Protein AF-A0A1L8EC78-F1 (afdb_monomer_lite)

Secondary structure (DSSP, 8-state):
-PPPP------S-TT--SS--TTS-SSGGG-TTTTTTSEEESS-S-EEE--TTSSS-EEEEESS---PPP----SS-EEEEETTT---EEEEEEPPPTT-EEEE-----HHHHHHHTTEEEEEEEEEEEEE----TT--EEEEEE---SSSS-B-S-EEE-TTT--EEEEEE----SSSSEETTSPPTT--TT-EEEEEEEE---TTS-SSPEEEEEEEEEEEEEEEE-----PPPP-TTTS--PPP--------------------GGGS-S-TTTS-SSPPTTPPPPPPPPS-TTS-----S-TTGGG--EEEEEEEEPPPSSSPPEEEEE-TTT-GGG--SSS-TTTGGGTEEEEE-B-TTSS-B--EEEEE----TTEEEEEEEESSSSS--EEEEETT-EEEEE--BGGGSS---TT--THHHH-S-EETTT--EEEEEEEEEEEE-SS---EEEEEEEE-TT-EEEEEBSPPPPP-GGGHHHHHHHHHHHTTS--------S------SS--TTT-SS--S-SS---SS--TTSSEE---GGGGSPEEEEEEEEETTS-EEEE--GGG---TT--SS--HHHHHHHHEEEEEE----SSS----EEEEE----TTEEEEEEEEEE-GGGHHHHHHHHTTSS-GGGBTT-EEEEEETT--BS--------TTTTTT-SSS---SSTTT----TT-----HHHHH-TTTSPBPEEEE----SS-SSB---HHHHHHS--S-EEEEEEEEEEETTSPBPSEEEEEEEE---SEEEEEE-BS-S------TT-PPPPEEEHHHHHHHHHHHHT-TTTTSTTSHHHHHHHHHHHHHHH-SS-SEEEHHHHHT----TTHHHHHHHHHHHHHHHTTTT--TTTTTTTTSS--

pLDDT: mean 80.61, std 15.36, range [21.92, 97.88]

Sequence (892 aa):
MTNPTMSIDVYDMPLRVIAGLSTLAKTPEEDDSIETGMVVSEVGEPQVISHPAWCDEYVSYPLRAPRQLRNPDFIFGGMTLGNAYSAYLPRRFAAPAVGTRLVINPIVTKAQQTLINMYNYIHANVHYIIHVPAPLGTGIYLKVYAPEIDNTTVTRGIRFKPSGLPTVAVSLPWSNDFSKVPVNEPRLGQSGGSLIIETIEDNSNETVNTPIQITVWCCVADIELTGYAIADTQGYDIPGLNFNPVTSLVTGEEQADNEVSAEGGKVVDELSYDKSAIPVAPVVEQTAAAPDVPAETTATRKNDTGHLATKWYDFVKINLSAPTDLSWTVLTIDPYNDIRLSRDGEAMVLPWKRNVWTTGDRDIGYIRTLAAQINVPRPPQISGVLEVKDSVNNSSISLVEFGGKVEIPLLPEVFNGLKTAKTLPRHWLNPWMRTAESKIQLAYRIIAFNRTSDIADLSVTVLLRPGGSQFQLPLKPEKRIDSRHIDIVNMLMDDFNRLAVRGEEQSLPEETPPNLPNTSQFITPMTAQTAEQYNLHSDLGGEEDLELDEFPVLVFKGEIPTDEVTSIQLDLAKIYDFAWDGDENAISQKFLRFAHIIPKSAGGFGPVIGNYTITANLPTGVAGRIVHNCLPGDCVDLSVSRIFGLKSLLGIAGSAVSAIGGPLMNGLVNTAAPILSGAAHAIGGEVVGGLADAVLDVASNVLTPKERAQPSANSSSISGDIPISRFVEMLKYVKPNYESDPVFPTLLVEPQNFITNAMTKLDKIPIEVFANMRNVKVERNLFDRTIVPEVVEEQISDLVIPNEKLGYIMRDFLQSKHAFRPGTKQHTYFKQFLTVLQTRTSGRYVTLKQITDAPVGDELISEQLERVKRYLRSTLDGETPDEFSTRKLLLQ

Organism: Haematobia irritans (NCBI:txid7368)

Structure (mmCIF, N/CA/C/O backbone):
data_AF-A0A1L8EC78-F1
#
_entry.id   AF-A0A1L8EC78-F1
#
loop_
_atom_site.group_PDB
_atom_site.id
_atom_site.type_symbol
_atom_site.label_atom_id
_atom_site.label_alt_id
_atom_site.label_comp_id
_atom_site.label_asym_id
_atom_site.label_entity_id
_atom_site.label_seq_id
_atom_site.pdbx_PDB_ins_code
_atom_site.Cartn_x
_atom_site.Cartn_y
_atom_site.Cartn_z
_atom_site.occupancy
_atom_site.B_iso_or_equiv
_atom_site.auth_seq_id
_atom_site.auth_comp_id
_atom_site.auth_asym_id
_atom_site.auth_atom_id
_atom_site.pdbx_PDB_model_num
ATOM 1 N N . MET A 1 1 ? 18.394 18.638 7.195 1.00 56.03 1 MET A N 1
ATOM 2 C CA . MET A 1 1 ? 19.081 18.683 5.883 1.00 56.03 1 MET A CA 1
ATOM 3 C C . MET A 1 1 ? 19.141 17.259 5.372 1.00 56.03 1 MET A C 1
ATOM 5 O O . MET A 1 1 ? 19.423 16.371 6.170 1.00 56.03 1 MET A O 1
ATOM 9 N N . THR A 1 2 ? 18.892 17.041 4.084 1.00 70.50 2 THR A N 1
ATOM 10 C CA . THR A 1 2 ? 18.953 15.704 3.483 1.00 70.50 2 THR A CA 1
ATOM 11 C C . THR A 1 2 ? 20.388 15.179 3.419 1.00 70.50 2 THR A C 1
ATOM 13 O O . THR A 1 2 ? 21.335 15.957 3.279 1.00 70.50 2 THR A O 1
ATOM 16 N N . ASN A 1 3 ? 20.561 13.855 3.493 1.00 79.44 3 ASN A N 1
ATOM 17 C CA . ASN A 1 3 ? 21.836 13.234 3.131 1.00 79.44 3 ASN A CA 1
ATOM 18 C C . ASN A 1 3 ? 22.166 13.543 1.651 1.00 79.44 3 ASN A C 1
ATOM 20 O O . ASN A 1 3 ? 21.255 13.584 0.816 1.00 79.44 3 ASN A O 1
ATOM 24 N N . PRO A 1 4 ? 23.446 13.761 1.294 1.00 83.75 4 PRO A N 1
ATOM 25 C CA . PRO A 1 4 ? 23.827 14.094 -0.074 1.00 83.75 4 PRO A CA 1
ATOM 26 C C . PRO A 1 4 ? 23.562 12.918 -1.022 1.00 83.75 4 PRO A C 1
ATOM 28 O O . PRO A 1 4 ? 23.988 11.791 -0.774 1.00 83.75 4 PRO A O 1
ATOM 31 N N . THR A 1 5 ? 22.885 13.192 -2.139 1.00 87.19 5 THR A N 1
ATOM 32 C CA . THR A 1 5 ? 22.757 12.226 -3.239 1.00 87.19 5 THR A CA 1
ATOM 33 C C . THR A 1 5 ? 24.079 12.155 -4.000 1.00 87.19 5 THR A C 1
ATOM 35 O O . THR A 1 5 ? 24.617 13.186 -4.403 1.00 87.19 5 THR A O 1
ATOM 38 N N . MET A 1 6 ? 24.601 10.943 -4.188 1.00 89.94 6 MET A N 1
ATOM 39 C CA . MET A 1 6 ? 25.875 10.688 -4.862 1.00 89.94 6 MET A CA 1
ATOM 40 C C . MET A 1 6 ? 25.632 10.088 -6.251 1.00 89.94 6 MET A C 1
ATOM 42 O O . MET A 1 6 ? 24.837 9.161 -6.387 1.00 89.94 6 MET A O 1
ATOM 46 N N . SER A 1 7 ? 26.352 10.580 -7.260 1.00 90.19 7 SER A N 1
ATOM 47 C CA . SER A 1 7 ? 26.306 10.060 -8.634 1.00 90.19 7 SER A CA 1
ATOM 48 C C . SER A 1 7 ? 27.504 9.156 -8.931 1.00 90.19 7 SER A C 1
ATOM 50 O O . SER A 1 7 ? 28.603 9.391 -8.430 1.00 90.19 7 SER A O 1
ATOM 52 N N . ILE A 1 8 ? 27.300 8.143 -9.779 1.00 89.44 8 ILE A N 1
ATOM 53 C CA . ILE A 1 8 ? 28.361 7.285 -10.324 1.00 89.44 8 ILE A CA 1
ATOM 54 C C . ILE A 1 8 ? 28.216 7.273 -11.847 1.00 89.44 8 ILE A C 1
ATOM 56 O O . ILE A 1 8 ? 27.264 6.701 -12.378 1.00 89.44 8 ILE A O 1
ATOM 60 N N . ASP A 1 9 ? 29.162 7.898 -12.544 1.00 90.81 9 ASP A N 1
ATOM 61 C CA . ASP A 1 9 ? 29.148 7.983 -14.003 1.00 90.81 9 ASP A CA 1
ATOM 62 C C . ASP A 1 9 ? 29.616 6.667 -14.645 1.00 90.81 9 ASP A C 1
ATOM 64 O O . ASP A 1 9 ? 30.686 6.140 -14.329 1.00 90.81 9 ASP A O 1
ATOM 68 N N . VAL A 1 10 ? 28.828 6.144 -15.589 1.00 88.75 10 VAL A N 1
ATOM 69 C CA . VAL A 1 10 ? 29.190 4.964 -16.388 1.00 88.75 10 VAL A CA 1
ATOM 70 C C . VAL A 1 10 ? 29.689 5.418 -17.756 1.00 88.75 10 VAL A C 1
ATOM 72 O O . VAL A 1 10 ? 28.906 5.738 -18.650 1.00 88.75 10 VAL A O 1
ATOM 75 N N . TYR A 1 11 ? 31.010 5.434 -17.910 1.00 88.38 11 TYR A N 1
ATOM 76 C CA . TYR A 1 11 ? 31.682 5.734 -19.172 1.00 88.38 11 TYR A CA 1
ATOM 77 C C . TYR A 1 11 ? 31.542 4.576 -20.177 1.00 88.38 11 TYR A C 1
ATOM 79 O O . TYR A 1 11 ? 31.534 3.410 -19.787 1.00 88.38 11 TYR A O 1
ATOM 87 N N . ASP A 1 12 ? 31.445 4.924 -21.465 1.00 86.06 12 ASP A N 1
ATOM 88 C CA . ASP A 1 12 ? 31.375 4.028 -22.630 1.00 86.06 12 ASP A CA 1
ATOM 89 C C . ASP A 1 12 ? 30.323 2.901 -22.545 1.00 86.06 12 ASP A C 1
ATOM 91 O O . ASP A 1 12 ? 30.617 1.752 -22.217 1.00 86.06 12 ASP A O 1
ATOM 95 N N . MET A 1 13 ? 29.079 3.245 -22.909 1.00 89.44 13 MET A N 1
ATOM 96 C CA . MET A 1 13 ? 27.877 2.395 -22.846 1.00 89.44 13 MET A CA 1
ATOM 97 C C . MET A 1 13 ? 28.098 0.947 -23.356 1.00 89.44 13 MET A C 1
ATOM 99 O O . MET A 1 13 ? 28.143 0.720 -24.574 1.00 89.44 13 MET A O 1
ATOM 103 N N . PRO A 1 14 ? 28.205 -0.058 -22.459 1.00 91.31 14 PRO A N 1
ATOM 104 C CA . PRO A 1 14 ? 28.573 -1.416 -22.851 1.00 91.31 14 PRO A CA 1
ATOM 105 C C . PRO A 1 14 ? 27.494 -2.105 -23.688 1.00 91.31 14 PRO A C 1
ATOM 107 O O . PRO A 1 14 ? 26.306 -1.984 -23.409 1.00 91.31 14 PRO A O 1
ATOM 110 N N . LEU A 1 15 ? 27.913 -2.891 -24.687 1.00 93.50 15 LEU A N 1
ATOM 111 C CA . LEU A 1 15 ? 27.025 -3.641 -25.593 1.00 93.50 15 LEU A CA 1
ATOM 112 C C . LEU A 1 15 ? 26.016 -2.775 -26.383 1.00 93.50 15 LEU A C 1
ATOM 114 O O . LEU A 1 15 ? 25.051 -3.315 -26.929 1.00 93.50 15 LEU A O 1
ATOM 118 N N . ARG A 1 16 ? 26.247 -1.457 -26.499 1.00 95.50 16 ARG A N 1
ATOM 119 C CA . ARG A 1 16 ? 25.461 -0.568 -27.367 1.00 95.50 16 ARG A CA 1
ATOM 120 C C . ARG A 1 16 ? 25.460 -1.075 -28.812 1.00 95.50 16 ARG A C 1
ATOM 122 O O . ARG A 1 16 ? 26.516 -1.332 -29.392 1.00 95.50 16 ARG A O 1
ATOM 129 N N . VAL A 1 17 ? 24.281 -1.150 -29.424 1.00 95.25 17 VAL A N 1
ATOM 130 C CA . VAL A 1 17 ? 24.146 -1.424 -30.860 1.00 95.25 17 VAL A CA 1
ATOM 131 C C . VAL A 1 17 ? 24.537 -0.164 -31.628 1.00 95.25 17 VAL A C 1
ATOM 133 O O . VAL A 1 17 ? 23.808 0.821 -31.606 1.00 95.25 17 VAL A O 1
ATOM 136 N N . ILE A 1 18 ? 25.700 -0.186 -32.286 1.00 93.88 18 ILE A N 1
ATOM 137 C CA . ILE A 1 18 ? 26.267 0.963 -33.023 1.00 93.88 18 ILE A CA 1
ATOM 138 C C . ILE A 1 18 ? 25.867 1.033 -34.510 1.00 93.88 18 ILE A C 1
ATOM 140 O O . ILE A 1 18 ? 26.241 1.982 -35.192 1.00 93.88 18 ILE A O 1
ATOM 144 N N . ALA A 1 19 ? 25.125 0.043 -35.011 1.00 92.44 19 ALA A N 1
ATOM 145 C CA . ALA A 1 19 ? 24.515 0.045 -36.341 1.00 92.44 19 ALA A CA 1
ATOM 146 C C . ALA A 1 19 ? 23.161 -0.683 -36.278 1.00 92.44 19 ALA A C 1
ATOM 148 O O . ALA A 1 19 ? 23.114 -1.853 -35.895 1.00 92.44 19 ALA A O 1
ATOM 149 N N . GLY A 1 20 ? 22.074 0.027 -36.590 1.00 89.25 20 GLY A N 1
ATOM 150 C CA . GLY A 1 20 ? 20.700 -0.442 -36.411 1.00 89.25 20 GLY A CA 1
ATOM 151 C C . GLY A 1 20 ? 20.174 -1.317 -37.553 1.00 89.25 20 GLY A C 1
ATOM 152 O O . GLY A 1 20 ? 20.872 -1.625 -38.520 1.00 89.25 20 GLY A O 1
ATOM 153 N N . LEU A 1 21 ? 18.902 -1.708 -37.447 1.00 93.06 21 LEU A N 1
ATOM 154 C CA . LEU A 1 21 ? 18.182 -2.427 -38.500 1.00 93.06 21 LEU A CA 1
ATOM 155 C C . LEU A 1 21 ? 17.531 -1.425 -39.461 1.00 93.06 21 LEU A C 1
ATOM 157 O O . LEU A 1 21 ? 16.640 -0.685 -39.064 1.00 93.06 21 LEU A O 1
ATOM 161 N N . SER A 1 22 ? 17.893 -1.459 -40.745 1.00 91.75 22 SER A N 1
ATOM 162 C CA . SER A 1 22 ? 17.345 -0.565 -41.786 1.00 91.75 22 SER A CA 1
ATOM 163 C C . SER A 1 22 ? 15.889 -0.857 -42.198 1.00 91.75 22 SER A C 1
ATOM 165 O O . SER A 1 22 ? 15.446 -0.395 -43.243 1.00 91.75 22 SER A O 1
ATOM 167 N N . THR A 1 23 ? 15.181 -1.697 -41.441 1.00 91.56 23 THR A N 1
ATOM 168 C CA . THR A 1 23 ? 13.768 -2.082 -41.649 1.00 91.56 23 THR A CA 1
ATOM 169 C C . THR A 1 23 ? 12.888 -1.677 -40.466 1.00 91.56 23 THR A C 1
ATOM 171 O O . THR A 1 23 ? 11.762 -2.146 -40.350 1.00 91.56 23 THR A O 1
ATOM 174 N N . LEU A 1 24 ? 13.421 -0.840 -39.574 1.00 93.44 24 LEU A N 1
ATOM 175 C CA . LEU A 1 24 ? 12.715 -0.206 -38.472 1.00 93.44 24 LEU A CA 1
ATOM 176 C C . LEU A 1 24 ? 12.736 1.305 -38.742 1.00 93.44 24 LEU A C 1
ATOM 178 O O . LEU A 1 24 ? 13.819 1.884 -38.839 1.00 93.44 24 LEU A O 1
ATOM 182 N N . ALA A 1 25 ? 11.560 1.907 -38.930 1.00 91.94 25 ALA A N 1
ATOM 183 C CA . ALA A 1 25 ? 11.411 3.335 -39.214 1.00 91.94 25 ALA A CA 1
ATOM 184 C C . ALA A 1 25 ? 11.893 4.197 -38.033 1.00 91.94 25 ALA A C 1
ATOM 186 O O . ALA A 1 25 ? 11.798 3.776 -36.872 1.00 91.94 25 ALA A O 1
ATOM 187 N N . LYS A 1 26 ? 12.421 5.392 -38.321 1.00 92.00 26 LYS A N 1
ATOM 188 C CA . LYS A 1 26 ? 12.992 6.290 -37.302 1.00 92.00 26 LYS A CA 1
ATOM 189 C C . LYS A 1 26 ? 11.984 7.315 -36.807 1.00 92.00 26 LYS A C 1
ATOM 191 O O . LYS A 1 26 ? 11.957 7.598 -35.612 1.00 92.00 26 LYS A O 1
ATOM 196 N N . THR A 1 27 ? 11.140 7.826 -37.701 1.00 90.38 27 THR A N 1
ATOM 197 C CA . THR A 1 27 ? 10.063 8.775 -37.376 1.00 90.38 27 THR A CA 1
ATOM 198 C C . THR A 1 27 ? 8.702 8.254 -37.862 1.00 90.38 27 THR A C 1
ATOM 200 O O . THR A 1 27 ? 8.669 7.376 -38.727 1.00 90.38 27 THR A O 1
ATOM 203 N N . PRO A 1 28 ? 7.563 8.732 -37.322 1.00 86.50 28 PRO A N 1
ATOM 204 C CA . PRO A 1 28 ? 6.241 8.230 -37.709 1.00 86.50 28 PRO A CA 1
ATOM 205 C C . PRO A 1 28 ? 5.897 8.536 -39.172 1.00 86.50 28 PRO A C 1
ATOM 207 O O . PRO A 1 28 ? 5.182 7.773 -39.808 1.00 86.50 28 PRO A O 1
ATOM 210 N N . GLU A 1 29 ? 6.457 9.609 -39.737 1.00 84.62 29 GLU A N 1
ATOM 211 C CA . GLU A 1 29 ? 6.304 9.976 -41.150 1.00 84.62 29 GLU A CA 1
ATOM 212 C C . GLU A 1 29 ? 7.035 9.015 -42.111 1.00 84.62 29 GLU A C 1
ATOM 214 O O . GLU A 1 29 ? 6.815 9.077 -43.320 1.00 84.62 29 GLU A O 1
ATOM 219 N N . GLU A 1 30 ? 7.896 8.130 -41.590 1.00 84.75 30 GLU A N 1
ATOM 220 C CA . GLU A 1 30 ? 8.521 7.027 -42.330 1.00 84.75 30 GLU A CA 1
ATOM 221 C C . GLU A 1 30 ? 7.746 5.692 -42.205 1.00 84.75 30 GLU A C 1
ATOM 223 O O . GLU A 1 30 ? 8.120 4.733 -42.882 1.00 84.75 30 GLU A O 1
ATOM 228 N N . ASP A 1 31 ? 6.698 5.592 -41.367 1.00 86.12 31 ASP A N 1
ATOM 229 C CA . ASP A 1 31 ? 5.945 4.345 -41.110 1.00 86.12 31 ASP A CA 1
ATOM 230 C C . ASP A 1 31 ? 4.501 4.382 -41.656 1.00 86.12 31 ASP A C 1
ATOM 232 O O . ASP A 1 31 ? 3.526 4.507 -40.912 1.00 86.12 31 ASP A O 1
ATOM 236 N N . ASP A 1 32 ? 4.340 4.187 -42.970 1.00 85.25 32 ASP A N 1
ATOM 237 C CA . ASP A 1 32 ? 3.026 4.034 -43.622 1.00 85.25 32 ASP A CA 1
ATOM 238 C C . ASP A 1 32 ? 2.377 2.645 -43.403 1.00 85.25 32 ASP A C 1
ATOM 240 O O . ASP A 1 32 ? 1.352 2.314 -44.013 1.00 85.25 32 ASP A O 1
ATOM 244 N N . SER A 1 33 ? 2.926 1.810 -42.509 1.00 86.00 33 SER A N 1
ATOM 245 C CA . SER A 1 33 ? 2.501 0.413 -42.323 1.00 86.00 33 SER A CA 1
ATOM 246 C C . SER A 1 33 ? 1.050 0.252 -41.865 1.00 86.00 33 SER A C 1
ATOM 248 O O . SER A 1 33 ? 0.446 -0.797 -42.116 1.00 86.00 33 SER A O 1
ATOM 250 N N . ILE A 1 34 ? 0.484 1.261 -41.194 1.00 86.69 34 ILE A N 1
ATOM 251 C CA . ILE A 1 34 ? -0.929 1.276 -40.787 1.00 86.69 34 ILE A CA 1
ATOM 252 C C . ILE A 1 34 ? -1.827 1.578 -41.996 1.00 86.69 34 ILE A C 1
ATOM 254 O O . ILE A 1 34 ? -2.768 0.827 -42.254 1.00 86.69 34 ILE A O 1
ATOM 258 N N . GLU A 1 35 ? -1.518 2.622 -42.774 1.00 86.62 35 GLU A N 1
ATOM 259 C CA . GLU A 1 35 ? -2.300 3.006 -43.962 1.00 86.62 35 GLU A CA 1
ATOM 260 C C . GLU A 1 35 ? -2.268 1.922 -45.050 1.00 86.62 35 GLU A C 1
ATOM 262 O O . GLU A 1 35 ? -3.281 1.630 -45.689 1.00 86.62 35 GLU A O 1
ATOM 267 N N . THR A 1 36 ? -1.118 1.266 -45.221 1.00 85.88 36 THR A N 1
ATOM 268 C CA . THR A 1 36 ? -0.925 0.158 -46.172 1.00 85.88 36 THR A CA 1
ATOM 269 C C . THR A 1 36 ? -1.486 -1.187 -45.686 1.00 85.88 36 THR A C 1
ATOM 271 O O . THR A 1 36 ? -1.516 -2.156 -46.452 1.00 85.88 36 THR A O 1
ATOM 274 N N . GLY A 1 37 ? -1.945 -1.289 -44.432 1.00 87.12 37 GLY A N 1
ATOM 275 C CA . GLY A 1 37 ? -2.494 -2.526 -43.858 1.00 87.12 37 GLY A CA 1
ATOM 276 C C . GLY A 1 37 ? -1.462 -3.648 -43.652 1.00 87.12 37 GLY A C 1
ATOM 277 O O . GLY A 1 37 ? -1.817 -4.841 -43.645 1.00 87.12 37 GLY A O 1
ATOM 278 N N . MET A 1 38 ? -0.185 -3.282 -43.504 1.00 90.19 38 MET A N 1
ATOM 279 C CA . MET A 1 38 ? 0.909 -4.180 -43.106 1.00 90.19 38 MET A CA 1
ATOM 280 C C . MET A 1 38 ? 0.948 -4.383 -41.588 1.00 90.19 38 MET A C 1
ATOM 282 O O . MET A 1 38 ? 1.279 -5.482 -41.130 1.00 90.19 38 MET A O 1
ATOM 286 N N . VAL A 1 39 ? 0.533 -3.363 -40.831 1.00 94.06 39 VAL A N 1
ATOM 287 C CA . VAL A 1 39 ? 0.267 -3.381 -39.388 1.00 94.06 39 VAL A CA 1
ATOM 288 C C . VAL A 1 39 ? -1.206 -3.042 -39.144 1.00 94.06 39 VAL A C 1
ATOM 290 O O . VAL A 1 39 ? -1.739 -2.078 -39.680 1.00 94.06 39 VAL A O 1
ATOM 293 N N . VAL A 1 40 ? -1.866 -3.820 -38.288 1.00 94.75 40 VAL A N 1
ATOM 294 C CA . VAL A 1 40 ? -3.182 -3.512 -37.715 1.00 94.75 40 VAL A CA 1
ATOM 295 C C . VAL A 1 40 ? -2.978 -3.285 -36.221 1.00 94.75 40 VAL A C 1
ATOM 297 O O . VAL A 1 40 ? -2.850 -4.243 -35.452 1.00 94.75 40 VAL A O 1
ATOM 300 N N . SER A 1 41 ? -2.901 -2.016 -35.819 1.00 93.31 41 SER A N 1
ATOM 301 C CA . SER A 1 41 ? -2.696 -1.612 -34.426 1.00 93.31 41 SER A CA 1
ATOM 302 C C . SER A 1 41 ? -4.024 -1.376 -33.709 1.00 93.31 41 SER A C 1
ATOM 304 O O . SER A 1 41 ? -4.846 -0.574 -34.142 1.00 93.31 41 SER A O 1
ATOM 306 N N . GLU A 1 42 ? -4.220 -2.037 -32.569 1.00 91.81 42 GLU A N 1
ATOM 307 C CA . GLU A 1 42 ? -5.304 -1.740 -31.624 1.00 91.81 42 GLU A CA 1
ATOM 308 C C . GLU A 1 42 ? -4.863 -0.738 -30.547 1.00 91.81 42 GLU A C 1
ATOM 310 O O . GLU A 1 42 ? -5.675 -0.355 -29.703 1.00 91.81 42 GLU A O 1
ATOM 315 N N . VAL A 1 43 ? -3.586 -0.341 -30.530 1.00 89.44 43 VAL A N 1
ATOM 316 C CA . VAL A 1 43 ? -2.981 0.530 -29.503 1.00 89.44 43 VAL A CA 1
ATOM 317 C C . VAL A 1 43 ? -2.693 1.953 -29.996 1.00 89.44 43 VAL A C 1
ATOM 319 O O . VAL A 1 43 ? -2.251 2.784 -29.211 1.00 89.44 43 VAL A O 1
ATOM 322 N N . GLY A 1 44 ? -3.008 2.250 -31.261 1.00 88.19 44 GLY A N 1
ATOM 323 C CA . GLY A 1 44 ? -2.749 3.540 -31.906 1.00 88.19 44 GLY A CA 1
ATOM 324 C C . GLY A 1 44 ? -1.458 3.555 -32.728 1.00 88.19 44 GLY A C 1
ATOM 325 O O . GLY A 1 44 ? -0.877 2.506 -33.019 1.00 88.19 44 GLY A O 1
ATOM 326 N N . GLU A 1 45 ? -1.043 4.752 -33.125 1.00 89.69 45 GLU A N 1
ATOM 327 C CA . GLU A 1 45 ? 0.196 5.006 -33.867 1.00 89.69 45 GLU A CA 1
ATOM 328 C C . GLU A 1 45 ? 1.447 4.747 -33.000 1.00 89.69 45 GLU A C 1
ATOM 330 O O . GLU A 1 45 ? 1.387 4.854 -31.768 1.00 89.69 45 GLU A O 1
ATOM 335 N N . PRO A 1 46 ? 2.590 4.385 -33.610 1.00 91.56 46 PRO A N 1
ATOM 336 C CA . PRO A 1 46 ? 3.827 4.171 -32.877 1.00 91.56 46 PRO A CA 1
ATOM 337 C C . PRO A 1 46 ? 4.475 5.502 -32.475 1.00 91.56 46 PRO A C 1
ATOM 339 O O . PRO A 1 46 ? 4.409 6.501 -33.188 1.00 91.56 46 PRO A O 1
ATOM 342 N N . GLN A 1 47 ? 5.151 5.509 -31.329 1.00 92.00 47 GLN A N 1
ATOM 343 C CA . GLN A 1 47 ? 5.837 6.684 -30.787 1.00 92.00 47 GLN A CA 1
ATOM 344 C C . GLN A 1 47 ? 7.352 6.560 -30.968 1.00 92.00 47 GLN A C 1
ATOM 346 O O . GLN A 1 47 ? 7.900 5.461 -30.874 1.00 92.00 47 GLN A O 1
ATOM 351 N N . VAL A 1 48 ? 8.036 7.682 -31.209 1.00 94.50 48 VAL A N 1
ATOM 352 C CA . VAL A 1 48 ? 9.504 7.719 -31.320 1.00 94.50 48 VAL A CA 1
ATOM 353 C C . VAL A 1 48 ? 10.138 7.429 -29.961 1.00 94.50 48 VAL A C 1
ATOM 355 O O . VAL A 1 48 ? 9.788 8.046 -28.956 1.00 94.50 48 VAL A O 1
ATOM 358 N N . ILE A 1 49 ? 11.099 6.508 -29.939 1.00 93.19 49 ILE A N 1
ATOM 359 C CA . ILE A 1 49 ? 11.922 6.180 -28.779 1.00 93.19 49 ILE A CA 1
ATOM 360 C C . ILE A 1 49 ? 13.390 6.446 -29.111 1.00 93.19 49 ILE A C 1
ATOM 362 O O . ILE A 1 49 ? 13.939 5.937 -30.089 1.00 93.19 49 ILE A O 1
ATOM 366 N N . SER A 1 50 ? 14.032 7.210 -28.231 1.00 93.50 50 SER A N 1
ATOM 367 C CA . SER A 1 50 ? 15.470 7.464 -28.215 1.00 93.50 50 SER A CA 1
ATOM 368 C C . SER A 1 50 ? 16.054 6.762 -26.987 1.00 93.50 50 SER A C 1
ATOM 370 O O . SER A 1 50 ? 15.639 7.043 -25.862 1.00 93.50 50 SER A O 1
ATOM 372 N N . HIS A 1 51 ? 16.957 5.790 -27.168 1.00 94.75 51 HIS A N 1
ATOM 373 C CA . HIS A 1 51 ? 17.489 4.978 -26.059 1.00 94.75 51 HIS A CA 1
ATOM 374 C C . HIS A 1 51 ? 19.000 4.726 -26.202 1.00 94.75 51 HIS A C 1
ATOM 376 O O . HIS A 1 51 ? 19.434 4.239 -27.248 1.00 94.75 51 HIS A O 1
ATOM 382 N N . PRO A 1 52 ? 19.825 4.987 -25.165 1.00 93.38 52 PRO A N 1
ATOM 383 C CA . PRO A 1 52 ? 21.286 4.999 -25.289 1.00 93.38 52 PRO A CA 1
ATOM 384 C C . PRO A 1 52 ? 21.919 3.646 -25.647 1.00 93.38 52 PRO A C 1
ATOM 386 O O . PRO A 1 52 ? 23.038 3.624 -26.159 1.00 93.38 52 PRO A O 1
ATOM 389 N N . ALA A 1 53 ? 21.235 2.518 -25.418 1.00 94.75 53 ALA A N 1
ATOM 390 C CA . ALA A 1 53 ? 21.728 1.195 -25.814 1.00 94.75 53 ALA A CA 1
ATOM 391 C C . ALA A 1 53 ? 21.563 0.892 -27.322 1.00 94.75 53 ALA A C 1
ATOM 393 O O . ALA A 1 53 ? 22.068 -0.130 -27.796 1.00 94.75 53 ALA A O 1
ATOM 394 N N . TRP A 1 54 ? 20.900 1.769 -28.082 1.00 95.75 54 TRP A N 1
ATOM 395 C CA . TRP A 1 54 ? 20.792 1.721 -29.544 1.00 95.75 54 TRP A CA 1
ATOM 396 C C . TRP A 1 54 ? 21.490 2.946 -30.173 1.00 95.75 54 TRP A C 1
ATOM 398 O O . TRP A 1 54 ? 21.956 3.849 -29.469 1.00 95.75 54 TRP A O 1
ATOM 408 N N . CYS A 1 55 ? 21.654 2.950 -31.495 1.00 92.19 55 CYS A N 1
ATOM 409 C CA . CYS A 1 55 ? 22.372 3.998 -32.238 1.00 92.19 55 CYS A CA 1
ATOM 410 C C . CYS A 1 55 ? 21.441 5.082 -32.775 1.00 92.19 55 CYS A C 1
ATOM 412 O O . CYS A 1 55 ? 21.727 6.263 -32.597 1.00 92.19 55 CYS A O 1
ATOM 414 N N . ASP A 1 56 ? 20.362 4.647 -33.417 1.00 93.00 56 ASP A N 1
ATOM 415 C CA . ASP A 1 56 ? 19.325 5.474 -34.022 1.00 93.00 56 ASP A CA 1
ATOM 416 C C . ASP A 1 56 ? 18.121 5.665 -33.083 1.00 93.00 56 ASP A C 1
ATOM 418 O O . ASP A 1 56 ? 17.918 4.894 -32.143 1.00 93.00 56 ASP A O 1
ATOM 422 N N . GLU A 1 57 ? 17.285 6.655 -33.382 1.00 94.38 57 GLU A N 1
ATOM 423 C CA . GLU A 1 57 ? 15.911 6.714 -32.869 1.00 94.38 57 GLU A CA 1
ATOM 424 C C . GLU A 1 57 ? 15.025 5.752 -33.675 1.00 94.38 57 GLU A C 1
ATOM 426 O O . GLU A 1 57 ? 15.340 5.437 -34.828 1.00 94.38 57 GLU A O 1
ATOM 431 N N . TYR A 1 58 ? 13.955 5.238 -33.066 1.00 95.25 58 TYR A N 1
ATOM 432 C CA . TYR A 1 58 ? 13.065 4.268 -33.708 1.00 95.25 58 TYR A CA 1
ATOM 433 C C . TYR A 1 58 ? 11.606 4.423 -33.275 1.00 95.25 58 TYR A C 1
ATOM 435 O O . TYR A 1 58 ? 11.329 4.786 -32.132 1.00 95.25 58 TYR A O 1
ATOM 443 N N . VAL A 1 59 ? 10.660 4.091 -34.157 1.00 94.56 59 VAL A N 1
ATOM 444 C CA . VAL A 1 59 ? 9.227 4.072 -33.817 1.00 94.56 59 VAL A CA 1
ATOM 445 C C . VAL A 1 59 ? 8.840 2.781 -33.083 1.00 94.56 59 VAL A C 1
ATOM 447 O O . VAL A 1 59 ? 9.301 1.691 -33.423 1.00 94.56 59 VAL A O 1
ATOM 450 N N . SER A 1 60 ? 7.996 2.890 -32.055 1.00 94.94 60 SER A N 1
ATOM 451 C CA . SER A 1 60 ? 7.603 1.783 -31.174 1.00 94.94 60 SER A CA 1
ATOM 452 C C . SER A 1 60 ? 6.127 1.838 -30.798 1.00 94.94 60 SER A C 1
ATOM 454 O O . SER A 1 60 ? 5.631 2.867 -30.344 1.00 94.94 60 SER A O 1
ATOM 456 N N . TYR A 1 61 ? 5.435 0.706 -30.897 1.00 95.75 61 TYR A N 1
ATOM 457 C CA . TYR A 1 61 ? 4.021 0.594 -30.539 1.00 95.75 61 TYR A CA 1
ATOM 458 C C . TYR A 1 61 ? 3.857 0.411 -29.010 1.00 95.75 61 TYR A C 1
ATOM 460 O O . TYR A 1 61 ? 4.375 -0.570 -28.459 1.00 95.75 61 TYR A O 1
ATOM 468 N N . PRO A 1 62 ? 3.153 1.314 -28.297 1.00 93.25 62 PRO A N 1
ATOM 469 C CA . PRO A 1 62 ? 2.980 1.223 -26.846 1.00 93.25 62 PRO A CA 1
ATOM 470 C C . PRO A 1 62 ? 1.925 0.168 -26.480 1.00 93.25 62 PRO A C 1
ATOM 472 O O . PRO A 1 62 ? 0.723 0.399 -26.576 1.00 93.25 62 PRO A O 1
ATOM 475 N N . LEU A 1 63 ? 2.355 -1.012 -26.018 1.00 93.06 63 LEU A N 1
ATOM 476 C CA . LEU A 1 63 ? 1.435 -2.104 -25.643 1.00 93.06 63 LEU A CA 1
ATOM 477 C C . LEU A 1 63 ? 0.724 -1.877 -24.296 1.00 93.06 63 LEU A C 1
ATOM 479 O O . LEU A 1 63 ? -0.191 -2.627 -23.942 1.00 93.06 63 LEU A O 1
ATOM 483 N N . ARG A 1 64 ? 1.142 -0.850 -23.551 1.00 88.62 64 ARG A N 1
ATOM 484 C CA . ARG A 1 64 ? 0.466 -0.250 -22.391 1.00 88.62 64 ARG A CA 1
ATOM 485 C C . ARG A 1 64 ? 0.674 1.264 -22.455 1.00 88.62 64 ARG A C 1
ATOM 487 O O . ARG A 1 64 ? 1.673 1.705 -23.023 1.00 88.62 64 ARG A O 1
ATOM 494 N N . ALA A 1 65 ? -0.224 2.043 -21.856 1.00 83.62 65 ALA A N 1
ATOM 495 C CA . ALA A 1 65 ? -0.077 3.495 -21.822 1.00 83.62 65 ALA A CA 1
ATOM 496 C C . ALA A 1 65 ? 1.205 3.904 -21.059 1.00 83.62 65 ALA A C 1
ATOM 498 O O . ALA A 1 65 ? 1.448 3.363 -19.971 1.00 83.62 65 ALA A O 1
ATOM 499 N N . PRO A 1 66 ? 2.023 4.835 -21.593 1.00 78.69 66 PRO A N 1
ATOM 500 C CA . PRO A 1 66 ? 3.134 5.413 -20.846 1.00 78.69 66 PRO A CA 1
ATOM 501 C C . PRO A 1 66 ? 2.594 6.144 -19.615 1.00 78.69 66 PRO A C 1
ATOM 503 O O . PRO A 1 66 ? 1.548 6.790 -19.669 1.00 78.69 66 PRO A O 1
ATOM 506 N N . ARG A 1 67 ? 3.306 6.024 -18.496 1.00 75.19 67 ARG A N 1
ATOM 507 C CA . ARG A 1 67 ? 2.919 6.600 -17.207 1.00 75.19 67 ARG A CA 1
ATOM 508 C C . ARG A 1 67 ? 4.159 7.059 -16.452 1.00 75.19 67 ARG A C 1
ATOM 510 O O . ARG A 1 67 ? 5.213 6.432 -16.564 1.00 75.19 67 ARG A O 1
ATOM 517 N N . GLN A 1 68 ? 4.024 8.126 -15.672 1.00 75.25 68 GLN A N 1
ATOM 518 C CA . GLN A 1 68 ? 5.001 8.435 -14.636 1.00 75.25 68 GLN A CA 1
ATOM 519 C C . GLN A 1 68 ? 4.919 7.332 -13.572 1.00 75.25 68 GLN A C 1
ATOM 521 O O . GLN A 1 68 ? 3.827 6.893 -13.222 1.00 75.25 68 GLN A O 1
ATOM 526 N N . LEU A 1 69 ? 6.063 6.826 -13.113 1.00 73.31 69 LEU A N 1
ATOM 527 C CA . LEU A 1 69 ? 6.103 5.758 -12.114 1.00 73.31 69 LEU A CA 1
ATOM 528 C C . LEU A 1 69 ? 6.288 6.366 -10.731 1.00 73.31 69 LEU A C 1
ATOM 530 O O . LEU A 1 69 ? 7.174 7.197 -10.523 1.00 73.31 69 LEU A O 1
ATOM 534 N N . ARG A 1 70 ? 5.445 5.958 -9.779 1.00 74.44 70 ARG A N 1
ATOM 535 C CA . ARG A 1 70 ? 5.551 6.428 -8.400 1.00 74.44 70 ARG A CA 1
ATOM 536 C C . ARG A 1 70 ? 6.726 5.728 -7.720 1.00 74.44 70 ARG A C 1
ATOM 538 O O . ARG A 1 70 ? 6.797 4.501 -7.702 1.00 74.44 70 ARG A O 1
ATOM 545 N N . ASN A 1 71 ? 7.633 6.512 -7.143 1.00 81.50 71 ASN A N 1
ATOM 546 C CA . ASN A 1 71 ? 8.847 6.023 -6.494 1.00 81.50 71 ASN A CA 1
ATOM 547 C C . ASN A 1 71 ? 8.756 6.196 -4.962 1.00 81.50 71 ASN A C 1
ATOM 549 O O . ASN A 1 71 ? 9.142 7.242 -4.446 1.00 81.50 71 ASN A O 1
ATOM 553 N N . PRO A 1 72 ? 8.236 5.196 -4.218 1.00 81.19 72 PRO A N 1
ATOM 554 C CA . PRO A 1 72 ? 8.389 5.124 -2.770 1.00 81.19 72 PRO A CA 1
ATOM 555 C C . PRO A 1 72 ? 9.864 5.168 -2.349 1.00 81.19 72 PRO A C 1
ATOM 557 O O . PRO A 1 72 ? 10.648 4.264 -2.660 1.00 81.19 72 PRO A O 1
ATOM 560 N N . ASP A 1 73 ? 10.212 6.227 -1.623 1.00 83.56 73 ASP A N 1
ATOM 561 C CA . ASP A 1 73 ? 11.576 6.658 -1.293 1.00 83.56 73 ASP A CA 1
ATOM 562 C C . ASP A 1 73 ? 11.779 6.902 0.220 1.00 83.56 73 ASP A C 1
ATOM 564 O O . ASP A 1 73 ? 12.793 7.441 0.648 1.00 83.56 73 ASP A O 1
ATOM 568 N N . PHE A 1 74 ? 10.801 6.517 1.046 1.00 86.69 74 PHE A N 1
ATOM 569 C CA . PHE A 1 74 ? 10.741 6.860 2.470 1.00 86.69 74 PHE A CA 1
ATOM 570 C C . PHE A 1 74 ? 11.415 5.840 3.412 1.00 86.69 74 PHE A C 1
ATOM 572 O O . PHE A 1 74 ? 11.626 6.142 4.592 1.00 86.69 74 PHE A O 1
ATOM 579 N N . ILE A 1 75 ? 11.748 4.642 2.914 1.00 88.69 75 ILE A N 1
ATOM 580 C CA . ILE A 1 75 ? 12.534 3.623 3.634 1.00 88.69 75 ILE A CA 1
ATOM 581 C C . ILE A 1 75 ? 14.027 3.778 3.353 1.00 88.69 75 ILE A C 1
ATOM 583 O O . ILE A 1 75 ? 14.423 4.343 2.336 1.00 88.69 75 ILE A O 1
ATOM 587 N N . PHE A 1 76 ? 14.877 3.230 4.222 1.00 89.69 76 PHE A N 1
ATOM 588 C CA . PHE A 1 76 ? 16.319 3.392 4.059 1.00 89.69 76 PHE A CA 1
ATOM 589 C C . PHE A 1 76 ? 16.877 2.738 2.777 1.00 89.69 76 PHE A C 1
ATOM 591 O O . PHE A 1 76 ? 16.810 1.519 2.572 1.00 89.69 76 PHE A O 1
ATOM 598 N N . GLY A 1 77 ? 17.511 3.586 1.964 1.00 88.88 77 GLY A N 1
ATOM 599 C CA . GLY A 1 77 ? 18.265 3.233 0.767 1.00 88.88 77 GLY A CA 1
ATOM 600 C C . GLY A 1 77 ? 17.419 3.204 -0.505 1.00 88.88 77 GLY A C 1
ATOM 601 O O . GLY A 1 77 ? 16.518 2.380 -0.643 1.00 88.88 77 GLY A O 1
ATOM 602 N N . GLY A 1 78 ? 17.788 4.037 -1.478 1.00 90.88 78 GLY A N 1
ATOM 603 C CA . GLY A 1 78 ? 17.266 4.014 -2.846 1.00 90.88 78 GLY A CA 1
ATOM 604 C C . GLY A 1 78 ? 18.383 4.186 -3.877 1.00 90.88 78 GLY A C 1
ATOM 605 O O . GLY A 1 78 ? 19.485 4.611 -3.528 1.00 90.88 78 GLY A O 1
ATOM 606 N N . MET A 1 79 ? 18.112 3.825 -5.132 1.00 92.19 79 MET A N 1
ATOM 607 C CA . MET A 1 79 ? 19.009 4.037 -6.273 1.00 92.19 79 MET A CA 1
ATOM 608 C C . MET A 1 79 ? 18.217 4.121 -7.583 1.00 92.19 79 MET A C 1
ATOM 610 O O . MET A 1 79 ? 17.578 3.152 -7.999 1.00 92.19 79 MET A O 1
ATOM 614 N N . THR A 1 80 ? 18.330 5.251 -8.280 1.00 93.25 80 THR A N 1
ATOM 615 C CA . THR A 1 80 ? 17.925 5.381 -9.686 1.00 93.25 80 THR A CA 1
ATOM 616 C C . THR A 1 80 ? 19.081 4.887 -10.555 1.00 93.25 80 THR A C 1
ATOM 618 O O . THR A 1 80 ? 20.015 5.626 -10.854 1.00 93.25 80 THR A O 1
ATOM 621 N N . LEU A 1 81 ? 19.046 3.605 -10.931 1.00 92.69 81 LEU A N 1
ATOM 622 C CA . LEU A 1 81 ? 20.010 3.003 -11.861 1.00 92.69 81 LEU A CA 1
ATOM 623 C C . LEU A 1 81 ? 19.739 3.461 -13.307 1.00 92.69 81 LEU A C 1
ATOM 625 O O . LEU A 1 81 ? 20.650 3.523 -14.136 1.00 92.69 81 LEU A O 1
ATOM 629 N N . GLY A 1 82 ? 18.480 3.792 -13.610 1.00 92.31 82 GLY A N 1
ATOM 630 C CA . GLY A 1 82 ? 18.052 4.313 -14.899 1.00 92.31 82 GLY A CA 1
ATOM 631 C C . GLY A 1 82 ? 18.415 3.355 -16.032 1.00 92.31 82 GLY A C 1
ATOM 632 O O . GLY A 1 82 ? 18.035 2.184 -16.026 1.00 92.31 82 GLY A O 1
ATOM 633 N N . ASN A 1 83 ? 19.189 3.859 -16.992 1.00 93.88 83 ASN A N 1
ATOM 634 C CA . ASN A 1 83 ? 19.639 3.112 -18.166 1.00 93.88 83 ASN A CA 1
ATOM 635 C C . ASN A 1 83 ? 21.097 2.615 -18.067 1.00 93.88 83 ASN A C 1
ATOM 637 O O . ASN A 1 83 ? 21.630 2.085 -19.044 1.00 93.88 83 ASN A O 1
ATOM 641 N N . ALA A 1 84 ? 21.745 2.742 -16.902 1.00 93.31 84 ALA A N 1
ATOM 642 C CA . ALA A 1 84 ? 23.121 2.295 -16.699 1.00 93.31 84 ALA A CA 1
ATOM 643 C C . ALA A 1 84 ? 23.275 0.778 -16.918 1.00 93.31 84 ALA A C 1
ATOM 645 O O . ALA A 1 84 ? 22.468 -0.033 -16.454 1.00 93.31 84 ALA A O 1
ATOM 646 N N . TYR A 1 85 ? 24.331 0.396 -17.645 1.00 95.31 85 TYR A N 1
ATOM 647 C CA . TYR A 1 85 ? 24.623 -0.984 -18.059 1.00 95.31 85 TYR A CA 1
ATOM 648 C C . TYR A 1 85 ? 23.479 -1.706 -18.803 1.00 95.31 85 TYR A C 1
ATOM 650 O O . TYR A 1 85 ? 23.474 -2.940 -18.857 1.00 95.31 85 TYR A O 1
ATOM 658 N N . SER A 1 86 ? 22.511 -0.974 -19.361 1.00 94.81 86 SER A N 1
ATOM 659 C CA . SER A 1 86 ? 21.424 -1.554 -20.153 1.00 94.81 86 SER A CA 1
ATOM 660 C C . SER A 1 86 ? 21.887 -1.943 -21.559 1.00 94.81 86 SER A C 1
ATOM 662 O O . SER A 1 86 ? 22.784 -1.322 -22.122 1.00 94.81 86 SER A O 1
ATOM 664 N N . ALA A 1 87 ? 21.287 -2.985 -22.134 1.00 96.19 87 ALA A N 1
ATOM 665 C CA . ALA A 1 87 ? 21.618 -3.477 -23.467 1.00 96.19 87 ALA A CA 1
ATOM 666 C C . ALA A 1 87 ? 20.405 -4.137 -24.132 1.00 96.19 87 ALA A C 1
ATOM 668 O O . ALA A 1 87 ? 19.604 -4.789 -23.463 1.00 96.19 87 ALA A O 1
ATOM 669 N N . TYR A 1 88 ? 20.325 -4.050 -25.462 1.00 97.19 88 TYR A N 1
ATOM 670 C CA . TYR A 1 88 ? 19.392 -4.845 -26.261 1.00 97.19 88 TYR A CA 1
ATOM 671 C C . TYR A 1 88 ? 19.946 -6.271 -26.399 1.00 97.19 88 TYR A C 1
ATOM 673 O O . TYR A 1 88 ? 20.830 -6.534 -27.213 1.00 97.19 88 TYR A O 1
ATOM 681 N N . LEU A 1 89 ? 19.445 -7.202 -25.585 1.00 96.81 89 LEU A N 1
ATOM 682 C CA . LEU A 1 89 ? 19.913 -8.589 -25.520 1.00 96.81 89 LEU A CA 1
ATOM 683 C C . LEU A 1 89 ? 19.070 -9.507 -26.432 1.00 96.81 89 LEU A C 1
ATOM 685 O O . LEU A 1 89 ? 17.893 -9.734 -26.129 1.00 96.81 89 LEU A O 1
ATOM 689 N N . PRO A 1 90 ? 19.627 -10.055 -27.533 1.00 96.75 90 PRO A N 1
ATOM 690 C CA . PRO A 1 90 ? 18.889 -10.907 -28.462 1.00 96.75 90 PRO A CA 1
ATOM 691 C C . PRO A 1 90 ? 18.674 -12.327 -27.931 1.00 96.75 90 PRO A C 1
ATOM 693 O O . PRO A 1 90 ? 19.585 -12.969 -27.407 1.00 96.75 90 PRO A O 1
ATOM 696 N N . ARG A 1 91 ? 17.483 -12.871 -28.184 1.00 96.81 91 ARG A N 1
ATOM 697 C CA . ARG A 1 91 ? 17.187 -14.311 -28.148 1.00 96.81 91 ARG A CA 1
ATOM 698 C C . ARG A 1 91 ? 16.479 -14.727 -29.431 1.00 96.81 91 ARG A C 1
ATOM 700 O O . ARG A 1 91 ? 15.831 -13.914 -30.087 1.00 96.81 91 ARG A O 1
ATOM 707 N N . ARG A 1 92 ? 16.605 -16.006 -29.779 1.00 95.19 92 ARG A N 1
ATOM 708 C CA . ARG A 1 92 ? 15.947 -16.617 -30.936 1.00 95.19 92 ARG A CA 1
ATOM 709 C C . ARG A 1 92 ? 14.884 -17.603 -30.482 1.00 95.19 92 ARG A C 1
ATOM 711 O O . ARG A 1 92 ? 15.124 -18.387 -29.568 1.00 95.19 92 ARG A O 1
ATOM 718 N N . PHE A 1 93 ? 13.753 -17.582 -31.169 1.00 95.06 93 PHE A N 1
ATOM 719 C CA . PHE A 1 93 ? 12.612 -18.457 -30.940 1.00 95.06 93 PHE A CA 1
ATOM 720 C C . PHE A 1 93 ? 12.103 -18.995 -32.283 1.00 95.06 93 PHE A C 1
ATOM 722 O O . PHE A 1 93 ? 12.330 -18.390 -33.331 1.00 95.06 93 PHE A O 1
ATOM 729 N N . ALA A 1 94 ? 11.405 -20.127 -32.266 1.00 93.12 94 ALA A N 1
ATOM 730 C CA . ALA A 1 94 ? 10.561 -20.514 -33.391 1.00 93.12 94 ALA A CA 1
ATOM 731 C C . ALA A 1 94 ? 9.243 -19.728 -33.322 1.00 93.12 94 ALA A C 1
ATOM 733 O O . ALA A 1 94 ? 8.738 -19.480 -32.224 1.00 93.12 94 ALA A O 1
ATOM 734 N N . ALA A 1 95 ? 8.676 -19.365 -34.472 1.00 90.75 95 ALA A N 1
ATOM 735 C CA . ALA A 1 95 ? 7.291 -18.921 -34.543 1.00 90.75 95 ALA A CA 1
ATOM 736 C C . ALA A 1 95 ? 6.378 -20.030 -33.978 1.00 90.75 95 ALA A C 1
ATOM 738 O O . ALA A 1 95 ? 6.583 -21.203 -34.312 1.00 90.75 95 ALA A O 1
ATOM 739 N N . PRO A 1 96 ? 5.410 -19.701 -33.104 1.00 92.00 96 PRO A N 1
ATOM 740 C CA . PRO A 1 96 ? 4.480 -20.694 -32.584 1.00 92.00 96 PRO A CA 1
ATOM 741 C C . PRO A 1 96 ? 3.583 -21.232 -33.710 1.00 92.00 96 PRO A C 1
ATOM 743 O O . PRO A 1 96 ? 3.371 -20.568 -34.726 1.00 92.00 96 PRO A O 1
ATOM 746 N N . ALA A 1 97 ? 3.034 -22.433 -33.530 1.00 88.56 97 ALA A N 1
ATOM 747 C CA . ALA A 1 97 ? 2.006 -22.955 -34.430 1.00 88.56 97 ALA A CA 1
ATOM 748 C C . ALA A 1 97 ? 0.720 -22.117 -34.324 1.00 88.56 97 ALA A C 1
ATOM 750 O O . ALA A 1 97 ? 0.470 -21.504 -33.283 1.00 88.56 97 ALA A O 1
ATOM 751 N N . VAL A 1 98 ? -0.108 -22.123 -35.373 1.00 88.06 98 VAL A N 1
ATOM 752 C CA . VAL A 1 98 ? -1.400 -21.416 -35.386 1.00 88.06 98 VAL A CA 1
ATOM 753 C C . VAL A 1 98 ? -2.244 -21.822 -34.173 1.00 88.06 98 VAL A C 1
ATOM 755 O O . VAL A 1 98 ? -2.373 -23.008 -33.869 1.00 88.06 98 VAL A O 1
ATOM 758 N N . GLY A 1 99 ? -2.781 -20.834 -33.453 1.00 76.94 99 GLY A N 1
ATOM 759 C CA . GLY A 1 99 ? -3.531 -21.062 -32.210 1.00 76.94 99 GLY A CA 1
ATOM 760 C C . GLY A 1 99 ? -2.678 -21.417 -30.981 1.00 76.94 99 GLY A C 1
ATOM 761 O O . GLY A 1 99 ? -3.230 -21.768 -29.941 1.00 76.94 99 GLY A O 1
ATOM 762 N N . THR A 1 100 ? -1.346 -21.323 -31.062 1.00 86.06 100 THR A N 1
ATOM 763 C CA . THR A 1 100 ? -0.439 -21.462 -29.909 1.00 86.06 100 THR A CA 1
ATOM 764 C C . THR A 1 100 ? 0.342 -20.171 -29.648 1.00 86.06 100 THR A C 1
ATOM 766 O O . THR A 1 100 ? 0.451 -19.295 -30.509 1.00 86.06 100 THR A O 1
ATOM 769 N N . ARG A 1 101 ? 0.860 -20.028 -28.421 1.00 88.62 101 ARG A N 1
ATOM 770 C CA . ARG A 1 101 ? 1.412 -18.773 -27.888 1.00 88.62 101 ARG A CA 1
ATOM 771 C C . ARG A 1 101 ? 2.844 -18.952 -27.406 1.00 88.62 101 ARG A C 1
ATOM 773 O O . ARG A 1 101 ? 3.162 -19.922 -26.723 1.00 88.62 101 ARG A O 1
ATOM 780 N N . LEU A 1 102 ? 3.684 -17.974 -27.721 1.00 92.81 102 LEU A N 1
ATOM 781 C CA . LEU A 1 102 ? 5.060 -17.852 -27.260 1.00 92.81 102 LEU A CA 1
ATOM 782 C C . LEU A 1 102 ? 5.145 -16.711 -26.241 1.00 92.81 102 LEU A C 1
ATOM 784 O O . LEU A 1 102 ? 4.975 -15.549 -26.606 1.00 92.81 102 LEU A O 1
ATOM 788 N N . VAL A 1 103 ? 5.439 -17.033 -24.978 1.00 93.88 103 VAL A N 1
ATOM 789 C CA . VAL A 1 103 ? 5.700 -16.032 -23.930 1.00 93.88 103 VAL A CA 1
ATOM 790 C C . VAL A 1 103 ? 7.194 -15.711 -23.886 1.00 93.88 103 VAL A C 1
ATOM 792 O O . VAL A 1 103 ? 8.028 -16.606 -23.745 1.00 93.88 103 VAL A O 1
ATOM 795 N N . ILE A 1 104 ? 7.537 -14.428 -23.970 1.00 95.06 104 ILE A N 1
ATOM 796 C CA . ILE A 1 104 ? 8.905 -13.912 -23.899 1.00 95.06 104 ILE A CA 1
ATOM 797 C C . ILE A 1 104 ? 9.036 -13.083 -22.620 1.00 95.06 104 ILE A C 1
ATOM 799 O O . ILE A 1 104 ? 8.463 -12.004 -22.501 1.00 95.06 104 ILE A O 1
ATOM 803 N N . ASN A 1 105 ? 9.799 -13.599 -21.656 1.00 95.31 105 ASN A N 1
ATOM 804 C CA . ASN A 1 105 ? 10.091 -12.914 -20.392 1.00 95.31 105 ASN A CA 1
ATOM 805 C C . ASN A 1 105 ? 11.330 -12.007 -20.528 1.00 95.31 105 ASN A C 1
ATOM 807 O O . ASN A 1 105 ? 12.247 -12.379 -21.273 1.00 95.31 105 ASN A O 1
ATOM 811 N N . PRO A 1 106 ? 11.414 -10.869 -19.817 1.00 95.56 106 PRO A N 1
ATOM 812 C CA . PRO A 1 106 ? 12.532 -9.932 -19.934 1.00 95.56 106 PRO A CA 1
ATOM 813 C C . PRO A 1 106 ? 13.847 -10.493 -19.368 1.00 95.56 106 PRO A C 1
ATOM 815 O O . PRO A 1 106 ? 13.849 -11.450 -18.594 1.00 95.56 106 PRO A O 1
ATOM 818 N N . ILE A 1 107 ? 14.976 -9.898 -19.768 1.00 95.06 107 ILE A N 1
ATOM 819 C CA . ILE A 1 107 ? 16.331 -10.231 -19.293 1.00 95.06 107 ILE A CA 1
ATOM 820 C C . ILE A 1 107 ? 17.184 -8.965 -19.126 1.00 95.06 107 ILE A C 1
ATOM 822 O O . ILE A 1 107 ? 17.045 -8.022 -19.898 1.00 95.06 107 ILE A O 1
ATOM 826 N N . VAL A 1 108 ? 18.080 -8.975 -18.134 1.00 95.88 108 VAL A N 1
ATOM 827 C CA . VAL A 1 108 ? 18.999 -7.873 -17.782 1.00 95.88 108 VAL A CA 1
ATOM 828 C C . VAL A 1 108 ? 20.460 -8.267 -18.017 1.00 95.88 108 VAL A C 1
ATOM 830 O O . VAL A 1 108 ? 20.783 -9.457 -18.097 1.00 95.88 108 VAL A O 1
ATOM 833 N N . THR A 1 109 ? 21.369 -7.292 -18.093 1.00 95.81 109 THR A N 1
ATOM 834 C CA . THR A 1 109 ? 22.814 -7.577 -18.153 1.00 95.81 109 THR A CA 1
ATOM 835 C C . THR A 1 109 ? 23.354 -8.062 -16.803 1.00 95.81 109 THR A C 1
ATOM 837 O O . THR A 1 109 ? 22.746 -7.861 -15.748 1.00 95.81 109 THR A O 1
ATOM 840 N N . LYS A 1 110 ? 24.536 -8.698 -16.795 1.00 93.69 110 LYS A N 1
ATOM 841 C CA . LYS A 1 110 ? 25.135 -9.186 -15.541 1.00 93.69 110 LYS A CA 1
ATOM 842 C C . LYS A 1 110 ? 25.527 -8.048 -14.584 1.00 93.69 110 LYS A C 1
ATOM 844 O O . LYS A 1 110 ? 25.448 -8.235 -13.374 1.00 93.69 110 LYS A O 1
ATOM 849 N N . ALA A 1 111 ? 25.901 -6.880 -15.110 1.00 93.06 111 ALA A N 1
ATOM 850 C CA . ALA A 1 111 ? 26.181 -5.695 -14.300 1.00 93.06 111 ALA A CA 1
ATOM 851 C C . ALA A 1 111 ? 24.897 -5.134 -13.664 1.00 93.06 111 ALA A C 1
ATOM 853 O O . ALA A 1 111 ? 24.868 -4.943 -12.449 1.00 93.06 111 ALA A O 1
ATOM 854 N N . GLN A 1 112 ? 23.811 -5.001 -14.441 1.00 94.88 112 GLN A N 1
ATOM 855 C CA . GLN A 1 112 ? 22.489 -4.658 -13.902 1.00 94.88 112 GLN A CA 1
ATOM 856 C C . GLN A 1 112 ? 22.062 -5.636 -12.799 1.00 94.88 112 GLN A C 1
ATOM 858 O O . GLN A 1 112 ? 21.700 -5.194 -11.716 1.00 94.88 112 GLN A O 1
ATOM 863 N N . GLN A 1 113 ? 22.173 -6.955 -13.017 1.00 95.06 113 GLN A N 1
ATOM 864 C CA . GLN A 1 113 ? 21.814 -7.954 -11.999 1.00 95.06 113 GLN A CA 1
ATOM 865 C C . GLN A 1 113 ? 22.590 -7.765 -10.684 1.00 95.06 113 GLN A C 1
ATOM 867 O O . GLN A 1 113 ? 22.006 -7.875 -9.611 1.00 95.06 113 GLN A O 1
ATOM 872 N N . THR A 1 114 ? 23.896 -7.493 -10.744 1.00 93.06 114 THR A N 1
ATOM 873 C CA . THR A 1 114 ? 24.708 -7.285 -9.534 1.00 93.06 114 THR A CA 1
ATOM 874 C C . THR A 1 114 ? 24.255 -6.051 -8.748 1.00 93.06 114 THR A C 1
ATOM 876 O O . THR A 1 114 ? 24.164 -6.129 -7.528 1.00 93.06 114 THR A O 1
ATOM 879 N N . LEU A 1 115 ? 23.923 -4.949 -9.430 1.00 94.06 115 LEU A N 1
ATOM 880 C CA . LEU A 1 115 ? 23.468 -3.702 -8.799 1.00 94.06 115 LEU A CA 1
ATOM 881 C C . LEU A 1 115 ? 22.024 -3.796 -8.277 1.00 94.06 115 LEU A C 1
ATOM 883 O O . LEU A 1 115 ? 21.737 -3.332 -7.178 1.00 94.06 115 LEU A O 1
ATOM 887 N N . ILE A 1 116 ? 21.132 -4.465 -9.016 1.00 94.50 116 ILE A N 1
ATOM 888 C CA . ILE A 1 116 ? 19.761 -4.781 -8.578 1.00 94.50 116 ILE A CA 1
ATOM 889 C C . ILE A 1 116 ? 19.788 -5.588 -7.272 1.00 94.50 116 ILE A C 1
ATOM 891 O O . ILE A 1 116 ? 19.062 -5.268 -6.336 1.00 94.50 116 ILE A O 1
ATOM 895 N N . ASN A 1 117 ? 20.674 -6.583 -7.172 1.00 93.50 117 ASN A N 1
ATOM 896 C CA . ASN A 1 117 ? 20.793 -7.455 -6.000 1.00 93.50 117 ASN A CA 1
ATOM 897 C C . ASN A 1 117 ? 21.322 -6.760 -4.724 1.00 93.50 117 ASN A C 1
ATOM 899 O O . ASN A 1 117 ? 21.380 -7.404 -3.678 1.00 93.50 117 ASN A O 1
ATOM 903 N N . MET A 1 118 ? 21.701 -5.477 -4.776 1.00 93.44 118 MET A N 1
ATOM 904 C CA . MET A 1 118 ? 22.026 -4.681 -3.580 1.00 93.44 118 MET A CA 1
ATOM 905 C C . MET A 1 118 ? 20.769 -4.143 -2.865 1.00 93.44 118 MET A C 1
ATOM 907 O O . MET A 1 118 ? 20.868 -3.635 -1.745 1.00 93.44 118 MET A O 1
ATOM 911 N N . TYR A 1 119 ? 19.592 -4.270 -3.487 1.00 94.94 119 TYR A N 1
ATOM 912 C CA . TYR A 1 119 ? 18.315 -3.729 -3.020 1.00 94.94 119 TYR A CA 1
ATOM 913 C C . TYR A 1 119 ? 17.208 -4.794 -3.012 1.00 94.94 119 TYR A C 1
ATOM 915 O O . TYR A 1 119 ? 17.283 -5.811 -3.701 1.00 94.94 119 TYR A O 1
ATOM 923 N N . ASN A 1 120 ? 16.165 -4.563 -2.212 1.00 91.12 120 ASN A N 1
ATOM 924 C CA . ASN A 1 120 ? 15.071 -5.514 -2.005 1.00 91.12 120 ASN A CA 1
ATOM 925 C C . ASN A 1 120 ? 13.903 -5.346 -2.992 1.00 91.12 120 ASN A C 1
ATOM 927 O O . ASN A 1 120 ? 13.251 -6.344 -3.315 1.00 91.12 120 ASN A O 1
ATOM 931 N N . TYR A 1 121 ? 13.636 -4.127 -3.479 1.00 92.75 121 TYR A N 1
ATOM 932 C CA . TYR A 1 121 ? 12.456 -3.798 -4.295 1.00 92.75 121 TYR A CA 1
ATOM 933 C C . TYR A 1 121 ? 12.827 -3.088 -5.602 1.00 92.75 121 TYR A C 1
ATOM 935 O O . TYR A 1 121 ? 13.751 -2.275 -5.618 1.00 92.75 121 TYR A O 1
ATOM 943 N N . ILE A 1 122 ? 12.088 -3.373 -6.680 1.00 94.31 122 ILE A N 1
ATOM 944 C CA . ILE A 1 122 ? 12.353 -2.897 -8.048 1.00 94.31 122 ILE A CA 1
ATOM 945 C C . ILE A 1 122 ? 11.066 -2.515 -8.801 1.00 94.31 122 ILE A C 1
ATOM 947 O O . ILE A 1 122 ? 10.007 -3.113 -8.591 1.00 94.31 122 ILE A O 1
ATOM 951 N N . HIS A 1 123 ? 11.197 -1.566 -9.730 1.00 92.25 123 HIS A N 1
ATOM 952 C CA . HIS A 1 123 ? 10.400 -1.460 -10.960 1.00 92.25 123 HIS A CA 1
ATOM 953 C C . HIS A 1 123 ? 11.300 -1.019 -12.127 1.00 92.25 123 HIS A C 1
ATOM 955 O O . HIS A 1 123 ? 12.411 -0.528 -11.911 1.00 92.25 123 HIS A O 1
ATOM 961 N N . ALA A 1 124 ? 10.847 -1.257 -13.361 1.00 93.62 124 ALA A N 1
ATOM 962 C CA . ALA A 1 124 ? 11.573 -0.915 -14.585 1.00 93.62 124 ALA A CA 1
ATOM 963 C C . ALA A 1 124 ? 10.649 -0.938 -15.814 1.00 93.62 124 ALA A C 1
ATOM 965 O O . ALA A 1 124 ? 9.684 -1.709 -15.857 1.00 93.62 124 ALA A O 1
ATOM 966 N N . ASN A 1 125 ? 10.999 -0.161 -16.838 1.00 94.00 125 ASN A N 1
ATOM 967 C CA . ASN A 1 125 ? 10.392 -0.218 -18.168 1.00 94.00 125 ASN A CA 1
ATOM 968 C C . ASN A 1 125 ? 11.068 -1.301 -19.028 1.00 94.00 125 ASN A C 1
ATOM 970 O O . ASN A 1 125 ? 12.231 -1.650 -18.809 1.00 94.00 125 ASN A O 1
ATOM 974 N N . VAL A 1 126 ? 10.362 -1.845 -20.026 1.00 95.81 126 VAL A N 1
ATOM 975 C CA . VAL A 1 126 ? 10.932 -2.830 -20.964 1.00 95.81 126 VAL A CA 1
ATOM 976 C C . VAL A 1 126 ? 10.602 -2.480 -22.412 1.00 95.81 126 VAL A C 1
ATOM 978 O O . VAL A 1 126 ? 9.451 -2.230 -22.765 1.00 95.81 126 VAL A O 1
ATOM 981 N N . HIS A 1 127 ? 11.623 -2.530 -23.264 1.00 96.50 127 HIS A N 1
ATOM 982 C CA . HIS A 1 127 ? 11.519 -2.355 -24.710 1.00 96.50 127 HIS A CA 1
ATOM 983 C C . HIS A 1 127 ? 11.884 -3.664 -25.409 1.00 96.50 127 HIS A C 1
ATOM 985 O O . HIS A 1 127 ? 12.866 -4.322 -25.042 1.00 96.50 127 HIS A O 1
ATOM 991 N N . TYR A 1 128 ? 11.130 -4.022 -26.446 1.00 97.75 128 TYR A N 1
ATOM 992 C CA . TYR A 1 128 ? 11.466 -5.132 -27.331 1.00 97.75 128 TYR A CA 1
ATOM 993 C C . TYR A 1 128 ? 11.559 -4.671 -28.780 1.00 97.75 128 TYR A C 1
ATOM 995 O O . TYR A 1 128 ? 10.721 -3.907 -29.253 1.00 97.75 128 TYR A O 1
ATOM 1003 N N . ILE A 1 129 ? 12.537 -5.216 -29.501 1.00 97.69 129 ILE A N 1
ATOM 1004 C CA . ILE A 1 129 ? 12.608 -5.145 -30.963 1.00 97.69 129 ILE A CA 1
ATOM 1005 C C . ILE A 1 129 ? 12.449 -6.575 -31.478 1.00 97.69 129 ILE A C 1
ATOM 1007 O O . ILE A 1 129 ? 13.173 -7.477 -31.049 1.00 97.69 129 ILE A O 1
ATOM 1011 N N . ILE A 1 130 ? 11.479 -6.789 -32.361 1.00 97.62 130 ILE A N 1
ATOM 1012 C CA . ILE A 1 130 ? 11.094 -8.085 -32.923 1.00 97.62 130 ILE A CA 1
ATOM 1013 C C . ILE A 1 130 ? 11.462 -8.062 -34.403 1.00 97.62 130 ILE A C 1
ATOM 1015 O O . ILE A 1 130 ? 10.916 -7.263 -35.156 1.00 97.62 130 ILE A O 1
ATOM 1019 N N . HIS A 1 131 ? 12.359 -8.950 -34.828 1.00 97.38 131 HIS A N 1
ATOM 1020 C CA . HIS A 1 131 ? 12.719 -9.135 -36.231 1.00 97.38 131 HIS A CA 1
ATOM 1021 C C . HIS A 1 131 ? 12.360 -10.545 -36.696 1.00 97.38 131 HIS A C 1
ATOM 1023 O O . HIS A 1 131 ? 12.749 -11.544 -36.078 1.00 97.38 131 HIS A O 1
ATOM 1029 N N . VAL A 1 132 ? 11.655 -10.621 -37.819 1.00 95.44 132 VAL A N 1
ATOM 1030 C CA . VAL A 1 132 ? 11.274 -11.863 -38.488 1.00 95.44 132 VAL A CA 1
ATOM 1031 C C . VAL A 1 132 ? 11.812 -11.800 -39.920 1.00 95.44 132 VAL A C 1
ATOM 1033 O O . VAL A 1 132 ? 11.163 -11.218 -40.789 1.00 95.44 132 VAL A O 1
ATOM 1036 N N . PRO A 1 133 ? 13.004 -12.363 -40.196 1.00 91.56 133 PRO A N 1
ATOM 1037 C CA . PRO A 1 133 ? 13.541 -12.397 -41.549 1.00 91.56 133 PRO A CA 1
ATOM 1038 C C . PRO A 1 133 ? 12.640 -13.275 -42.425 1.00 91.56 133 PRO A C 1
ATOM 1040 O O . PRO A 1 133 ? 12.535 -14.481 -42.197 1.00 91.56 133 PRO A O 1
ATOM 1043 N N . ALA A 1 134 ? 11.992 -12.662 -43.416 1.00 88.31 134 ALA A N 1
ATOM 1044 C CA . ALA A 1 134 ? 10.985 -13.285 -44.270 1.00 88.31 134 ALA A CA 1
ATOM 1045 C C . ALA A 1 134 ? 11.526 -13.541 -45.695 1.00 88.31 134 ALA A C 1
ATOM 1047 O O . ALA A 1 134 ? 11.631 -12.605 -46.490 1.00 88.31 134 ALA A O 1
ATOM 1048 N N . PRO A 1 135 ? 11.877 -14.791 -46.060 1.00 88.69 135 PRO A N 1
ATOM 1049 C CA . PRO A 1 135 ? 12.186 -15.158 -47.441 1.00 88.69 135 PRO A CA 1
ATOM 1050 C C . PRO A 1 135 ? 10.993 -14.979 -48.391 1.00 88.69 135 PRO A C 1
ATOM 1052 O O . PRO A 1 135 ? 9.833 -14.947 -47.969 1.00 88.69 135 PRO A O 1
ATOM 1055 N N . LEU A 1 136 ? 11.272 -14.954 -49.698 1.00 85.19 136 LEU A N 1
ATOM 1056 C CA . LEU A 1 136 ? 10.242 -14.961 -50.738 1.00 85.19 136 LEU A CA 1
ATOM 1057 C C . LEU A 1 136 ? 9.288 -16.157 -50.553 1.00 85.19 136 LEU A C 1
ATOM 1059 O O . LEU A 1 136 ? 9.734 -17.299 -50.457 1.00 85.19 136 LEU A O 1
ATOM 1063 N N . GLY A 1 137 ? 7.981 -15.888 -50.524 1.00 82.94 137 GLY A N 1
ATOM 1064 C CA . GLY A 1 137 ? 6.952 -16.898 -50.250 1.00 82.94 137 GLY A CA 1
ATOM 1065 C C . GLY A 1 137 ? 6.586 -17.070 -48.770 1.00 82.94 137 GLY A C 1
ATOM 1066 O O . GLY A 1 137 ? 5.852 -18.000 -48.454 1.00 82.94 137 GLY A O 1
ATOM 1067 N N . THR A 1 138 ? 7.069 -16.205 -47.871 1.00 88.44 138 THR A N 1
ATOM 1068 C CA . THR A 1 138 ? 6.596 -16.134 -46.475 1.00 88.44 138 THR A CA 1
ATOM 1069 C C . THR A 1 138 ? 5.193 -15.525 -46.407 1.00 88.44 138 THR A C 1
ATOM 1071 O O . THR A 1 138 ? 4.988 -14.403 -46.873 1.00 88.44 138 THR A O 1
ATOM 1074 N N . GLY A 1 139 ? 4.251 -16.236 -45.783 1.00 88.12 139 GLY A N 1
ATOM 1075 C CA . GLY A 1 139 ? 2.844 -15.839 -45.646 1.00 88.12 139 GLY A CA 1
ATOM 1076 C C . GLY A 1 139 ? 2.337 -15.791 -44.201 1.00 88.12 139 GLY A C 1
ATOM 1077 O O . GLY A 1 139 ? 1.134 -15.916 -43.979 1.00 88.12 139 GLY A O 1
ATOM 1078 N N . ILE A 1 140 ? 3.236 -15.651 -43.220 1.00 90.75 140 ILE A N 1
ATOM 1079 C CA . ILE A 1 140 ? 2.883 -15.579 -41.794 1.00 90.75 140 ILE A CA 1
ATOM 1080 C C . ILE A 1 140 ? 2.195 -14.249 -41.446 1.00 90.75 140 ILE A C 1
ATOM 1082 O O . ILE A 1 140 ? 2.638 -13.179 -41.869 1.00 90.75 140 ILE A O 1
ATOM 1086 N N . TYR A 1 141 ? 1.172 -14.321 -40.591 1.00 93.62 141 TYR A N 1
ATOM 1087 C CA . TYR A 1 141 ? 0.547 -13.177 -39.924 1.00 93.62 141 TYR A CA 1
ATOM 1088 C C . TYR A 1 141 ? 0.663 -13.339 -38.398 1.00 93.62 141 TYR A C 1
ATOM 1090 O O . TYR A 1 141 ? 0.133 -14.293 -37.820 1.00 93.62 141 TYR A O 1
ATOM 1098 N N . LEU A 1 142 ? 1.392 -12.426 -37.745 1.00 94.75 142 LEU A N 1
ATOM 1099 C CA . LEU A 1 142 ? 1.679 -12.477 -36.305 1.00 94.75 142 LEU A CA 1
ATOM 1100 C C . LEU A 1 142 ? 0.837 -11.473 -35.520 1.00 94.75 142 LEU A C 1
ATOM 1102 O O . LEU A 1 142 ? 0.593 -10.359 -35.977 1.00 94.75 142 LEU A O 1
ATOM 1106 N N . LYS A 1 143 ? 0.479 -11.846 -34.292 1.00 95.88 143 LYS A N 1
ATOM 1107 C CA . LYS A 1 143 ? -0.121 -10.997 -33.259 1.00 95.88 143 LYS A CA 1
ATOM 1108 C C . LYS A 1 143 ? 0.862 -10.831 -32.104 1.00 95.88 143 LYS A C 1
ATOM 1110 O O . LYS A 1 143 ? 1.501 -11.797 -31.688 1.00 95.88 143 LYS A O 1
ATOM 1115 N N . VAL A 1 144 ? 0.965 -9.616 -31.578 1.00 96.31 144 VAL A N 1
ATOM 1116 C CA . VAL A 1 144 ? 1.882 -9.242 -30.497 1.00 96.31 144 VAL A CA 1
ATOM 1117 C C . VAL A 1 144 ? 1.123 -8.404 -29.471 1.00 96.31 144 VAL A C 1
ATOM 1119 O O . VAL A 1 144 ? 0.558 -7.363 -29.804 1.00 96.31 144 VAL A O 1
ATOM 1122 N N . TYR A 1 145 ? 1.091 -8.864 -28.222 1.00 95.12 145 TYR A N 1
ATOM 1123 C CA . TYR A 1 145 ? 0.389 -8.202 -27.117 1.00 95.12 145 TYR A CA 1
ATOM 1124 C C . TYR A 1 145 ? 1.035 -8.555 -25.769 1.00 95.12 145 TYR A C 1
ATOM 1126 O O . TYR A 1 145 ? 1.845 -9.477 -25.686 1.00 95.12 145 TYR A O 1
ATOM 1134 N N . ALA A 1 146 ? 0.709 -7.822 -24.703 1.00 93.69 146 ALA A N 1
ATOM 1135 C CA . ALA A 1 146 ? 1.250 -8.094 -23.368 1.00 93.69 146 ALA A CA 1
ATOM 1136 C C . ALA A 1 146 ? 0.298 -8.992 -22.537 1.00 93.69 146 ALA A C 1
ATOM 1138 O O . ALA A 1 146 ? -0.910 -8.753 -22.560 1.00 93.69 146 ALA A O 1
ATOM 1139 N N . PRO A 1 147 ? 0.809 -9.998 -21.797 1.00 91.56 147 PRO A N 1
ATOM 1140 C CA . PRO A 1 147 ? 0.017 -10.836 -20.892 1.00 91.56 147 PRO A CA 1
ATOM 1141 C C . PRO A 1 147 ? -0.518 -10.028 -19.703 1.00 91.56 147 PRO A C 1
ATOM 1143 O O . PRO A 1 147 ? 0.032 -8.972 -19.377 1.00 91.56 147 PRO A O 1
ATOM 1146 N N . GLU A 1 148 ? -1.556 -10.544 -19.031 1.00 86.75 148 GLU A N 1
ATOM 1147 C CA . GLU A 1 148 ? -2.245 -9.788 -17.975 1.00 86.75 148 GLU A CA 1
ATOM 1148 C C . GLU A 1 148 ? -2.606 -10.575 -16.706 1.00 86.75 148 GLU A C 1
ATOM 1150 O O . GLU A 1 148 ? -2.188 -10.163 -15.628 1.00 86.75 148 GLU A O 1
ATOM 1155 N N . ILE A 1 149 ? -3.371 -11.672 -16.793 1.00 81.25 149 ILE A N 1
ATOM 1156 C CA . ILE A 1 149 ? -3.809 -12.458 -15.615 1.00 81.25 149 ILE A CA 1
ATOM 1157 C C . ILE A 1 149 ? -3.521 -13.949 -15.810 1.00 81.25 149 ILE A C 1
ATOM 1159 O O . ILE A 1 149 ? -2.844 -14.559 -14.984 1.00 81.25 149 ILE A O 1
ATOM 1163 N N . ASP A 1 150 ? -4.018 -14.532 -16.903 1.00 82.25 150 ASP A N 1
ATOM 1164 C CA . ASP A 1 150 ? -3.842 -15.947 -17.239 1.00 82.25 150 ASP A CA 1
ATOM 1165 C C . ASP A 1 150 ? -3.302 -16.143 -18.671 1.00 82.25 150 ASP A C 1
ATOM 1167 O O . ASP A 1 150 ? -3.134 -15.189 -19.433 1.00 82.25 150 ASP A O 1
ATOM 1171 N N . ASN A 1 151 ? -3.022 -17.396 -19.045 1.00 79.69 151 ASN A N 1
ATOM 1172 C CA . ASN A 1 151 ? -2.478 -17.750 -20.364 1.00 79.69 151 ASN A CA 1
ATOM 1173 C C . ASN A 1 151 ? -3.486 -17.575 -21.524 1.00 79.69 151 ASN A C 1
ATOM 1175 O O . ASN A 1 151 ? -3.083 -17.571 -22.691 1.00 79.69 151 ASN A O 1
ATOM 1179 N N . THR A 1 152 ? -4.784 -17.469 -21.224 1.00 82.88 152 THR A N 1
ATOM 1180 C CA . THR A 1 152 ? -5.883 -17.336 -22.201 1.00 82.88 152 THR A CA 1
ATOM 1181 C C . THR A 1 152 ? -6.245 -15.884 -22.501 1.00 82.88 152 THR A C 1
ATOM 1183 O O . THR A 1 152 ? -6.557 -15.568 -23.647 1.00 82.88 152 THR A O 1
ATOM 1186 N N . THR A 1 153 ? -6.075 -14.994 -21.525 1.00 84.94 153 THR A N 1
ATOM 1187 C CA . THR A 1 153 ? -6.411 -13.573 -21.592 1.00 84.94 153 THR A CA 1
ATOM 1188 C C . THR A 1 153 ? -5.739 -12.909 -22.793 1.00 84.94 153 THR A C 1
ATOM 1190 O O . THR A 1 153 ? -4.517 -12.970 -22.963 1.00 84.94 153 THR A O 1
ATOM 1193 N N . VAL A 1 154 ? -6.542 -12.247 -23.619 1.00 87.62 154 VAL A N 1
ATOM 1194 C CA . VAL A 1 154 ? -6.102 -11.389 -24.719 1.00 87.62 154 VAL A CA 1
ATOM 1195 C C . VAL A 1 154 ? -6.285 -9.929 -24.307 1.00 87.62 154 VAL A C 1
ATOM 1197 O O . VAL A 1 154 ? -7.266 -9.560 -23.663 1.00 87.62 154 VAL A O 1
ATOM 1200 N N . THR A 1 155 ? -5.332 -9.085 -24.695 1.00 90.31 155 THR A N 1
ATOM 1201 C CA . THR A 1 155 ? -5.404 -7.627 -24.531 1.00 90.31 155 THR A CA 1
ATOM 1202 C C . THR A 1 155 ? -5.178 -6.944 -25.874 1.00 90.31 155 THR A C 1
ATOM 1204 O O . THR A 1 155 ? -4.612 -7.558 -26.780 1.00 90.31 155 THR A O 1
ATOM 1207 N N . ARG A 1 156 ? -5.526 -5.654 -25.971 1.00 90.12 156 ARG A N 1
ATOM 1208 C CA . ARG A 1 156 ? -5.189 -4.819 -27.137 1.00 90.12 156 ARG A CA 1
ATOM 1209 C C . ARG A 1 156 ? -3.685 -4.884 -27.442 1.00 90.12 156 ARG A C 1
ATOM 1211 O O . ARG A 1 156 ? -2.866 -4.834 -26.518 1.00 90.12 156 ARG A O 1
ATOM 1218 N N . GLY A 1 157 ? -3.338 -5.007 -28.720 1.00 93.69 157 GLY A N 1
ATOM 1219 C CA . GLY A 1 157 ? -1.954 -5.085 -29.195 1.00 93.69 157 GLY A CA 1
ATOM 1220 C C . GLY A 1 157 ? -1.805 -4.709 -30.668 1.00 93.69 157 GLY A C 1
ATOM 1221 O O . GLY A 1 157 ? -2.570 -3.903 -31.193 1.00 93.69 157 GLY A O 1
ATOM 1222 N N . ILE A 1 158 ? -0.820 -5.299 -31.345 1.00 95.94 158 ILE A N 1
ATOM 1223 C CA . ILE A 1 158 ? -0.616 -5.143 -32.793 1.00 95.94 158 ILE A CA 1
ATOM 1224 C C . ILE A 1 158 ? -0.712 -6.494 -33.504 1.00 95.94 158 ILE A C 1
ATOM 1226 O O . ILE A 1 158 ? -0.382 -7.541 -32.942 1.00 95.94 158 ILE A O 1
ATOM 1230 N N . ARG A 1 159 ? -1.126 -6.477 -34.770 1.00 95.88 159 ARG A N 1
ATOM 1231 C CA . ARG A 1 159 ? -0.945 -7.592 -35.710 1.00 95.88 159 ARG A CA 1
ATOM 1232 C C . ARG A 1 159 ? -0.132 -7.096 -36.894 1.00 95.88 159 ARG A C 1
ATOM 1234 O O . ARG A 1 159 ? -0.380 -5.986 -37.348 1.00 95.88 159 ARG A O 1
ATOM 1241 N N . PHE A 1 160 ? 0.814 -7.877 -37.403 1.00 95.81 160 PHE A N 1
ATOM 1242 C CA . PHE A 1 160 ? 1.672 -7.439 -38.506 1.00 95.81 160 PHE A CA 1
ATOM 1243 C C . PHE A 1 160 ? 2.092 -8.578 -39.437 1.00 95.81 160 PHE A C 1
ATOM 1245 O O . PHE A 1 160 ? 2.071 -9.756 -39.061 1.00 95.81 160 PHE A O 1
ATOM 1252 N N . LYS A 1 161 ? 2.466 -8.213 -40.667 1.00 94.88 161 LYS A N 1
ATOM 1253 C CA . LYS A 1 161 ? 2.912 -9.125 -41.731 1.00 94.88 161 LYS A CA 1
ATOM 1254 C C . LYS A 1 161 ? 4.426 -8.976 -41.966 1.00 94.88 161 LYS A C 1
ATOM 1256 O O . LYS A 1 161 ? 4.826 -8.053 -42.678 1.00 94.88 161 LYS A O 1
ATOM 1261 N N . PRO A 1 162 ? 5.268 -9.896 -41.451 1.00 93.62 162 PRO A N 1
ATOM 1262 C CA . PRO A 1 162 ? 6.719 -9.914 -41.671 1.00 93.62 162 PRO A CA 1
ATOM 1263 C C . PRO A 1 162 ? 7.207 -9.793 -43.120 1.00 93.62 162 PRO A C 1
ATOM 1265 O O . PRO A 1 162 ? 8.338 -9.381 -43.351 1.00 93.62 162 PRO A O 1
ATOM 1268 N N . SER A 1 163 ? 6.385 -10.174 -44.101 1.00 90.19 163 SER A N 1
ATOM 1269 C CA . SER A 1 163 ? 6.710 -10.074 -45.528 1.00 90.19 163 SER A CA 1
ATOM 1270 C C . SER A 1 163 ? 6.638 -8.647 -46.088 1.00 90.19 163 SER A C 1
ATOM 1272 O O . SER A 1 163 ? 7.269 -8.384 -47.109 1.00 90.19 163 SER A O 1
ATOM 1274 N N . GLY A 1 164 ? 5.898 -7.743 -45.435 1.00 87.00 164 GLY A N 1
ATOM 1275 C CA . GLY A 1 164 ? 5.883 -6.307 -45.733 1.00 87.00 164 GLY A CA 1
ATOM 1276 C C . GLY A 1 164 ? 6.751 -5.509 -44.760 1.00 87.00 164 GLY A C 1
ATOM 1277 O O . GLY A 1 164 ? 7.595 -4.730 -45.193 1.00 87.00 164 GLY A O 1
ATOM 1278 N N . LEU A 1 165 ? 6.597 -5.766 -43.455 1.00 91.81 165 LEU A N 1
ATOM 1279 C CA . LEU A 1 165 ? 7.354 -5.117 -42.382 1.00 91.81 165 LEU A CA 1
ATOM 1280 C C . LEU A 1 165 ? 8.118 -6.169 -41.548 1.00 91.81 165 LEU A C 1
ATOM 1282 O O . LEU A 1 165 ? 7.548 -6.744 -40.617 1.00 91.81 165 LEU A O 1
ATOM 1286 N N . PRO A 1 166 ? 9.403 -6.450 -41.853 1.00 93.44 166 PRO A N 1
ATOM 1287 C CA . PRO A 1 166 ? 10.172 -7.499 -41.173 1.00 93.44 166 PRO A CA 1
ATOM 1288 C C . PRO A 1 166 ? 10.543 -7.197 -39.716 1.00 93.44 166 PRO A C 1
ATOM 1290 O O . PRO A 1 166 ? 10.969 -8.109 -39.003 1.00 93.44 166 PRO A O 1
ATOM 1293 N N . THR A 1 167 ? 10.442 -5.938 -39.277 1.00 96.25 167 THR A N 1
ATOM 1294 C CA . THR A 1 167 ? 10.868 -5.496 -37.942 1.00 96.25 167 THR A CA 1
ATOM 1295 C C . THR A 1 167 ? 9.820 -4.587 -37.313 1.00 96.25 167 THR A C 1
ATOM 1297 O O . THR A 1 167 ? 9.420 -3.602 -37.920 1.00 96.25 167 THR A O 1
ATOM 1300 N N . VAL A 1 168 ? 9.420 -4.879 -36.074 1.00 96.12 168 VAL A N 1
ATOM 1301 C CA . VAL A 1 168 ? 8.564 -4.007 -35.252 1.00 96.12 168 VAL A CA 1
ATOM 1302 C C . VAL A 1 168 ? 9.180 -3.827 -33.869 1.00 96.12 168 VAL A C 1
ATOM 1304 O O . VAL A 1 168 ? 9.769 -4.764 -33.324 1.00 96.12 168 VAL A O 1
ATOM 1307 N N . ALA A 1 169 ? 9.032 -2.643 -33.279 1.00 97.00 169 ALA A N 1
ATOM 1308 C CA . ALA A 1 169 ? 9.388 -2.399 -31.885 1.00 97.00 169 ALA A CA 1
ATOM 1309 C C . ALA A 1 169 ? 8.136 -2.167 -31.030 1.00 97.00 169 ALA A C 1
ATOM 1311 O O . ALA A 1 169 ? 7.127 -1.642 -31.507 1.00 97.00 169 ALA A O 1
ATOM 1312 N N . VAL A 1 170 ? 8.200 -2.590 -29.768 1.00 96.94 170 VAL A N 1
ATOM 1313 C CA . VAL A 1 170 ? 7.115 -2.447 -28.793 1.00 96.94 170 VAL A CA 1
ATOM 1314 C C . VAL A 1 170 ? 7.651 -2.018 -27.431 1.00 96.94 170 VAL A C 1
ATOM 1316 O O . VAL A 1 170 ? 8.682 -2.514 -26.963 1.00 96.94 170 VAL A O 1
ATOM 1319 N N . SER A 1 171 ? 6.917 -1.128 -26.768 1.00 94.94 171 SER A N 1
ATOM 1320 C CA . SER A 1 171 ? 7.235 -0.618 -25.433 1.00 94.94 171 SER A CA 1
ATOM 1321 C C . SER A 1 171 ? 6.221 -1.115 -24.401 1.00 94.94 171 SER A C 1
ATOM 1323 O O . SER A 1 171 ? 5.008 -1.122 -24.629 1.00 94.94 171 SER A O 1
ATOM 1325 N N . LEU A 1 172 ? 6.737 -1.570 -23.258 1.00 93.88 172 LEU A N 1
ATOM 1326 C CA . LEU A 1 172 ? 5.971 -2.020 -22.102 1.00 93.88 172 LEU A CA 1
ATOM 1327 C C . LEU A 1 172 ? 6.455 -1.251 -20.866 1.00 93.88 172 LEU A C 1
ATOM 1329 O O . LEU A 1 172 ? 7.393 -1.697 -20.194 1.00 93.88 172 LEU A O 1
ATOM 1333 N N . PRO A 1 173 ? 5.833 -0.104 -20.544 1.00 91.50 173 PRO A N 1
ATOM 1334 C CA . PRO A 1 173 ? 6.043 0.531 -19.253 1.00 91.50 173 PRO A CA 1
ATOM 1335 C C . PRO A 1 173 ? 5.603 -0.391 -18.106 1.00 91.50 173 PRO A C 1
ATOM 1337 O O . PRO A 1 173 ? 4.784 -1.310 -18.287 1.00 91.50 173 PRO A O 1
ATOM 1340 N N . TRP A 1 174 ? 6.155 -0.144 -16.918 1.00 91.56 174 TRP A N 1
ATOM 1341 C CA . TRP A 1 174 ? 5.747 -0.848 -15.702 1.00 91.56 174 TRP A CA 1
ATOM 1342 C C . TRP A 1 174 ? 4.243 -0.663 -15.435 1.00 91.56 174 TRP A C 1
ATOM 1344 O O . TRP A 1 174 ? 3.687 0.412 -15.645 1.00 91.56 174 TRP A O 1
ATOM 1354 N N . SER A 1 175 ? 3.574 -1.734 -15.008 1.00 89.00 175 SER A N 1
ATOM 1355 C CA . SER A 1 175 ? 2.141 -1.742 -14.703 1.00 89.00 175 SER A CA 1
ATOM 1356 C C . SER A 1 175 ? 1.836 -2.911 -13.773 1.00 89.00 175 SER A C 1
ATOM 1358 O O . SER A 1 175 ? 1.976 -4.068 -14.176 1.00 89.00 175 SER A O 1
ATOM 1360 N N . ASN A 1 176 ? 1.445 -2.614 -12.536 1.00 87.00 176 ASN A N 1
ATOM 1361 C CA . ASN A 1 176 ? 1.121 -3.595 -11.503 1.00 87.00 176 ASN A CA 1
ATOM 1362 C C . ASN A 1 176 ? 0.253 -2.943 -10.400 1.00 87.00 176 ASN A C 1
ATOM 1364 O O . ASN A 1 176 ? 0.154 -1.723 -10.352 1.00 87.00 176 ASN A O 1
ATOM 1368 N N . ASP A 1 177 ? -0.349 -3.729 -9.500 1.00 76.75 177 ASP A N 1
ATOM 1369 C CA . ASP A 1 177 ? -1.085 -3.203 -8.333 1.00 76.75 177 ASP A CA 1
ATOM 1370 C C . ASP A 1 177 ? -0.178 -2.486 -7.312 1.00 76.75 177 ASP A C 1
ATOM 1372 O O . ASP A 1 177 ? -0.615 -1.566 -6.622 1.00 76.75 177 ASP A O 1
ATOM 1376 N N . PHE A 1 178 ? 1.091 -2.898 -7.234 1.00 86.00 178 PHE A N 1
ATOM 1377 C CA . PHE A 1 178 ? 2.156 -2.269 -6.446 1.00 86.00 178 PHE A CA 1
ATOM 1378 C C . PHE A 1 178 ? 3.155 -1.539 -7.350 1.00 86.00 178 PHE A C 1
ATOM 1380 O O . PHE A 1 178 ? 3.716 -2.157 -8.265 1.00 86.00 178 PHE A O 1
ATOM 1387 N N . SER A 1 179 ? 3.489 -0.292 -7.004 1.00 85.81 179 SER A N 1
ATOM 1388 C CA . SER A 1 179 ? 4.503 0.515 -7.699 1.00 85.81 179 SER A CA 1
ATOM 1389 C C . SER A 1 179 ? 5.896 -0.126 -7.676 1.00 85.81 179 SER A C 1
ATOM 1391 O O . SER A 1 179 ? 6.610 -0.059 -8.671 1.00 85.81 179 SER A O 1
ATOM 1393 N N . LYS A 1 180 ? 6.269 -0.815 -6.582 1.00 88.81 180 LYS A N 1
ATOM 1394 C CA . LYS A 1 180 ? 7.501 -1.628 -6.486 1.00 88.81 180 LYS A CA 1
ATOM 1395 C C . LYS A 1 180 ? 7.208 -3.040 -5.982 1.00 88.81 180 LYS A C 1
ATOM 1397 O O . LYS A 1 180 ? 6.476 -3.213 -5.004 1.00 88.81 180 LYS A O 1
ATOM 1402 N N . VAL A 1 181 ? 7.837 -4.045 -6.593 1.00 89.44 181 VAL A N 1
ATOM 1403 C CA . VAL A 1 181 ? 7.746 -5.461 -6.177 1.00 89.44 181 VAL A CA 1
ATOM 1404 C C . VAL A 1 181 ? 9.088 -5.983 -5.648 1.00 89.44 181 VAL A C 1
ATOM 1406 O O . VAL A 1 181 ? 10.133 -5.429 -5.999 1.00 89.44 181 VAL A O 1
ATOM 1409 N N . PRO A 1 182 ? 9.110 -7.042 -4.816 1.00 89.50 182 PRO A N 1
ATOM 1410 C CA . PRO A 1 182 ? 10.358 -7.652 -4.365 1.00 89.50 182 PRO A CA 1
ATOM 1411 C C . PRO A 1 182 ? 11.145 -8.278 -5.526 1.00 89.50 182 PRO A C 1
ATOM 1413 O O . PRO A 1 182 ? 10.591 -9.045 -6.310 1.00 89.50 182 PRO A O 1
ATOM 1416 N N . VAL A 1 183 ? 12.458 -8.035 -5.588 1.00 89.62 183 VAL A N 1
ATOM 1417 C CA . VAL A 1 183 ? 13.348 -8.509 -6.675 1.00 89.62 183 VAL A CA 1
ATOM 1418 C C . VAL A 1 183 ? 13.269 -10.027 -6.902 1.00 89.62 183 VAL A C 1
ATOM 1420 O O . VAL A 1 183 ? 13.318 -10.488 -8.040 1.00 89.62 183 VAL A O 1
ATOM 1423 N N . ASN A 1 184 ? 13.139 -10.807 -5.823 1.00 84.06 184 ASN A N 1
ATOM 1424 C CA . ASN A 1 184 ? 13.214 -12.273 -5.850 1.00 84.06 184 ASN A CA 1
ATOM 1425 C C . ASN A 1 184 ? 11.853 -12.989 -5.725 1.00 84.06 184 ASN A C 1
ATOM 1427 O O . ASN A 1 184 ? 11.810 -14.217 -5.782 1.00 84.06 184 ASN A O 1
ATOM 1431 N N . GLU A 1 185 ? 10.745 -12.261 -5.546 1.00 83.00 185 GLU A N 1
ATOM 1432 C CA . GLU A 1 185 ? 9.410 -12.837 -5.318 1.00 83.00 185 GLU A CA 1
ATOM 1433 C C . GLU A 1 185 ? 8.356 -12.089 -6.153 1.00 83.00 185 GLU A C 1
ATOM 1435 O O . GLU A 1 185 ? 7.980 -10.971 -5.794 1.00 83.00 185 GLU A O 1
ATOM 1440 N N . PRO A 1 186 ? 7.863 -12.678 -7.260 1.00 79.25 186 PRO A N 1
ATOM 1441 C CA . PRO A 1 186 ? 6.874 -12.033 -8.112 1.00 79.25 186 PRO A CA 1
ATOM 1442 C C . PRO A 1 186 ? 5.501 -11.966 -7.434 1.00 79.25 186 PRO A C 1
ATOM 1444 O O . PRO A 1 186 ? 5.044 -12.922 -6.801 1.00 79.25 186 PRO A O 1
ATOM 1447 N N . ARG A 1 187 ? 4.802 -10.852 -7.644 1.00 82.50 187 ARG A N 1
ATOM 1448 C CA . ARG A 1 187 ? 3.397 -10.668 -7.276 1.00 82.50 187 ARG A CA 1
ATOM 1449 C C . ARG A 1 187 ? 2.521 -11.587 -8.143 1.00 82.50 187 ARG A C 1
ATOM 1451 O O . ARG A 1 187 ? 2.691 -11.647 -9.362 1.00 82.50 187 ARG A O 1
ATOM 1458 N N . LEU A 1 188 ? 1.594 -12.341 -7.542 1.00 82.75 188 LEU A N 1
ATOM 1459 C CA . LEU A 1 188 ? 0.720 -13.241 -8.310 1.00 82.75 188 LEU A CA 1
ATOM 1460 C C . LEU A 1 188 ? -0.226 -12.412 -9.189 1.00 82.75 188 LEU A C 1
ATOM 1462 O O . LEU A 1 188 ? -0.830 -11.455 -8.710 1.00 82.75 188 LEU A O 1
ATOM 1466 N N . GLY A 1 189 ? -0.345 -12.775 -10.468 1.00 81.94 189 GLY A N 1
ATOM 1467 C CA . GLY A 1 189 ? -1.097 -11.990 -11.454 1.00 81.94 189 GLY A CA 1
ATOM 1468 C C . GLY A 1 189 ? -0.394 -10.706 -11.925 1.00 81.94 189 GLY A C 1
ATOM 1469 O O . GLY A 1 189 ? -1.034 -9.875 -12.572 1.00 81.94 189 GLY A O 1
ATOM 1470 N N . GLN A 1 190 ? 0.899 -10.515 -11.628 1.00 88.44 190 GLN A N 1
ATOM 1471 C CA . GLN A 1 190 ? 1.661 -9.402 -12.201 1.00 88.44 190 GLN A CA 1
ATOM 1472 C C . GLN A 1 190 ? 1.881 -9.594 -13.705 1.00 88.44 190 GLN A C 1
ATOM 1474 O O . GLN A 1 190 ? 2.252 -10.672 -14.170 1.00 88.44 190 GLN A O 1
ATOM 1479 N N . SER A 1 191 ? 1.730 -8.510 -14.455 1.00 86.94 191 SER A N 1
ATOM 1480 C CA . SER A 1 191 ? 1.933 -8.464 -15.908 1.00 86.94 191 SER A CA 1
ATOM 1481 C C . SER A 1 191 ? 3.424 -8.383 -16.267 1.00 86.94 191 SER A C 1
ATOM 1483 O O . SER A 1 191 ? 3.851 -8.829 -17.334 1.00 86.94 191 SER A O 1
ATOM 1485 N N . GLY A 1 192 ? 4.225 -7.794 -15.368 1.00 88.25 192 GLY A N 1
ATOM 1486 C CA . GLY A 1 192 ? 5.673 -7.627 -15.500 1.00 88.25 192 GLY A CA 1
ATOM 1487 C C . GLY A 1 192 ? 6.095 -6.957 -16.812 1.00 88.25 192 GLY A C 1
ATOM 1488 O O . GLY A 1 192 ? 5.336 -6.215 -17.434 1.00 88.25 192 GLY A O 1
ATOM 1489 N N . GLY A 1 193 ? 7.314 -7.251 -17.260 1.00 91.75 193 GLY A N 1
ATOM 1490 C CA . GLY A 1 193 ? 7.837 -6.825 -18.563 1.00 91.75 193 GLY A CA 1
ATOM 1491 C C . GLY A 1 193 ? 7.727 -7.887 -19.661 1.00 91.75 193 GLY A C 1
ATOM 1492 O O . GLY A 1 193 ? 8.542 -7.878 -20.579 1.00 91.75 193 GLY A O 1
ATOM 1493 N N . SER A 1 194 ? 6.822 -8.863 -19.538 1.00 95.12 194 SER A N 1
ATOM 1494 C CA . SER A 1 194 ? 6.718 -9.990 -20.479 1.00 95.12 194 SER A CA 1
ATOM 1495 C C . SER A 1 194 ? 5.861 -9.663 -21.705 1.00 95.12 194 SER A C 1
ATOM 1497 O O . SER A 1 194 ? 5.015 -8.775 -21.669 1.00 95.12 194 SER A O 1
ATOM 1499 N N . LEU A 1 195 ? 6.068 -10.411 -22.787 1.00 95.25 195 LEU A N 1
ATOM 1500 C CA . LEU A 1 195 ? 5.424 -10.236 -24.090 1.00 95.25 195 LEU A CA 1
ATOM 1501 C C . LEU A 1 195 ? 4.838 -11.570 -24.585 1.00 95.25 195 LEU A C 1
ATOM 1503 O O . LEU A 1 195 ? 5.440 -12.616 -24.349 1.00 95.25 195 LEU A O 1
ATOM 1507 N N . ILE A 1 196 ? 3.710 -11.550 -25.298 1.00 95.44 196 ILE A N 1
ATOM 1508 C CA . ILE A 1 196 ? 3.191 -12.698 -26.058 1.00 95.44 196 ILE A CA 1
ATOM 1509 C C . ILE A 1 196 ? 3.335 -12.435 -27.559 1.00 95.44 196 ILE A C 1
ATOM 1511 O O . ILE A 1 196 ? 2.973 -11.366 -28.052 1.00 95.44 196 ILE A O 1
ATOM 1515 N N . ILE A 1 197 ? 3.808 -13.453 -28.281 1.00 95.69 197 ILE A N 1
ATOM 1516 C CA . ILE A 1 197 ? 3.675 -13.580 -29.736 1.00 95.69 197 ILE A CA 1
ATOM 1517 C C . ILE A 1 197 ? 2.758 -14.777 -30.032 1.00 95.69 197 ILE A C 1
ATOM 1519 O O . ILE A 1 197 ? 2.922 -15.853 -29.455 1.00 95.69 197 ILE A O 1
ATOM 1523 N N . GLU A 1 198 ? 1.789 -14.595 -30.923 1.00 94.25 198 GLU A N 1
ATOM 1524 C CA . GLU A 1 198 ? 0.788 -15.590 -31.327 1.00 94.25 198 GLU A CA 1
ATOM 1525 C C . GLU A 1 198 ? 0.693 -15.606 -32.862 1.00 94.25 198 GLU A C 1
ATOM 1527 O O . GLU A 1 198 ? 0.622 -14.550 -33.492 1.00 94.25 198 GLU A O 1
ATOM 1532 N N . THR A 1 199 ? 0.715 -16.790 -33.480 1.00 93.81 199 THR A N 1
ATOM 1533 C CA . THR A 1 199 ? 0.576 -16.926 -34.941 1.00 93.81 199 THR A CA 1
ATOM 1534 C C . THR A 1 199 ? -0.903 -17.047 -35.291 1.00 93.81 199 THR A C 1
ATOM 1536 O O . THR A 1 199 ? -1.572 -17.971 -34.822 1.00 93.81 199 THR A O 1
ATOM 1539 N N . ILE A 1 200 ? -1.411 -16.121 -36.108 1.00 92.62 200 ILE A N 1
ATOM 1540 C CA . ILE A 1 200 ? -2.807 -16.129 -36.574 1.00 92.62 200 ILE A CA 1
ATOM 1541 C C . ILE A 1 200 ? -2.931 -17.033 -37.804 1.00 92.62 200 ILE A C 1
ATOM 1543 O O . ILE A 1 200 ? -3.791 -17.905 -37.852 1.00 92.62 200 ILE A O 1
ATOM 1547 N N . GLU A 1 201 ? -2.045 -16.838 -38.780 1.00 91.44 201 GLU A N 1
ATOM 1548 C CA . GLU A 1 201 ? -2.022 -17.568 -40.048 1.00 91.44 201 GLU A CA 1
ATOM 1549 C C . GLU A 1 201 ? -0.575 -17.874 -40.449 1.00 91.44 201 GLU A C 1
ATOM 1551 O O . GLU A 1 201 ? 0.334 -17.091 -40.159 1.00 91.44 201 GLU A O 1
ATOM 1556 N N . ASP A 1 202 ? -0.375 -18.984 -41.159 1.00 89.06 202 ASP A N 1
ATOM 1557 C CA . ASP A 1 202 ? 0.861 -19.289 -41.882 1.00 89.06 202 ASP A CA 1
ATOM 1558 C C . ASP A 1 202 ? 0.508 -19.744 -43.303 1.00 89.06 202 ASP A C 1
ATOM 1560 O O . ASP A 1 202 ? 0.296 -20.926 -43.568 1.00 89.06 202 ASP A O 1
ATOM 1564 N N . ASN A 1 203 ? 0.408 -18.778 -44.218 1.00 89.62 203 ASN A N 1
ATOM 1565 C CA . ASN A 1 203 ? 0.157 -19.013 -45.642 1.00 89.62 203 ASN A CA 1
ATOM 1566 C C . ASN A 1 203 ? 1.474 -19.141 -46.439 1.00 89.62 203 ASN A C 1
ATOM 1568 O O . ASN A 1 203 ? 1.544 -18.713 -47.593 1.00 89.62 203 ASN A O 1
ATOM 1572 N N . SER A 1 204 ? 2.555 -19.623 -45.816 1.00 88.38 204 SER A N 1
ATOM 1573 C CA . SER A 1 204 ? 3.864 -19.730 -46.472 1.00 88.38 204 SER A CA 1
ATOM 1574 C C . SER A 1 204 ? 3.924 -20.885 -47.479 1.00 88.38 204 SER A C 1
ATOM 1576 O O . SER A 1 204 ? 3.326 -21.941 -47.283 1.00 88.38 204 SER A O 1
ATOM 1578 N N . ASN A 1 205 ? 4.695 -20.706 -48.553 1.00 89.00 205 ASN A N 1
ATOM 1579 C CA . ASN A 1 205 ? 4.929 -21.752 -49.554 1.00 89.00 205 ASN A CA 1
ATOM 1580 C C . ASN A 1 205 ? 5.683 -22.957 -48.956 1.00 89.00 205 ASN A C 1
ATOM 1582 O O . ASN A 1 205 ? 6.571 -22.774 -48.126 1.00 89.00 205 ASN A O 1
ATOM 1586 N N . GLU A 1 206 ? 5.461 -24.165 -49.494 1.00 82.75 206 GLU A N 1
ATOM 1587 C CA . GLU A 1 206 ? 6.181 -25.405 -49.117 1.00 82.75 206 GLU A CA 1
ATOM 1588 C C . GLU A 1 206 ? 7.720 -25.307 -49.224 1.00 82.75 206 GLU A C 1
ATOM 1590 O O . GLU A 1 206 ? 8.449 -26.102 -48.637 1.00 82.75 206 GLU A O 1
ATOM 1595 N N . THR A 1 207 ? 8.234 -24.328 -49.975 1.00 87.62 207 THR A N 1
ATOM 1596 C CA . THR A 1 207 ? 9.670 -24.039 -50.115 1.00 87.62 207 THR A CA 1
ATOM 1597 C C . THR A 1 207 ? 10.261 -23.225 -48.956 1.00 87.62 207 THR A C 1
ATOM 1599 O O . THR A 1 207 ? 11.465 -22.966 -48.952 1.00 87.62 207 THR A O 1
ATOM 1602 N N . VAL A 1 208 ? 9.442 -22.764 -48.006 1.00 86.31 208 VAL A N 1
ATOM 1603 C CA . VAL A 1 208 ? 9.874 -22.003 -46.826 1.00 86.31 208 VAL A CA 1
ATOM 1604 C C . VAL A 1 208 ? 10.068 -22.960 -45.651 1.00 86.31 208 VAL A C 1
ATOM 1606 O O . VAL A 1 208 ? 9.166 -23.706 -45.286 1.00 86.31 208 VAL A O 1
ATOM 1609 N N . ASN A 1 209 ? 11.248 -22.922 -45.026 1.00 83.62 209 ASN A N 1
ATOM 1610 C CA . ASN A 1 209 ? 11.567 -23.772 -43.877 1.00 83.62 209 ASN A CA 1
ATOM 1611 C C . ASN A 1 209 ? 10.816 -23.305 -42.615 1.00 83.62 209 ASN A C 1
ATOM 1613 O O . ASN A 1 209 ? 11.322 -22.477 -41.852 1.00 83.62 209 ASN A O 1
ATOM 1617 N N . THR A 1 210 ? 9.616 -23.839 -42.398 1.00 80.44 210 THR A N 1
ATOM 1618 C CA . THR A 1 210 ? 8.813 -23.635 -41.186 1.00 80.44 210 THR A CA 1
ATOM 1619 C C . THR A 1 210 ? 9.257 -24.577 -40.048 1.00 80.44 210 THR A C 1
ATOM 1621 O O . THR A 1 210 ? 9.725 -25.687 -40.311 1.00 80.44 210 THR A O 1
ATOM 1624 N N . PRO A 1 211 ? 9.136 -24.173 -38.765 1.00 84.44 211 PRO A N 1
ATOM 1625 C CA . PRO A 1 211 ? 8.689 -22.866 -38.281 1.00 84.44 211 PRO A CA 1
ATOM 1626 C C . PRO A 1 211 ? 9.762 -21.777 -38.452 1.00 84.44 211 PRO A C 1
ATOM 1628 O O . PRO A 1 211 ? 10.932 -21.964 -38.102 1.00 84.44 211 PRO A O 1
ATOM 1631 N N . ILE A 1 212 ? 9.342 -20.610 -38.950 1.00 88.31 212 ILE A N 1
ATOM 1632 C CA . ILE A 1 212 ? 10.230 -19.461 -39.179 1.00 88.31 212 ILE A CA 1
ATOM 1633 C C . ILE A 1 212 ? 10.851 -18.989 -37.855 1.00 88.31 212 ILE A C 1
ATOM 1635 O O . ILE A 1 212 ? 10.263 -19.101 -36.780 1.00 88.31 212 ILE A O 1
ATOM 1639 N N . GLN A 1 213 ? 12.083 -18.491 -37.925 1.00 93.62 213 GLN A N 1
ATOM 1640 C CA . GLN A 1 213 ? 12.849 -18.044 -36.766 1.00 93.62 213 GLN A CA 1
ATOM 1641 C C . GLN A 1 213 ? 12.560 -16.574 -36.450 1.00 93.62 213 GLN A C 1
ATOM 1643 O O . GLN A 1 213 ? 12.837 -15.700 -37.266 1.00 93.62 213 GLN A O 1
ATOM 1648 N N . ILE A 1 214 ? 12.070 -16.302 -35.243 1.00 94.88 214 ILE A N 1
ATOM 1649 C CA . ILE A 1 214 ? 11.871 -14.954 -34.704 1.00 94.88 214 ILE A CA 1
ATOM 1650 C C . ILE A 1 214 ? 13.100 -14.591 -33.863 1.00 94.88 214 ILE A C 1
ATOM 1652 O O . ILE A 1 214 ? 13.513 -15.366 -32.995 1.00 94.88 214 ILE A O 1
ATOM 1656 N N . THR A 1 215 ? 13.683 -13.414 -34.089 1.00 97.44 215 THR A N 1
ATOM 1657 C CA . THR A 1 215 ? 14.721 -12.848 -33.212 1.00 97.44 215 THR A CA 1
ATOM 1658 C C . THR A 1 215 ? 14.126 -11.692 -32.425 1.00 97.44 215 THR A C 1
ATOM 1660 O O . THR A 1 215 ? 13.552 -10.779 -33.009 1.00 97.44 215 THR A O 1
ATOM 1663 N N . VAL A 1 216 ? 14.252 -11.733 -31.100 1.00 97.19 216 VAL A N 1
ATOM 1664 C CA . VAL A 1 216 ? 13.720 -10.699 -30.207 1.00 97.19 216 VAL A CA 1
ATOM 1665 C C . VAL A 1 216 ? 14.831 -10.180 -29.310 1.00 97.19 216 VAL A C 1
ATOM 1667 O O . VAL A 1 216 ? 15.384 -10.930 -28.499 1.00 97.19 216 VAL A O 1
ATOM 1670 N N . TRP A 1 217 ? 15.141 -8.894 -29.442 1.00 97.88 217 TRP A N 1
ATOM 1671 C CA . TRP A 1 217 ? 15.975 -8.161 -28.496 1.00 97.88 217 TRP A CA 1
ATOM 1672 C C . TRP A 1 217 ? 15.105 -7.662 -27.348 1.00 97.88 217 TRP A C 1
ATOM 1674 O O . TRP A 1 217 ? 14.007 -7.165 -27.578 1.00 97.88 217 TRP A O 1
ATOM 1684 N N . CYS A 1 218 ? 15.608 -7.782 -26.124 1.00 97.38 218 CYS A N 1
ATOM 1685 C CA . CYS A 1 218 ? 14.997 -7.250 -24.909 1.00 97.38 218 CYS A CA 1
ATOM 1686 C C . CYS A 1 218 ? 15.937 -6.219 -24.289 1.00 97.38 218 CYS A C 1
ATOM 1688 O O . CYS A 1 218 ? 17.119 -6.517 -24.129 1.00 97.38 218 CYS A O 1
ATOM 1690 N N . CYS A 1 219 ? 15.418 -5.060 -23.900 1.00 97.12 219 CYS A N 1
ATOM 1691 C CA . CYS A 1 219 ? 16.150 -4.023 -23.181 1.00 97.12 219 CYS A CA 1
ATOM 1692 C C . CYS A 1 219 ? 15.334 -3.597 -21.955 1.00 97.12 219 CYS A C 1
ATOM 1694 O O . CYS A 1 219 ? 14.149 -3.292 -22.083 1.00 97.12 219 CYS A O 1
ATOM 1696 N N . VAL A 1 220 ? 15.950 -3.609 -20.770 1.00 96.50 220 VAL A N 1
ATOM 1697 C CA . VAL A 1 220 ? 15.316 -3.168 -19.517 1.00 96.50 220 VAL A CA 1
ATOM 1698 C C . VAL A 1 220 ? 15.862 -1.789 -19.166 1.00 96.50 220 VAL A C 1
ATOM 1700 O O . VAL A 1 220 ? 17.080 -1.607 -19.063 1.00 96.50 220 VAL A O 1
ATOM 1703 N N . ALA A 1 221 ? 14.955 -0.832 -19.035 1.00 92.81 221 ALA A N 1
ATOM 1704 C CA . ALA A 1 221 ? 15.211 0.598 -18.985 1.00 92.81 221 ALA A CA 1
ATOM 1705 C C . ALA A 1 221 ? 14.637 1.224 -17.708 1.00 92.81 221 ALA A C 1
ATOM 1707 O O . ALA A 1 221 ? 13.791 0.628 -17.040 1.00 92.81 221 ALA A O 1
ATOM 1708 N N . ASP A 1 222 ? 15.101 2.433 -17.394 1.00 92.81 222 ASP A N 1
ATOM 1709 C CA . ASP A 1 222 ? 14.573 3.289 -16.322 1.0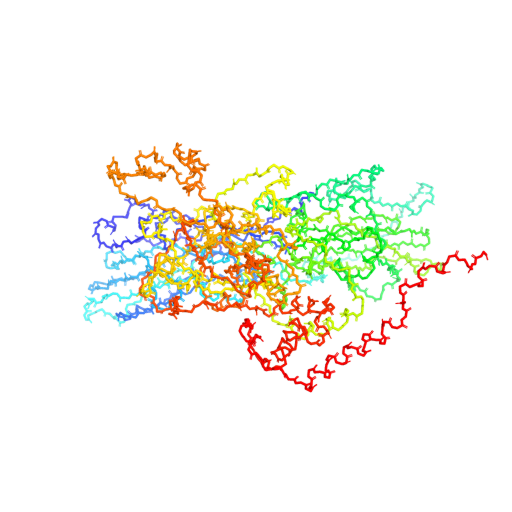0 92.81 222 ASP A CA 1
ATOM 1710 C C . ASP A 1 222 ? 14.430 2.560 -14.969 1.00 92.81 222 ASP A C 1
ATOM 1712 O O . ASP A 1 222 ? 13.396 2.611 -14.305 1.00 92.81 222 ASP A O 1
ATOM 1716 N N . ILE A 1 223 ? 15.470 1.810 -14.588 1.00 94.06 223 ILE A N 1
ATOM 1717 C CA . ILE A 1 223 ? 15.452 0.939 -13.409 1.00 94.06 223 ILE A CA 1
ATOM 1718 C C . ILE A 1 223 ? 15.561 1.773 -12.129 1.00 94.06 223 ILE A C 1
ATOM 1720 O O . ILE A 1 223 ? 16.540 2.499 -11.933 1.00 94.06 223 ILE A O 1
ATOM 1724 N N . GLU A 1 224 ? 14.617 1.588 -11.209 1.00 94.25 224 GLU A N 1
ATOM 1725 C CA . GLU A 1 224 ? 14.638 2.209 -9.883 1.00 94.25 224 GLU A CA 1
ATOM 1726 C C . GLU A 1 224 ? 14.484 1.177 -8.765 1.00 94.25 224 GLU A C 1
ATOM 1728 O O . GLU A 1 224 ? 13.655 0.264 -8.823 1.00 94.25 224 GLU A O 1
ATOM 1733 N N . LEU A 1 225 ? 15.294 1.349 -7.721 1.00 93.94 225 LEU A N 1
ATOM 1734 C CA . LEU A 1 225 ? 15.509 0.374 -6.657 1.00 93.94 225 LEU A CA 1
ATOM 1735 C C . LEU A 1 225 ? 15.336 1.025 -5.280 1.00 93.94 225 LEU A C 1
ATOM 1737 O O . LEU A 1 225 ? 15.768 2.160 -5.080 1.00 93.94 225 LEU A O 1
ATOM 1741 N N . THR A 1 226 ? 14.737 0.303 -4.329 1.00 92.81 226 THR A N 1
ATOM 1742 C CA . THR A 1 226 ? 14.543 0.770 -2.940 1.00 92.81 226 THR A CA 1
ATOM 1743 C C . THR A 1 226 ? 14.757 -0.370 -1.931 1.00 92.81 226 THR A C 1
ATOM 1745 O O . THR A 1 226 ? 14.587 -1.548 -2.256 1.00 92.81 226 THR A O 1
ATOM 1748 N N . GLY A 1 227 ? 15.123 -0.024 -0.694 1.00 89.94 227 GLY A N 1
ATOM 1749 C CA . GLY A 1 227 ? 15.336 -0.922 0.441 1.00 89.94 227 GLY A CA 1
ATOM 1750 C C . GLY A 1 227 ? 16.704 -1.591 0.383 1.00 89.94 227 GLY A C 1
ATOM 1751 O O . GLY A 1 227 ? 16.836 -2.665 -0.201 1.00 89.94 227 GLY A O 1
ATOM 1752 N N . TYR A 1 228 ? 17.726 -0.961 0.966 1.00 92.25 228 TYR A N 1
ATOM 1753 C CA . TYR A 1 228 ? 19.106 -1.461 0.904 1.00 92.25 228 TYR A CA 1
ATOM 1754 C C . TYR A 1 228 ? 19.268 -2.792 1.654 1.00 92.25 228 TYR A C 1
ATOM 1756 O O . TYR A 1 228 ? 18.954 -2.888 2.842 1.00 92.25 228 TYR A O 1
ATOM 1764 N N . ALA A 1 229 ? 19.755 -3.825 0.961 1.00 89.94 229 ALA A N 1
ATOM 1765 C CA . ALA A 1 229 ? 19.676 -5.212 1.425 1.00 89.94 229 ALA A CA 1
ATOM 1766 C C . ALA A 1 229 ? 20.902 -5.708 2.218 1.00 89.94 229 ALA A C 1
ATOM 1768 O O . ALA A 1 229 ? 20.807 -6.722 2.909 1.00 89.94 229 ALA A O 1
ATOM 1769 N N . ILE A 1 230 ? 22.050 -5.029 2.122 1.00 86.81 230 ILE A N 1
ATOM 1770 C CA . ILE A 1 230 ? 23.344 -5.536 2.610 1.00 86.81 230 ILE A CA 1
ATOM 1771 C C . ILE A 1 230 ? 23.715 -4.877 3.949 1.00 86.81 230 ILE A C 1
ATOM 1773 O O . ILE A 1 230 ? 24.474 -3.912 3.989 1.00 86.81 230 ILE A O 1
ATOM 1777 N N . ALA A 1 231 ? 23.197 -5.411 5.058 1.00 80.38 231 ALA A N 1
ATOM 1778 C CA . ALA A 1 231 ? 23.468 -4.932 6.424 1.00 80.38 231 ALA A CA 1
ATOM 1779 C C . ALA A 1 231 ? 24.868 -5.321 6.958 1.00 80.38 231 ALA A C 1
ATOM 1781 O O . ALA A 1 231 ? 24.990 -5.912 8.031 1.00 80.38 231 ALA A O 1
ATOM 1782 N N . ASP A 1 232 ? 25.925 -5.025 6.200 1.00 82.62 232 ASP A N 1
ATOM 1783 C CA . ASP A 1 232 ? 27.309 -5.354 6.554 1.00 82.62 232 ASP A CA 1
ATOM 1784 C C . ASP A 1 232 ? 28.135 -4.102 6.878 1.00 82.62 232 ASP A C 1
ATOM 1786 O O . ASP A 1 232 ? 28.243 -3.193 6.057 1.00 82.62 232 ASP A O 1
ATOM 1790 N N . THR A 1 233 ? 28.733 -4.056 8.071 1.00 73.06 233 THR A N 1
ATOM 1791 C CA . THR A 1 233 ? 29.596 -2.953 8.529 1.00 73.06 233 THR A CA 1
ATOM 1792 C C . THR A 1 233 ? 31.079 -3.336 8.604 1.00 73.06 233 THR A C 1
ATOM 1794 O O . THR A 1 233 ? 31.828 -2.696 9.347 1.00 73.06 233 THR A O 1
ATOM 1797 N N . GLN A 1 234 ? 31.519 -4.408 7.938 1.00 79.06 234 GLN A N 1
ATOM 1798 C CA . GLN A 1 234 ? 32.933 -4.794 7.911 1.00 79.06 234 GLN A CA 1
ATOM 1799 C C . GLN A 1 234 ? 33.749 -3.914 6.954 1.00 79.06 234 GLN A C 1
ATOM 1801 O O . GLN A 1 234 ? 33.330 -3.593 5.844 1.00 79.06 234 GLN A O 1
ATOM 1806 N N . GLY A 1 235 ? 34.948 -3.528 7.395 1.00 75.44 235 GLY A N 1
ATOM 1807 C CA . GLY A 1 235 ? 35.932 -2.871 6.540 1.00 75.44 235 GLY A CA 1
ATOM 1808 C C . GLY A 1 235 ? 36.635 -3.904 5.664 1.00 75.44 235 GLY A C 1
ATOM 1809 O O . GLY A 1 235 ? 37.334 -4.773 6.181 1.00 75.44 235 GLY A O 1
ATOM 1810 N N . TYR A 1 236 ? 36.460 -3.803 4.348 1.00 83.19 236 TYR A N 1
ATOM 1811 C CA . TYR A 1 236 ? 37.104 -4.689 3.383 1.00 83.19 236 TYR A CA 1
ATOM 1812 C C . TYR A 1 236 ? 38.465 -4.145 2.949 1.00 83.19 236 TYR A C 1
ATOM 1814 O O . TYR A 1 236 ? 38.552 -3.069 2.359 1.00 83.19 236 TYR A O 1
ATOM 1822 N N . ASP A 1 237 ? 39.522 -4.916 3.207 1.00 82.50 237 ASP A N 1
ATOM 1823 C CA . ASP A 1 237 ? 40.851 -4.641 2.665 1.00 82.50 237 ASP A CA 1
ATOM 1824 C C . ASP A 1 237 ? 40.863 -4.863 1.141 1.00 82.50 237 ASP A C 1
ATOM 1826 O O . ASP A 1 237 ? 40.535 -5.946 0.645 1.00 82.50 237 ASP A O 1
ATOM 1830 N N . ILE A 1 238 ? 41.265 -3.829 0.403 1.00 87.44 238 ILE A N 1
ATOM 1831 C CA . ILE A 1 238 ? 41.556 -3.886 -1.028 1.00 87.44 238 ILE A CA 1
ATOM 1832 C C . ILE A 1 238 ? 43.058 -3.605 -1.178 1.00 87.44 238 ILE A C 1
ATOM 1834 O O . ILE A 1 238 ? 43.456 -2.440 -1.125 1.00 87.44 238 ILE A O 1
ATOM 1838 N N . PRO A 1 239 ? 43.909 -4.618 -1.446 1.00 81.56 239 PRO A N 1
ATOM 1839 C CA . PRO A 1 239 ? 45.367 -4.455 -1.434 1.00 81.56 239 PRO A CA 1
ATOM 1840 C C . PRO A 1 239 ? 45.943 -3.391 -2.383 1.00 81.56 239 PRO A C 1
ATOM 1842 O O . PRO A 1 239 ? 47.074 -2.954 -2.189 1.00 81.56 239 PRO A O 1
ATOM 1845 N N . GLY A 1 240 ? 45.185 -2.956 -3.398 1.00 80.56 240 GLY A N 1
ATOM 1846 C CA . GLY A 1 240 ? 45.552 -1.842 -4.282 1.00 80.56 240 GLY A CA 1
ATOM 1847 C C . GLY A 1 240 ? 45.354 -0.439 -3.687 1.00 80.56 240 GLY A C 1
ATOM 1848 O O . GLY A 1 240 ? 45.842 0.525 -4.269 1.00 80.56 240 GLY A O 1
ATOM 1849 N N . LEU A 1 241 ? 44.657 -0.315 -2.552 1.00 84.31 241 LEU A N 1
ATOM 1850 C CA . LEU A 1 241 ? 44.471 0.933 -1.797 1.00 84.31 241 LEU A CA 1
ATOM 1851 C C . LEU A 1 241 ? 45.426 1.047 -0.595 1.00 84.31 241 LEU A C 1
ATOM 1853 O O . LEU A 1 241 ? 45.532 2.116 0.005 1.00 84.31 241 LEU A O 1
ATOM 1857 N N . ASN A 1 242 ? 46.118 -0.037 -0.234 1.00 87.12 242 ASN A N 1
ATOM 1858 C CA . ASN A 1 242 ? 46.951 -0.078 0.963 1.00 87.12 242 ASN A CA 1
ATOM 1859 C C . ASN A 1 242 ? 48.237 0.736 0.828 1.00 87.12 242 ASN A C 1
ATOM 1861 O O . ASN A 1 242 ? 48.963 0.659 -0.166 1.00 87.12 242 ASN A O 1
ATOM 1865 N N . PHE A 1 243 ? 48.587 1.428 1.912 1.00 75.94 243 PHE A N 1
ATOM 1866 C CA . PHE A 1 243 ? 49.930 1.958 2.090 1.00 75.94 243 PHE A CA 1
ATOM 1867 C C . PHE A 1 243 ? 50.928 0.799 2.207 1.00 75.94 243 PHE A C 1
ATOM 1869 O O . PHE A 1 243 ? 50.912 0.045 3.179 1.00 75.94 243 PHE A O 1
ATOM 1876 N N . ASN A 1 244 ? 51.798 0.667 1.207 1.00 70.06 244 ASN A N 1
ATOM 1877 C CA . ASN A 1 244 ? 52.843 -0.349 1.150 1.00 70.06 244 ASN A CA 1
ATOM 1878 C C . ASN A 1 244 ? 54.211 0.327 1.396 1.00 70.06 244 ASN A C 1
ATOM 1880 O O . ASN A 1 244 ? 54.800 0.867 0.454 1.00 70.06 244 ASN A O 1
ATOM 1884 N N . PRO A 1 245 ? 54.679 0.419 2.658 1.00 69.88 245 PRO A N 1
ATOM 1885 C CA . PRO A 1 245 ? 55.794 1.285 3.032 1.00 69.88 245 PRO A CA 1
ATOM 1886 C C . PRO A 1 245 ? 57.152 0.831 2.492 1.00 69.88 245 PRO A C 1
ATOM 1888 O O . PRO A 1 245 ? 57.535 -0.332 2.598 1.00 69.88 245 PRO A O 1
ATOM 1891 N N . VAL A 1 246 ? 57.964 1.815 2.104 1.00 49.28 246 VAL A N 1
ATOM 1892 C CA . VAL A 1 246 ? 59.421 1.750 2.285 1.00 49.28 246 VAL A CA 1
ATOM 1893 C C . VAL A 1 246 ? 59.735 2.548 3.554 1.00 49.28 246 VAL A C 1
ATOM 1895 O O . VAL A 1 246 ? 59.328 3.700 3.682 1.00 49.28 246 VAL A O 1
ATOM 1898 N N . THR A 1 247 ? 60.372 1.915 4.538 1.00 42.25 247 THR A N 1
ATOM 1899 C CA . THR A 1 247 ? 60.324 2.356 5.945 1.00 42.25 247 THR A CA 1
ATOM 1900 C C . THR A 1 247 ? 61.288 3.484 6.321 1.00 42.25 247 THR A C 1
ATOM 1902 O O . THR A 1 247 ? 62.498 3.363 6.128 1.00 42.25 247 THR A O 1
ATOM 1905 N N . SER A 1 248 ? 60.768 4.497 7.019 1.00 43.31 248 SER A N 1
ATOM 1906 C CA . SER A 1 248 ? 61.509 5.404 7.911 1.00 43.31 248 SER A CA 1
ATOM 1907 C C . SER A 1 248 ? 60.593 5.909 9.047 1.00 43.31 248 SER A C 1
ATOM 1909 O O . SER A 1 248 ? 59.382 5.695 9.002 1.00 43.31 248 SER A O 1
ATOM 1911 N N . LEU A 1 249 ? 61.167 6.502 10.103 1.00 46.25 249 LEU A N 1
ATOM 1912 C CA . LEU A 1 249 ? 60.488 6.843 11.368 1.00 46.25 249 LEU A CA 1
ATOM 1913 C C . LEU A 1 249 ? 60.879 8.247 11.854 1.00 46.25 249 LEU A C 1
ATOM 1915 O O . LEU A 1 249 ? 62.069 8.494 12.039 1.00 46.25 249 LEU A O 1
ATOM 1919 N N . VAL A 1 250 ? 59.897 9.109 12.151 1.00 36.25 250 VAL A N 1
ATOM 1920 C CA . VAL A 1 250 ? 60.033 10.303 13.017 1.00 36.25 250 VAL A CA 1
ATOM 1921 C C . VAL A 1 250 ? 58.696 10.555 13.738 1.00 36.25 250 VAL A C 1
ATOM 1923 O O . VAL A 1 250 ? 57.637 10.328 13.157 1.00 36.25 250 VAL A O 1
ATOM 1926 N N . THR A 1 251 ? 58.741 11.016 14.990 1.00 39.16 251 THR A N 1
ATOM 1927 C CA . THR A 1 251 ? 57.586 11.416 15.819 1.00 39.16 251 THR A CA 1
ATOM 1928 C C . THR A 1 251 ? 57.491 12.940 15.973 1.00 39.16 251 THR A C 1
ATOM 1930 O O . THR A 1 251 ? 58.498 13.632 15.835 1.00 39.16 251 THR A O 1
ATOM 1933 N N . GLY A 1 252 ? 56.303 13.462 16.296 1.00 41.31 252 GLY A N 1
ATOM 1934 C CA . GLY A 1 252 ? 56.081 14.872 16.654 1.00 41.31 252 GLY A CA 1
ATOM 1935 C C . GLY A 1 252 ? 55.599 15.053 18.099 1.00 41.31 252 GLY A C 1
ATOM 1936 O O . GLY A 1 252 ? 55.353 14.068 18.792 1.00 41.31 252 GLY A O 1
ATOM 1937 N N . GLU A 1 253 ? 55.437 16.308 18.521 1.00 34.09 253 GLU A N 1
ATOM 1938 C CA . GLU A 1 253 ? 54.845 16.721 19.803 1.00 34.09 253 GLU A CA 1
ATOM 1939 C C . GLU A 1 253 ? 53.963 17.967 19.590 1.00 34.09 253 GLU A C 1
ATOM 1941 O O . GLU A 1 253 ? 54.254 18.791 18.721 1.00 34.09 253 GLU A O 1
ATOM 1946 N N . GLU A 1 254 ? 52.915 18.119 20.403 1.00 41.62 254 GLU A N 1
ATOM 1947 C CA . GLU A 1 254 ? 52.099 19.335 20.532 1.00 41.62 254 GLU A CA 1
ATOM 1948 C C . GLU A 1 254 ? 52.045 19.764 22.007 1.00 41.62 254 GLU A C 1
ATOM 1950 O O . GLU A 1 254 ? 52.273 18.954 22.908 1.00 41.62 254 GLU A O 1
ATOM 1955 N N . GLN A 1 255 ? 51.716 21.032 22.266 1.00 39.34 255 GLN A N 1
ATOM 1956 C CA . GLN A 1 255 ? 51.539 21.563 23.618 1.00 39.34 255 GLN A CA 1
ATOM 1957 C C . GLN A 1 255 ? 50.315 22.487 23.671 1.00 39.34 255 GLN A C 1
ATOM 1959 O O . GLN A 1 255 ? 50.057 23.235 22.729 1.00 39.34 255 GLN A O 1
ATOM 1964 N N . ALA A 1 256 ? 49.557 22.412 24.766 1.00 48.62 256 ALA A N 1
ATOM 1965 C CA . ALA A 1 256 ? 48.250 23.046 24.935 1.00 48.62 256 ALA A CA 1
ATOM 1966 C C . ALA A 1 256 ? 48.220 24.008 26.135 1.00 48.62 256 ALA A C 1
ATOM 1968 O O . ALA A 1 256 ? 49.136 23.993 26.954 1.00 48.62 256 ALA A O 1
ATOM 1969 N N . ASP A 1 257 ? 47.149 24.803 26.230 1.00 41.72 257 ASP A N 1
ATOM 1970 C CA . ASP A 1 257 ? 46.691 25.530 27.426 1.00 41.72 257 ASP A CA 1
ATOM 1971 C C . ASP A 1 257 ? 45.298 26.148 27.126 1.00 41.72 257 ASP A C 1
ATOM 1973 O O . ASP A 1 257 ? 45.017 26.450 25.968 1.00 41.72 257 ASP A O 1
ATOM 1977 N N . ASN A 1 258 ? 44.371 26.373 28.067 1.00 45.34 258 ASN A N 1
ATOM 1978 C CA . ASN A 1 258 ? 44.340 26.069 29.507 1.00 45.34 258 ASN A CA 1
ATOM 1979 C C . ASN A 1 258 ? 42.858 25.902 29.976 1.00 45.34 258 ASN A C 1
ATOM 1981 O O . ASN A 1 258 ? 41.945 26.042 29.171 1.00 45.34 258 ASN A O 1
ATOM 1985 N N . GLU A 1 259 ? 42.645 25.661 31.275 1.00 53.81 259 GLU A N 1
ATOM 1986 C CA . GLU A 1 259 ? 41.389 25.412 32.019 1.00 53.81 259 GLU A CA 1
ATOM 1987 C C . GLU A 1 259 ? 40.706 24.038 31.810 1.00 53.81 259 GLU A C 1
ATOM 1989 O O . GLU A 1 259 ? 40.256 23.661 30.734 1.00 53.81 259 GLU A O 1
ATOM 1994 N N . VAL A 1 260 ? 40.653 23.238 32.887 1.00 53.50 260 VAL A N 1
ATOM 1995 C CA . VAL A 1 260 ? 40.361 21.792 32.819 1.00 53.50 260 VAL A CA 1
ATOM 1996 C C . VAL A 1 260 ? 38.888 21.489 33.118 1.00 53.50 260 VAL A C 1
ATOM 1998 O O . VAL A 1 260 ? 38.546 20.951 34.173 1.00 53.50 260 VAL A O 1
ATOM 2001 N N . SER A 1 261 ? 38.014 21.801 32.160 1.00 57.78 261 SER A N 1
ATOM 2002 C CA . SER A 1 261 ? 36.740 21.084 32.005 1.00 57.78 261 SER A CA 1
ATOM 2003 C C . SER A 1 261 ? 36.956 19.823 31.162 1.00 57.78 261 SER A C 1
ATOM 2005 O O . SER A 1 261 ? 37.737 19.828 30.214 1.00 57.78 261 SER A O 1
ATOM 2007 N N . ALA A 1 262 ? 36.249 18.741 31.492 1.00 64.00 262 ALA A N 1
ATOM 2008 C CA . ALA A 1 262 ? 36.142 17.551 30.642 1.00 64.00 262 ALA A CA 1
ATOM 2009 C C . ALA A 1 262 ? 34.841 17.525 29.814 1.00 64.00 262 ALA A C 1
ATOM 2011 O O . ALA A 1 262 ? 34.743 16.765 28.849 1.00 64.00 262 ALA A O 1
ATOM 2012 N N . GLU A 1 263 ? 33.864 18.355 30.184 1.00 67.69 263 GLU A N 1
ATOM 2013 C CA . GLU A 1 263 ? 32.597 18.525 29.473 1.00 67.69 263 GLU A CA 1
ATOM 2014 C C . GLU A 1 263 ? 32.809 19.459 28.275 1.00 67.69 263 GLU A C 1
ATOM 2016 O O . GLU A 1 263 ? 33.379 20.546 28.421 1.00 67.69 263 GLU A O 1
ATOM 2021 N N . GLY A 1 264 ? 32.361 19.017 27.103 1.00 62.53 264 GLY A N 1
ATOM 2022 C CA . GLY A 1 264 ? 32.608 19.633 25.805 1.00 62.53 264 GLY A CA 1
ATOM 2023 C C . GLY A 1 264 ? 32.246 18.663 24.677 1.00 62.53 264 GLY A C 1
ATOM 2024 O O . GLY A 1 264 ? 32.446 17.458 24.792 1.00 62.53 264 GLY A O 1
ATOM 2025 N N . GLY A 1 265 ? 31.682 19.196 23.599 1.00 68.38 265 GLY A N 1
ATOM 2026 C CA . GLY A 1 265 ? 31.225 18.446 22.430 1.00 68.38 265 GLY A CA 1
ATOM 2027 C C . GLY A 1 265 ? 30.455 19.370 21.488 1.00 68.38 265 GLY A C 1
ATOM 2028 O O . GLY A 1 265 ? 30.377 20.578 21.732 1.00 68.38 265 GLY A O 1
ATOM 2029 N N . LYS A 1 266 ? 29.866 18.822 20.419 1.00 74.81 266 LYS A N 1
ATOM 2030 C CA . LYS A 1 266 ? 29.113 19.627 19.444 1.00 74.81 266 LYS A CA 1
ATOM 2031 C C . LYS A 1 266 ? 27.978 20.425 20.081 1.00 74.81 266 LYS A C 1
ATOM 2033 O O . LYS A 1 266 ? 27.199 19.903 20.880 1.00 74.81 266 LYS A O 1
ATOM 2038 N N . VAL A 1 267 ? 27.840 21.680 19.656 1.00 74.06 267 VAL A N 1
ATOM 2039 C CA . VAL A 1 267 ? 26.672 22.494 19.998 1.00 74.06 267 VAL A CA 1
ATOM 2040 C C . VAL A 1 267 ? 25.446 21.854 19.348 1.00 74.06 267 VAL A C 1
ATOM 2042 O O . VAL A 1 267 ? 25.480 21.478 18.180 1.00 74.06 267 VAL A O 1
ATOM 2045 N N . VAL A 1 268 ? 24.343 21.748 20.094 1.00 72.69 268 VAL A N 1
ATOM 2046 C CA . VAL A 1 268 ? 23.089 21.123 19.623 1.00 72.69 268 VAL A CA 1
ATOM 2047 C C . VAL A 1 268 ? 22.584 21.766 18.323 1.00 72.69 268 VAL A C 1
ATOM 2049 O O . VAL A 1 268 ? 21.961 21.108 17.495 1.00 72.69 268 VAL A O 1
ATOM 2052 N N . ASP A 1 269 ? 22.917 23.039 18.100 1.00 68.94 269 ASP A N 1
ATOM 2053 C CA . ASP A 1 269 ? 22.577 23.761 16.882 1.00 68.94 269 ASP A CA 1
ATOM 2054 C C . ASP A 1 269 ? 23.271 23.272 15.599 1.00 68.94 269 ASP A C 1
ATOM 2056 O O . ASP A 1 269 ? 22.776 23.575 14.512 1.00 68.94 269 ASP A O 1
ATOM 2060 N N . GLU A 1 270 ? 24.348 22.492 15.701 1.00 73.50 270 GLU A N 1
ATOM 2061 C CA . GLU A 1 270 ? 25.056 21.879 14.565 1.00 73.50 270 GLU A CA 1
ATOM 2062 C C . GLU A 1 270 ? 24.447 20.538 14.116 1.00 73.50 270 GLU A C 1
ATOM 2064 O O . GLU A 1 270 ? 24.883 19.958 13.120 1.00 73.50 270 GLU A O 1
ATOM 2069 N N . LEU A 1 271 ? 23.466 20.009 14.854 1.00 77.38 271 LEU A N 1
ATOM 2070 C CA . LEU A 1 271 ? 22.828 18.726 14.561 1.00 77.38 271 LEU A CA 1
ATOM 2071 C C . LEU A 1 271 ? 21.691 18.891 13.534 1.00 77.38 271 LEU A C 1
ATOM 2073 O O . LEU A 1 271 ? 20.904 19.836 13.599 1.00 77.38 271 LEU A O 1
ATOM 2077 N N . SER A 1 272 ? 21.587 17.950 12.586 1.00 74.19 272 SER A N 1
ATOM 2078 C CA . SER A 1 272 ? 20.559 17.965 11.533 1.00 74.19 272 SER A CA 1
ATOM 2079 C C . SER A 1 272 ? 19.313 17.167 11.936 1.00 74.19 272 SER A C 1
ATOM 2081 O O . SER A 1 272 ? 19.238 15.954 11.708 1.00 74.19 272 SER A O 1
ATOM 2083 N N . TYR A 1 273 ? 18.347 17.880 12.512 1.00 74.06 273 TYR A N 1
ATOM 2084 C CA . TYR A 1 273 ? 16.956 17.469 12.732 1.00 74.06 273 TYR A CA 1
ATOM 2085 C C . TYR A 1 273 ? 16.061 18.709 12.917 1.00 74.06 273 TYR A C 1
ATOM 2087 O O . TYR A 1 273 ? 16.578 19.814 13.118 1.00 74.06 273 TYR A O 1
ATOM 2095 N N . ASP A 1 274 ? 14.734 18.552 12.876 1.00 74.62 274 ASP A N 1
ATOM 2096 C CA . ASP A 1 274 ? 13.810 19.656 13.165 1.00 74.62 274 ASP A CA 1
ATOM 2097 C C . ASP A 1 274 ? 13.837 20.074 14.650 1.00 74.62 274 ASP A C 1
ATOM 2099 O O . ASP A 1 274 ? 13.373 19.369 15.550 1.00 74.62 274 ASP A O 1
ATOM 2103 N N . LYS A 1 275 ? 14.342 21.285 14.895 1.00 77.56 275 LYS A N 1
ATOM 2104 C CA . LYS A 1 275 ? 14.432 21.910 16.223 1.00 77.56 275 LYS A CA 1
ATOM 2105 C C . LYS A 1 275 ? 13.105 22.515 16.708 1.00 77.56 275 LYS A C 1
ATOM 2107 O O . LYS A 1 275 ? 13.059 23.012 17.832 1.00 77.56 275 LYS A O 1
ATOM 2112 N N . SER A 1 276 ? 12.044 22.524 15.896 1.00 75.69 276 SER A N 1
ATOM 2113 C CA . SER A 1 276 ? 10.737 23.096 16.256 1.00 75.69 276 SER A CA 1
ATOM 2114 C C . SER A 1 276 ? 9.803 22.072 16.920 1.00 75.69 276 SER A C 1
ATOM 2116 O O . SER A 1 276 ? 9.192 22.375 17.953 1.00 75.69 276 SER A O 1
ATOM 2118 N N . ALA A 1 277 ? 9.760 20.834 16.420 1.00 76.44 277 ALA A N 1
ATOM 2119 C CA . ALA A 1 277 ? 9.115 19.689 17.064 1.00 76.44 277 ALA A CA 1
ATOM 2120 C C . ALA A 1 277 ? 10.031 18.990 18.091 1.00 76.44 277 ALA A C 1
ATOM 2122 O O . ALA A 1 277 ? 9.538 18.379 19.043 1.00 76.44 277 ALA A O 1
ATOM 2123 N N . ILE A 1 278 ? 11.361 19.129 17.971 1.00 78.50 278 ILE A N 1
ATOM 2124 C CA . ILE A 1 278 ? 12.350 18.713 18.986 1.00 78.50 278 ILE A CA 1
ATOM 2125 C C . ILE A 1 278 ? 13.018 19.969 19.600 1.00 78.50 278 ILE A C 1
ATOM 2127 O O . ILE A 1 278 ? 14.189 20.248 19.341 1.00 78.50 278 ILE A O 1
ATOM 2131 N N . PRO A 1 279 ? 12.309 20.753 20.440 1.00 78.38 279 PRO A N 1
ATOM 2132 C CA . PRO A 1 279 ? 12.840 22.001 20.988 1.00 78.38 279 PRO A CA 1
ATOM 2133 C C . PRO A 1 279 ? 13.995 21.764 21.967 1.00 78.38 279 PRO A C 1
ATOM 2135 O O . PRO A 1 279 ? 13.856 21.026 22.951 1.00 78.38 279 PRO A O 1
ATOM 2138 N N . VAL A 1 280 ? 15.126 22.435 21.730 1.00 75.50 280 VAL A N 1
ATOM 2139 C CA . VAL A 1 280 ? 16.330 22.370 22.583 1.00 75.50 280 VAL A CA 1
ATOM 2140 C C . VAL A 1 280 ? 16.027 22.864 24.005 1.00 75.50 280 VAL A C 1
ATOM 2142 O O . VAL A 1 280 ? 16.415 22.224 24.981 1.00 75.50 280 VAL A O 1
ATOM 2145 N N . ALA A 1 281 ? 15.272 23.962 24.115 1.00 77.12 281 ALA A N 1
ATOM 2146 C CA . ALA A 1 281 ? 14.755 24.513 25.365 1.00 77.12 281 ALA A CA 1
ATOM 2147 C C . ALA A 1 281 ? 13.332 25.078 25.138 1.00 77.12 281 ALA A C 1
ATOM 2149 O O . ALA A 1 281 ? 13.195 26.223 24.706 1.00 77.12 281 ALA A O 1
ATOM 2150 N N . PRO A 1 282 ? 12.262 24.289 25.362 1.00 76.31 282 PRO A N 1
ATOM 2151 C CA . PRO A 1 282 ? 10.888 24.765 25.206 1.00 76.31 282 PRO A CA 1
ATOM 2152 C C . PRO A 1 282 ? 10.514 25.786 26.290 1.00 76.31 282 PRO A C 1
ATOM 2154 O O . PRO A 1 282 ? 10.953 25.688 27.437 1.00 76.31 282 PRO A O 1
ATOM 2157 N N . VAL A 1 283 ? 9.655 26.744 25.936 1.00 77.25 283 VAL A N 1
ATOM 2158 C CA . VAL A 1 283 ? 9.068 27.688 26.898 1.00 77.25 283 VAL A CA 1
ATOM 2159 C C . VAL A 1 283 ? 8.068 26.949 27.794 1.00 77.25 283 VAL A C 1
ATOM 2161 O O . VAL A 1 283 ? 7.296 26.111 27.331 1.00 77.25 283 VAL A O 1
ATOM 2164 N N . VAL A 1 284 ? 8.078 27.270 29.089 1.00 65.69 284 VAL A N 1
ATOM 2165 C CA . VAL A 1 284 ? 7.213 26.652 30.107 1.00 65.69 284 VAL A CA 1
ATOM 2166 C C . VAL A 1 284 ? 5.726 26.808 29.739 1.00 65.69 284 VAL A C 1
ATOM 2168 O O . VAL A 1 284 ? 5.294 27.888 29.342 1.00 65.69 284 VAL A O 1
ATOM 2171 N N . GLU A 1 285 ? 4.963 25.716 29.863 1.00 72.69 285 GLU A N 1
ATOM 2172 C CA . GLU A 1 285 ? 3.552 25.557 29.446 1.00 72.69 285 GLU A CA 1
ATOM 2173 C C . GLU A 1 285 ? 3.227 25.791 27.950 1.00 72.69 285 GLU A C 1
ATOM 2175 O O . GLU A 1 285 ? 2.053 25.796 27.576 1.00 72.69 285 GLU A O 1
ATOM 2180 N N . GLN A 1 286 ? 4.218 25.923 27.059 1.00 80.25 286 GLN A N 1
ATOM 2181 C CA . GLN A 1 286 ? 3.978 25.939 25.606 1.00 80.25 286 GLN A CA 1
ATOM 2182 C C . GLN A 1 286 ? 4.081 24.537 24.989 1.00 80.25 286 GLN A C 1
ATOM 2184 O O . GLN A 1 286 ? 4.810 23.675 25.475 1.00 80.25 286 GLN A O 1
ATOM 2189 N N . THR A 1 287 ? 3.351 24.299 23.899 1.00 80.75 287 THR A N 1
ATOM 2190 C CA . THR A 1 287 ? 3.488 23.093 23.067 1.00 80.75 287 THR A CA 1
ATOM 2191 C C . THR A 1 287 ? 4.665 23.221 22.102 1.00 80.75 287 THR A C 1
ATOM 2193 O O . THR A 1 287 ? 4.908 24.303 21.570 1.00 80.75 287 THR A O 1
ATOM 2196 N N . ALA A 1 288 ? 5.334 22.107 21.801 1.00 81.38 288 ALA A N 1
ATOM 2197 C CA . ALA A 1 288 ? 6.188 21.997 20.619 1.00 81.38 288 ALA A CA 1
ATOM 2198 C C . ALA A 1 288 ? 5.367 22.161 19.321 1.00 81.38 288 ALA A C 1
ATOM 2200 O O . ALA A 1 288 ? 4.133 22.067 19.340 1.00 81.38 288 ALA A O 1
ATOM 2201 N N . ALA A 1 289 ? 6.051 22.388 18.197 1.00 83.00 289 ALA A N 1
ATOM 2202 C CA . ALA A 1 289 ? 5.416 22.431 16.881 1.00 83.00 289 ALA A CA 1
ATOM 2203 C C . ALA A 1 289 ? 4.825 21.063 16.470 1.00 83.00 289 ALA A C 1
ATOM 2205 O O . ALA A 1 289 ? 4.998 20.042 17.144 1.00 83.00 289 ALA A O 1
ATOM 2206 N N . ALA A 1 290 ? 4.108 21.036 15.346 1.00 81.44 290 ALA A N 1
ATOM 2207 C CA . ALA A 1 290 ? 3.920 19.795 14.600 1.00 81.44 290 ALA A CA 1
ATOM 2208 C C . ALA A 1 290 ? 5.178 19.561 13.739 1.00 81.44 290 ALA A C 1
ATOM 2210 O O . ALA A 1 290 ? 5.645 20.534 13.149 1.00 81.44 290 ALA A O 1
ATOM 2211 N N . PRO A 1 291 ? 5.728 18.334 13.676 1.00 82.56 291 PRO A N 1
ATOM 2212 C CA . PRO A 1 291 ? 6.831 18.018 12.767 1.00 82.56 291 PRO A CA 1
ATOM 2213 C C . PRO A 1 291 ? 6.366 18.042 11.304 1.00 82.56 291 PRO A C 1
ATOM 2215 O O . PRO A 1 291 ? 5.172 17.885 11.026 1.00 82.56 291 PRO A O 1
ATOM 2218 N N . ASP A 1 292 ? 7.313 18.182 10.377 1.00 84.06 292 ASP A N 1
ATOM 2219 C CA . ASP A 1 292 ? 7.039 18.164 8.938 1.00 84.06 292 ASP A CA 1
ATOM 2220 C C . ASP A 1 292 ? 6.512 16.795 8.463 1.00 84.06 292 ASP A C 1
ATOM 2222 O O . ASP A 1 292 ? 6.810 15.741 9.035 1.00 84.06 292 ASP A O 1
ATOM 2226 N N . VAL A 1 293 ? 5.663 16.820 7.429 1.00 84.06 293 VAL A N 1
ATOM 2227 C CA . VAL A 1 293 ? 4.988 15.633 6.869 1.00 84.06 293 VAL A CA 1
ATOM 2228 C C . VAL A 1 293 ? 5.880 14.889 5.865 1.00 84.06 293 VAL A C 1
ATOM 2230 O O . VAL A 1 293 ? 6.613 15.541 5.120 1.00 84.06 293 VAL A O 1
ATOM 2233 N N . PRO A 1 294 ? 5.798 13.543 5.753 1.00 82.75 294 PRO A N 1
ATOM 2234 C CA . PRO A 1 294 ? 6.615 12.782 4.801 1.00 82.75 294 PRO A CA 1
ATOM 2235 C C . PRO A 1 294 ? 6.487 13.268 3.350 1.00 82.75 294 PRO A C 1
ATOM 2237 O O . PRO A 1 294 ? 7.477 13.301 2.617 1.00 82.75 294 PRO A O 1
ATOM 2240 N N . ALA A 1 295 ? 5.264 13.631 2.949 1.00 82.62 295 ALA A N 1
ATOM 2241 C CA . ALA A 1 295 ? 4.924 14.235 1.666 1.00 82.62 295 ALA A CA 1
ATOM 2242 C C . ALA A 1 295 ? 3.565 14.953 1.747 1.00 82.62 295 ALA A C 1
ATOM 2244 O O . ALA A 1 295 ? 2.703 14.574 2.541 1.00 82.62 295 ALA A O 1
ATOM 2245 N N . GLU A 1 296 ? 3.342 15.932 0.869 1.00 79.69 296 GLU A N 1
ATOM 2246 C CA . GLU A 1 296 ? 2.109 16.740 0.798 1.00 79.69 296 GLU A CA 1
ATOM 2247 C C . GLU A 1 296 ? 0.836 15.909 0.534 1.00 79.69 296 GLU A C 1
ATOM 2249 O O . GLU A 1 296 ? -0.255 16.300 0.931 1.00 79.69 296 GLU A O 1
ATOM 2254 N N . THR A 1 297 ? 0.982 14.730 -0.079 1.00 79.81 297 THR A N 1
ATOM 2255 C CA . THR A 1 297 ? -0.106 13.780 -0.383 1.00 79.81 297 THR A CA 1
ATOM 2256 C C . THR A 1 297 ? -0.467 12.841 0.781 1.00 79.81 297 THR A C 1
ATOM 2258 O O . THR A 1 297 ? -1.195 11.872 0.577 1.00 79.81 297 THR A O 1
ATOM 2261 N N . THR A 1 298 ? 0.035 13.092 1.996 1.00 81.06 298 THR A N 1
ATOM 2262 C CA . THR A 1 298 ? -0.318 12.318 3.203 1.00 81.06 298 THR A CA 1
ATOM 2263 C C . THR A 1 298 ? -1.415 12.998 4.028 1.00 81.06 298 THR A C 1
ATOM 2265 O O . THR A 1 298 ? -1.501 14.227 4.110 1.00 81.06 298 THR A O 1
ATOM 2268 N N . ALA A 1 299 ? -2.260 12.193 4.671 1.00 78.94 299 ALA A N 1
ATOM 2269 C CA . ALA A 1 299 ? -3.389 12.674 5.458 1.00 78.94 299 ALA A CA 1
ATOM 2270 C C . ALA A 1 299 ? -2.950 13.341 6.771 1.00 78.94 299 ALA A C 1
ATOM 2272 O O . ALA A 1 299 ? -2.532 12.688 7.730 1.00 78.94 299 ALA A O 1
ATOM 2273 N N . THR A 1 300 ? -3.111 14.659 6.842 1.00 81.06 300 THR A N 1
ATOM 2274 C CA . THR A 1 300 ? -2.693 15.483 7.982 1.00 81.06 300 THR A CA 1
ATOM 2275 C C . THR A 1 300 ? -3.730 15.525 9.106 1.00 81.06 300 THR A C 1
ATOM 2277 O O . THR A 1 300 ? -4.925 15.276 8.906 1.00 81.06 300 THR A O 1
ATOM 2280 N N . ARG A 1 301 ? -3.282 15.886 10.316 1.00 79.56 301 ARG A N 1
ATOM 2281 C CA . ARG A 1 301 ? -4.151 16.247 11.446 1.00 79.56 301 ARG A CA 1
ATOM 2282 C C . ARG A 1 301 ? -3.436 17.104 12.491 1.00 79.56 301 ARG A C 1
ATOM 2284 O O . ARG A 1 301 ? -2.212 17.173 12.528 1.00 79.56 301 ARG A O 1
ATOM 2291 N N . LYS A 1 302 ? -4.212 17.652 13.430 1.00 79.19 302 LYS A N 1
ATOM 2292 C CA . LYS A 1 302 ? -3.713 18.230 14.686 1.00 79.19 302 LYS A CA 1
ATOM 2293 C C . LYS A 1 302 ? -2.787 17.261 15.418 1.00 79.19 302 LYS A C 1
ATOM 2295 O O . LYS A 1 302 ? -3.132 16.090 15.600 1.00 79.19 302 LYS A O 1
ATOM 2300 N N . ASN A 1 303 ? -1.659 17.794 15.883 1.00 78.19 303 ASN A N 1
ATOM 2301 C CA . ASN A 1 303 ? -0.646 17.037 16.602 1.00 78.19 303 ASN A CA 1
ATOM 2302 C C . ASN A 1 303 ? -1.114 16.642 18.020 1.00 78.19 303 ASN A C 1
ATOM 2304 O O . ASN A 1 303 ? -1.337 17.504 18.871 1.00 78.19 303 ASN A O 1
ATOM 2308 N N . ASP A 1 304 ? -1.185 15.336 18.288 1.00 77.19 304 ASP A N 1
ATOM 2309 C CA . ASP A 1 304 ? -1.482 14.766 19.612 1.00 77.19 304 ASP A CA 1
ATOM 2310 C C . ASP A 1 304 ? -0.271 14.794 20.571 1.00 77.19 304 ASP A C 1
ATOM 2312 O O . ASP A 1 304 ? -0.440 14.575 21.771 1.00 77.19 304 ASP A O 1
ATOM 2316 N N . THR A 1 305 ? 0.952 15.033 20.076 1.00 83.88 305 THR A N 1
ATOM 2317 C CA . THR A 1 305 ? 2.195 14.974 20.871 1.00 83.88 305 THR A CA 1
ATOM 2318 C C . THR A 1 305 ? 2.672 16.323 21.404 1.00 83.88 305 THR A C 1
ATOM 2320 O O . THR A 1 305 ? 3.599 16.333 22.206 1.00 83.88 305 THR A O 1
ATOM 2323 N N . GLY A 1 306 ? 2.062 17.457 21.034 1.00 82.75 306 GLY A N 1
ATOM 2324 C CA . GLY A 1 306 ? 2.640 18.799 21.244 1.00 82.75 306 GLY A CA 1
ATOM 2325 C C . GLY A 1 306 ? 3.127 19.117 22.671 1.00 82.75 306 GLY A C 1
ATOM 2326 O O . GLY A 1 306 ? 4.197 19.697 22.835 1.00 82.75 306 GLY A O 1
ATOM 2327 N N . HIS A 1 307 ? 2.406 18.699 23.719 1.00 84.50 307 HIS A N 1
ATOM 2328 C CA . HIS A 1 307 ? 2.894 18.818 25.106 1.00 84.50 307 HIS A CA 1
ATOM 2329 C C . HIS A 1 307 ? 3.940 17.743 25.455 1.00 84.50 307 HIS A C 1
ATOM 2331 O O . HIS A 1 307 ? 4.964 18.039 26.071 1.00 84.50 307 HIS A O 1
ATOM 2337 N N . LEU A 1 308 ? 3.704 16.498 25.034 1.00 85.88 308 LEU A N 1
ATOM 2338 C CA . LEU A 1 308 ? 4.542 15.323 25.292 1.00 85.88 308 LEU A CA 1
ATOM 2339 C C . LEU A 1 308 ? 5.955 15.464 24.687 1.00 85.88 308 LEU A C 1
ATOM 2341 O O . LEU A 1 308 ? 6.939 15.062 25.306 1.00 85.88 308 LEU A O 1
ATOM 2345 N N . ALA A 1 309 ? 6.058 16.089 23.513 1.00 84.94 309 ALA A N 1
ATOM 2346 C CA . ALA A 1 309 ? 7.291 16.359 22.776 1.00 84.94 309 ALA A CA 1
ATOM 2347 C C . ALA A 1 309 ? 8.197 17.412 23.440 1.00 84.94 309 ALA A C 1
ATOM 2349 O O . ALA A 1 309 ? 9.389 17.462 23.149 1.00 84.94 309 ALA A O 1
ATOM 2350 N N . THR A 1 310 ? 7.699 18.215 24.386 1.00 84.69 310 THR A N 1
ATOM 2351 C CA . THR A 1 310 ? 8.568 19.137 25.145 1.00 84.69 310 THR A CA 1
ATOM 2352 C C . THR A 1 310 ? 9.488 18.397 26.121 1.00 84.69 310 THR A C 1
ATOM 2354 O O . THR A 1 310 ? 10.596 18.861 26.405 1.00 84.69 310 THR A O 1
ATOM 2357 N N . LYS A 1 311 ? 9.080 17.215 26.596 1.00 87.06 311 LYS A N 1
ATOM 2358 C CA . LYS A 1 311 ? 9.724 16.494 27.696 1.00 87.06 311 LYS A CA 1
ATOM 2359 C C . LYS A 1 311 ? 10.637 15.361 27.219 1.00 87.06 311 LYS A C 1
ATOM 2361 O O . LYS A 1 311 ? 10.289 14.589 26.332 1.00 87.06 311 LYS A O 1
ATOM 2366 N N . TRP A 1 312 ? 11.782 15.232 27.886 1.00 87.88 312 TRP A N 1
ATOM 2367 C CA . TRP A 1 312 ? 12.633 14.041 27.849 1.00 87.88 312 TRP A CA 1
ATOM 2368 C C . TRP A 1 312 ? 12.201 13.050 28.944 1.00 87.88 312 TRP A C 1
ATOM 2370 O O . TRP A 1 312 ? 11.931 13.450 30.079 1.00 87.88 312 TRP A O 1
ATOM 2380 N N . TYR A 1 313 ? 12.112 11.763 28.604 1.00 89.00 313 TYR A N 1
ATOM 2381 C CA . TYR A 1 313 ? 11.695 10.678 29.501 1.00 89.00 313 TYR A CA 1
ATOM 2382 C C . TYR A 1 313 ? 12.838 9.682 29.742 1.00 89.00 313 TYR A C 1
ATOM 2384 O O . TYR A 1 313 ? 13.422 9.181 28.782 1.00 89.00 313 TYR A O 1
ATOM 2392 N N . ASP A 1 314 ? 13.108 9.336 31.006 1.00 88.06 314 ASP A N 1
ATOM 2393 C CA . ASP A 1 314 ? 14.081 8.297 31.374 1.00 88.06 314 ASP A CA 1
ATOM 2394 C C . ASP A 1 314 ? 13.644 6.914 30.859 1.00 88.06 314 ASP A C 1
ATOM 2396 O O . ASP A 1 314 ? 12.598 6.400 31.275 1.00 88.06 314 ASP A O 1
ATOM 2400 N N . PHE A 1 315 ? 14.453 6.281 30.001 1.00 89.44 315 PHE A N 1
ATOM 2401 C CA . PHE A 1 315 ? 14.123 4.977 29.410 1.00 89.44 315 PHE A CA 1
ATOM 2402 C C . PHE A 1 315 ? 14.999 3.823 29.914 1.00 89.44 315 PHE A C 1
ATOM 2404 O O . PHE A 1 315 ? 14.487 2.786 30.350 1.00 89.44 315 PHE A O 1
ATOM 2411 N N . VAL A 1 316 ? 16.324 3.969 29.851 1.00 91.25 316 VAL A N 1
ATOM 2412 C CA . VAL A 1 316 ? 17.272 2.932 30.285 1.00 91.25 316 VAL A CA 1
ATOM 2413 C C . VAL A 1 316 ? 18.604 3.556 30.693 1.00 91.25 316 VAL A C 1
ATOM 2415 O O . VAL A 1 316 ? 18.945 4.647 30.237 1.00 91.25 316 VAL A O 1
ATOM 2418 N N . LYS A 1 317 ? 19.372 2.851 31.527 1.00 89.88 317 LYS A N 1
ATOM 2419 C CA . LYS A 1 317 ? 20.793 3.139 31.732 1.00 89.88 317 LYS A CA 1
ATOM 2420 C C . LYS A 1 317 ? 21.634 2.099 31.007 1.00 89.88 317 LYS A C 1
ATOM 2422 O O . LYS A 1 317 ? 21.399 0.906 31.184 1.00 89.88 317 LYS A O 1
ATOM 2427 N N . ILE A 1 318 ? 22.592 2.560 30.214 1.00 90.69 318 ILE A N 1
ATOM 2428 C CA . ILE A 1 318 ? 23.624 1.732 29.589 1.00 90.69 318 ILE A CA 1
ATOM 2429 C C . ILE A 1 318 ? 24.941 1.956 30.332 1.00 90.69 318 ILE A C 1
ATOM 2431 O O . ILE A 1 318 ? 25.249 3.080 30.730 1.00 90.69 318 ILE A O 1
ATOM 2435 N N . ASN A 1 319 ? 25.715 0.892 30.525 1.00 88.25 319 ASN A N 1
ATOM 2436 C CA . ASN A 1 319 ? 27.060 0.998 31.080 1.00 88.25 319 ASN A CA 1
ATOM 2437 C C . ASN A 1 319 ? 28.075 0.951 29.936 1.00 88.25 319 ASN A C 1
ATOM 2439 O O . ASN A 1 319 ? 27.989 0.090 29.062 1.00 88.25 319 ASN A O 1
ATOM 2443 N N . LEU A 1 320 ? 29.018 1.888 29.951 1.00 88.12 320 LEU A N 1
ATOM 2444 C CA . LEU A 1 320 ? 30.103 2.019 28.992 1.00 88.12 320 LEU A CA 1
ATOM 2445 C C . LEU A 1 320 ? 31.401 1.562 29.667 1.00 88.12 320 LEU A C 1
ATOM 2447 O O . LEU A 1 320 ? 32.065 2.341 30.354 1.00 88.12 320 LEU A O 1
ATOM 2451 N N . SER A 1 321 ? 31.708 0.279 29.499 1.00 85.50 321 SER A N 1
ATOM 2452 C CA . SER A 1 321 ? 32.947 -0.376 29.929 1.00 85.50 321 SER A CA 1
ATOM 2453 C C . SER A 1 321 ? 33.937 -0.484 28.764 1.00 85.50 321 SER A C 1
ATOM 2455 O O . SER A 1 321 ? 33.563 -0.290 27.608 1.00 85.50 321 SER A O 1
ATOM 2457 N N . ALA A 1 322 ? 35.188 -0.867 29.031 1.00 82.12 322 ALA A N 1
ATOM 2458 C CA . ALA A 1 322 ? 36.140 -1.170 27.958 1.00 82.12 322 ALA A CA 1
ATOM 2459 C C . ALA A 1 322 ? 35.595 -2.292 27.036 1.00 82.12 322 ALA A C 1
ATOM 2461 O O . ALA A 1 322 ? 35.213 -3.347 27.553 1.00 82.12 322 ALA A O 1
ATOM 2462 N N . PRO A 1 323 ? 35.537 -2.097 25.703 1.00 83.38 323 PRO A N 1
ATOM 2463 C CA . PRO A 1 323 ? 34.993 -3.092 24.779 1.00 83.38 323 PRO A CA 1
ATOM 2464 C C . PRO A 1 323 ? 35.935 -4.294 24.610 1.00 83.38 323 PRO A C 1
ATOM 2466 O O . PRO A 1 323 ? 37.154 -4.139 24.533 1.00 83.38 323 PRO A O 1
ATOM 2469 N N . THR A 1 324 ? 35.368 -5.501 24.525 1.00 81.62 324 THR A N 1
ATOM 2470 C CA . THR A 1 324 ? 36.109 -6.748 24.244 1.00 81.62 324 THR A CA 1
ATOM 2471 C C . THR A 1 324 ? 36.248 -7.046 22.752 1.00 81.62 324 THR A C 1
ATOM 2473 O O . THR A 1 324 ? 37.171 -7.750 22.351 1.00 81.62 324 THR A O 1
ATOM 2476 N N . ASP A 1 325 ? 35.335 -6.520 21.937 1.00 81.94 325 ASP A N 1
ATOM 2477 C CA . ASP A 1 325 ? 35.317 -6.598 20.478 1.00 81.94 325 ASP A CA 1
ATOM 2478 C C . ASP A 1 325 ? 34.625 -5.345 19.895 1.00 81.94 325 ASP A C 1
ATOM 2480 O O . ASP A 1 325 ? 34.239 -4.437 20.630 1.00 81.94 325 ASP A O 1
ATOM 2484 N N . LEU A 1 326 ? 34.484 -5.280 18.567 1.00 82.44 326 LEU A N 1
ATOM 2485 C CA . LEU A 1 326 ? 33.804 -4.186 17.856 1.00 82.44 326 LEU A CA 1
ATOM 2486 C C . LEU A 1 326 ? 32.348 -4.532 17.476 1.00 82.44 326 LEU A C 1
ATOM 2488 O O . LEU A 1 326 ? 31.829 -4.009 16.481 1.00 82.44 326 LEU A O 1
ATOM 2492 N N . SER A 1 327 ? 31.698 -5.433 18.223 1.00 84.50 327 SER A N 1
ATOM 2493 C CA . SER A 1 327 ? 30.306 -5.828 17.979 1.00 84.50 327 SER A CA 1
ATOM 2494 C C . SER A 1 327 ? 29.314 -4.701 18.285 1.00 84.50 327 SER A C 1
ATOM 2496 O O . SER A 1 327 ? 29.574 -3.796 19.077 1.00 84.50 327 SER A O 1
ATOM 2498 N N . TRP A 1 328 ? 28.155 -4.748 17.627 1.00 87.88 328 TRP A N 1
ATOM 2499 C CA . TRP A 1 328 ? 27.055 -3.811 17.846 1.00 87.88 328 TRP A CA 1
ATOM 2500 C C . TRP A 1 328 ? 26.101 -4.339 18.922 1.00 87.88 328 TRP A C 1
ATOM 2502 O O . TRP A 1 328 ? 25.544 -5.426 18.781 1.00 87.88 328 TRP A O 1
ATOM 2512 N N . THR A 1 329 ? 25.844 -3.541 19.959 1.00 90.62 329 THR A N 1
ATOM 2513 C CA . THR A 1 329 ? 24.770 -3.799 20.929 1.00 90.62 329 THR A CA 1
ATOM 2514 C C . THR A 1 329 ? 23.485 -3.126 20.455 1.00 90.62 329 THR A C 1
ATOM 2516 O O . THR A 1 329 ? 23.464 -1.917 20.235 1.00 90.62 329 THR A O 1
ATOM 2519 N N . VAL A 1 330 ? 22.400 -3.888 20.297 1.00 89.69 330 VAL A N 1
ATOM 2520 C CA . VAL A 1 330 ? 21.099 -3.355 19.858 1.00 89.69 330 VAL A CA 1
ATOM 2521 C C . VAL A 1 330 ? 20.231 -2.998 21.065 1.00 89.69 330 VAL A C 1
ATOM 2523 O O . VAL A 1 330 ? 19.992 -3.834 21.936 1.00 89.69 330 VAL A O 1
ATOM 2526 N N . LEU A 1 331 ? 19.727 -1.763 21.099 1.00 90.75 331 LEU A N 1
ATOM 2527 C CA . LEU A 1 331 ? 18.750 -1.288 22.075 1.00 90.75 331 LEU A CA 1
ATOM 2528 C C . LEU A 1 331 ? 17.374 -1.145 21.412 1.00 90.75 331 LEU A C 1
ATOM 2530 O O . LEU A 1 331 ? 17.143 -0.241 20.607 1.00 90.75 331 LEU A O 1
ATOM 2534 N N . THR A 1 332 ? 16.448 -2.021 21.800 1.00 87.00 332 THR A N 1
ATOM 2535 C CA . THR A 1 332 ? 15.056 -2.005 21.330 1.00 87.00 332 THR A CA 1
ATOM 2536 C C . THR A 1 332 ? 14.177 -1.101 22.195 1.00 87.00 332 THR A C 1
ATOM 2538 O O . THR A 1 332 ? 14.219 -1.151 23.427 1.00 87.00 332 THR A O 1
ATOM 2541 N N . ILE A 1 333 ? 13.333 -0.311 21.534 1.00 88.31 333 ILE A N 1
ATOM 2542 C CA . ILE A 1 333 ? 12.343 0.601 22.106 1.00 88.31 333 ILE A CA 1
ATOM 2543 C C . ILE A 1 333 ? 10.973 0.234 21.518 1.00 88.31 333 ILE A C 1
ATOM 2545 O O . ILE A 1 333 ? 10.781 0.281 20.303 1.00 88.31 333 ILE A O 1
ATOM 2549 N N . ASP A 1 334 ? 10.011 -0.120 22.373 1.00 84.31 334 ASP A N 1
ATOM 2550 C CA . ASP A 1 334 ? 8.619 -0.392 21.986 1.00 84.31 334 ASP A CA 1
ATOM 2551 C C . ASP A 1 334 ? 7.681 0.650 22.635 1.00 84.31 334 ASP A C 1
ATOM 2553 O O . ASP A 1 334 ? 7.272 0.478 23.787 1.00 84.31 334 ASP A O 1
ATOM 2557 N N . PRO A 1 335 ? 7.319 1.740 21.930 1.00 86.25 335 PRO A N 1
ATOM 2558 C CA . PRO A 1 335 ? 6.458 2.787 22.483 1.00 86.25 335 PRO A CA 1
ATOM 2559 C C . PRO A 1 335 ? 4.995 2.354 22.685 1.00 86.25 335 PRO A C 1
ATOM 2561 O O . PRO A 1 335 ? 4.231 3.104 23.292 1.00 86.25 335 PRO A O 1
ATOM 2564 N N . TYR A 1 336 ? 4.585 1.167 22.218 1.00 79.38 336 TYR A N 1
ATOM 2565 C CA . TYR A 1 336 ? 3.215 0.654 22.346 1.00 79.38 336 TYR A CA 1
ATOM 2566 C C . 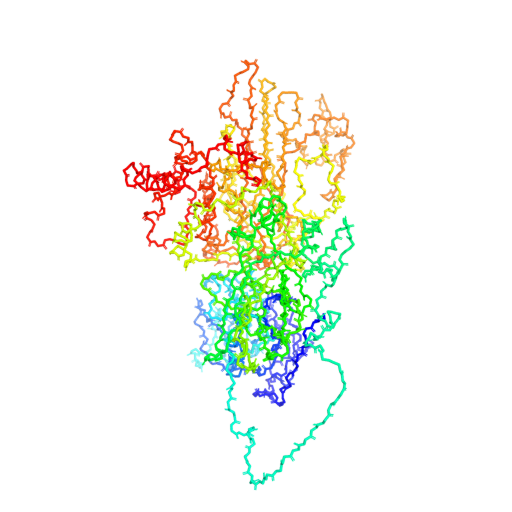TYR A 1 336 ? 3.075 -0.424 23.437 1.00 79.38 336 TYR A C 1
ATOM 2568 O O . TYR A 1 336 ? 1.972 -0.580 23.965 1.00 79.38 336 TYR A O 1
ATOM 2576 N N . ASN A 1 337 ? 4.137 -1.140 23.826 1.00 73.19 337 ASN A N 1
ATOM 2577 C CA . ASN A 1 337 ? 4.077 -2.201 24.850 1.00 73.19 337 ASN A CA 1
ATOM 2578 C C . ASN A 1 337 ? 5.020 -2.028 26.055 1.00 73.19 337 ASN A C 1
ATOM 2580 O O . ASN A 1 337 ? 4.858 -2.763 27.030 1.00 73.19 337 ASN A O 1
ATOM 2584 N N . ASP A 1 338 ? 5.984 -1.101 26.047 1.00 74.12 338 ASP A N 1
ATOM 2585 C CA . ASP A 1 338 ? 6.943 -0.995 27.155 1.00 74.12 338 ASP A CA 1
ATOM 2586 C C . ASP A 1 338 ? 6.339 -0.350 28.420 1.00 74.12 338 ASP A C 1
ATOM 2588 O O . ASP A 1 338 ? 5.944 0.820 28.432 1.00 74.12 338 ASP A O 1
ATOM 2592 N N . ILE A 1 339 ? 6.336 -1.109 29.522 1.00 69.75 339 ILE A N 1
ATOM 2593 C CA . ILE A 1 339 ? 5.832 -0.691 30.842 1.00 69.75 339 ILE A CA 1
ATOM 2594 C C . ILE A 1 339 ? 6.532 0.588 31.340 1.00 69.75 339 ILE A C 1
ATOM 2596 O O . ILE A 1 339 ? 5.913 1.442 31.982 1.00 69.75 339 ILE A O 1
ATOM 2600 N N . ARG A 1 340 ? 7.821 0.775 31.019 1.00 77.94 340 ARG A N 1
ATOM 2601 C CA . ARG A 1 340 ? 8.614 1.952 31.425 1.00 77.94 340 ARG A CA 1
ATOM 2602 C C . ARG A 1 340 ? 8.038 3.253 30.864 1.00 77.94 340 ARG A C 1
ATOM 2604 O O . ARG A 1 340 ? 8.138 4.291 31.524 1.00 77.94 340 ARG A O 1
ATOM 2611 N N . LEU A 1 341 ? 7.414 3.165 29.686 1.00 82.00 341 LEU A N 1
ATOM 2612 C CA . LEU A 1 341 ? 6.797 4.254 28.925 1.00 82.00 341 LEU A CA 1
ATOM 2613 C C . LEU A 1 341 ? 5.287 4.407 29.200 1.00 82.00 341 LEU A C 1
ATOM 2615 O O . LEU A 1 341 ? 4.666 5.340 28.686 1.00 82.00 341 LEU A O 1
ATOM 2619 N N . SER A 1 342 ? 4.695 3.540 30.034 1.00 77.69 342 SER A N 1
ATOM 2620 C CA . SER A 1 342 ? 3.247 3.457 30.282 1.00 77.69 342 SER A CA 1
ATOM 2621 C C . SER A 1 342 ? 2.814 3.810 31.712 1.00 77.69 342 SER A C 1
ATOM 2623 O O . SER A 1 342 ? 1.824 3.271 32.213 1.00 77.69 342 SER A O 1
ATOM 2625 N N . ARG A 1 343 ? 3.568 4.690 32.379 1.00 77.62 343 ARG A N 1
ATOM 2626 C CA . ARG A 1 343 ? 3.314 5.133 33.762 1.00 77.62 343 ARG A CA 1
ATOM 2627 C C . ARG A 1 343 ? 1.999 5.923 33.908 1.00 77.62 343 ARG A C 1
ATOM 2629 O O . ARG A 1 343 ? 1.309 6.228 32.933 1.00 77.62 343 ARG A O 1
ATOM 2636 N N . ASP A 1 344 ? 1.666 6.270 35.148 1.00 72.75 344 ASP A N 1
ATOM 2637 C CA . ASP A 1 344 ? 0.563 7.178 35.459 1.00 72.75 344 ASP A CA 1
ATOM 2638 C C . ASP A 1 344 ? 0.803 8.628 35.014 1.00 72.75 344 ASP A C 1
ATOM 2640 O O . ASP A 1 344 ? 1.931 9.052 34.762 1.00 72.75 344 ASP A O 1
ATOM 2644 N N . GLY A 1 345 ? -0.291 9.390 34.910 1.00 80.81 345 GLY A N 1
ATOM 2645 C CA . GLY A 1 345 ? -0.296 10.720 34.297 1.00 80.81 345 GLY A CA 1
ATOM 2646 C C . GLY A 1 345 ? -0.078 10.682 32.779 1.00 80.81 345 GLY A C 1
ATOM 2647 O O . GLY A 1 345 ? -0.502 9.735 32.105 1.00 80.81 345 GLY A O 1
ATOM 2648 N N . GLU A 1 346 ? 0.563 11.735 32.262 1.00 81.38 346 GLU A N 1
ATOM 2649 C CA . GLU A 1 346 ? 0.886 11.902 30.842 1.00 81.38 346 GLU A CA 1
ATOM 2650 C C . GLU A 1 346 ? 2.168 11.125 30.489 1.00 81.38 346 GLU A C 1
ATOM 2652 O O . GLU A 1 346 ? 3.295 11.511 30.826 1.00 81.38 346 GLU A O 1
ATOM 2657 N N . ALA A 1 347 ? 1.971 9.977 29.842 1.00 85.12 347 ALA A N 1
ATOM 2658 C CA . ALA A 1 347 ? 2.992 8.976 29.565 1.00 85.12 347 ALA A CA 1
ATOM 2659 C C . ALA A 1 347 ? 3.142 8.732 28.058 1.00 85.12 347 ALA A C 1
ATOM 2661 O O . ALA A 1 347 ? 2.173 8.830 27.305 1.00 85.12 347 ALA A O 1
ATOM 2662 N N . MET A 1 348 ? 4.354 8.374 27.623 1.00 86.62 348 MET A N 1
ATOM 2663 C CA . MET A 1 348 ? 4.710 8.324 26.200 1.00 86.62 348 MET A CA 1
ATOM 2664 C C . MET A 1 348 ? 3.841 7.363 25.378 1.00 86.62 348 MET A C 1
ATOM 2666 O O . MET A 1 348 ? 3.568 7.648 24.222 1.00 86.62 348 MET A O 1
ATOM 2670 N N . VAL A 1 349 ? 3.325 6.290 25.984 1.00 85.94 349 VAL A N 1
ATOM 2671 C CA . VAL A 1 349 ? 2.416 5.325 25.336 1.00 85.94 349 VAL A CA 1
ATOM 2672 C C . VAL A 1 349 ? 1.086 5.934 24.836 1.00 85.94 349 VAL A C 1
ATOM 2674 O O . VAL A 1 349 ? 0.377 5.313 24.046 1.00 85.94 349 VAL A O 1
ATOM 2677 N N . LEU A 1 350 ? 0.676 7.115 25.318 1.00 86.81 350 LEU A N 1
ATOM 2678 C CA . LEU A 1 350 ? -0.703 7.595 25.157 1.00 86.81 350 LEU A CA 1
ATOM 2679 C C . LEU A 1 350 ? -1.119 7.891 23.700 1.00 86.81 350 LEU A C 1
ATOM 2681 O O . LEU A 1 350 ? -2.183 7.398 23.319 1.00 86.81 350 LEU A O 1
ATOM 2685 N N . PRO A 1 351 ? -0.343 8.600 22.853 1.00 88.69 351 PRO A N 1
ATOM 2686 C CA . PRO A 1 351 ? -0.680 8.777 21.434 1.00 88.69 351 PRO A CA 1
ATOM 2687 C C . PRO A 1 351 ? -0.783 7.445 20.675 1.00 88.69 351 PRO A C 1
ATOM 2689 O O . PRO A 1 351 ? -1.729 7.239 19.914 1.00 88.69 351 PRO A O 1
ATOM 2692 N N . TRP A 1 352 ? 0.110 6.496 20.977 1.00 84.25 352 TRP A N 1
ATOM 2693 C CA . TRP A 1 352 ? 0.124 5.138 20.420 1.00 84.25 352 TRP A CA 1
ATOM 2694 C C . TRP A 1 352 ? -1.103 4.291 20.811 1.00 84.25 352 TRP A C 1
ATOM 2696 O O . TRP A 1 352 ? -1.450 3.358 20.095 1.00 84.25 352 TRP A O 1
ATOM 2706 N N . LYS A 1 353 ? -1.799 4.618 21.910 1.00 80.31 353 LYS A N 1
ATOM 2707 C CA . LYS A 1 353 ? -3.058 3.967 22.348 1.00 80.31 353 LYS A CA 1
ATOM 2708 C C . LYS A 1 353 ? -4.321 4.753 21.979 1.00 80.31 353 LYS A C 1
ATOM 2710 O O . LYS A 1 353 ? -5.426 4.317 22.299 1.00 80.31 353 LYS A O 1
ATOM 2715 N N . ARG A 1 354 ? -4.173 5.921 21.349 1.00 85.38 354 ARG A N 1
ATOM 2716 C CA . ARG A 1 354 ? -5.268 6.803 20.902 1.00 85.38 354 ARG A CA 1
ATOM 2717 C C . ARG A 1 354 ? -5.442 6.811 19.383 1.00 85.38 354 ARG A C 1
ATOM 2719 O O . ARG A 1 354 ? -6.406 7.391 18.904 1.00 85.38 354 ARG A O 1
ATOM 2726 N N . ASN A 1 355 ? -4.541 6.180 18.632 1.00 83.94 355 ASN A N 1
ATOM 2727 C CA . ASN A 1 355 ? -4.499 6.233 17.173 1.00 83.94 355 ASN A CA 1
ATOM 2728 C C . ASN A 1 355 ? -4.184 4.852 16.581 1.00 83.94 355 ASN A C 1
ATOM 2730 O O . ASN A 1 355 ? -3.497 4.041 17.207 1.00 83.94 355 ASN A O 1
ATOM 2734 N N . VAL A 1 356 ? -4.687 4.587 15.375 1.00 78.44 356 VAL A N 1
ATOM 2735 C CA . VAL A 1 356 ? -4.423 3.335 14.638 1.00 78.44 356 VAL A CA 1
ATOM 2736 C C . VAL A 1 356 ? -3.052 3.380 13.958 1.00 78.44 356 VAL A C 1
ATOM 2738 O O . VAL A 1 356 ? -2.323 2.385 13.945 1.00 78.44 356 VAL A O 1
ATOM 2741 N N . TRP A 1 357 ? -2.695 4.545 13.421 1.00 83.00 357 TRP A N 1
ATOM 2742 C CA . TRP A 1 357 ? -1.565 4.753 12.518 1.00 83.00 357 TRP A CA 1
ATOM 2743 C C . TRP A 1 357 ? -0.562 5.755 13.083 1.00 83.00 357 TRP A C 1
ATOM 2745 O O . TRP A 1 357 ? -0.938 6.663 13.828 1.00 83.00 357 TRP A O 1
ATOM 2755 N N . THR A 1 358 ? 0.704 5.608 12.701 1.00 90.88 358 THR A N 1
ATOM 2756 C CA . THR A 1 358 ? 1.791 6.533 13.028 1.00 90.88 358 THR A CA 1
ATOM 2757 C C . THR A 1 358 ? 2.843 6.568 11.915 1.00 90.88 358 THR A C 1
ATOM 2759 O O . THR A 1 358 ? 3.048 5.583 11.205 1.00 90.88 358 THR A O 1
ATOM 2762 N N . THR A 1 359 ? 3.473 7.726 11.737 1.00 91.00 359 THR A N 1
ATOM 2763 C CA . THR A 1 359 ? 4.580 7.956 10.799 1.00 91.00 359 THR A CA 1
ATOM 2764 C C . THR A 1 359 ? 5.575 8.946 11.413 1.00 91.00 359 THR A C 1
ATOM 2766 O O . THR A 1 359 ? 5.426 9.326 12.580 1.00 91.00 359 THR A O 1
ATOM 2769 N N . GLY A 1 360 ? 6.611 9.322 10.667 1.00 89.06 36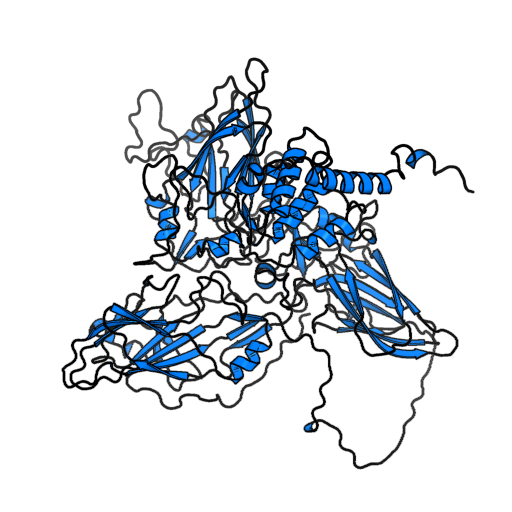0 GLY A N 1
ATOM 2770 C CA . GLY A 1 360 ? 7.646 10.250 11.110 1.00 89.06 360 GLY A CA 1
ATOM 2771 C C . GLY A 1 360 ? 7.863 11.438 10.180 1.00 89.06 360 GLY A C 1
ATOM 2772 O O . GLY A 1 360 ? 7.075 11.677 9.271 1.00 89.06 360 GLY A O 1
ATOM 2773 N N . ASP A 1 361 ? 8.967 12.139 10.402 1.00 87.25 361 ASP A N 1
ATOM 2774 C CA . ASP A 1 361 ? 9.536 13.155 9.511 1.00 87.25 361 ASP A CA 1
ATOM 2775 C C . ASP A 1 361 ? 10.542 12.486 8.544 1.00 87.25 361 ASP A C 1
ATOM 2777 O O . ASP A 1 361 ? 11.135 11.460 8.882 1.00 87.25 361 ASP A O 1
ATOM 2781 N N . ARG A 1 362 ? 10.730 13.031 7.337 1.00 85.88 362 ARG A N 1
ATOM 2782 C CA . ARG A 1 362 ? 11.619 12.519 6.272 1.00 85.88 362 ARG A CA 1
ATOM 2783 C C . ARG A 1 362 ? 12.835 13.435 6.019 1.00 85.88 362 ARG A C 1
ATOM 2785 O O . ARG A 1 362 ? 13.483 13.329 4.978 1.00 85.88 362 ARG A O 1
ATOM 2792 N N . ASP A 1 363 ? 13.168 14.313 6.967 1.00 81.44 363 ASP A N 1
ATOM 2793 C CA . ASP A 1 363 ? 14.189 15.376 6.889 1.00 81.44 363 ASP A CA 1
ATOM 2794 C C . ASP A 1 363 ? 15.571 15.002 6.316 1.00 81.44 363 ASP A C 1
ATOM 2796 O O . ASP A 1 363 ? 16.263 15.862 5.757 1.00 81.44 363 ASP A O 1
ATOM 2800 N N . ILE A 1 364 ? 15.988 13.742 6.478 1.00 82.44 364 ILE A N 1
ATOM 2801 C CA . ILE A 1 364 ? 17.302 13.231 6.068 1.00 82.44 364 ILE A CA 1
ATOM 2802 C C . ILE A 1 364 ? 17.265 12.391 4.773 1.00 82.44 364 ILE A C 1
ATOM 2804 O O . ILE A 1 364 ? 18.317 12.012 4.256 1.00 82.44 364 ILE A O 1
ATOM 2808 N N . GLY A 1 365 ? 16.072 12.130 4.222 1.00 82.31 365 GLY A N 1
ATOM 2809 C CA . GLY A 1 365 ? 15.846 11.248 3.065 1.00 82.31 365 GLY A CA 1
ATOM 2810 C C . GLY A 1 365 ? 15.294 9.856 3.408 1.00 82.31 365 GLY A C 1
ATOM 2811 O O . GLY A 1 365 ? 15.260 8.992 2.543 1.00 82.31 365 GLY A O 1
ATOM 2812 N N . TYR A 1 366 ? 14.880 9.622 4.656 1.00 88.50 366 TYR A N 1
ATOM 2813 C CA . TYR A 1 366 ? 14.109 8.453 5.104 1.00 88.50 366 TYR A CA 1
ATOM 2814 C C . TYR A 1 366 ? 13.378 8.784 6.415 1.00 88.50 366 TYR A C 1
ATOM 2816 O O . TYR A 1 366 ? 13.738 9.749 7.089 1.00 88.50 366 TYR A O 1
ATOM 2824 N N . ILE A 1 367 ? 12.352 8.008 6.781 1.00 90.44 367 ILE A N 1
ATOM 2825 C CA . ILE A 1 367 ? 11.471 8.323 7.922 1.00 90.44 367 ILE A CA 1
ATOM 2826 C C . ILE A 1 367 ? 12.150 8.131 9.290 1.00 90.44 367 ILE A C 1
ATOM 2828 O O . ILE A 1 367 ? 12.626 7.042 9.614 1.00 90.44 367 ILE A O 1
ATOM 2832 N N . ARG A 1 368 ? 12.101 9.158 10.148 1.00 90.31 368 ARG A N 1
ATOM 2833 C CA . ARG A 1 368 ? 12.592 9.161 11.541 1.00 90.31 368 ARG A CA 1
ATOM 2834 C C . ARG A 1 368 ? 11.491 9.636 12.501 1.00 90.31 368 ARG A C 1
ATOM 2836 O O . ARG A 1 368 ? 10.698 10.500 12.151 1.00 90.31 368 ARG A O 1
ATOM 2843 N N . THR A 1 369 ? 11.385 9.043 13.697 1.00 91.75 369 THR A N 1
ATOM 2844 C CA . THR A 1 369 ? 10.146 9.108 14.521 1.00 91.75 369 THR A CA 1
ATOM 2845 C C . THR A 1 369 ? 10.349 9.546 15.976 1.00 91.75 369 THR A C 1
ATOM 2847 O O . THR A 1 369 ? 10.009 10.676 16.337 1.00 91.75 369 THR A O 1
ATOM 2850 N N . LEU A 1 370 ? 10.866 8.670 16.846 1.00 91.31 370 LEU A N 1
ATOM 2851 C CA . LEU A 1 370 ? 11.325 9.059 18.184 1.00 91.31 370 LEU A CA 1
ATOM 2852 C C . LEU A 1 370 ? 12.720 9.677 18.083 1.00 91.31 370 LEU A C 1
ATOM 2854 O O . LEU A 1 370 ? 13.521 9.265 17.248 1.00 91.31 370 LEU A O 1
ATOM 2858 N N . ALA A 1 371 ? 13.041 10.594 18.990 1.00 91.44 371 ALA A N 1
ATOM 2859 C CA . ALA A 1 371 ? 14.409 11.023 19.244 1.00 91.44 371 ALA A CA 1
ATOM 2860 C C . ALA A 1 371 ? 14.918 10.416 20.557 1.00 91.44 371 ALA A C 1
ATOM 2862 O O . ALA A 1 371 ? 14.204 10.410 21.566 1.00 91.44 371 ALA A O 1
ATOM 2863 N N . ALA A 1 372 ? 16.165 9.947 20.550 1.00 92.31 372 ALA A N 1
ATOM 2864 C CA . ALA A 1 372 ? 16.917 9.606 21.750 1.00 92.31 372 ALA A CA 1
ATOM 2865 C C . ALA A 1 372 ? 17.965 10.688 22.038 1.00 92.31 372 ALA A C 1
ATOM 2867 O O . ALA A 1 372 ? 18.729 11.062 21.152 1.00 92.31 372 ALA A O 1
ATOM 2868 N N . GLN A 1 373 ? 18.030 11.174 23.277 1.00 92.44 373 GLN A N 1
ATOM 2869 C CA . GLN A 1 373 ? 19.139 11.997 23.755 1.00 92.44 373 GLN A CA 1
ATOM 2870 C C . GLN A 1 373 ? 20.083 11.118 24.571 1.00 92.44 373 GLN A C 1
ATOM 2872 O O . GLN A 1 373 ? 19.660 10.413 25.494 1.00 92.44 373 GLN A O 1
ATOM 2877 N N . ILE A 1 374 ? 21.367 11.189 24.236 1.00 90.94 374 ILE A N 1
ATOM 2878 C CA . ILE A 1 374 ? 22.454 10.564 24.984 1.00 90.94 374 ILE A CA 1
ATOM 2879 C C . ILE A 1 374 ? 23.366 11.695 25.452 1.00 90.94 374 ILE A C 1
ATOM 2881 O O . ILE A 1 374 ? 23.921 12.439 24.643 1.00 90.94 374 ILE A O 1
ATOM 2885 N N . ASN A 1 375 ? 23.473 11.843 26.771 1.00 89.69 375 ASN A N 1
ATOM 2886 C CA . ASN A 1 375 ? 24.341 12.810 27.433 1.00 89.69 375 ASN A CA 1
ATOM 2887 C C . ASN A 1 375 ? 25.346 12.037 28.288 1.00 89.69 375 ASN A C 1
ATOM 2889 O O . ASN A 1 375 ? 24.923 11.276 29.163 1.00 89.69 375 ASN A O 1
ATOM 2893 N N . VAL A 1 376 ? 26.644 12.194 28.029 1.00 88.38 376 VAL A N 1
ATOM 2894 C CA . VAL A 1 376 ? 27.704 11.382 28.649 1.00 88.38 376 VAL A CA 1
ATOM 2895 C C . VAL A 1 376 ? 28.534 12.246 29.608 1.00 88.38 376 VAL A C 1
ATOM 2897 O O . VAL A 1 376 ? 29.631 12.647 29.234 1.00 88.38 376 VAL A O 1
ATOM 2900 N N . PRO A 1 377 ? 28.064 12.539 30.837 1.00 84.56 377 PRO A N 1
ATOM 2901 C CA . PRO A 1 377 ? 28.877 13.270 31.808 1.00 84.56 377 PRO A CA 1
ATOM 2902 C C . PRO A 1 377 ? 30.117 12.445 32.174 1.00 84.56 377 PRO A C 1
ATOM 2904 O O . PRO A 1 377 ? 30.000 11.235 32.408 1.00 84.56 377 PRO A O 1
ATOM 2907 N N . ARG A 1 378 ? 31.298 13.069 32.255 1.00 83.00 378 ARG A N 1
ATOM 2908 C CA . ARG A 1 378 ? 32.555 12.364 32.557 1.00 83.00 378 ARG A CA 1
ATOM 2909 C C . ARG A 1 378 ? 33.482 13.100 33.535 1.00 83.00 378 ARG A C 1
ATOM 2911 O O . ARG A 1 378 ? 33.590 14.322 33.518 1.00 83.00 378 ARG A O 1
ATOM 2918 N N . PRO A 1 379 ? 34.258 12.360 34.344 1.00 82.62 379 PRO A N 1
ATOM 2919 C CA . PRO A 1 379 ? 35.468 12.901 34.947 1.00 82.62 379 PRO A CA 1
ATOM 2920 C C . PRO A 1 379 ? 36.609 12.970 33.900 1.00 82.62 379 PRO A C 1
ATOM 2922 O O . PRO A 1 379 ? 36.624 12.167 32.963 1.00 82.62 379 PRO A O 1
ATOM 2925 N N . PRO A 1 380 ? 37.615 13.855 34.059 1.00 79.81 380 PRO A N 1
ATOM 2926 C CA . PRO A 1 380 ? 38.772 13.938 33.153 1.00 79.81 380 PRO A CA 1
ATOM 2927 C C . PRO A 1 380 ? 39.569 12.629 32.980 1.00 79.81 380 PRO A C 1
ATOM 2929 O O . PRO A 1 380 ? 40.246 12.446 31.973 1.00 79.81 380 PRO A O 1
ATOM 2932 N N . GLN A 1 381 ? 39.485 11.716 33.953 1.00 83.19 381 GLN A N 1
ATOM 2933 C CA . GLN A 1 381 ? 40.191 10.428 34.027 1.00 83.19 381 GLN A CA 1
ATOM 2934 C C . GLN A 1 381 ? 39.764 9.392 32.968 1.00 83.19 381 GLN A C 1
ATOM 2936 O O . GLN A 1 381 ? 40.358 8.314 32.890 1.00 83.19 381 GLN A O 1
ATOM 2941 N N . ILE A 1 382 ? 38.740 9.686 32.166 1.00 84.38 382 ILE A N 1
ATOM 2942 C CA . ILE A 1 382 ? 38.255 8.823 31.087 1.00 84.38 382 ILE A CA 1
ATOM 2943 C C . ILE A 1 382 ? 37.962 9.648 29.831 1.00 84.38 382 ILE A C 1
ATOM 2945 O O . ILE A 1 382 ? 37.540 10.803 29.901 1.00 84.38 382 ILE A O 1
ATOM 2949 N N . SER A 1 383 ? 38.207 9.061 28.665 1.00 86.12 383 SER A N 1
ATOM 2950 C CA . SER A 1 383 ? 37.906 9.644 27.359 1.00 86.12 383 SER A CA 1
ATOM 2951 C C . SER A 1 383 ? 37.569 8.535 26.369 1.00 86.12 383 SER A C 1
ATOM 2953 O O . SER A 1 383 ? 38.110 7.431 26.447 1.00 86.12 383 SER A O 1
ATOM 2955 N N . GLY A 1 384 ? 36.663 8.807 25.441 1.00 88.88 384 GLY A N 1
ATOM 2956 C CA . GLY A 1 384 ? 36.183 7.810 24.499 1.00 88.88 384 GLY A CA 1
ATOM 2957 C C . GLY A 1 384 ? 35.096 8.349 23.585 1.00 88.88 384 GLY A C 1
ATOM 2958 O O . GLY A 1 384 ? 34.627 9.477 23.748 1.00 88.88 384 GLY A O 1
ATOM 2959 N N . VAL A 1 385 ? 34.711 7.518 22.621 1.00 90.88 385 VAL A N 1
ATOM 2960 C CA . VAL A 1 385 ? 33.641 7.808 21.667 1.00 90.88 385 VAL A CA 1
ATOM 2961 C C . VAL A 1 385 ? 32.715 6.602 21.586 1.00 90.88 385 VAL A C 1
ATOM 2963 O O . VAL A 1 385 ? 33.138 5.479 21.287 1.00 90.88 385 VAL A O 1
ATOM 2966 N N . LEU A 1 386 ? 31.441 6.859 21.861 1.00 92.25 386 LEU A N 1
ATOM 2967 C CA . LEU A 1 386 ? 30.329 5.955 21.619 1.00 92.25 386 LEU A CA 1
ATOM 2968 C C . LEU A 1 386 ? 29.831 6.198 20.188 1.00 92.25 386 LEU A C 1
ATOM 2970 O O . LEU A 1 386 ? 29.405 7.300 19.848 1.00 92.25 386 LEU A O 1
ATOM 2974 N N . GLU A 1 387 ? 29.885 5.172 19.349 1.00 93.00 387 GLU A N 1
ATOM 2975 C CA . GLU A 1 387 ? 29.290 5.181 18.016 1.00 93.00 387 GLU A CA 1
ATOM 2976 C C . GLU A 1 387 ? 27.850 4.671 18.116 1.00 93.00 387 GLU A C 1
ATOM 2978 O O . GLU A 1 387 ? 27.604 3.603 18.685 1.00 93.00 387 GLU A O 1
ATOM 2983 N N . VAL A 1 388 ? 26.894 5.433 17.581 1.00 92.69 388 VAL A N 1
ATOM 2984 C CA . VAL A 1 388 ? 25.463 5.108 17.620 1.00 92.69 388 VAL A CA 1
ATOM 2985 C C . VAL A 1 388 ? 24.877 5.201 16.217 1.00 92.69 388 VAL A C 1
ATOM 2987 O O . VAL A 1 388 ? 24.975 6.233 15.562 1.00 92.69 388 VAL A O 1
ATOM 2990 N N . LYS A 1 389 ? 24.238 4.128 15.765 1.00 92.50 389 LYS A N 1
ATOM 2991 C CA . LYS A 1 389 ? 23.567 4.011 14.471 1.00 92.50 389 LYS A CA 1
ATOM 2992 C C . LYS A 1 389 ? 22.056 4.097 14.681 1.00 92.50 389 LYS A C 1
ATOM 2994 O O . LYS A 1 389 ? 21.518 3.439 15.576 1.00 92.50 389 LYS A O 1
ATOM 2999 N N . ASP A 1 390 ? 21.375 4.915 13.881 1.00 90.75 390 ASP A N 1
ATOM 3000 C CA . ASP A 1 390 ? 19.942 5.216 14.053 1.00 90.75 390 ASP A CA 1
ATOM 3001 C C . ASP A 1 390 ? 18.991 4.057 13.674 1.00 90.75 390 ASP A C 1
ATOM 3003 O O . ASP A 1 390 ? 17.786 4.149 13.922 1.00 90.75 390 ASP A O 1
ATOM 3007 N N . SER A 1 391 ? 19.535 2.956 13.135 1.00 91.25 391 SER A N 1
ATOM 3008 C CA . SER A 1 391 ? 18.864 1.664 12.951 1.00 91.25 391 SER A CA 1
ATOM 3009 C C . SER A 1 391 ? 19.838 0.474 13.069 1.00 91.25 391 SER A C 1
ATOM 3011 O O . SER A 1 391 ? 21.023 0.639 13.363 1.00 91.25 391 SER A O 1
ATOM 3013 N N . VAL A 1 392 ? 19.353 -0.742 12.790 1.00 87.25 392 VAL A N 1
ATOM 3014 C CA . VAL A 1 392 ? 20.180 -1.956 12.635 1.00 87.25 392 VAL A CA 1
ATOM 3015 C C . VAL A 1 392 ? 20.860 -2.045 11.255 1.00 87.25 392 VAL A C 1
ATOM 3017 O O . VAL A 1 392 ? 21.963 -2.591 11.168 1.00 87.25 392 VAL A O 1
ATOM 3020 N N . ASN A 1 393 ? 20.269 -1.485 10.190 1.00 88.50 393 ASN A N 1
ATOM 3021 C CA . ASN A 1 393 ? 20.863 -1.455 8.841 1.00 88.50 393 ASN A CA 1
ATOM 3022 C C . ASN A 1 393 ? 21.988 -0.397 8.756 1.00 88.50 393 ASN A C 1
ATOM 3024 O O . ASN A 1 393 ? 22.303 0.257 9.745 1.00 88.50 393 ASN A O 1
ATOM 3028 N N . ASN A 1 394 ? 22.635 -0.220 7.606 1.00 85.69 394 ASN A N 1
ATOM 3029 C CA . ASN A 1 394 ? 23.765 0.701 7.403 1.00 85.69 394 ASN A CA 1
ATOM 3030 C C . ASN A 1 394 ? 23.352 2.183 7.272 1.00 85.69 394 ASN A C 1
ATOM 3032 O O . ASN A 1 394 ? 23.852 2.902 6.410 1.00 85.69 394 ASN A O 1
ATOM 3036 N N . SER A 1 395 ? 22.416 2.620 8.112 1.00 88.19 395 SER A N 1
ATOM 3037 C CA . SER A 1 395 ? 21.878 3.979 8.157 1.00 88.19 395 SER A CA 1
ATOM 3038 C C . SER A 1 395 ? 22.779 4.945 8.947 1.00 88.19 395 SER A C 1
ATOM 3040 O O . SER A 1 395 ? 23.893 4.585 9.339 1.00 88.19 395 SER A O 1
ATOM 3042 N N . SER A 1 396 ? 22.354 6.203 9.113 1.00 89.81 396 SER A N 1
ATOM 3043 C CA . SER A 1 396 ? 23.214 7.284 9.605 1.00 89.81 396 SER A CA 1
ATOM 3044 C C . SER A 1 396 ? 23.807 7.022 10.997 1.00 89.81 396 SER A C 1
ATOM 3046 O O . SER A 1 396 ? 23.141 6.570 11.932 1.00 89.81 396 SER A O 1
ATOM 3048 N N . ILE A 1 397 ? 25.090 7.366 11.129 1.00 90.12 397 ILE A N 1
ATOM 3049 C CA . ILE A 1 397 ? 25.890 7.197 12.344 1.00 90.12 397 ILE A CA 1
ATOM 3050 C C . ILE A 1 397 ? 26.072 8.551 13.038 1.00 90.12 397 ILE A C 1
ATOM 3052 O O . ILE A 1 397 ? 26.448 9.545 12.420 1.00 90.12 397 ILE A O 1
ATOM 3056 N N . SER A 1 398 ? 25.832 8.565 14.346 1.00 90.62 398 SER A N 1
ATOM 3057 C CA . SER A 1 398 ? 26.127 9.656 15.270 1.00 90.62 398 SER A CA 1
ATOM 3058 C C . SER A 1 398 ? 27.292 9.259 16.175 1.00 90.62 398 SER A C 1
ATOM 3060 O O . SER A 1 398 ? 27.258 8.209 16.818 1.00 90.62 398 SER A O 1
ATOM 3062 N N . LEU A 1 399 ? 28.314 10.111 16.252 1.00 91.19 399 LEU A N 1
ATOM 3063 C CA . LEU A 1 399 ? 29.418 9.959 17.200 1.00 91.19 399 LEU A CA 1
ATOM 3064 C C . LEU A 1 399 ? 29.124 10.779 18.457 1.00 91.19 399 LEU A C 1
ATOM 3066 O O . LEU A 1 399 ? 28.840 11.973 18.369 1.00 91.19 399 LEU A O 1
ATOM 3070 N N . VAL A 1 400 ? 29.186 10.129 19.618 1.00 90.12 400 VAL A N 1
ATOM 3071 C CA . VAL A 1 400 ? 28.953 10.737 20.931 1.00 90.12 400 VAL A CA 1
ATOM 3072 C C . VAL A 1 400 ? 30.249 10.664 21.734 1.00 90.12 400 VAL A C 1
ATOM 3074 O O . VAL A 1 400 ? 30.625 9.616 22.264 1.00 90.12 400 VAL A O 1
ATOM 3077 N N . GLU A 1 401 ? 30.954 11.787 21.791 1.00 89.75 401 GLU A N 1
ATOM 3078 C CA . GLU A 1 401 ? 32.143 11.972 22.625 1.00 89.75 401 GLU A CA 1
ATOM 3079 C C . GLU A 1 401 ? 31.768 11.894 24.112 1.00 89.75 401 GLU A C 1
ATOM 3081 O O . GLU A 1 401 ? 30.702 12.358 24.530 1.00 89.75 401 GLU A O 1
ATOM 3086 N N . PHE A 1 402 ? 32.636 11.311 24.940 1.00 89.19 402 PHE A N 1
ATOM 3087 C CA . PHE A 1 402 ? 32.445 11.354 26.390 1.00 89.19 402 PHE A CA 1
ATOM 3088 C C . PHE A 1 402 ? 32.685 12.799 26.871 1.00 89.19 402 PHE A C 1
ATOM 3090 O O . PHE A 1 402 ? 33.721 13.387 26.571 1.00 89.19 402 PHE A O 1
ATOM 3097 N N . GLY A 1 403 ? 31.745 13.370 27.625 1.00 83.12 403 GLY A N 1
ATOM 3098 C CA . GLY A 1 403 ? 31.640 14.811 27.909 1.00 83.12 403 GLY A CA 1
ATOM 3099 C C . GLY A 1 403 ? 30.716 15.568 26.946 1.00 83.12 403 GLY A C 1
ATOM 3100 O O . GLY A 1 403 ? 30.534 16.775 27.101 1.00 83.12 403 GLY A O 1
ATOM 3101 N N . GLY A 1 404 ? 30.138 14.877 25.956 1.00 84.81 404 GLY A N 1
ATOM 3102 C CA . GLY A 1 404 ? 29.241 15.440 24.950 1.00 84.81 404 GLY A CA 1
ATOM 3103 C C . GLY A 1 404 ? 27.769 15.037 25.116 1.00 84.81 404 GLY A C 1
ATOM 3104 O O . GLY A 1 404 ? 27.420 14.044 25.766 1.00 84.81 404 GLY A O 1
ATOM 3105 N N . LYS A 1 405 ? 26.898 15.807 24.451 1.00 86.56 405 LYS A N 1
ATOM 3106 C CA . LYS A 1 405 ? 25.453 15.565 24.336 1.00 86.56 405 LYS A CA 1
ATOM 3107 C C . LYS A 1 405 ? 25.048 15.479 22.867 1.00 86.56 405 LYS A C 1
ATOM 3109 O O . LYS A 1 405 ? 25.303 16.416 22.116 1.00 86.56 405 LYS A O 1
ATOM 3114 N N . VAL A 1 406 ? 24.341 14.422 22.474 1.00 89.06 406 VAL A N 1
ATOM 3115 C CA . VAL A 1 406 ? 23.777 14.284 21.119 1.00 89.06 406 VAL A CA 1
ATOM 3116 C C . VAL A 1 406 ? 22.299 13.897 21.191 1.00 89.06 406 VAL A C 1
ATOM 3118 O O . VAL A 1 406 ? 21.878 13.146 22.073 1.00 89.06 406 VAL A O 1
ATOM 3121 N N . GLU A 1 407 ? 21.508 14.436 20.265 1.00 89.50 407 GLU A N 1
ATOM 3122 C CA . GLU A 1 407 ? 20.105 14.085 20.030 1.00 89.50 407 GLU A CA 1
ATOM 3123 C C . GLU A 1 407 ? 20.000 13.381 18.671 1.00 89.50 407 GLU A C 1
ATOM 3125 O O . GLU A 1 407 ? 20.459 13.906 17.659 1.00 89.50 407 GLU A O 1
ATOM 3130 N N . ILE A 1 408 ? 19.448 12.167 18.671 1.00 89.94 408 ILE A N 1
ATOM 3131 C CA . ILE A 1 408 ? 19.471 11.223 17.549 1.00 89.94 408 ILE A CA 1
ATOM 3132 C C . ILE A 1 408 ? 18.021 10.842 17.207 1.00 89.94 408 ILE A C 1
ATOM 3134 O O . ILE A 1 408 ? 17.410 10.072 17.956 1.00 89.94 408 ILE A O 1
ATOM 3138 N N . PRO A 1 409 ? 17.432 11.367 16.117 1.00 90.69 409 PRO A N 1
ATOM 3139 C CA . PRO A 1 409 ? 16.172 10.864 15.573 1.00 90.69 409 PRO A CA 1
ATOM 3140 C C . PRO A 1 409 ? 16.359 9.451 15.014 1.00 90.69 409 PRO A C 1
ATOM 3142 O O . PRO A 1 409 ? 17.356 9.178 14.348 1.00 90.69 409 PRO A O 1
ATOM 3145 N N . LEU A 1 410 ? 15.406 8.559 15.284 1.00 91.75 410 LEU A N 1
ATOM 3146 C CA . LEU A 1 410 ? 15.545 7.120 15.067 1.00 91.75 410 LEU A CA 1
ATOM 3147 C C . LEU A 1 410 ? 14.593 6.579 13.996 1.00 91.75 410 LEU A C 1
ATOM 3149 O O . LEU A 1 410 ? 13.417 6.958 13.926 1.00 91.75 410 LEU A O 1
ATOM 3153 N N . LEU A 1 411 ? 15.106 5.632 13.214 1.00 92.25 411 LEU A N 1
ATOM 3154 C CA . LEU A 1 411 ? 14.414 4.943 12.129 1.00 92.25 411 LEU A CA 1
ATOM 3155 C C . LEU A 1 411 ? 13.661 3.709 12.675 1.00 92.25 411 LEU A C 1
ATOM 3157 O O . LEU A 1 411 ? 14.274 2.859 13.330 1.00 92.25 411 LEU A O 1
ATOM 3161 N N . PRO A 1 412 ? 12.341 3.573 12.436 1.00 90.88 412 PRO A N 1
ATOM 3162 C CA . PRO A 1 412 ? 11.597 2.373 12.815 1.00 90.88 412 PRO A CA 1
ATOM 3163 C C . PRO A 1 412 ? 12.173 1.088 12.216 1.00 90.88 412 PRO A C 1
ATOM 3165 O O . PRO A 1 412 ? 12.600 1.063 11.063 1.00 90.88 412 PRO A O 1
ATOM 3168 N N . GLU A 1 413 ? 12.091 -0.010 12.974 1.00 87.75 413 GLU A N 1
ATOM 3169 C CA . GLU A 1 413 ? 12.468 -1.366 12.536 1.00 87.75 413 GLU A CA 1
ATOM 3170 C C . GLU A 1 413 ? 11.799 -1.727 11.199 1.00 87.75 413 GLU A C 1
ATOM 3172 O O . GLU A 1 413 ? 12.420 -2.297 10.309 1.00 87.75 413 GLU A O 1
ATOM 3177 N N . VAL A 1 414 ? 10.548 -1.292 11.050 1.00 82.81 414 VAL A N 1
ATOM 3178 C CA . VAL A 1 414 ? 9.686 -1.429 9.871 1.00 82.81 414 VAL A CA 1
ATOM 3179 C C . VAL A 1 414 ? 10.222 -0.733 8.607 1.00 82.81 414 VAL A C 1
ATOM 3181 O O . VAL A 1 414 ? 10.019 -1.242 7.508 1.00 82.81 414 VAL A O 1
ATOM 3184 N N . PHE A 1 415 ? 10.914 0.404 8.735 1.00 89.44 415 PHE A N 1
ATOM 3185 C CA . PHE A 1 415 ? 11.367 1.223 7.597 1.00 89.44 415 PHE A CA 1
ATOM 3186 C C . PHE A 1 415 ? 12.882 1.130 7.339 1.00 89.44 415 PHE A C 1
ATOM 3188 O O . PHE A 1 415 ? 13.413 1.827 6.473 1.00 89.44 415 PHE A O 1
ATOM 3195 N N . ASN A 1 416 ? 13.594 0.233 8.033 1.00 86.81 416 ASN A N 1
ATOM 3196 C CA . ASN A 1 416 ? 15.051 0.083 7.919 1.00 86.81 416 ASN A CA 1
ATOM 3197 C C . ASN A 1 416 ? 15.553 -0.481 6.569 1.00 86.81 416 ASN A C 1
ATOM 3199 O O . ASN A 1 416 ? 16.756 -0.668 6.400 1.00 86.81 416 ASN A O 1
ATOM 3203 N N . GLY A 1 417 ? 14.659 -0.765 5.617 1.00 81.62 417 GLY A N 1
ATOM 3204 C CA . GLY A 1 417 ? 14.981 -1.255 4.273 1.00 81.62 417 GLY A CA 1
ATOM 3205 C C . GLY A 1 417 ? 15.235 -2.764 4.162 1.00 81.62 417 GLY A C 1
ATOM 3206 O O . GLY A 1 417 ? 15.270 -3.280 3.043 1.00 81.62 417 GLY A O 1
ATOM 3207 N N . LEU A 1 418 ? 15.365 -3.488 5.281 1.00 81.62 418 LEU A N 1
ATOM 3208 C CA . LEU A 1 418 ? 15.642 -4.926 5.300 1.00 81.62 418 LEU A CA 1
ATOM 3209 C C . LEU A 1 418 ? 14.365 -5.754 5.137 1.00 81.62 418 LEU A C 1
ATOM 3211 O O . LEU A 1 418 ? 13.359 -5.540 5.816 1.00 81.62 418 LEU A O 1
ATOM 3215 N N . LYS A 1 419 ? 14.422 -6.763 4.264 1.00 74.50 419 LYS A N 1
ATOM 3216 C CA . LYS A 1 419 ? 13.334 -7.727 4.114 1.00 74.50 419 LYS A CA 1
ATOM 3217 C C . LYS A 1 419 ? 13.427 -8.821 5.180 1.00 74.50 419 LYS A C 1
ATOM 3219 O O . LYS A 1 419 ? 14.396 -9.572 5.243 1.00 74.50 419 LYS A O 1
ATOM 3224 N N . THR A 1 420 ? 12.381 -8.939 5.989 1.00 69.31 420 THR A N 1
ATOM 3225 C CA . THR A 1 420 ? 12.213 -9.954 7.036 1.00 69.31 420 THR A CA 1
ATOM 3226 C C . THR A 1 420 ? 10.950 -10.782 6.781 1.00 69.31 420 THR A C 1
ATOM 3228 O O . THR A 1 420 ? 10.090 -10.395 5.992 1.00 69.31 420 THR A O 1
ATOM 3231 N N . ALA A 1 421 ? 10.769 -11.883 7.518 1.00 58.97 421 ALA A N 1
ATOM 3232 C CA . ALA A 1 421 ? 9.509 -12.640 7.520 1.00 58.97 421 ALA A CA 1
ATOM 3233 C C . ALA A 1 421 ? 8.301 -11.853 8.085 1.00 58.97 421 ALA A C 1
ATOM 3235 O O . ALA A 1 421 ? 7.170 -12.320 7.986 1.00 58.97 421 ALA A O 1
ATOM 3236 N N . LYS A 1 422 ? 8.535 -10.670 8.675 1.00 63.47 422 LYS A N 1
ATOM 3237 C CA . LYS A 1 422 ? 7.518 -9.738 9.186 1.00 63.47 422 LYS A CA 1
ATOM 3238 C C . LYS A 1 422 ? 7.407 -8.465 8.326 1.00 63.47 422 LYS A C 1
ATOM 3240 O O . LYS A 1 422 ? 6.787 -7.504 8.770 1.00 63.47 422 LYS A O 1
ATOM 3245 N N . THR A 1 423 ? 8.008 -8.433 7.129 1.00 68.12 423 THR A N 1
ATOM 3246 C CA . THR A 1 423 ? 7.980 -7.272 6.219 1.00 68.12 423 THR A CA 1
ATOM 3247 C C . THR A 1 423 ? 6.797 -7.353 5.251 1.00 68.12 423 THR A C 1
ATOM 3249 O O . THR A 1 423 ? 6.475 -8.416 4.726 1.00 68.12 423 THR A O 1
ATOM 3252 N N . LEU A 1 424 ? 6.108 -6.228 5.066 1.00 72.12 424 LEU A N 1
ATOM 3253 C CA . LEU A 1 424 ? 4.704 -6.150 4.655 1.00 72.12 424 LEU A CA 1
ATOM 3254 C C . LEU A 1 424 ? 4.553 -5.047 3.585 1.00 72.12 424 LEU A C 1
ATOM 3256 O O . LEU A 1 424 ? 5.061 -3.971 3.852 1.00 72.12 424 LEU A O 1
ATOM 3260 N N . PRO A 1 425 ? 3.862 -5.206 2.436 1.00 76.69 425 PRO A N 1
ATOM 3261 C CA . PRO A 1 425 ? 3.855 -4.239 1.327 1.00 76.69 425 PRO A CA 1
ATOM 3262 C C . PRO A 1 425 ? 3.689 -2.770 1.689 1.00 76.69 425 PRO A C 1
ATOM 3264 O O . PRO A 1 425 ? 4.493 -1.956 1.243 1.00 76.69 425 PRO A O 1
ATOM 3267 N N . ARG A 1 426 ? 2.756 -2.404 2.580 1.00 78.25 426 ARG A N 1
ATOM 3268 C CA . ARG A 1 426 ? 2.663 -0.995 2.991 1.00 78.25 426 ARG A CA 1
ATOM 3269 C C . ARG A 1 426 ? 3.926 -0.462 3.684 1.00 78.25 426 ARG A C 1
ATOM 3271 O O . ARG A 1 426 ? 4.164 0.721 3.588 1.00 78.25 426 ARG A O 1
ATOM 3278 N N . HIS A 1 427 ? 4.794 -1.300 4.264 1.00 84.00 427 HIS A N 1
ATOM 3279 C CA . HIS A 1 427 ? 6.130 -0.903 4.750 1.00 84.00 427 HIS A CA 1
ATOM 3280 C C . HIS A 1 427 ? 7.031 -0.299 3.669 1.00 84.00 427 HIS A C 1
ATOM 3282 O O . HIS A 1 427 ? 7.903 0.481 4.020 1.00 84.00 427 HIS A O 1
ATOM 3288 N N . TRP A 1 428 ? 6.873 -0.672 2.394 1.00 85.38 428 TRP A N 1
ATOM 3289 C CA . TRP A 1 428 ? 7.673 -0.131 1.283 1.00 85.38 428 TRP A CA 1
ATOM 3290 C C . TRP A 1 428 ? 6.845 0.637 0.245 1.00 85.38 428 TRP A C 1
ATOM 3292 O O . TRP A 1 428 ? 7.415 1.185 -0.694 1.00 85.38 428 TRP A O 1
ATOM 3302 N N . LEU A 1 429 ? 5.519 0.679 0.407 1.00 84.25 429 LEU A N 1
ATOM 3303 C CA . LEU A 1 429 ? 4.599 1.403 -0.471 1.00 84.25 429 LEU A CA 1
ATOM 3304 C C . LEU A 1 429 ? 4.005 2.659 0.188 1.00 84.25 429 LEU A C 1
ATOM 3306 O O . LEU A 1 429 ? 3.831 3.643 -0.521 1.00 84.25 429 LEU A O 1
ATOM 3310 N N . ASN A 1 430 ? 3.747 2.674 1.504 1.00 85.38 430 ASN A N 1
ATOM 3311 C CA . ASN A 1 430 ? 3.088 3.783 2.208 1.00 85.38 430 ASN A CA 1
ATOM 3312 C C . ASN A 1 430 ? 3.809 4.202 3.522 1.00 85.38 430 ASN A C 1
ATOM 3314 O O . ASN A 1 430 ? 4.245 3.344 4.290 1.00 85.38 430 ASN A O 1
ATOM 3318 N N . PRO A 1 431 ? 3.901 5.503 3.861 1.00 88.81 431 PRO A N 1
ATOM 3319 C CA . PRO A 1 431 ? 4.604 5.972 5.057 1.00 88.81 431 PRO A CA 1
ATOM 3320 C C . PRO A 1 431 ? 3.912 5.636 6.395 1.00 88.81 431 PRO A C 1
ATOM 3322 O O . PRO A 1 431 ? 4.513 5.863 7.448 1.00 88.81 431 PRO A O 1
ATOM 3325 N N . TRP A 1 432 ? 2.682 5.108 6.416 1.00 85.19 432 TRP A N 1
ATOM 3326 C CA . TRP A 1 432 ? 1.957 4.777 7.650 1.00 85.19 432 TRP A CA 1
ATOM 3327 C C . TRP A 1 432 ? 2.202 3.340 8.142 1.00 85.19 432 TRP A C 1
ATOM 3329 O O . TRP A 1 432 ? 1.723 2.339 7.592 1.00 85.19 432 TRP A O 1
ATOM 3339 N N . MET A 1 433 ? 2.859 3.235 9.296 1.00 85.19 433 MET A N 1
ATOM 3340 C CA . MET A 1 433 ? 2.906 2.009 10.096 1.00 85.19 433 MET A CA 1
ATOM 3341 C C . MET A 1 433 ? 1.804 2.018 11.169 1.00 85.19 433 MET A C 1
ATOM 3343 O O . MET A 1 433 ? 1.314 3.070 11.582 1.00 85.19 433 MET A O 1
ATOM 3347 N N . ARG A 1 434 ? 1.377 0.846 11.647 1.00 79.75 434 ARG A N 1
ATOM 3348 C CA . ARG A 1 434 ? 0.452 0.758 12.790 1.00 79.75 434 ARG A CA 1
ATOM 3349 C C . ARG A 1 434 ? 1.163 1.147 14.081 1.00 79.75 434 ARG A C 1
ATOM 3351 O O . ARG A 1 434 ? 2.324 0.812 14.301 1.00 79.75 434 ARG A O 1
ATOM 3358 N N . THR A 1 435 ? 0.430 1.748 15.009 1.00 81.12 435 THR A N 1
ATOM 3359 C CA . THR A 1 435 ? 0.960 2.060 16.347 1.00 81.12 435 THR A CA 1
ATOM 3360 C C . THR A 1 435 ? 1.448 0.819 17.102 1.00 81.12 435 THR A C 1
ATOM 3362 O O . THR A 1 435 ? 2.372 0.920 17.896 1.00 81.12 435 THR A O 1
ATOM 3365 N N . ALA A 1 436 ? 0.904 -0.367 16.812 1.00 71.06 436 ALA A N 1
ATOM 3366 C CA . ALA A 1 436 ? 1.325 -1.633 17.417 1.00 71.06 436 ALA A CA 1
ATOM 3367 C C . ALA A 1 436 ? 2.592 -2.278 16.804 1.00 71.06 436 ALA A C 1
ATOM 3369 O O . ALA A 1 436 ? 3.062 -3.282 17.338 1.00 71.06 436 ALA A O 1
ATOM 3370 N N . GLU A 1 437 ? 3.130 -1.751 15.696 1.00 76.94 437 GLU A N 1
ATOM 3371 C CA . GLU A 1 437 ? 4.353 -2.260 15.038 1.00 76.94 437 GLU A CA 1
ATOM 3372 C C . GLU A 1 437 ? 5.514 -1.252 15.031 1.00 76.94 437 GLU A C 1
ATOM 3374 O O . GLU A 1 437 ? 6.597 -1.588 14.561 1.00 76.94 437 GLU A O 1
ATOM 3379 N N . SER A 1 438 ? 5.317 -0.038 15.559 1.00 82.94 438 SER A N 1
ATOM 3380 C CA . SER A 1 438 ? 6.299 1.056 15.536 1.00 82.94 438 SER A CA 1
ATOM 3381 C C . SER A 1 438 ? 7.440 0.870 16.547 1.00 82.94 438 SER A C 1
ATOM 3383 O O . SER A 1 438 ? 7.730 1.757 17.354 1.00 82.94 438 SER A O 1
ATOM 3385 N N . LYS A 1 439 ? 8.055 -0.314 16.541 1.00 84.44 439 LYS A N 1
ATOM 3386 C CA . LYS A 1 439 ? 9.276 -0.622 17.280 1.00 84.44 439 LYS A CA 1
ATOM 3387 C C . LYS A 1 439 ? 10.462 0.061 16.617 1.00 84.44 439 LYS A C 1
ATOM 3389 O O . LYS A 1 439 ? 10.518 0.220 15.397 1.00 84.44 439 LYS A O 1
ATOM 3394 N N . ILE A 1 440 ? 11.418 0.454 17.442 1.00 88.88 440 ILE A N 1
ATOM 3395 C CA . ILE A 1 440 ? 12.626 1.156 17.028 1.00 88.88 440 ILE A CA 1
ATOM 3396 C C . ILE A 1 440 ? 13.817 0.411 17.622 1.00 88.88 440 ILE A C 1
ATOM 3398 O O . ILE A 1 440 ? 13.779 0.001 18.782 1.00 88.88 440 ILE A O 1
ATOM 3402 N N . GLN A 1 441 ? 14.863 0.214 16.825 1.00 89.25 441 GLN A N 1
ATOM 3403 C CA . GLN A 1 441 ? 16.068 -0.503 17.231 1.00 89.25 441 GLN A CA 1
ATOM 3404 C C . GLN A 1 441 ? 17.291 0.320 16.836 1.00 89.25 441 GLN A C 1
ATOM 3406 O O . GLN A 1 441 ? 17.670 0.323 15.668 1.00 89.25 441 GLN A O 1
ATOM 3411 N N . LEU A 1 442 ? 17.901 1.010 17.803 1.00 92.00 442 LEU A N 1
ATOM 3412 C CA . LEU A 1 442 ? 19.190 1.676 17.598 1.00 92.00 442 LEU A CA 1
ATOM 3413 C C . LEU A 1 442 ? 20.322 0.702 17.930 1.00 92.00 442 LEU A C 1
ATOM 3415 O O . LEU A 1 442 ? 20.182 -0.126 18.833 1.00 92.00 442 LEU A O 1
ATOM 3419 N N . ALA A 1 443 ? 21.448 0.807 17.233 1.00 91.62 443 ALA A N 1
ATOM 3420 C CA . ALA A 1 443 ? 22.637 0.007 17.516 1.00 91.62 443 ALA A CA 1
ATOM 3421 C C . ALA A 1 443 ? 23.754 0.908 18.050 1.00 91.62 443 ALA A C 1
ATOM 3423 O O . ALA A 1 443 ? 23.983 1.986 17.512 1.00 91.62 443 ALA A O 1
ATOM 3424 N N . TYR A 1 444 ? 24.465 0.486 19.095 1.00 93.31 444 TYR A N 1
ATOM 3425 C CA . TYR A 1 444 ? 25.586 1.241 19.653 1.00 93.31 444 TYR A CA 1
ATOM 3426 C C . TYR A 1 444 ? 26.797 0.356 19.947 1.00 93.31 444 TYR A C 1
ATOM 3428 O O . TYR A 1 444 ? 26.659 -0.836 20.234 1.00 93.31 444 TYR A O 1
ATOM 3436 N N . ARG A 1 445 ? 27.993 0.946 19.900 1.00 91.75 445 ARG A N 1
ATOM 3437 C CA . ARG A 1 445 ? 29.250 0.324 20.343 1.00 91.75 445 ARG A CA 1
ATOM 3438 C C . ARG A 1 445 ? 30.283 1.380 20.720 1.00 91.75 445 ARG A C 1
ATOM 3440 O O . ARG A 1 445 ? 30.155 2.547 20.363 1.00 91.75 445 ARG A O 1
ATOM 3447 N N . ILE A 1 446 ? 31.320 0.977 21.443 1.00 89.81 446 ILE A N 1
ATOM 3448 C CA . ILE A 1 446 ? 32.406 1.874 21.849 1.00 89.81 446 ILE A CA 1
ATOM 3449 C C . ILE A 1 446 ? 33.560 1.686 20.865 1.00 89.81 446 ILE A C 1
ATOM 3451 O O . ILE A 1 446 ? 34.125 0.598 20.790 1.00 89.81 446 ILE A O 1
ATOM 3455 N N . ILE A 1 447 ? 33.896 2.734 20.108 1.00 89.69 447 ILE A N 1
ATOM 3456 C CA . ILE A 1 447 ? 34.960 2.687 19.086 1.00 89.69 447 ILE A CA 1
ATOM 3457 C C . ILE A 1 447 ? 36.312 3.190 19.602 1.00 89.69 447 ILE A C 1
ATOM 3459 O O . ILE A 1 447 ? 37.354 2.825 19.067 1.00 89.69 447 ILE A O 1
ATOM 3463 N N . ALA A 1 448 ? 36.304 4.009 20.655 1.00 87.19 448 ALA A N 1
ATOM 3464 C CA . ALA A 1 448 ? 37.499 4.522 21.314 1.00 87.19 448 ALA A CA 1
ATOM 3465 C C . ALA A 1 448 ? 37.264 4.578 22.827 1.00 87.19 448 ALA A C 1
ATOM 3467 O O . ALA A 1 448 ? 36.210 5.040 23.267 1.00 87.19 448 ALA A O 1
ATOM 3468 N N . PHE A 1 449 ? 38.233 4.114 23.620 1.00 89.19 449 PHE A N 1
ATOM 3469 C CA . PHE A 1 449 ? 38.121 4.051 25.079 1.00 89.19 449 PHE A CA 1
ATOM 3470 C C . PHE A 1 449 ? 39.502 4.090 25.747 1.00 89.19 449 PHE A C 1
ATOM 3472 O O . PHE A 1 449 ? 40.283 3.151 25.622 1.00 89.19 449 PHE A O 1
ATOM 3479 N N . ASN A 1 450 ? 39.788 5.162 26.483 1.00 85.62 450 ASN A N 1
ATOM 3480 C CA . ASN A 1 450 ? 41.004 5.358 27.271 1.00 85.62 450 ASN A CA 1
ATOM 3481 C C . ASN A 1 450 ? 40.621 5.781 28.695 1.00 85.62 450 ASN A C 1
ATOM 3483 O O . ASN A 1 450 ? 39.788 6.668 28.875 1.00 85.62 450 ASN A O 1
ATOM 3487 N N . ARG A 1 451 ? 41.237 5.175 29.716 1.00 84.81 451 ARG A N 1
ATOM 3488 C CA . ARG A 1 451 ? 40.950 5.459 31.132 1.00 84.81 451 ARG A CA 1
ATOM 3489 C C . ARG A 1 451 ? 42.180 5.309 32.025 1.00 84.81 451 ARG A C 1
ATOM 3491 O O . ARG A 1 451 ? 43.091 4.552 31.691 1.00 84.81 451 ARG A O 1
ATOM 3498 N N . THR A 1 452 ? 42.172 5.963 33.184 1.00 83.50 452 THR A N 1
ATOM 3499 C CA . THR A 1 452 ? 43.127 5.692 34.272 1.00 83.50 452 THR A CA 1
ATOM 3500 C C . THR A 1 452 ? 42.702 4.466 35.106 1.00 83.50 452 THR A C 1
ATOM 3502 O O . THR A 1 452 ? 41.809 3.694 34.735 1.00 83.50 452 THR A O 1
ATOM 3505 N N . SER A 1 453 ? 43.355 4.270 36.253 1.00 79.81 453 SER A N 1
ATOM 3506 C CA . SER A 1 453 ? 42.963 3.337 37.316 1.00 79.81 453 SER A CA 1
ATOM 3507 C C . SER A 1 453 ? 41.663 3.700 38.040 1.00 79.81 453 SER A C 1
ATOM 3509 O O . SER A 1 453 ? 41.084 2.837 38.694 1.00 79.81 453 SER A O 1
ATOM 3511 N N . ASP A 1 454 ? 41.231 4.959 37.967 1.00 78.06 454 ASP A N 1
ATOM 3512 C CA . ASP A 1 454 ? 40.407 5.568 39.025 1.00 78.06 454 ASP A CA 1
ATOM 3513 C C . ASP A 1 454 ? 38.900 5.462 38.747 1.00 78.06 454 ASP A C 1
ATOM 3515 O O . ASP A 1 454 ? 38.079 5.546 39.658 1.00 78.06 454 ASP A O 1
ATOM 3519 N N . ILE A 1 455 ? 38.543 5.234 37.483 1.00 76.88 455 ILE A N 1
ATOM 3520 C CA . ILE A 1 455 ? 37.195 4.919 37.012 1.00 76.88 455 ILE A CA 1
ATOM 3521 C C . ILE A 1 455 ? 37.296 3.785 35.991 1.00 76.88 455 ILE A C 1
ATOM 3523 O O . ILE A 1 455 ? 38.133 3.843 35.095 1.00 76.88 455 ILE A O 1
ATOM 3527 N N . ALA A 1 456 ? 36.476 2.742 36.134 1.00 73.94 456 ALA A N 1
ATOM 3528 C CA . ALA A 1 456 ? 36.455 1.601 35.214 1.00 73.94 456 ALA A CA 1
ATOM 3529 C C . ALA A 1 456 ? 35.406 1.767 34.103 1.00 73.94 456 ALA A C 1
ATOM 3531 O O . ALA A 1 456 ? 35.734 1.583 32.931 1.00 73.94 456 ALA A O 1
ATOM 3532 N N . ASP A 1 457 ? 34.189 2.166 34.488 1.00 80.00 457 ASP A N 1
ATOM 3533 C CA . ASP A 1 457 ? 32.996 2.222 33.640 1.00 80.00 457 ASP A CA 1
ATOM 3534 C C . ASP A 1 457 ? 32.246 3.552 33.844 1.00 80.00 457 ASP A C 1
ATOM 3536 O O . ASP A 1 457 ? 32.261 4.119 34.940 1.00 80.00 457 ASP A O 1
ATOM 3540 N N . LEU A 1 458 ? 31.525 4.019 32.821 1.00 84.88 458 LEU A N 1
ATOM 3541 C CA . LEU A 1 458 ? 30.538 5.107 32.931 1.00 84.88 458 LEU A CA 1
ATOM 3542 C C . LEU A 1 458 ? 29.113 4.547 32.865 1.00 84.88 458 LEU A C 1
ATOM 3544 O O . LEU A 1 458 ? 28.853 3.629 32.096 1.00 84.88 458 LEU A O 1
ATOM 3548 N N . SER A 1 459 ? 28.165 5.118 33.614 1.00 86.75 459 SER A N 1
ATOM 3549 C CA . SER A 1 459 ? 26.740 4.761 33.506 1.00 86.75 459 SER A CA 1
ATOM 3550 C C . SER A 1 459 ? 25.949 5.933 32.931 1.00 86.75 459 SER A C 1
ATOM 3552 O O . SER A 1 459 ? 25.809 6.978 33.567 1.00 86.75 459 SER A O 1
ATOM 3554 N N . VAL A 1 460 ? 25.448 5.758 31.711 1.00 89.88 460 VAL A N 1
ATOM 3555 C CA . VAL A 1 460 ? 24.803 6.792 30.892 1.00 89.88 460 VAL A CA 1
ATOM 3556 C C . VAL A 1 460 ? 23.306 6.521 30.821 1.00 89.88 460 VAL A C 1
ATOM 3558 O O . VAL A 1 460 ? 22.884 5.383 30.629 1.00 89.88 460 VAL A O 1
ATOM 3561 N N . THR A 1 461 ? 22.483 7.560 30.968 1.00 90.19 461 THR A N 1
ATOM 3562 C CA . THR A 1 461 ? 21.020 7.429 30.850 1.00 90.19 461 THR A CA 1
ATOM 3563 C C . THR A 1 461 ? 20.589 7.815 29.441 1.00 90.19 461 THR A C 1
ATOM 3565 O O . THR A 1 461 ? 20.878 8.921 28.993 1.00 90.19 461 THR A O 1
ATOM 3568 N N . VAL A 1 462 ? 19.891 6.911 28.752 1.00 91.69 462 VAL A N 1
ATOM 3569 C CA . VAL A 1 462 ? 19.247 7.196 27.465 1.00 91.69 462 VAL A CA 1
ATOM 3570 C C . VAL A 1 462 ? 17.874 7.796 27.748 1.00 91.69 462 VAL A C 1
ATOM 3572 O O . VAL A 1 462 ? 17.047 7.184 28.438 1.00 91.69 462 VAL A O 1
ATOM 3575 N N . LEU A 1 463 ? 17.639 8.992 27.214 1.00 93.00 463 LEU A N 1
ATOM 3576 C CA . LEU A 1 463 ? 16.378 9.718 27.333 1.00 93.00 463 LEU A CA 1
ATOM 3577 C C . LEU A 1 463 ? 15.619 9.669 26.006 1.00 93.00 463 LEU A C 1
ATOM 3579 O O . LEU A 1 463 ? 16.237 9.740 24.949 1.00 93.00 463 LEU A O 1
ATOM 3583 N N . LEU A 1 464 ? 14.289 9.590 26.045 1.00 92.44 464 LEU A N 1
ATOM 3584 C CA . LEU A 1 464 ? 13.438 9.537 24.848 1.00 92.44 464 LEU A CA 1
ATOM 3585 C C . LEU A 1 464 ? 12.468 10.722 24.761 1.00 92.44 464 LEU A C 1
ATOM 3587 O O . LEU A 1 464 ? 11.984 11.211 25.785 1.00 92.44 464 LEU A O 1
ATOM 3591 N N . ARG A 1 465 ? 12.143 11.137 23.531 1.00 90.50 465 ARG A N 1
ATOM 3592 C CA . ARG A 1 465 ? 11.171 12.194 23.201 1.00 90.50 465 ARG A CA 1
ATOM 3593 C C . ARG A 1 465 ? 10.447 11.870 21.878 1.00 90.50 465 ARG A C 1
ATOM 3595 O O . ARG A 1 465 ? 11.115 11.534 20.901 1.00 90.50 465 ARG A O 1
ATOM 3602 N N . PRO A 1 466 ? 9.113 12.015 21.783 1.00 87.50 466 PRO A N 1
ATOM 3603 C CA . PRO A 1 466 ? 8.339 11.676 20.583 1.00 87.50 466 PRO A CA 1
ATOM 3604 C C . PRO A 1 466 ? 8.176 12.859 19.609 1.00 87.50 466 PRO A C 1
ATOM 3606 O O . PRO A 1 466 ? 7.076 13.115 19.127 1.00 87.50 466 PRO A O 1
ATOM 3609 N N . GLY A 1 467 ? 9.248 13.623 19.367 1.00 73.94 467 GLY A N 1
ATOM 3610 C CA . GLY A 1 467 ? 9.165 14.901 18.644 1.00 73.94 467 GLY A CA 1
ATOM 3611 C C . GLY A 1 467 ? 8.805 14.756 17.163 1.00 73.94 467 GLY A C 1
ATOM 3612 O O . GLY A 1 467 ? 7.853 15.376 16.710 1.00 73.94 467 GLY A O 1
ATOM 3613 N N . GLY A 1 468 ? 9.494 13.876 16.433 1.00 82.06 468 GLY A N 1
ATOM 3614 C CA . GLY A 1 468 ? 9.218 13.621 15.013 1.00 82.06 468 GLY A CA 1
ATOM 3615 C C . GLY A 1 468 ? 8.031 12.689 14.747 1.00 82.06 468 GLY A C 1
ATOM 3616 O O . GLY A 1 468 ? 7.875 12.236 13.625 1.00 82.06 468 GLY A O 1
ATOM 3617 N N . SER A 1 469 ? 7.226 12.321 15.752 1.00 89.88 469 SER A N 1
ATOM 3618 C CA . SER A 1 469 ? 6.203 11.268 15.621 1.00 89.88 469 SER A CA 1
ATOM 3619 C C . SER A 1 469 ? 4.812 11.825 15.303 1.00 89.88 469 SER A C 1
ATOM 3621 O O . SER A 1 469 ? 4.211 12.516 16.128 1.00 89.88 469 SER A O 1
ATOM 3623 N N . GLN A 1 470 ? 4.271 11.454 14.141 1.00 89.69 470 GLN A N 1
ATOM 3624 C CA . GLN A 1 470 ? 2.917 11.790 13.684 1.00 89.69 470 GLN A CA 1
ATOM 3625 C C . GLN A 1 470 ? 1.939 10.612 13.828 1.00 89.69 470 GLN A C 1
ATOM 3627 O O . GLN A 1 470 ? 2.352 9.466 14.014 1.00 89.69 470 GLN A O 1
ATOM 3632 N N . PHE A 1 471 ? 0.631 10.882 13.726 1.00 88.12 471 PHE A N 1
ATOM 3633 C CA . PHE A 1 471 ? -0.450 9.900 13.910 1.00 88.12 471 PHE A CA 1
ATOM 3634 C C . PHE A 1 471 ? -1.621 10.138 12.942 1.00 88.12 471 PHE A C 1
ATOM 3636 O O . PHE A 1 471 ? -1.843 11.268 12.522 1.00 88.12 471 PHE A O 1
ATOM 3643 N N . GLN A 1 472 ? -2.418 9.102 12.654 1.00 84.50 472 GLN A N 1
ATOM 3644 C CA . GLN A 1 472 ? -3.663 9.183 11.864 1.00 84.50 472 GLN A CA 1
ATOM 3645 C C . GLN A 1 472 ? -4.733 8.232 12.450 1.00 84.50 472 GLN A C 1
ATOM 3647 O O . GLN A 1 472 ? -4.413 7.276 13.165 1.00 84.50 472 GLN A O 1
ATOM 3652 N N . LEU A 1 473 ? -6.008 8.508 12.141 1.00 80.62 473 LEU A N 1
ATOM 3653 C CA . LEU A 1 473 ? -7.212 7.758 12.527 1.00 80.62 473 LEU A CA 1
ATOM 3654 C C . LEU A 1 473 ? -7.393 7.588 14.056 1.00 80.62 473 LEU A C 1
ATOM 3656 O O . LEU A 1 473 ? -6.947 6.590 14.637 1.00 80.62 473 LEU A O 1
ATOM 3660 N N . PRO A 1 474 ? -8.061 8.551 14.726 1.00 83.25 474 PRO A N 1
ATOM 3661 C CA . PRO A 1 474 ? -8.241 8.521 16.172 1.00 83.25 474 PRO A CA 1
ATOM 3662 C C . PRO A 1 474 ? -9.248 7.464 16.655 1.00 83.25 474 PRO A C 1
ATOM 3664 O O . PRO A 1 474 ? -10.307 7.222 16.066 1.00 83.25 474 PRO A O 1
ATOM 3667 N N . LEU A 1 475 ? -8.919 6.886 17.807 1.00 78.56 475 LEU A N 1
ATOM 3668 C CA . LEU A 1 475 ? -9.707 5.952 18.603 1.00 78.56 475 LEU A CA 1
ATOM 3669 C C . LEU A 1 475 ? -10.038 6.573 19.965 1.00 78.56 475 LEU A C 1
ATOM 3671 O O . LEU A 1 475 ? -9.312 7.428 20.479 1.00 78.56 475 LEU A O 1
ATOM 3675 N N . LYS A 1 476 ? -11.083 6.067 20.629 1.00 78.50 476 LYS A N 1
ATOM 3676 C CA . LYS A 1 476 ? -11.174 6.230 22.091 1.00 78.50 476 LYS A CA 1
ATOM 3677 C C . LYS A 1 476 ? -9.991 5.491 22.744 1.00 78.50 476 LYS A C 1
ATOM 3679 O O . LYS A 1 476 ? -9.691 4.387 22.290 1.00 78.50 476 LYS A O 1
ATOM 3684 N N . PRO A 1 477 ? -9.334 6.059 23.779 1.00 74.75 477 PRO A N 1
ATOM 3685 C CA . PRO A 1 477 ? -8.099 5.501 24.326 1.00 74.75 477 PRO A CA 1
ATOM 3686 C C . PRO A 1 477 ? -8.233 4.019 24.688 1.00 74.75 477 PRO A C 1
ATOM 3688 O O . PRO A 1 477 ? -9.119 3.642 25.462 1.00 74.75 477 PRO A O 1
ATOM 3691 N N . GLU A 1 478 ? -7.341 3.184 24.155 1.00 66.75 478 GLU A N 1
ATOM 3692 C CA . GLU A 1 478 ? -7.219 1.799 24.602 1.00 66.75 478 GLU A CA 1
ATOM 3693 C C . GLU A 1 478 ? -6.791 1.749 26.076 1.00 66.75 478 GLU A C 1
ATOM 3695 O O . GLU A 1 478 ? -6.247 2.707 26.638 1.00 66.75 478 GLU A O 1
ATOM 3700 N N . LYS A 1 479 ? -7.025 0.607 26.729 1.00 65.38 479 LYS A N 1
ATOM 3701 C CA . LYS A 1 479 ? -6.525 0.394 28.091 1.00 65.38 479 LYS A CA 1
ATOM 3702 C C . LYS A 1 479 ? -4.996 0.481 28.075 1.00 65.38 479 LYS A C 1
ATOM 3704 O O . LYS A 1 479 ? -4.356 0.002 27.136 1.00 65.38 479 LYS A O 1
ATOM 3709 N N . ARG A 1 480 ? -4.408 1.055 29.134 1.00 58.97 480 ARG A N 1
ATOM 3710 C CA . ARG A 1 480 ? -2.958 0.943 29.357 1.00 58.97 480 ARG A CA 1
ATOM 3711 C C . ARG A 1 480 ? -2.554 -0.534 29.357 1.00 58.97 480 ARG A C 1
ATOM 3713 O O . ARG A 1 480 ? -3.368 -1.400 29.680 1.00 58.97 480 ARG A O 1
ATOM 3720 N N . ILE A 1 481 ? -1.304 -0.787 28.976 1.00 53.06 481 ILE A N 1
ATOM 3721 C CA . ILE A 1 481 ? -0.724 -2.129 28.893 1.00 53.06 481 ILE A CA 1
ATOM 3722 C C . ILE A 1 481 ? -0.947 -2.853 30.219 1.00 53.06 481 ILE A C 1
ATOM 3724 O O . ILE A 1 481 ? -0.475 -2.406 31.263 1.00 53.06 481 ILE A O 1
ATOM 3728 N N . ASP A 1 482 ? -1.667 -3.970 30.166 1.00 46.16 482 ASP A N 1
ATOM 3729 C CA . ASP A 1 482 ? -1.787 -4.854 31.312 1.00 46.16 482 ASP A CA 1
ATOM 3730 C C . ASP A 1 482 ? -0.537 -5.742 31.345 1.00 46.16 482 ASP A C 1
ATOM 3732 O O . ASP A 1 482 ? -0.392 -6.674 30.547 1.00 46.16 482 ASP A O 1
ATOM 3736 N N . SER A 1 483 ? 0.408 -5.407 32.228 1.00 45.56 483 SER A N 1
ATOM 3737 C CA . SER A 1 483 ? 1.718 -6.070 32.350 1.00 45.56 483 SER A CA 1
ATOM 3738 C C . SER A 1 483 ? 1.612 -7.582 32.583 1.00 45.56 483 SER A C 1
ATOM 3740 O O . SER A 1 483 ? 2.528 -8.326 32.248 1.00 45.56 483 SER A O 1
ATOM 3742 N N . ARG A 1 484 ? 0.450 -8.039 33.063 1.00 45.03 484 ARG A N 1
ATOM 3743 C CA . ARG A 1 484 ? 0.053 -9.430 33.332 1.00 45.03 484 ARG A CA 1
ATOM 3744 C C . ARG A 1 484 ? 0.036 -10.350 32.102 1.00 45.03 484 ARG A C 1
ATOM 3746 O O . ARG A 1 484 ? -0.229 -11.541 32.253 1.00 45.03 484 ARG A O 1
ATOM 3753 N N . HIS A 1 485 ? 0.243 -9.829 30.890 1.00 49.62 485 HIS A N 1
ATOM 3754 C CA . HIS A 1 485 ? 0.050 -10.592 29.649 1.00 49.62 485 HIS A CA 1
ATOM 3755 C C . HIS A 1 485 ? 1.160 -10.485 28.601 1.00 49.62 485 HIS A C 1
ATOM 3757 O O . HIS A 1 485 ? 1.095 -11.225 27.622 1.00 49.62 485 HIS A O 1
ATOM 3763 N N . ILE A 1 486 ? 2.165 -9.619 28.773 1.00 49.31 486 ILE A N 1
ATOM 3764 C CA . ILE A 1 486 ? 3.139 -9.311 27.708 1.00 49.31 486 ILE A CA 1
ATOM 3765 C C . ILE A 1 486 ? 3.873 -10.570 27.224 1.00 49.31 486 ILE A C 1
ATOM 3767 O O . ILE A 1 486 ? 3.931 -10.805 26.021 1.00 49.31 486 ILE A O 1
ATOM 3771 N N . ASP A 1 487 ? 4.344 -11.423 28.134 1.00 45.75 487 ASP A N 1
ATOM 3772 C CA . ASP A 1 487 ? 5.098 -12.631 27.768 1.00 45.75 487 ASP A CA 1
ATOM 3773 C C . ASP A 1 487 ? 4.213 -13.718 27.143 1.00 45.75 487 ASP A C 1
ATOM 3775 O O . ASP A 1 487 ? 4.633 -14.401 26.214 1.00 45.75 487 ASP A O 1
ATOM 3779 N N . ILE A 1 488 ? 2.961 -13.850 27.602 1.00 41.91 488 ILE A N 1
ATOM 3780 C CA . ILE A 1 488 ? 1.981 -14.784 27.022 1.00 41.91 488 ILE A CA 1
ATOM 3781 C C . ILE A 1 488 ? 1.588 -14.335 25.613 1.00 41.91 488 ILE A C 1
ATOM 3783 O O . ILE A 1 488 ? 1.490 -15.172 24.718 1.00 41.91 488 ILE A O 1
ATOM 3787 N N . VAL A 1 489 ? 1.399 -13.026 25.411 1.00 46.94 489 VAL A N 1
ATOM 3788 C CA . VAL A 1 489 ? 1.196 -12.442 24.084 1.00 46.94 489 VAL A CA 1
ATOM 3789 C C . VAL A 1 489 ? 2.432 -12.709 23.236 1.00 46.94 489 VAL A C 1
ATOM 3791 O O . VAL A 1 489 ? 2.307 -13.427 22.259 1.00 46.94 489 VAL A O 1
ATOM 3794 N N . ASN A 1 490 ? 3.623 -12.244 23.616 1.00 44.84 490 ASN A N 1
ATOM 3795 C CA . ASN A 1 490 ? 4.843 -12.410 22.816 1.00 44.84 490 ASN A CA 1
ATOM 3796 C C . ASN A 1 490 ? 5.131 -13.881 22.452 1.00 44.84 490 ASN A C 1
ATOM 3798 O O . ASN A 1 490 ? 5.460 -14.157 21.304 1.00 44.84 490 ASN A O 1
ATOM 3802 N N . MET A 1 491 ? 4.928 -14.827 23.375 1.00 39.72 491 MET A N 1
ATOM 3803 C CA . MET A 1 491 ? 5.119 -16.263 23.131 1.00 39.72 491 MET A CA 1
ATOM 3804 C C . MET A 1 491 ? 4.102 -16.840 22.132 1.00 39.72 491 MET A C 1
ATOM 3806 O O . MET A 1 491 ? 4.497 -17.497 21.175 1.00 39.72 491 MET A O 1
ATOM 3810 N N . LEU A 1 492 ? 2.801 -16.565 22.302 1.00 38.47 492 LEU A N 1
ATOM 3811 C CA . LEU A 1 492 ? 1.769 -16.980 21.335 1.00 38.47 492 LEU A CA 1
ATOM 3812 C C . LEU A 1 492 ? 1.852 -16.204 20.013 1.00 38.47 492 LEU A C 1
ATOM 3814 O O . LEU A 1 492 ? 1.359 -16.674 18.992 1.00 38.47 492 LEU A O 1
ATOM 3818 N N . MET A 1 493 ? 2.453 -15.015 20.024 1.00 41.12 493 MET A N 1
ATOM 3819 C CA . MET A 1 493 ? 2.663 -14.187 18.846 1.00 41.12 493 MET A CA 1
ATOM 3820 C C . MET A 1 493 ? 3.845 -14.690 18.018 1.00 41.12 493 MET A C 1
ATOM 3822 O O . MET A 1 493 ? 3.672 -14.878 16.823 1.00 41.12 493 MET A O 1
ATOM 3826 N N . ASP A 1 494 ? 5.028 -14.937 18.584 1.00 39.78 494 ASP A N 1
ATOM 3827 C CA . ASP A 1 494 ? 6.213 -15.265 17.772 1.00 39.78 494 ASP A CA 1
ATOM 3828 C C . ASP A 1 494 ? 6.192 -16.665 17.130 1.00 39.78 494 ASP A C 1
ATOM 3830 O O . ASP A 1 494 ? 6.789 -16.832 16.063 1.00 39.78 494 ASP A O 1
ATOM 3834 N N . ASP A 1 495 ? 5.435 -17.627 17.673 1.00 36.88 495 ASP A N 1
ATOM 3835 C CA . ASP A 1 495 ? 5.151 -18.894 16.974 1.00 36.88 495 ASP A CA 1
ATOM 3836 C C . ASP A 1 495 ? 4.206 -18.698 15.767 1.00 36.88 495 ASP A C 1
ATOM 3838 O O . ASP A 1 495 ? 4.388 -19.335 14.727 1.00 36.88 495 ASP A O 1
ATOM 3842 N N . PHE A 1 496 ? 3.228 -17.785 15.855 1.00 38.19 496 PHE A N 1
ATOM 3843 C CA . PHE A 1 496 ? 2.247 -17.529 14.786 1.00 38.19 496 PHE A CA 1
ATOM 3844 C C . PHE A 1 496 ? 2.673 -16.434 13.783 1.00 38.19 496 PHE A C 1
ATOM 3846 O O . PHE A 1 496 ? 2.227 -16.449 12.635 1.00 38.19 496 PHE A O 1
ATOM 3853 N N . ASN A 1 497 ? 3.574 -15.520 14.156 1.00 33.00 497 ASN A N 1
ATOM 3854 C CA . ASN A 1 497 ? 4.025 -14.361 13.363 1.00 33.00 497 ASN A CA 1
ATOM 3855 C C . ASN A 1 497 ? 5.019 -14.701 12.232 1.00 33.00 497 ASN A C 1
ATOM 3857 O O . ASN A 1 497 ? 5.661 -13.804 11.684 1.00 33.00 497 ASN A O 1
ATOM 3861 N N . ARG A 1 498 ? 5.196 -15.979 11.877 1.00 32.03 498 ARG A N 1
ATOM 3862 C CA . ARG A 1 498 ? 6.084 -16.401 10.773 1.00 32.03 498 ARG A CA 1
ATOM 3863 C C . ARG A 1 498 ? 5.450 -16.300 9.381 1.00 32.03 498 ARG A C 1
ATOM 3865 O O . ARG A 1 498 ? 6.118 -16.601 8.396 1.00 32.03 498 ARG A O 1
ATOM 3872 N N . LEU A 1 499 ? 4.182 -15.896 9.298 1.00 28.17 499 LEU A N 1
ATOM 3873 C CA . LEU A 1 499 ? 3.453 -15.640 8.055 1.00 28.17 499 LEU A CA 1
ATOM 3874 C C . LEU A 1 499 ? 2.738 -14.286 8.155 1.00 28.17 499 LEU A C 1
ATOM 3876 O O . LEU A 1 499 ? 2.097 -13.988 9.164 1.00 28.17 499 LEU A O 1
ATOM 3880 N N . ALA A 1 500 ? 2.880 -13.480 7.110 1.00 25.92 500 ALA A N 1
ATOM 3881 C CA . ALA A 1 500 ? 2.635 -12.040 7.072 1.00 25.92 500 ALA A CA 1
ATOM 3882 C C . ALA A 1 500 ? 2.074 -11.638 5.680 1.00 25.92 500 ALA A C 1
ATOM 3884 O O . ALA A 1 500 ? 2.026 -12.515 4.818 1.00 25.92 500 ALA A O 1
ATOM 3885 N N . VAL A 1 501 ? 1.788 -10.334 5.462 1.00 27.23 501 VAL A N 1
ATOM 3886 C CA . VAL A 1 501 ? 1.437 -9.612 4.189 1.00 27.23 501 VAL A CA 1
ATOM 3887 C C . VAL A 1 501 ? -0.085 -9.582 3.924 1.00 27.23 501 VAL A C 1
ATOM 3889 O O . VAL A 1 501 ? -0.639 -10.671 3.988 1.00 27.23 501 VAL A O 1
ATOM 3892 N N . ARG A 1 502 ? -0.868 -8.476 3.740 1.00 26.02 502 ARG A N 1
ATOM 3893 C CA . ARG A 1 502 ? -0.803 -6.982 3.436 1.00 26.02 502 ARG A CA 1
ATOM 3894 C C . ARG A 1 502 ? -0.727 -6.473 1.960 1.00 26.02 502 ARG A C 1
ATOM 3896 O O . ARG A 1 502 ? 0.200 -6.804 1.254 1.00 26.02 502 ARG A O 1
ATOM 3903 N N . GLY A 1 503 ? -1.583 -5.512 1.557 1.00 23.94 503 GLY A N 1
ATOM 3904 C CA . GLY A 1 503 ? -1.702 -4.783 0.194 1.00 23.94 503 GLY A CA 1
ATOM 3905 C C . GLY A 1 503 ? -3.691 -2.656 -0.595 1.00 23.94 503 GLY A C 1
ATOM 3906 O O . GLY A 1 503 ? -3.488 -1.588 -1.187 1.00 23.94 503 GLY A O 1
ATOM 3907 N N . GLU A 1 504 ? -5.059 -2.458 -0.374 1.00 21.92 504 GLU A N 1
ATOM 3908 C CA . GLU A 1 504 ? -5.639 -1.165 0.243 1.00 21.92 504 GLU A CA 1
ATOM 3909 C C . GLU A 1 504 ? -5.850 0.250 -0.665 1.00 21.92 504 GLU A C 1
ATOM 3911 O O . GLU A 1 504 ? -4.851 0.922 -0.877 1.00 21.92 504 GLU A O 1
ATOM 3916 N N . GLU A 1 505 ? -7.099 0.788 -1.095 1.00 29.89 505 GLU A N 1
ATOM 3917 C CA . GLU A 1 505 ? -7.855 2.221 -1.268 1.00 29.89 505 GLU A CA 1
ATOM 3918 C C . GLU A 1 505 ? -7.457 3.489 -2.300 1.00 29.89 505 GLU A C 1
ATOM 3920 O O . GLU A 1 505 ? -6.406 3.285 -2.883 1.00 29.89 505 GLU A O 1
ATOM 3925 N N . GLN A 1 506 ? -8.011 4.753 -2.748 1.00 34.09 506 GLN A N 1
ATOM 3926 C CA . GLN A 1 506 ? -9.129 5.934 -2.830 1.00 34.09 506 GLN A CA 1
ATOM 3927 C C . GLN A 1 506 ? -9.306 6.496 -4.279 1.00 34.09 506 GLN A C 1
ATOM 3929 O O . GLN A 1 506 ? -8.269 6.453 -4.918 1.00 34.09 506 GLN A O 1
ATOM 3934 N N . SER A 1 507 ? -10.378 7.210 -4.804 1.00 34.00 507 SER A N 1
ATOM 3935 C CA . SER A 1 507 ? -11.857 7.522 -4.548 1.00 34.00 507 SER A CA 1
ATOM 3936 C C . SER A 1 507 ? -12.517 8.612 -5.459 1.00 34.00 507 SER A C 1
ATOM 3938 O O . SER A 1 507 ? -12.107 8.662 -6.600 1.00 34.00 507 SER A O 1
ATOM 3940 N N . LEU A 1 508 ? -13.661 9.336 -5.244 1.00 38.34 508 LEU A N 1
ATOM 3941 C CA . LEU A 1 508 ? -14.359 10.356 -4.357 1.00 38.34 508 LEU A CA 1
ATOM 3942 C C . LEU A 1 508 ? -13.748 11.777 -4.271 1.00 38.34 508 LEU A C 1
ATOM 3944 O O . LEU A 1 508 ? -12.537 11.843 -4.083 1.00 38.34 508 LEU A O 1
ATOM 3948 N N . PRO A 1 509 ? -14.545 12.882 -4.368 1.00 38.88 509 PRO A N 1
ATOM 3949 C CA . PRO A 1 509 ? -14.079 14.273 -4.253 1.00 38.88 509 PRO A CA 1
ATOM 3950 C C . PRO A 1 509 ? -13.829 14.727 -2.804 1.00 38.88 509 PRO A C 1
ATOM 3952 O O . PRO A 1 509 ? -14.530 14.332 -1.875 1.00 38.88 509 PRO A O 1
ATOM 3955 N N . GLU A 1 510 ? -12.860 15.628 -2.633 1.00 50.41 510 GLU A N 1
ATOM 3956 C CA . GLU A 1 510 ? -12.357 16.073 -1.328 1.00 50.41 510 GLU A CA 1
ATOM 3957 C C . GLU A 1 510 ? -12.940 17.422 -0.885 1.00 50.41 510 GLU A C 1
ATOM 3959 O O . GLU A 1 510 ? -12.568 18.476 -1.404 1.00 50.41 510 GLU A O 1
ATOM 3964 N N . GLU A 1 511 ? -13.781 17.419 0.151 1.00 55.34 511 GLU A N 1
ATOM 3965 C CA . GLU A 1 511 ? -14.031 18.629 0.942 1.00 55.34 511 GLU A CA 1
ATOM 3966 C C . GLU A 1 511 ? -12.956 18.782 2.032 1.00 55.34 511 GLU A C 1
ATOM 3968 O O . GLU A 1 511 ? -12.614 17.821 2.721 1.00 55.34 511 GLU A O 1
ATOM 3973 N N . THR A 1 512 ? -12.441 20.001 2.233 1.00 51.50 512 THR A N 1
ATOM 3974 C CA . THR A 1 512 ? -11.518 20.331 3.336 1.00 51.50 512 THR A CA 1
ATOM 3975 C C . THR A 1 512 ? -12.300 20.910 4.527 1.00 51.50 512 THR A C 1
ATOM 3977 O O . THR A 1 512 ? -12.666 22.089 4.515 1.00 51.50 512 THR A O 1
ATOM 3980 N N . PRO A 1 513 ? -12.599 20.113 5.573 1.00 59.00 513 PRO A N 1
ATOM 3981 C CA . PRO A 1 513 ? -13.450 20.546 6.679 1.00 59.00 513 PRO A CA 1
ATOM 3982 C C . PRO A 1 513 ? -12.767 21.583 7.592 1.00 59.00 513 PRO A C 1
ATOM 3984 O O . PRO A 1 513 ? -11.539 21.603 7.729 1.00 59.00 513 PRO A O 1
ATOM 3987 N N . PRO A 1 514 ? -13.547 22.426 8.297 1.00 53.69 514 PRO A N 1
ATOM 3988 C CA . PRO A 1 514 ? -13.000 23.413 9.220 1.00 53.69 514 PRO A CA 1
ATOM 3989 C C . PRO A 1 514 ? -12.237 22.761 10.381 1.00 53.69 514 PRO A C 1
ATOM 3991 O O . PRO A 1 514 ? -12.615 21.713 10.900 1.00 53.69 514 PRO A O 1
ATOM 3994 N N . ASN A 1 515 ? -11.201 23.456 10.865 1.00 52.59 515 ASN A N 1
ATOM 3995 C CA . ASN A 1 515 ? -10.277 23.012 11.923 1.00 52.59 515 ASN A CA 1
ATOM 3996 C C . ASN A 1 515 ? -10.925 22.540 13.247 1.00 52.59 515 ASN A C 1
ATOM 3998 O O . ASN A 1 515 ? -10.227 21.999 14.104 1.00 52.59 515 ASN A O 1
ATOM 4002 N N . LEU A 1 516 ? -12.218 22.763 13.476 1.00 58.88 516 LEU A N 1
ATOM 4003 C CA . LEU A 1 516 ? -12.975 22.198 14.593 1.00 58.88 516 LEU A CA 1
ATOM 4004 C C . LEU A 1 516 ? -14.282 21.611 14.036 1.00 58.88 516 LEU A C 1
ATOM 4006 O O . LEU A 1 516 ? -15.106 22.389 13.552 1.00 58.88 516 LEU A O 1
ATOM 4010 N N . PRO A 1 517 ? -14.498 20.281 14.099 1.00 62.25 517 PRO A N 1
ATOM 4011 C CA . PRO A 1 517 ? -15.750 19.691 13.648 1.00 62.25 517 PRO A CA 1
ATOM 4012 C C . PRO A 1 517 ? -16.899 20.165 14.540 1.00 62.25 517 PRO A C 1
ATOM 4014 O O . PRO A 1 517 ? -16.800 20.172 15.769 1.00 62.25 517 PRO A O 1
ATOM 4017 N N . ASN A 1 518 ? -17.998 20.563 13.908 1.00 72.69 518 ASN A N 1
ATOM 4018 C CA . ASN A 1 518 ? -19.186 21.031 14.603 1.00 72.69 518 ASN A CA 1
ATOM 4019 C C . ASN A 1 518 ? -19.878 19.868 15.337 1.00 72.69 518 ASN A C 1
ATOM 4021 O O . ASN A 1 518 ? -20.319 18.898 14.718 1.00 72.69 518 ASN A O 1
ATOM 4025 N N . THR A 1 519 ? -20.025 19.986 16.657 1.00 74.00 519 THR A N 1
ATOM 4026 C CA . THR A 1 519 ? -20.603 18.943 17.520 1.00 74.00 519 THR A CA 1
ATOM 4027 C C . THR A 1 519 ? -22.108 18.735 17.335 1.00 74.00 519 THR A C 1
ATOM 4029 O O . THR A 1 519 ? -22.632 17.743 17.835 1.00 74.00 519 THR A O 1
ATOM 4032 N N . SER A 1 520 ? -22.813 19.615 16.608 1.00 72.31 520 SER A N 1
ATOM 4033 C CA . SER A 1 520 ? -24.197 19.353 16.177 1.00 72.31 520 SER A CA 1
ATOM 4034 C C . SER A 1 520 ? -24.305 18.536 14.883 1.00 72.31 520 SER A C 1
ATOM 4036 O O . SER A 1 520 ? -25.405 18.113 14.538 1.00 72.31 520 SER A O 1
ATOM 4038 N N . GLN A 1 521 ? -23.187 18.295 14.187 1.00 73.44 521 GLN A N 1
ATOM 4039 C CA . GLN A 1 521 ? -23.115 17.489 12.960 1.00 73.44 521 GLN A CA 1
ATOM 4040 C C . GLN A 1 521 ? -22.332 16.183 13.172 1.00 73.44 521 GLN A C 1
ATOM 4042 O O . GLN A 1 521 ? -22.737 15.141 12.666 1.00 73.44 521 GLN A O 1
ATOM 4047 N N . PHE A 1 522 ? -21.245 16.210 13.953 1.00 78.50 522 PHE A N 1
ATOM 4048 C CA . PHE A 1 522 ? -20.340 15.069 14.124 1.00 78.50 522 PHE A CA 1
ATOM 4049 C C . PHE A 1 522 ? -20.279 14.581 15.578 1.00 78.50 522 PHE A C 1
ATOM 4051 O O . PHE A 1 522 ? -19.961 15.339 16.494 1.00 78.50 522 PHE A O 1
ATOM 4058 N N . ILE A 1 523 ? -20.542 13.283 15.782 1.00 81.75 523 ILE A N 1
ATOM 4059 C CA . ILE A 1 523 ? -20.450 12.605 17.090 1.00 81.75 523 ILE A CA 1
ATOM 4060 C C . ILE A 1 523 ? -19.051 12.024 17.374 1.00 81.75 523 ILE A C 1
ATOM 4062 O O . ILE A 1 523 ? -18.694 11.782 18.529 1.00 81.75 523 ILE A O 1
ATOM 4066 N N . THR A 1 524 ? -18.240 11.820 16.334 1.00 80.88 524 THR A N 1
ATOM 4067 C CA . THR A 1 524 ? -16.824 11.438 16.428 1.00 80.88 524 THR A CA 1
ATOM 4068 C C . THR A 1 524 ? -15.926 12.593 15.977 1.00 80.88 524 THR A C 1
ATOM 4070 O O . THR A 1 524 ? -16.383 13.470 15.245 1.00 80.88 524 THR A O 1
ATOM 4073 N N . PRO A 1 525 ? -14.626 12.591 16.328 1.00 76.94 525 PRO A N 1
ATOM 4074 C CA . PRO A 1 525 ? -13.643 13.327 15.536 1.00 76.94 525 PRO A CA 1
ATOM 4075 C C . PRO A 1 525 ? -13.680 12.900 14.058 1.00 76.94 525 PRO A C 1
ATOM 4077 O O . PRO A 1 525 ? -14.136 11.803 13.719 1.00 76.94 525 PRO A O 1
ATOM 4080 N N . MET A 1 526 ? -13.150 13.774 13.202 1.00 78.50 526 MET A N 1
ATOM 4081 C CA . MET A 1 526 ? -12.834 13.478 11.802 1.00 78.50 526 MET A CA 1
ATOM 4082 C C . MET A 1 526 ? -11.797 12.347 11.694 1.00 78.50 526 MET A C 1
ATOM 4084 O O . MET A 1 526 ? -11.022 12.107 12.624 1.00 78.50 526 MET A O 1
ATOM 4088 N N . THR A 1 527 ? -11.763 11.673 10.546 1.00 79.56 527 THR A N 1
ATOM 4089 C CA . THR A 1 527 ? -10.766 10.641 10.211 1.00 79.56 527 THR A CA 1
ATOM 4090 C C . THR A 1 527 ? -9.382 11.254 9.948 1.00 79.56 527 THR A C 1
ATOM 4092 O O . THR A 1 527 ? -8.397 10.803 10.541 1.00 79.56 527 THR A O 1
ATOM 4095 N N . ALA A 1 528 ? -9.337 12.336 9.162 1.00 77.50 528 ALA A N 1
ATOM 4096 C CA . ALA A 1 528 ? -8.180 13.204 8.912 1.00 77.50 528 ALA A CA 1
ATOM 4097 C C . ALA A 1 528 ? -8.627 14.654 8.600 1.00 77.50 528 ALA A C 1
ATOM 4099 O O . ALA A 1 528 ? -9.824 14.949 8.632 1.00 77.50 528 ALA A O 1
ATOM 4100 N N . GLN A 1 529 ? -7.683 15.567 8.341 1.00 75.88 529 GLN A N 1
ATOM 4101 C CA . GLN A 1 529 ? -7.944 16.942 7.873 1.00 75.88 529 GLN A CA 1
ATOM 4102 C C . GLN A 1 529 ? -7.699 17.134 6.371 1.00 75.88 529 GLN A C 1
ATOM 4104 O O . GLN A 1 529 ? -8.403 17.920 5.744 1.00 75.88 529 GLN A O 1
ATOM 4109 N N . THR A 1 530 ? -6.722 16.418 5.815 1.00 77.50 530 THR A N 1
ATOM 4110 C CA . THR A 1 530 ? -6.499 16.267 4.370 1.00 77.50 530 THR A CA 1
ATOM 4111 C C . THR A 1 530 ? -6.589 14.795 3.989 1.00 77.50 530 THR A C 1
ATOM 4113 O O . THR A 1 530 ? -6.630 13.916 4.856 1.00 77.50 530 THR A O 1
ATOM 4116 N N . ALA A 1 531 ? -6.633 14.536 2.688 1.00 79.31 531 ALA A N 1
ATOM 4117 C CA . ALA A 1 531 ? -6.732 13.203 2.138 1.00 79.31 531 ALA A CA 1
ATOM 4118 C C . ALA A 1 531 ? -5.434 12.377 2.180 1.00 79.31 531 ALA A C 1
ATOM 4120 O O . ALA A 1 531 ? -4.337 12.930 2.236 1.00 79.31 531 ALA A O 1
ATOM 4121 N N . GLU A 1 532 ? -5.555 11.048 2.088 1.00 82.44 532 GLU A N 1
ATOM 4122 C CA . GLU A 1 532 ? -4.426 10.114 1.944 1.00 82.44 532 GLU A CA 1
ATOM 4123 C C . GLU A 1 532 ? -4.221 9.729 0.465 1.00 82.44 532 GLU A C 1
ATOM 4125 O O . GLU A 1 532 ? -4.588 8.646 0.018 1.00 82.44 532 GLU A O 1
ATOM 4130 N N . GLN A 1 533 ? -3.602 10.618 -0.312 1.00 81.56 533 GLN A N 1
ATOM 4131 C CA . GLN A 1 533 ? -3.262 10.395 -1.726 1.00 81.56 533 GLN A CA 1
ATOM 4132 C C . GLN A 1 533 ? -1.924 9.652 -1.938 1.00 81.56 533 GLN A C 1
ATOM 4134 O O . GLN A 1 533 ? -1.448 9.566 -3.074 1.00 81.56 533 GLN A O 1
ATOM 4139 N N . TYR A 1 534 ? -1.254 9.145 -0.892 1.00 80.25 534 TYR A N 1
ATOM 4140 C CA . TYR A 1 534 ? 0.155 8.737 -1.018 1.00 80.25 534 TYR A CA 1
ATOM 4141 C C . TYR A 1 534 ? 0.405 7.503 -1.915 1.00 80.25 534 TYR A C 1
ATOM 4143 O O . TYR A 1 534 ? 1.515 7.336 -2.416 1.00 80.25 534 TYR A O 1
ATOM 4151 N N . ASN A 1 535 ? -0.602 6.675 -2.203 1.00 78.38 535 ASN A N 1
ATOM 4152 C CA . ASN A 1 535 ? -0.454 5.546 -3.138 1.00 78.38 535 ASN A CA 1
ATOM 4153 C C . ASN A 1 535 ? -1.284 5.665 -4.418 1.00 78.38 535 ASN A C 1
ATOM 4155 O O . ASN A 1 535 ? -0.902 5.091 -5.435 1.00 78.38 535 ASN A O 1
ATOM 4159 N N . LEU A 1 536 ? -2.341 6.478 -4.401 1.00 74.44 536 LEU A N 1
ATOM 4160 C CA . LEU A 1 536 ? -3.208 6.720 -5.549 1.00 74.44 536 LEU A CA 1
ATOM 4161 C C . LEU A 1 536 ? -2.435 7.276 -6.757 1.00 74.44 536 LEU A C 1
ATOM 4163 O O . LEU A 1 536 ? -1.598 8.166 -6.611 1.00 74.44 536 LEU A O 1
ATOM 4167 N N . HIS A 1 537 ? -2.760 6.803 -7.959 1.00 72.50 537 HIS A N 1
ATOM 4168 C CA . HIS A 1 537 ? -2.271 7.372 -9.215 1.00 72.50 537 HIS A CA 1
ATOM 4169 C C . HIS A 1 537 ? -3.440 7.849 -10.096 1.00 72.50 537 HIS A C 1
ATOM 4171 O O . HIS A 1 537 ? -3.736 7.270 -11.142 1.00 72.50 537 HIS A O 1
ATOM 4177 N N . SER A 1 538 ? -4.116 8.911 -9.637 1.00 69.81 538 SER A N 1
ATOM 4178 C CA . SER A 1 538 ? -5.361 9.480 -10.193 1.00 69.81 538 SER A CA 1
ATOM 4179 C C . SER A 1 538 ? -5.316 9.792 -11.687 1.00 69.81 538 SER A C 1
ATOM 4181 O O . SER A 1 538 ? -6.351 9.794 -12.353 1.00 69.81 538 SER A O 1
ATOM 4183 N N . ASP A 1 539 ? -4.129 10.062 -12.226 1.00 74.19 539 ASP A N 1
ATOM 4184 C CA . ASP A 1 539 ? -3.929 10.477 -13.617 1.00 74.19 539 ASP A CA 1
ATOM 4185 C C . ASP A 1 539 ? -3.908 9.289 -14.594 1.00 74.19 539 ASP A C 1
ATOM 4187 O O . ASP A 1 539 ? -3.867 9.480 -15.809 1.00 74.19 539 ASP A O 1
ATOM 4191 N N . LEU A 1 540 ? -3.956 8.053 -14.083 1.00 73.50 540 LEU A N 1
ATOM 4192 C CA . LEU A 1 540 ? -3.997 6.836 -14.888 1.00 73.50 540 LEU A CA 1
ATOM 4193 C C . LEU A 1 540 ? -5.437 6.456 -15.288 1.00 73.50 540 LEU A C 1
ATOM 4195 O O . LEU A 1 540 ? -6.389 6.639 -14.531 1.00 73.50 540 LEU A O 1
ATOM 4199 N N . GLY A 1 541 ? -5.577 5.836 -16.462 1.00 77.62 541 GLY A N 1
ATOM 4200 C CA . GLY A 1 541 ? -6.842 5.285 -16.955 1.00 77.62 541 GLY A CA 1
ATOM 4201 C C . GLY A 1 541 ? -7.732 6.305 -17.670 1.00 77.62 541 GLY A C 1
ATOM 4202 O O . GLY A 1 541 ? -7.515 7.514 -17.612 1.00 77.62 541 GLY A O 1
ATOM 4203 N N . GLY A 1 542 ? -8.737 5.794 -18.380 1.00 78.62 542 GLY A N 1
ATOM 4204 C CA . GLY A 1 542 ? -9.786 6.604 -18.997 1.00 78.62 542 GLY A CA 1
ATOM 4205 C C . GLY A 1 542 ? -11.010 6.694 -18.093 1.00 78.62 542 GLY A C 1
ATOM 4206 O O . GLY A 1 542 ? -11.299 5.763 -17.341 1.00 78.62 542 GLY A O 1
ATOM 4207 N N . GLU A 1 543 ? -11.751 7.795 -18.179 1.00 81.62 543 GLU A N 1
ATOM 4208 C CA . GLU A 1 543 ? -13.110 7.825 -17.640 1.00 81.62 543 GLU A CA 1
ATOM 4209 C C . GLU A 1 543 ? -14.030 7.000 -18.549 1.00 81.62 543 GLU A C 1
ATOM 4211 O O . GLU A 1 543 ? -13.980 7.107 -19.775 1.00 81.62 543 GLU A O 1
ATOM 4216 N N . GLU A 1 544 ? -14.831 6.135 -17.932 1.00 81.62 544 GLU A N 1
ATOM 4217 C CA . GLU A 1 544 ? -15.893 5.381 -18.586 1.00 81.62 544 GLU A CA 1
ATOM 4218 C C . GLU A 1 544 ? -17.119 5.439 -17.680 1.00 81.62 544 GLU A C 1
ATOM 4220 O O . GLU A 1 544 ? -17.222 4.678 -16.713 1.00 81.62 544 GLU A O 1
ATOM 4225 N N . ASP A 1 545 ? -18.027 6.344 -18.027 1.00 77.62 545 ASP A N 1
ATOM 4226 C CA . ASP A 1 545 ? -19.324 6.494 -17.390 1.00 77.62 545 ASP A CA 1
ATOM 4227 C C . ASP A 1 545 ? -20.387 5.986 -18.387 1.00 77.62 545 ASP A C 1
ATOM 4229 O O . ASP A 1 545 ? -20.726 6.669 -19.356 1.00 77.62 545 ASP A O 1
ATOM 4233 N N . LEU A 1 546 ? -20.857 4.747 -18.202 1.00 80.12 546 LEU A N 1
ATOM 4234 C CA . LEU A 1 546 ? -21.982 4.168 -18.949 1.00 80.12 546 LEU A CA 1
ATOM 4235 C C . LEU A 1 546 ? -23.288 4.372 -18.177 1.00 80.12 546 LEU A C 1
ATOM 4237 O O . LEU A 1 546 ? -23.286 4.433 -16.949 1.00 80.12 546 LEU A O 1
ATOM 4241 N N . GLU A 1 547 ? -24.433 4.341 -18.861 1.00 78.69 547 GLU A N 1
ATOM 4242 C CA . GLU A 1 547 ? -25.749 4.372 -18.203 1.00 78.69 547 GLU A CA 1
ATOM 4243 C C . GLU A 1 547 ? -25.953 3.179 -17.248 1.00 78.69 547 GLU A C 1
ATOM 4245 O O . GLU A 1 547 ? -26.701 3.278 -16.279 1.00 78.69 547 GLU A O 1
ATOM 4250 N N . LEU A 1 548 ? -25.244 2.064 -17.476 1.00 84.31 548 LEU A N 1
ATOM 4251 C CA . LEU A 1 548 ? -25.200 0.918 -16.561 1.00 84.31 548 LEU A CA 1
ATOM 4252 C C . LEU A 1 548 ? -24.630 1.290 -15.181 1.00 84.31 548 LEU A C 1
ATOM 4254 O O . LEU A 1 548 ? -25.103 0.775 -14.172 1.00 84.31 548 LEU A O 1
ATOM 4258 N N . ASP A 1 549 ? -23.658 2.202 -15.118 1.00 79.25 549 ASP A N 1
ATOM 4259 C CA . ASP A 1 549 ? -22.996 2.595 -13.867 1.00 79.25 549 ASP A CA 1
ATOM 4260 C C . ASP A 1 549 ? -23.909 3.426 -12.952 1.00 79.25 549 ASP A C 1
ATOM 4262 O O . ASP A 1 549 ? -23.629 3.591 -11.762 1.00 79.25 549 ASP A O 1
ATOM 4266 N N . GLU A 1 550 ? -25.017 3.948 -13.486 1.00 81.31 550 GLU A N 1
ATOM 4267 C CA . GLU A 1 550 ? -26.015 4.688 -12.713 1.00 81.31 550 GLU A CA 1
ATOM 4268 C C . GLU A 1 550 ? -26.935 3.778 -11.883 1.00 81.31 550 GLU A C 1
ATOM 4270 O O . GLU A 1 550 ? -27.568 4.261 -10.941 1.00 81.31 550 GLU A O 1
ATOM 4275 N N . PHE A 1 551 ? -26.994 2.474 -12.183 1.00 83.50 551 PHE A N 1
ATOM 4276 C CA . PHE A 1 551 ? -27.827 1.514 -11.456 1.00 83.50 551 PHE A CA 1
ATOM 4277 C C . PHE A 1 551 ? -27.187 1.132 -10.105 1.00 83.50 551 PHE A C 1
ATOM 4279 O O . PHE A 1 551 ? -26.072 0.605 -10.077 1.00 83.50 551 PHE A O 1
ATOM 4286 N N . PRO A 1 552 ? -27.868 1.364 -8.964 1.00 86.69 552 PRO A N 1
ATOM 4287 C CA . PRO A 1 552 ? -27.381 0.935 -7.658 1.00 86.69 552 PRO A CA 1
ATOM 4288 C C . PRO A 1 552 ? -27.634 -0.562 -7.443 1.00 86.69 552 PRO A C 1
ATOM 4290 O O . PRO A 1 552 ? -28.732 -1.052 -7.694 1.00 86.69 552 PRO A O 1
ATOM 4293 N N . VAL A 1 553 ? -26.642 -1.262 -6.896 1.00 91.06 553 VAL A N 1
ATOM 4294 C CA . VAL A 1 553 ? -26.711 -2.697 -6.571 1.00 91.06 553 VAL A CA 1
ATOM 4295 C C . VAL A 1 553 ? -27.267 -2.878 -5.159 1.00 91.06 553 VAL A C 1
ATOM 4297 O O . VAL A 1 553 ? -26.775 -2.234 -4.226 1.00 91.06 553 VAL A O 1
ATOM 4300 N N . LEU A 1 554 ? -28.256 -3.754 -4.958 1.00 92.75 554 LEU A N 1
ATOM 4301 C CA . LEU A 1 554 ? -28.785 -4.082 -3.628 1.00 92.75 554 LEU A CA 1
ATOM 4302 C C . LEU A 1 554 ? -27.909 -5.161 -2.972 1.00 92.75 554 LEU A C 1
ATOM 4304 O O . LEU A 1 554 ? -28.164 -6.354 -3.099 1.00 92.75 554 LEU A O 1
ATOM 4308 N N . VAL A 1 555 ? -26.868 -4.738 -2.251 1.00 92.00 555 VAL A N 1
ATOM 4309 C CA . VAL A 1 555 ? -25.824 -5.619 -1.688 1.00 92.00 555 VAL A CA 1
ATOM 4310 C C . VAL A 1 555 ? -26.235 -6.369 -0.414 1.00 92.00 555 VAL A C 1
ATOM 4312 O O . VAL A 1 555 ? -25.572 -7.324 -0.011 1.00 92.00 555 VAL A O 1
ATOM 4315 N N . PHE A 1 556 ? -27.311 -5.940 0.251 1.00 93.31 556 PHE A N 1
ATOM 4316 C CA . PHE A 1 556 ? -27.884 -6.626 1.412 1.00 93.31 556 PHE A CA 1
ATOM 4317 C C . PHE A 1 556 ? -29.395 -6.401 1.496 1.00 93.31 556 PHE A C 1
ATOM 4319 O O . PHE A 1 556 ? -29.867 -5.272 1.359 1.00 93.31 556 PHE A O 1
ATOM 4326 N N . LYS A 1 557 ? -30.139 -7.460 1.824 1.00 93.06 557 LYS A N 1
ATOM 4327 C CA . LYS A 1 557 ? -31.583 -7.439 2.082 1.00 93.06 557 LYS A CA 1
ATOM 4328 C C . LYS A 1 557 ? -31.905 -8.449 3.185 1.00 93.06 557 LYS A C 1
ATOM 4330 O O . LYS A 1 557 ? -31.679 -9.640 2.996 1.00 93.06 557 LYS A O 1
ATOM 4335 N N . GLY A 1 558 ? -32.427 -8.011 4.333 1.00 91.44 558 GLY A N 1
ATOM 4336 C CA . GLY A 1 558 ? -32.799 -8.951 5.399 1.00 91.44 558 GLY A CA 1
ATOM 4337 C C . GLY A 1 558 ? -33.000 -8.346 6.785 1.00 91.44 558 GLY A C 1
ATOM 4338 O O . GLY A 1 558 ? -32.945 -7.133 6.980 1.00 91.44 558 GLY A O 1
ATOM 4339 N N . GLU A 1 559 ? -33.238 -9.214 7.770 1.00 93.38 559 GLU A N 1
ATOM 4340 C CA . GLU A 1 559 ? -33.323 -8.820 9.178 1.00 93.38 559 GLU A CA 1
ATOM 4341 C C . GLU A 1 559 ? -31.943 -8.812 9.851 1.00 93.38 559 GLU A C 1
ATOM 4343 O O . GLU A 1 559 ? -31.220 -9.808 9.791 1.00 93.38 559 GLU A O 1
ATOM 4348 N N . ILE A 1 560 ? -31.625 -7.746 10.588 1.00 92.62 560 ILE A N 1
ATOM 4349 C CA . ILE A 1 560 ? -30.410 -7.639 11.407 1.00 92.62 560 ILE A CA 1
ATOM 4350 C C . ILE A 1 560 ? -30.735 -7.593 12.916 1.00 92.62 560 ILE A C 1
ATOM 4352 O O . ILE A 1 560 ? -31.749 -7.001 13.302 1.00 92.62 560 ILE A O 1
ATOM 4356 N N . PRO A 1 561 ? -29.918 -8.229 13.783 1.00 93.81 561 PRO A N 1
ATOM 4357 C CA . PRO A 1 561 ? -30.100 -8.233 15.237 1.00 93.81 561 PRO A CA 1
ATOM 4358 C C . PRO A 1 561 ? -29.825 -6.868 15.882 1.00 93.81 561 PRO A C 1
ATOM 4360 O O . PRO A 1 561 ? -29.011 -6.084 15.401 1.00 93.81 561 PRO A O 1
ATOM 4363 N N . THR A 1 562 ? -30.490 -6.600 17.007 1.00 90.88 562 THR A N 1
ATOM 4364 C CA . THR A 1 562 ? -30.437 -5.317 17.733 1.00 90.88 562 THR A CA 1
ATOM 4365 C C . THR A 1 562 ? -29.492 -5.314 18.930 1.00 90.88 562 THR A C 1
ATOM 4367 O O . THR A 1 562 ? -29.410 -6.275 19.694 1.00 90.88 562 THR A O 1
ATOM 4370 N N . ASP A 1 563 ? -28.841 -4.168 19.135 1.00 88.00 563 ASP A N 1
ATOM 4371 C CA . ASP A 1 563 ? -27.707 -3.963 20.047 1.00 88.00 563 ASP A CA 1
ATOM 4372 C C . ASP A 1 563 ? -26.499 -4.885 19.737 1.00 88.00 563 ASP A C 1
ATOM 4374 O O . ASP A 1 563 ? -25.643 -5.118 20.592 1.00 88.00 563 ASP A O 1
ATOM 4378 N N . GLU A 1 564 ? -26.406 -5.387 18.498 1.00 90.69 564 GLU A N 1
ATOM 4379 C CA . GLU A 1 564 ? -25.294 -6.195 17.989 1.00 90.69 564 GLU A CA 1
ATOM 4380 C C . GLU A 1 564 ? -24.735 -5.609 16.683 1.00 90.69 564 GLU A C 1
ATOM 4382 O O . GLU A 1 564 ? -25.474 -5.044 15.879 1.00 90.69 564 GLU A O 1
ATOM 4387 N N . VAL A 1 565 ? -23.426 -5.756 16.450 1.00 93.06 565 VAL A N 1
ATOM 4388 C CA . VAL A 1 565 ? -22.778 -5.287 15.216 1.00 93.06 565 VAL A CA 1
ATOM 4389 C C . VAL A 1 565 ? -22.885 -6.365 14.139 1.00 93.06 565 VAL A C 1
ATOM 4391 O O . VAL A 1 565 ? -22.270 -7.426 14.254 1.00 93.06 565 VAL A O 1
ATOM 4394 N N . THR A 1 566 ? -23.625 -6.071 13.075 1.00 93.25 566 THR A N 1
ATOM 4395 C CA . THR A 1 566 ? -23.710 -6.903 11.868 1.00 93.25 566 THR A CA 1
ATOM 4396 C C . THR A 1 566 ? -22.654 -6.468 10.855 1.00 93.25 566 THR A C 1
ATOM 4398 O O . THR A 1 566 ? -22.451 -5.272 10.642 1.00 93.25 566 THR A O 1
ATOM 4401 N N . SER A 1 567 ? -21.989 -7.435 10.222 1.00 93.62 567 SER A N 1
ATOM 4402 C CA . SER A 1 567 ? -20.999 -7.219 9.163 1.00 93.62 567 SER A CA 1
ATOM 4403 C C . SER A 1 567 ? -21.564 -7.525 7.781 1.00 93.62 567 SER A C 1
ATOM 4405 O O . SER A 1 567 ? -22.057 -8.629 7.552 1.00 93.62 567 SER A O 1
ATOM 4407 N N . ILE A 1 568 ? -21.407 -6.586 6.853 1.00 93.75 568 ILE A N 1
ATOM 4408 C CA . ILE A 1 568 ? -21.710 -6.743 5.429 1.00 93.75 568 ILE A CA 1
ATOM 4409 C C . ILE A 1 568 ? -20.385 -6.550 4.681 1.00 93.75 568 ILE A C 1
ATOM 4411 O O . ILE A 1 568 ? -19.822 -5.455 4.682 1.00 93.75 568 ILE A O 1
ATOM 4415 N N . GLN A 1 569 ? -19.836 -7.620 4.104 1.00 92.31 569 GLN A N 1
ATOM 4416 C CA . GLN A 1 569 ? -18.551 -7.565 3.400 1.00 92.31 569 GLN A CA 1
ATOM 4417 C C . GLN A 1 569 ? -18.762 -7.092 1.959 1.00 92.31 569 GLN A C 1
ATOM 4419 O O . GLN A 1 569 ? -19.456 -7.749 1.185 1.00 92.31 569 GLN A O 1
ATOM 4424 N N . LEU A 1 570 ? -18.136 -5.976 1.584 1.00 91.75 570 LEU A N 1
ATOM 4425 C CA . LEU A 1 570 ? -18.315 -5.348 0.273 1.00 91.75 570 LEU A CA 1
ATOM 4426 C C . LEU A 1 570 ? -17.191 -5.758 -0.699 1.00 91.75 570 LEU A C 1
ATOM 4428 O O . LEU A 1 570 ? -16.480 -4.899 -1.217 1.00 91.75 570 LEU A O 1
ATOM 4432 N N . ASP A 1 571 ? -17.012 -7.067 -0.945 1.00 91.00 571 ASP A N 1
ATOM 4433 C CA . ASP A 1 571 ? -16.150 -7.569 -2.041 1.00 91.00 571 ASP A CA 1
ATOM 4434 C C . ASP A 1 571 ? -16.806 -7.227 -3.389 1.00 91.00 571 ASP A C 1
ATOM 4436 O O . ASP A 1 571 ? -17.509 -8.046 -3.981 1.00 91.00 571 ASP A O 1
ATOM 4440 N N . LEU A 1 572 ? -16.623 -5.981 -3.844 1.00 92.00 572 LEU A N 1
ATOM 4441 C CA . LEU A 1 572 ? -17.298 -5.432 -5.025 1.00 92.00 572 LEU A CA 1
ATOM 4442 C C . LEU A 1 572 ? -16.996 -6.215 -6.310 1.00 92.00 572 LEU A C 1
ATOM 4444 O O . LEU A 1 572 ? -17.816 -6.221 -7.223 1.00 92.00 572 LEU A O 1
ATOM 4448 N N . ALA A 1 573 ? -15.876 -6.939 -6.370 1.00 89.94 573 ALA A N 1
ATOM 4449 C CA . ALA A 1 573 ? -15.560 -7.797 -7.507 1.00 89.94 573 ALA A CA 1
ATOM 4450 C C . ALA A 1 573 ? -16.447 -9.052 -7.599 1.00 89.94 573 ALA A C 1
ATOM 4452 O O . ALA A 1 573 ? -16.509 -9.655 -8.664 1.00 89.94 573 ALA A O 1
ATOM 4453 N N . LYS A 1 574 ? -17.128 -9.454 -6.518 1.00 89.56 574 LYS A N 1
ATOM 4454 C CA . LYS A 1 574 ? -18.018 -10.633 -6.462 1.00 89.56 574 LYS A CA 1
ATOM 4455 C C . LYS A 1 574 ? -19.403 -10.324 -5.893 1.00 89.56 574 LYS A C 1
ATOM 4457 O O . LYS A 1 574 ? -20.091 -11.222 -5.408 1.00 89.56 574 LYS A O 1
ATOM 4462 N N . ILE A 1 575 ? -19.783 -9.052 -5.856 1.00 89.88 575 ILE A N 1
ATOM 4463 C CA . ILE A 1 575 ? -20.985 -8.635 -5.144 1.00 89.88 575 ILE A CA 1
ATOM 4464 C C . ILE A 1 575 ? -22.239 -9.156 -5.859 1.00 89.88 575 ILE A C 1
ATOM 4466 O O . ILE A 1 575 ? -22.350 -9.035 -7.078 1.00 89.88 575 ILE A O 1
ATOM 4470 N N . TYR A 1 576 ? -23.155 -9.760 -5.102 1.00 90.56 576 TYR A N 1
ATOM 4471 C CA . TYR A 1 576 ? -24.467 -10.191 -5.590 1.00 90.56 576 TYR A CA 1
ATOM 4472 C C . TYR A 1 576 ? -25.474 -9.035 -5.495 1.00 90.56 576 TYR A C 1
ATOM 4474 O O . TYR A 1 576 ? -25.317 -8.151 -4.648 1.00 90.56 576 TYR A O 1
ATOM 4482 N N . ASP A 1 577 ? -26.504 -9.050 -6.343 1.00 92.00 577 ASP A N 1
ATOM 4483 C CA . ASP A 1 577 ? -27.562 -8.039 -6.360 1.00 92.00 577 ASP A CA 1
ATOM 4484 C C . ASP A 1 577 ? -28.914 -8.652 -5.973 1.00 92.00 577 ASP A C 1
ATOM 4486 O O . ASP A 1 577 ? -29.550 -9.351 -6.755 1.00 92.00 577 ASP A O 1
ATOM 4490 N N . PHE A 1 578 ? -29.402 -8.363 -4.766 1.00 89.81 578 PHE A N 1
ATOM 4491 C CA . PHE A 1 578 ? -30.711 -8.843 -4.304 1.00 89.81 578 PHE A CA 1
ATOM 4492 C C . PHE A 1 578 ? -31.907 -8.109 -4.955 1.00 89.81 578 PHE A C 1
ATOM 4494 O O . PHE A 1 578 ? -33.047 -8.293 -4.516 1.00 89.81 578 PHE A O 1
ATOM 4501 N N . ALA A 1 579 ? -31.669 -7.251 -5.955 1.00 88.12 579 ALA A N 1
ATOM 4502 C CA . ALA A 1 579 ? -32.690 -6.606 -6.782 1.00 88.12 579 ALA A CA 1
ATOM 4503 C C . ALA A 1 579 ? -32.684 -7.070 -8.256 1.00 88.12 579 ALA A C 1
ATOM 4505 O O . ALA A 1 579 ? -33.512 -6.579 -9.029 1.00 88.12 579 ALA A O 1
ATOM 4506 N N . TRP A 1 580 ? -31.795 -7.992 -8.656 1.00 88.81 580 TRP A N 1
ATOM 4507 C CA . TRP A 1 580 ? -31.637 -8.408 -10.054 1.00 88.81 580 TRP A CA 1
ATOM 4508 C C . TRP A 1 580 ? -31.321 -9.905 -10.206 1.00 88.81 580 TRP A C 1
ATOM 4510 O O . TRP A 1 580 ? -30.311 -10.387 -9.706 1.00 88.81 580 TRP A O 1
ATOM 4520 N N . ASP A 1 581 ? -32.152 -10.625 -10.965 1.00 83.12 581 ASP A N 1
ATOM 4521 C CA . ASP A 1 581 ? -32.074 -12.087 -11.156 1.00 83.12 581 ASP A CA 1
ATOM 4522 C C . ASP A 1 581 ? -31.012 -12.524 -12.202 1.00 83.12 581 ASP A C 1
ATOM 4524 O O . ASP A 1 581 ? -31.215 -13.495 -12.934 1.00 83.12 581 ASP A O 1
ATOM 4528 N N . GLY A 1 582 ? -29.919 -11.768 -12.363 1.00 81.75 582 GLY A N 1
ATOM 4529 C CA . GLY A 1 582 ? -28.913 -11.982 -13.412 1.00 81.75 582 GLY A CA 1
ATOM 4530 C C . GLY A 1 582 ? -27.509 -12.285 -12.885 1.00 81.75 582 GLY A C 1
ATOM 4531 O O . GLY A 1 582 ? -27.090 -11.734 -11.870 1.00 81.75 582 GLY A O 1
ATOM 4532 N N . ASP A 1 583 ? -26.759 -13.103 -13.634 1.00 78.56 583 ASP A N 1
ATOM 4533 C CA . ASP A 1 583 ? -25.391 -13.554 -13.305 1.00 78.56 583 ASP A CA 1
ATOM 4534 C C . ASP A 1 583 ? -24.392 -12.401 -13.042 1.00 78.56 583 ASP A C 1
ATOM 4536 O O . ASP A 1 583 ? -23.416 -12.555 -12.305 1.00 78.56 583 ASP A O 1
ATOM 4540 N N . GLU A 1 584 ? -24.634 -11.237 -13.653 1.00 84.44 584 GLU A N 1
ATOM 4541 C CA . GLU A 1 584 ? -23.819 -10.024 -13.553 1.00 84.44 584 GLU A CA 1
ATOM 4542 C C . GLU A 1 584 ? -24.673 -8.801 -13.175 1.00 84.44 584 GLU A C 1
ATOM 4544 O O . GLU A 1 584 ? -25.851 -8.703 -13.528 1.00 84.44 584 GLU A O 1
ATOM 4549 N N . ASN A 1 585 ? -24.046 -7.822 -12.517 1.00 89.94 585 ASN A N 1
ATOM 4550 C CA . ASN A 1 585 ? -24.621 -6.514 -12.195 1.00 89.94 585 ASN A CA 1
ATOM 4551 C C . ASN A 1 585 ? -23.652 -5.379 -12.571 1.00 89.94 585 ASN A C 1
ATOM 4553 O O . ASN A 1 585 ? -22.513 -5.622 -12.976 1.00 89.94 585 ASN A O 1
ATOM 4557 N N . ALA A 1 586 ? -24.100 -4.128 -12.418 1.00 88.12 586 ALA A N 1
ATOM 4558 C CA . ALA A 1 586 ? -23.349 -2.931 -12.804 1.00 88.12 586 ALA A CA 1
ATOM 4559 C C . ALA A 1 586 ? -21.921 -2.866 -12.223 1.00 88.12 586 ALA A C 1
ATOM 4561 O O . ALA A 1 586 ? -20.993 -2.411 -12.892 1.00 88.12 586 ALA A O 1
ATOM 4562 N N . ILE A 1 587 ? -21.721 -3.356 -10.995 1.00 90.38 587 ILE A N 1
ATOM 4563 C CA . ILE A 1 587 ? -20.418 -3.325 -10.325 1.00 90.38 587 ILE A CA 1
ATOM 4564 C C . ILE A 1 587 ? -19.555 -4.514 -10.771 1.00 90.38 587 ILE A C 1
ATOM 4566 O O . ILE A 1 587 ? -18.417 -4.312 -11.207 1.00 90.38 587 ILE A O 1
ATOM 4570 N N . SER A 1 588 ? -20.078 -5.745 -10.709 1.00 90.31 588 SER A N 1
ATOM 4571 C CA . SER A 1 588 ? -19.306 -6.955 -11.039 1.00 90.31 588 SER A CA 1
ATOM 4572 C C . SER A 1 588 ? -18.889 -7.005 -12.515 1.00 90.31 588 SER A C 1
ATOM 4574 O O . SER A 1 588 ? -17.747 -7.365 -12.819 1.00 90.31 588 SER A O 1
ATOM 4576 N N . GLN A 1 589 ? -19.733 -6.521 -13.433 1.00 90.12 589 GLN A N 1
ATOM 4577 C CA . GLN A 1 589 ? -19.407 -6.449 -14.860 1.00 90.12 589 GLN A CA 1
ATOM 4578 C C . GLN A 1 589 ? -18.196 -5.539 -15.152 1.00 90.12 589 GLN A C 1
ATOM 4580 O O . GLN A 1 589 ? -17.396 -5.847 -16.044 1.00 90.12 589 GLN A O 1
ATOM 4585 N N . LYS A 1 590 ? -17.969 -4.460 -14.384 1.00 90.94 590 LYS A N 1
ATOM 4586 C CA . LYS A 1 590 ? -16.779 -3.605 -14.577 1.00 90.94 590 LYS A CA 1
ATOM 4587 C C . LYS A 1 590 ? -15.479 -4.351 -14.203 1.00 90.94 590 LYS A C 1
ATOM 4589 O O . LYS A 1 590 ? -14.482 -4.207 -14.908 1.00 90.94 590 LYS A O 1
ATOM 4594 N N . PHE A 1 591 ? -15.501 -5.246 -13.204 1.00 90.31 591 PHE A N 1
ATOM 4595 C CA . PHE A 1 591 ? -14.370 -6.138 -12.858 1.00 90.31 591 PHE A CA 1
ATOM 4596 C C . PHE A 1 591 ? -14.161 -7.315 -13.833 1.00 90.31 591 PHE A C 1
ATOM 4598 O O . PHE A 1 591 ? -13.077 -7.913 -13.870 1.00 90.31 591 PHE A O 1
ATOM 4605 N N . LEU A 1 592 ? -15.174 -7.668 -14.628 1.00 88.06 592 LEU A N 1
ATOM 4606 C CA . LEU A 1 592 ? -15.049 -8.647 -15.711 1.00 88.06 592 LEU A CA 1
ATOM 4607 C C . LEU A 1 592 ? -14.375 -8.026 -16.942 1.00 88.06 592 LEU A C 1
ATOM 4609 O O . LEU A 1 592 ? -13.411 -8.598 -17.463 1.00 88.06 592 LEU A O 1
ATOM 4613 N N . ARG A 1 593 ? -14.842 -6.837 -17.349 1.00 88.00 593 ARG A N 1
ATOM 4614 C CA . ARG A 1 593 ? -14.426 -6.109 -18.563 1.00 88.00 593 ARG A CA 1
ATOM 4615 C C . ARG A 1 593 ? -13.007 -5.530 -18.499 1.00 88.00 593 ARG A C 1
ATOM 4617 O O . ARG A 1 593 ? -12.347 -5.466 -19.537 1.00 88.00 593 ARG A O 1
ATOM 4624 N N . PHE A 1 594 ? -12.529 -5.120 -17.323 1.00 90.38 594 PHE A N 1
ATOM 4625 C CA . PHE A 1 594 ? -11.251 -4.411 -17.154 1.00 90.38 594 PHE A CA 1
ATOM 4626 C C . PHE A 1 594 ? -10.305 -5.117 -16.175 1.00 90.38 594 PHE A C 1
ATOM 4628 O O . PHE A 1 594 ? -10.740 -5.714 -15.193 1.00 90.38 594 PHE A O 1
ATOM 4635 N N . ALA A 1 595 ? -8.993 -5.033 -16.427 1.00 84.88 595 ALA A N 1
ATOM 4636 C CA . ALA A 1 595 ? -7.973 -5.521 -15.494 1.00 84.88 595 ALA A CA 1
ATOM 4637 C C . ALA A 1 595 ? -7.694 -4.535 -14.355 1.00 84.88 595 ALA A C 1
ATOM 4639 O O . ALA A 1 595 ? -7.413 -4.982 -13.243 1.00 84.88 595 ALA A O 1
ATOM 4640 N N . HIS A 1 596 ? -7.734 -3.226 -14.631 1.00 88.62 596 HIS A N 1
ATOM 4641 C CA . HIS A 1 596 ? -7.443 -2.186 -13.647 1.00 88.62 596 HIS A CA 1
ATOM 4642 C C . HIS A 1 596 ? -8.653 -1.272 -13.481 1.00 88.62 596 HIS A C 1
ATOM 4644 O O . HIS A 1 596 ? -9.113 -0.645 -14.439 1.00 88.62 596 HIS A O 1
ATOM 4650 N N . ILE A 1 597 ? -9.125 -1.160 -12.244 1.00 89.62 597 ILE A N 1
ATOM 4651 C CA . ILE A 1 597 ? -10.059 -0.120 -11.824 1.00 89.62 597 ILE A CA 1
ATOM 4652 C C . ILE A 1 597 ? -9.250 0.880 -10.993 1.00 89.62 597 ILE A C 1
ATOM 4654 O O . ILE A 1 597 ? -8.649 0.529 -9.977 1.00 89.62 597 ILE A O 1
ATOM 4658 N N . ILE A 1 598 ? -9.159 2.112 -11.484 1.00 86.56 598 ILE A N 1
ATOM 4659 C CA . ILE A 1 598 ? -8.277 3.162 -10.964 1.00 86.56 598 ILE A CA 1
ATOM 4660 C C . ILE A 1 598 ? -9.177 4.242 -10.379 1.00 86.56 598 ILE A C 1
ATOM 4662 O O . ILE A 1 598 ? -9.866 4.920 -11.131 1.00 86.56 598 ILE A O 1
ATOM 4666 N N . PRO A 1 599 ? -9.257 4.408 -9.060 1.00 86.88 599 PRO A N 1
ATOM 4667 C CA . PRO A 1 599 ? -10.166 5.402 -8.499 1.00 86.88 599 PRO A CA 1
ATOM 4668 C C . PRO A 1 599 ? -9.713 6.862 -8.807 1.00 86.88 599 PRO A C 1
ATOM 4670 O O . PRO A 1 599 ? -8.571 7.085 -9.205 1.00 86.88 599 PRO A O 1
ATOM 4673 N N . LYS A 1 600 ? -10.600 7.866 -8.687 1.00 80.88 600 LYS A N 1
ATOM 4674 C CA . LYS A 1 600 ? -10.430 9.230 -9.260 1.00 80.88 600 LYS A CA 1
ATOM 4675 C C . LYS A 1 600 ? -9.697 10.290 -8.382 1.00 80.88 600 LYS A C 1
ATOM 4677 O O . LYS A 1 600 ? -8.910 11.048 -8.937 1.00 80.88 600 LYS A O 1
ATOM 4682 N N . SER A 1 601 ? -9.937 10.386 -7.069 1.00 80.12 601 SER A N 1
ATOM 4683 C CA . SER A 1 601 ? -9.405 11.423 -6.126 1.00 80.12 601 SER A CA 1
ATOM 4684 C C . SER A 1 601 ? -9.344 10.887 -4.676 1.00 80.12 601 SER A C 1
ATOM 4686 O O . SER A 1 601 ? -9.273 9.672 -4.582 1.00 80.12 601 SER A O 1
ATOM 4688 N N . ALA A 1 602 ? -9.293 11.667 -3.569 1.00 78.62 602 ALA A N 1
ATOM 4689 C CA . ALA A 1 602 ? -9.067 11.104 -2.216 1.00 78.62 602 ALA A CA 1
ATOM 4690 C C . ALA A 1 602 ? -9.982 11.552 -1.013 1.00 78.62 602 ALA A C 1
ATOM 4692 O O . ALA A 1 602 ? -11.134 11.930 -1.199 1.00 78.62 602 ALA A O 1
ATOM 4693 N N . GLY A 1 603 ? -9.538 11.370 0.249 1.00 78.69 603 GLY A N 1
ATOM 4694 C CA . GLY A 1 603 ? -10.306 11.472 1.514 1.00 78.69 603 GLY A CA 1
ATOM 4695 C C . GLY A 1 603 ? -9.607 10.880 2.781 1.00 78.69 603 GLY A C 1
ATOM 4696 O O . GLY A 1 603 ? -8.408 10.610 2.809 1.00 78.69 603 GLY A O 1
ATOM 4697 N N . GLY A 1 604 ? -10.329 10.703 3.899 1.00 75.81 604 GLY A N 1
ATOM 4698 C CA . GLY A 1 604 ? -9.693 10.705 5.237 1.00 75.81 604 GLY A CA 1
ATOM 4699 C C . GLY A 1 604 ? -9.310 9.382 5.934 1.00 75.81 604 GLY A C 1
ATOM 4700 O O . GLY A 1 604 ? -8.554 9.427 6.907 1.00 75.81 604 GLY A O 1
ATOM 4701 N N . PHE A 1 605 ? -9.802 8.208 5.526 1.00 80.50 605 PHE A N 1
ATOM 4702 C CA . PHE A 1 605 ? -9.525 6.937 6.234 1.00 80.50 605 PHE A CA 1
ATOM 4703 C C . PHE A 1 605 ? -8.106 6.387 6.036 1.00 80.50 605 PHE A C 1
ATOM 4705 O O . PHE A 1 605 ? -7.706 5.405 6.669 1.00 80.50 605 PHE A O 1
ATOM 4712 N N . GLY A 1 606 ? -7.328 7.005 5.163 1.00 81.31 606 GLY A N 1
ATOM 4713 C CA . GLY A 1 606 ? -6.862 6.227 4.038 1.00 81.31 606 GLY A CA 1
ATOM 4714 C C . GLY A 1 606 ? -7.904 6.257 2.905 1.00 81.31 606 GLY A C 1
ATOM 4715 O O . GLY A 1 606 ? -8.918 6.918 3.110 1.00 81.31 606 GLY A O 1
ATOM 4716 N N . PRO A 1 607 ? -7.633 5.604 1.763 1.00 87.31 607 PRO A N 1
ATOM 4717 C CA . PRO A 1 607 ? -8.371 5.784 0.492 1.00 87.31 607 PRO A CA 1
ATOM 4718 C C . PRO A 1 607 ? -10.037 5.575 0.433 1.00 87.31 607 PRO A C 1
ATOM 4720 O O . PRO A 1 607 ? -10.653 5.694 1.472 1.00 87.31 607 PRO A O 1
ATOM 4723 N N . VAL A 1 608 ? -10.822 5.157 -0.656 1.00 86.94 608 VAL A N 1
ATOM 4724 C CA . VAL A 1 608 ? -12.338 4.931 -1.021 1.00 86.94 608 VAL A CA 1
ATOM 4725 C C . VAL A 1 608 ? -12.688 4.498 -2.541 1.00 86.94 608 VAL A C 1
ATOM 4727 O O . VAL A 1 608 ? -11.869 4.656 -3.423 1.00 86.94 608 VAL A O 1
ATOM 4730 N N . ILE A 1 609 ? -13.870 3.951 -2.960 1.00 87.69 609 ILE A N 1
ATOM 4731 C CA . ILE A 1 609 ? -14.316 3.755 -4.404 1.00 87.69 609 ILE A CA 1
ATOM 4732 C C . ILE A 1 609 ? -15.780 4.077 -4.801 1.00 87.69 609 ILE A C 1
ATOM 4734 O O . ILE A 1 609 ? -16.154 3.933 -5.964 1.00 87.69 609 ILE A O 1
ATOM 4738 N N . GLY A 1 610 ? -16.637 4.538 -3.900 1.00 86.44 610 GLY A N 1
ATOM 4739 C CA . GLY A 1 610 ? -18.067 4.748 -4.183 1.00 86.44 610 GLY A CA 1
ATOM 4740 C C . GLY A 1 610 ? -18.849 4.895 -2.887 1.00 86.44 610 GLY A C 1
ATOM 4741 O O . GLY A 1 610 ? -18.217 5.026 -1.840 1.00 86.44 610 GLY A O 1
ATOM 4742 N N . ASN A 1 611 ? -20.182 4.847 -2.936 1.00 87.12 611 ASN A N 1
ATOM 4743 C CA . ASN A 1 611 ? -21.031 5.090 -1.764 1.00 87.12 611 ASN A CA 1
ATOM 4744 C C . ASN A 1 611 ? -21.976 3.918 -1.470 1.00 87.12 611 ASN A C 1
ATOM 4746 O O . ASN A 1 611 ? -22.513 3.295 -2.388 1.00 87.12 611 ASN A O 1
ATOM 4750 N N . TYR A 1 612 ? -22.229 3.665 -0.184 1.00 90.56 612 TYR A N 1
ATOM 4751 C CA . TYR A 1 612 ? -23.316 2.811 0.299 1.00 90.56 612 TYR A CA 1
ATOM 4752 C C . TYR A 1 612 ? -24.463 3.660 0.864 1.00 90.56 612 TYR A C 1
ATOM 4754 O O . TYR A 1 612 ? -24.255 4.776 1.341 1.00 90.56 612 TYR A O 1
ATOM 4762 N N . THR A 1 613 ? -25.687 3.131 0.832 1.00 88.94 613 THR A N 1
ATOM 4763 C CA . THR A 1 613 ? -26.880 3.737 1.448 1.00 88.94 613 THR A CA 1
ATOM 4764 C C . THR A 1 613 ? -27.723 2.666 2.129 1.00 88.94 613 THR A C 1
ATOM 4766 O O . THR A 1 613 ? -28.181 1.727 1.484 1.00 88.94 613 THR A O 1
ATOM 4769 N N . ILE A 1 614 ? -27.945 2.823 3.433 1.00 91.00 614 ILE A N 1
ATOM 4770 C CA . ILE A 1 614 ? -28.827 1.985 4.250 1.00 91.00 614 ILE A CA 1
ATOM 4771 C C . ILE A 1 614 ? -30.242 2.580 4.213 1.00 91.00 614 ILE A C 1
ATOM 4773 O O . ILE A 1 614 ? -30.422 3.784 4.411 1.00 91.00 614 ILE A O 1
ATOM 4777 N N . THR A 1 615 ? -31.253 1.739 4.005 1.00 91.56 615 THR A N 1
ATOM 4778 C CA . THR A 1 615 ? -32.674 2.117 4.032 1.00 91.56 615 THR A CA 1
ATOM 4779 C C . THR A 1 615 ? -33.493 1.150 4.886 1.00 91.56 615 THR A C 1
ATOM 4781 O O . THR A 1 615 ? -33.166 -0.033 5.013 1.00 91.56 615 THR A O 1
ATOM 4784 N N . ALA A 1 616 ? -34.526 1.674 5.545 1.00 88.62 616 ALA A N 1
ATOM 4785 C CA . ALA A 1 616 ? -35.330 0.955 6.526 1.00 88.62 616 ALA A CA 1
ATOM 4786 C C . ALA A 1 616 ? -36.750 1.545 6.609 1.00 88.62 616 ALA A C 1
ATOM 4788 O O . ALA A 1 616 ? -37.022 2.469 7.377 1.00 88.62 616 ALA A O 1
ATOM 4789 N N . ASN A 1 617 ? -37.678 0.973 5.838 1.00 86.44 617 ASN A N 1
ATOM 4790 C CA . ASN A 1 617 ? -39.089 1.375 5.803 1.00 86.44 617 ASN A CA 1
ATOM 4791 C C . ASN A 1 617 ? -39.844 0.933 7.078 1.00 86.44 617 ASN A C 1
ATOM 4793 O O . ASN A 1 617 ? -40.611 -0.031 7.068 1.00 86.44 617 ASN A O 1
ATOM 4797 N N . LEU A 1 618 ? -39.604 1.623 8.198 1.00 87.31 618 LEU A N 1
ATOM 4798 C CA . LEU A 1 618 ? -40.194 1.310 9.505 1.00 87.31 618 LEU A CA 1
ATOM 4799 C C . LEU A 1 618 ? -41.521 2.055 9.763 1.00 87.31 618 LEU A C 1
ATOM 4801 O O . LEU A 1 618 ? -41.638 3.240 9.449 1.00 87.31 618 LEU A O 1
ATOM 4805 N N . PRO A 1 619 ? -42.515 1.412 10.407 1.00 87.56 619 PRO A N 1
ATOM 4806 C CA . PRO A 1 619 ? -43.742 2.080 10.828 1.00 87.56 619 PRO A CA 1
ATOM 4807 C C . PRO A 1 619 ? -43.499 3.000 12.034 1.00 87.56 619 PRO A C 1
ATOM 4809 O O . PRO A 1 619 ? -42.695 2.700 12.915 1.00 87.56 619 PRO A O 1
ATOM 4812 N N . THR A 1 620 ? -44.289 4.070 12.147 1.00 87.94 620 THR A N 1
ATOM 4813 C CA . THR A 1 620 ? -44.158 5.097 13.203 1.00 87.94 620 THR A CA 1
ATOM 4814 C C . THR A 1 620 ? -44.325 4.579 14.641 1.00 87.94 620 THR A C 1
ATOM 4816 O O . THR A 1 620 ? -43.943 5.262 15.588 1.00 87.94 620 THR A O 1
ATOM 4819 N N . GLY A 1 621 ? -44.877 3.372 14.824 1.00 88.25 621 GLY A N 1
ATOM 4820 C CA . GLY A 1 621 ? -44.998 2.688 16.119 1.00 88.25 621 GLY A CA 1
ATOM 4821 C C . GLY A 1 621 ? -43.745 1.935 16.589 1.00 88.25 621 GLY A C 1
ATOM 4822 O O . GLY A 1 621 ? -43.808 1.223 17.596 1.00 88.25 621 GLY A O 1
ATOM 4823 N N . VAL A 1 622 ? -42.638 2.064 15.853 1.00 89.19 622 VAL A N 1
ATOM 4824 C CA . VAL A 1 622 ? -41.295 1.569 16.180 1.00 89.19 622 VAL A CA 1
ATOM 4825 C C . VAL A 1 622 ? -40.319 2.740 16.081 1.00 89.19 622 VAL A C 1
ATOM 4827 O O . VAL A 1 622 ? -40.405 3.519 15.136 1.00 89.19 622 VAL A O 1
ATOM 4830 N N . ALA A 1 623 ? -39.380 2.865 17.019 1.00 89.62 623 ALA A N 1
ATOM 4831 C CA . ALA A 1 623 ? -38.319 3.874 16.967 1.00 89.62 623 ALA A CA 1
ATOM 4832 C C . ALA A 1 623 ? -36.990 3.323 17.506 1.00 89.62 623 ALA A C 1
ATOM 4834 O O . ALA A 1 623 ? -36.985 2.523 18.441 1.00 89.62 623 ALA A O 1
ATOM 4835 N N . GLY A 1 624 ? -35.870 3.776 16.938 1.00 91.31 624 GLY A N 1
ATOM 4836 C CA . GLY A 1 624 ? -34.515 3.394 17.348 1.00 91.31 624 GLY A CA 1
ATOM 4837 C C . GLY A 1 624 ? -33.438 4.227 16.645 1.00 91.31 624 GLY A C 1
ATOM 4838 O O . GLY A 1 624 ? -33.706 5.326 16.153 1.00 91.31 624 GLY A O 1
ATOM 4839 N N . ARG A 1 625 ? -32.197 3.729 16.602 1.00 92.19 625 ARG A N 1
ATOM 4840 C CA . ARG A 1 625 ? -31.092 4.367 15.859 1.00 92.19 625 ARG A CA 1
ATOM 4841 C C . ARG A 1 625 ? -30.170 3.344 15.211 1.00 92.19 625 ARG A C 1
ATOM 4843 O O . ARG A 1 625 ? -29.914 2.302 15.802 1.00 92.19 625 ARG A O 1
ATOM 4850 N N . ILE A 1 626 ? -29.607 3.675 14.059 1.00 92.06 626 ILE A N 1
ATOM 4851 C CA . ILE A 1 626 ? -28.508 2.932 13.441 1.00 92.06 626 ILE A CA 1
ATOM 4852 C C . ILE A 1 626 ? -27.204 3.682 13.713 1.00 92.06 626 ILE A C 1
ATOM 4854 O O . ILE A 1 626 ? -27.102 4.879 13.436 1.00 92.06 626 ILE A O 1
ATOM 4858 N N . VAL A 1 627 ? -26.205 2.977 14.245 1.00 94.00 627 VAL A N 1
ATOM 4859 C CA . VAL A 1 627 ? -24.797 3.389 14.175 1.00 94.00 627 VAL A CA 1
ATOM 4860 C C . VAL A 1 627 ? -24.169 2.652 12.994 1.00 94.00 627 VAL A C 1
ATOM 4862 O O . VAL A 1 627 ? -24.362 1.442 12.867 1.00 94.00 627 VAL A O 1
ATOM 4865 N N . HIS A 1 628 ? -23.436 3.354 12.132 1.00 93.19 628 HIS A N 1
ATOM 4866 C CA . HIS A 1 628 ? -22.773 2.742 10.977 1.00 93.19 628 HIS A CA 1
ATOM 4867 C C . HIS A 1 628 ? -21.371 3.309 10.745 1.00 93.19 628 HIS A C 1
ATOM 4869 O O . HIS A 1 628 ? -21.085 4.464 11.067 1.00 93.19 628 HIS A O 1
ATOM 4875 N N . ASN A 1 629 ? -20.489 2.467 10.211 1.00 92.12 629 ASN A N 1
ATOM 4876 C CA . ASN A 1 629 ? -19.162 2.835 9.721 1.00 92.12 629 ASN A CA 1
ATOM 4877 C C . ASN A 1 629 ? -18.722 1.782 8.689 1.00 92.12 629 ASN A C 1
ATOM 4879 O O . ASN A 1 629 ? -19.004 0.597 8.877 1.00 92.12 629 ASN A O 1
ATOM 4883 N N . CYS A 1 630 ? -18.038 2.184 7.621 1.00 92.81 630 CYS A N 1
ATOM 4884 C CA . CYS A 1 630 ? -17.461 1.260 6.646 1.00 92.81 630 CYS A CA 1
ATOM 4885 C C . CYS A 1 630 ? -15.947 1.297 6.811 1.00 92.81 630 CYS A C 1
ATOM 4887 O O . CYS A 1 630 ? -15.354 2.369 6.734 1.00 92.81 630 CYS A O 1
ATOM 4889 N N . LEU A 1 631 ? -15.334 0.152 7.119 1.00 8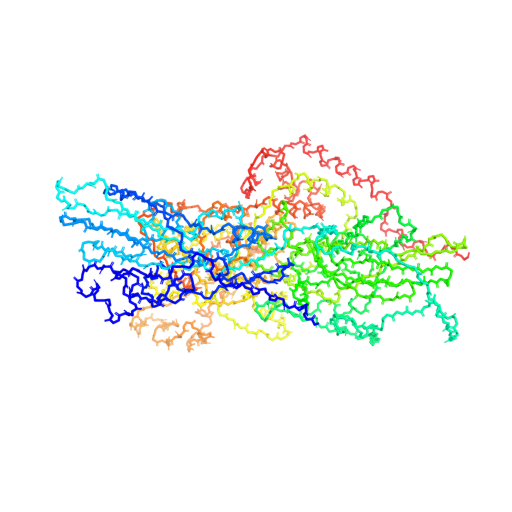7.69 631 LEU A N 1
ATOM 4890 C CA . LEU A 1 631 ? -13.942 0.101 7.557 1.00 87.69 631 LEU A CA 1
ATOM 4891 C C . LEU A 1 631 ? -13.017 -0.556 6.520 1.00 87.69 631 LEU A C 1
ATOM 4893 O O . LEU A 1 631 ? -13.335 -1.653 6.049 1.00 87.69 631 LEU A O 1
ATOM 4897 N N . PRO A 1 632 ? -11.863 0.072 6.215 1.00 88.19 632 PRO A N 1
ATOM 4898 C CA . PRO A 1 632 ? -10.888 -0.447 5.261 1.00 88.19 632 PRO A CA 1
ATOM 4899 C C . PRO A 1 632 ? -10.343 -1.858 5.572 1.00 88.19 632 PRO A C 1
ATOM 4901 O O . PRO A 1 632 ? -10.066 -2.195 6.722 1.00 88.19 632 PRO A O 1
ATOM 4904 N N . GLY A 1 633 ? -10.084 -2.655 4.530 1.00 81.88 633 GLY A N 1
ATOM 4905 C CA . GLY A 1 633 ? -9.579 -4.037 4.592 1.00 81.88 633 GLY A CA 1
ATOM 4906 C C . GLY A 1 633 ? -8.343 -4.308 5.480 1.00 81.88 633 GLY A C 1
ATOM 4907 O O . GLY A 1 633 ? -8.408 -5.196 6.329 1.00 81.88 633 GLY A O 1
ATOM 4908 N N . ASP A 1 634 ? -7.234 -3.553 5.419 1.00 74.62 634 ASP A N 1
ATOM 4909 C CA . ASP A 1 634 ? -6.112 -3.759 6.378 1.00 74.62 634 ASP A CA 1
ATOM 4910 C C . ASP A 1 634 ? -6.520 -3.491 7.837 1.00 74.62 634 ASP A C 1
ATOM 4912 O O . ASP A 1 634 ? -5.887 -4.027 8.752 1.00 74.62 634 ASP A O 1
ATOM 4916 N N . CYS A 1 635 ? -7.589 -2.725 8.086 1.00 80.62 635 CYS A N 1
ATOM 4917 C CA . CYS A 1 635 ? -8.160 -2.511 9.418 1.00 80.62 635 CYS A CA 1
ATOM 4918 C C . CYS A 1 635 ? -9.295 -3.483 9.785 1.00 80.62 635 CYS A C 1
ATOM 4920 O O . CYS A 1 635 ? -9.995 -3.281 10.775 1.00 80.62 635 CYS A O 1
ATOM 4922 N N . VAL A 1 636 ? -9.383 -4.630 9.098 1.00 86.44 636 VAL A N 1
ATOM 4923 C CA . VAL A 1 636 ? -10.247 -5.766 9.469 1.00 86.44 636 VAL A CA 1
ATOM 4924 C C . VAL A 1 636 ? -10.079 -6.229 10.929 1.00 86.44 636 VAL A C 1
ATOM 4926 O O . VAL A 1 636 ? -11.039 -6.705 11.533 1.00 86.44 636 VAL A O 1
ATOM 4929 N N . ASP A 1 637 ? -8.913 -6.016 11.556 1.00 80.38 637 ASP A N 1
ATOM 4930 C CA . ASP A 1 637 ? -8.720 -6.238 12.998 1.00 80.38 637 ASP A CA 1
ATOM 4931 C C . ASP A 1 637 ? -9.655 -5.365 13.856 1.00 80.38 637 ASP A C 1
ATOM 4933 O O . ASP A 1 637 ? -10.214 -5.818 14.860 1.00 80.38 637 ASP A O 1
ATOM 4937 N N . LEU A 1 638 ? -9.893 -4.126 13.418 1.00 83.56 638 LEU A N 1
ATOM 4938 C CA . LEU A 1 638 ? -10.842 -3.207 14.029 1.00 83.56 638 LEU A CA 1
ATOM 4939 C C . LEU A 1 638 ? -12.281 -3.671 13.781 1.00 83.56 638 LEU A C 1
ATOM 4941 O O . LEU A 1 638 ? -13.064 -3.628 14.732 1.00 83.56 638 LEU A O 1
ATOM 4945 N N . SER A 1 639 ? -12.611 -4.147 12.575 1.00 89.12 639 SER A N 1
ATOM 4946 C CA . SER A 1 639 ? -13.941 -4.672 12.222 1.00 89.12 639 SER A CA 1
ATOM 4947 C C . SER A 1 639 ? -14.331 -5.881 13.072 1.00 89.12 639 SER A C 1
ATOM 4949 O O . SER A 1 639 ? -15.343 -5.847 13.775 1.00 89.12 639 SER A O 1
ATOM 4951 N N . VAL A 1 640 ? -13.486 -6.915 13.106 1.00 89.81 640 VAL A N 1
ATOM 4952 C CA . VAL A 1 640 ? -13.710 -8.153 13.877 1.00 89.81 640 VAL A CA 1
ATOM 4953 C C . VAL A 1 640 ? -13.874 -7.867 15.374 1.00 89.81 640 VAL A C 1
ATOM 4955 O O . VAL A 1 640 ? -14.753 -8.430 16.028 1.00 89.81 640 VAL A O 1
ATOM 4958 N N . SER A 1 641 ? -13.110 -6.914 15.914 1.00 85.88 641 SER A N 1
ATOM 4959 C CA . SER A 1 641 ? -13.223 -6.472 17.311 1.00 85.88 641 SER A CA 1
ATOM 4960 C C . SER A 1 641 ? -14.591 -5.843 17.657 1.00 85.88 641 SER A C 1
ATOM 4962 O O . SER A 1 641 ? -15.037 -5.926 18.807 1.00 85.88 641 SER A O 1
ATOM 4964 N N . ARG A 1 642 ? -15.305 -5.258 16.679 1.00 91.44 642 ARG A N 1
ATOM 4965 C CA . ARG A 1 642 ? -16.689 -4.770 16.865 1.00 91.44 642 ARG A CA 1
ATOM 4966 C C . ARG A 1 642 ? -17.710 -5.894 16.705 1.00 91.44 642 ARG A C 1
ATOM 4968 O O . ARG A 1 642 ? -18.592 -6.011 17.548 1.00 91.44 642 ARG A O 1
ATOM 4975 N N . ILE A 1 643 ? -17.547 -6.759 15.703 1.00 92.81 643 ILE A N 1
ATOM 4976 C CA . ILE A 1 643 ? -18.427 -7.917 15.445 1.00 92.81 643 ILE A CA 1
ATOM 4977 C C . ILE A 1 643 ? -18.491 -8.853 16.667 1.00 92.81 643 ILE A C 1
ATOM 4979 O O . ILE A 1 643 ? -19.569 -9.259 17.099 1.00 92.81 643 ILE A O 1
ATOM 4983 N N . PHE A 1 644 ? -17.349 -9.131 17.305 1.00 91.75 644 PHE A N 1
ATOM 4984 C CA . PHE A 1 644 ? -17.294 -9.924 18.541 1.00 91.75 644 PHE A CA 1
ATOM 4985 C C . PHE A 1 644 ? -17.732 -9.163 19.808 1.00 91.75 644 PHE A C 1
ATOM 4987 O O . PHE A 1 644 ? -17.693 -9.727 20.904 1.00 91.75 644 PHE A O 1
ATOM 4994 N N . GLY A 1 645 ? -18.139 -7.893 19.701 1.00 87.38 645 GLY A N 1
ATOM 4995 C CA . GLY A 1 645 ? -18.586 -7.074 20.830 1.00 87.38 645 GLY A CA 1
ATOM 4996 C C . GLY A 1 645 ? -17.486 -6.780 21.858 1.00 87.38 645 GLY A C 1
ATOM 4997 O O . GLY A 1 645 ? -17.768 -6.728 23.058 1.00 87.38 645 GLY A O 1
ATOM 4998 N N . LEU A 1 646 ? -16.228 -6.643 21.419 1.00 83.50 646 LEU A N 1
ATOM 4999 C CA . LEU A 1 646 ? -15.079 -6.294 22.270 1.00 83.50 646 LEU A CA 1
ATOM 5000 C C . LEU A 1 646 ? -14.873 -4.772 22.341 1.00 83.50 646 LEU A C 1
ATOM 5002 O O . LEU A 1 646 ? -14.504 -4.240 23.391 1.00 83.50 646 LEU A O 1
ATOM 5006 N N . LYS A 1 647 ? -15.148 -4.078 21.231 1.00 84.44 647 LYS A N 1
ATOM 5007 C CA . LYS A 1 647 ? -15.180 -2.613 21.077 1.00 84.44 647 LYS A CA 1
ATOM 5008 C C . LYS A 1 647 ? -16.522 -2.211 20.431 1.00 84.44 647 LYS A C 1
ATOM 5010 O O . LYS A 1 647 ? -17.184 -3.048 19.833 1.00 84.44 647 LYS A O 1
ATOM 5015 N N . SER A 1 648 ? -16.934 -0.945 20.544 1.00 86.62 648 SER A N 1
ATOM 5016 C CA . SER A 1 648 ? -18.139 -0.398 19.872 1.00 86.62 648 SER A CA 1
ATOM 5017 C C . SER A 1 648 ? -17.750 0.446 18.650 1.00 86.62 648 SER A C 1
ATOM 5019 O O . SER A 1 648 ? -16.613 0.937 18.571 1.00 86.62 648 SER A O 1
ATOM 5021 N N . LEU A 1 649 ? -18.680 0.651 17.709 1.00 86.00 649 LEU A N 1
ATOM 5022 C CA . LEU A 1 649 ? -18.504 1.589 16.591 1.00 86.00 649 LEU A CA 1
ATOM 5023 C C . LEU A 1 649 ? -18.260 3.024 17.077 1.00 86.00 649 LEU A C 1
ATOM 5025 O O . LEU A 1 649 ? -17.383 3.709 16.557 1.00 86.00 649 LEU A O 1
ATOM 5029 N N . LEU A 1 650 ? -18.900 3.450 18.171 1.00 87.44 650 LEU A N 1
ATOM 5030 C CA . LEU A 1 650 ? -18.673 4.768 18.788 1.00 87.44 650 LEU A CA 1
ATOM 5031 C C . LEU A 1 650 ? -17.270 4.931 19.421 1.00 87.44 650 LEU A C 1
ATOM 5033 O O . LEU A 1 650 ? -17.028 5.902 20.140 1.00 87.44 650 LEU A O 1
ATOM 5037 N N . GLY A 1 651 ? -16.357 3.973 19.227 1.00 81.81 651 GLY A N 1
ATOM 5038 C CA . GLY A 1 651 ? -14.955 4.016 19.651 1.00 81.81 651 GLY A CA 1
ATOM 5039 C C . GLY A 1 651 ? -13.939 4.350 18.552 1.00 81.81 651 GLY A C 1
ATOM 5040 O O . GLY A 1 651 ? -12.750 4.376 18.861 1.00 81.81 651 GLY A O 1
ATOM 5041 N N . ILE A 1 652 ? -14.366 4.571 17.305 1.00 83.00 652 ILE A N 1
ATOM 5042 C CA . ILE A 1 652 ? -13.511 4.889 16.145 1.00 83.00 652 ILE A CA 1
ATOM 5043 C C . ILE A 1 652 ? -14.093 6.069 15.352 1.00 83.00 652 ILE A C 1
ATOM 5045 O O . ILE A 1 652 ? -15.308 6.258 15.344 1.00 83.00 652 ILE A O 1
ATOM 5049 N N . ALA A 1 653 ? -13.230 6.883 14.739 1.00 78.88 653 ALA A N 1
ATOM 5050 C CA . ALA A 1 653 ? -13.630 7.978 13.853 1.00 78.88 653 ALA A CA 1
ATOM 5051 C C . ALA A 1 653 ? -14.369 7.489 12.590 1.00 78.88 653 ALA A C 1
ATOM 5053 O O . ALA A 1 653 ? -14.280 6.320 12.214 1.00 78.88 653 ALA A O 1
ATOM 5054 N N . GLY A 1 654 ? -15.117 8.391 11.949 1.00 80.88 654 GLY A N 1
ATOM 5055 C CA . GLY A 1 654 ? -15.954 8.080 10.781 1.00 80.88 654 GLY A CA 1
ATOM 5056 C C . GLY A 1 654 ? -17.289 7.395 11.111 1.00 80.88 654 GLY A C 1
ATOM 5057 O O . GLY A 1 654 ? -18.099 7.188 10.216 1.00 80.88 654 GLY A O 1
ATOM 5058 N N . SER A 1 655 ? -17.554 7.061 12.381 1.00 87.50 655 SER A N 1
ATOM 5059 C CA . SER A 1 655 ? -18.811 6.419 12.785 1.00 87.50 655 SER A CA 1
ATOM 5060 C C . SER A 1 655 ? -19.956 7.428 12.882 1.00 87.50 655 SER A C 1
ATOM 5062 O O . SER A 1 655 ? -19.957 8.297 13.758 1.00 87.50 655 SER A O 1
ATOM 5064 N N . ALA A 1 656 ? -20.964 7.267 12.031 1.00 83.94 656 ALA A N 1
ATOM 5065 C CA . ALA A 1 656 ? -22.173 8.081 12.020 1.00 83.94 656 ALA A CA 1
ATOM 5066 C C . ALA A 1 656 ? -23.307 7.438 12.841 1.00 83.94 656 ALA A C 1
ATOM 5068 O O . ALA A 1 656 ? -23.306 6.235 13.120 1.00 83.94 656 ALA A O 1
ATOM 5069 N N . VAL A 1 657 ? -24.278 8.258 13.256 1.00 89.56 657 VAL A N 1
ATOM 5070 C CA . VAL A 1 657 ? -25.473 7.831 14.001 1.00 89.56 657 VAL A CA 1
ATOM 5071 C C . VAL A 1 657 ? -26.699 8.512 13.411 1.00 89.56 657 VAL A C 1
ATOM 5073 O O . VAL A 1 657 ? -26.812 9.734 13.486 1.00 89.56 657 VAL A O 1
ATOM 5076 N N . SER A 1 658 ? -27.646 7.726 12.903 1.00 88.69 658 SER A N 1
ATOM 5077 C CA . SER A 1 658 ? -28.940 8.223 12.428 1.00 88.69 658 SER A CA 1
ATOM 5078 C C . SER A 1 658 ? -30.085 7.586 13.212 1.00 88.69 658 SER A C 1
ATOM 5080 O O . SER A 1 658 ? -30.110 6.376 13.438 1.00 88.69 658 SER A O 1
ATOM 5082 N N . ALA A 1 659 ? -31.034 8.403 13.669 1.00 88.75 659 ALA A N 1
ATOM 5083 C CA . ALA A 1 659 ? -32.265 7.928 14.297 1.00 88.75 659 ALA A CA 1
ATOM 5084 C C . ALA A 1 659 ? -33.316 7.615 13.221 1.00 88.75 659 ALA A C 1
ATOM 5086 O O . ALA A 1 659 ? -33.458 8.393 12.278 1.00 88.75 659 ALA A O 1
ATOM 5087 N N . ILE A 1 660 ? -34.047 6.506 13.373 1.00 87.94 660 ILE A N 1
ATOM 5088 C CA . ILE A 1 660 ? -35.077 6.053 12.420 1.00 87.94 660 ILE A CA 1
ATOM 5089 C C . ILE A 1 660 ? -36.343 5.556 13.123 1.00 87.94 660 ILE A C 1
ATOM 5091 O O . ILE A 1 660 ? -36.316 5.147 14.289 1.00 87.94 660 ILE A O 1
ATOM 5095 N N . GLY A 1 661 ? -37.453 5.576 12.384 1.00 84.62 661 GLY A N 1
ATOM 5096 C CA . GLY A 1 661 ? -38.785 5.303 12.913 1.00 84.62 661 GLY A CA 1
ATOM 5097 C C . GLY A 1 661 ? -39.360 6.482 13.707 1.00 84.62 661 GLY A C 1
ATOM 5098 O O . GLY A 1 661 ? -38.861 7.610 13.658 1.00 84.62 661 GLY A O 1
ATOM 5099 N N . GLY A 1 662 ? -40.445 6.236 14.441 1.00 83.56 662 GLY A N 1
ATOM 5100 C CA . GLY A 1 662 ? -41.202 7.293 15.109 1.00 83.56 662 GLY A CA 1
ATOM 5101 C C . GLY A 1 662 ? -41.739 8.315 14.092 1.00 83.56 662 GLY A C 1
ATOM 5102 O O . GLY A 1 662 ? -42.292 7.913 13.071 1.00 83.56 662 GLY A O 1
ATOM 5103 N N . PRO A 1 663 ? -41.597 9.631 14.338 1.00 82.88 663 PRO A N 1
ATOM 5104 C CA . PRO A 1 663 ? -42.006 10.686 13.408 1.00 82.88 663 PRO A CA 1
ATOM 5105 C C . PRO A 1 663 ? -40.889 11.142 12.439 1.00 82.88 663 PRO A C 1
ATOM 5107 O O . PRO A 1 663 ? -40.996 12.230 11.875 1.00 82.88 663 PRO A O 1
ATOM 5110 N N . LEU A 1 664 ? -39.786 10.393 12.295 1.00 85.56 664 LEU A N 1
ATOM 5111 C CA . LEU A 1 664 ? -38.603 10.818 11.530 1.00 85.56 664 LEU A CA 1
ATOM 5112 C C . LEU A 1 664 ? -38.635 10.343 10.067 1.00 85.56 664 LEU A C 1
ATOM 5114 O O . LEU A 1 664 ? -38.946 9.188 9.797 1.00 85.56 664 LEU A O 1
ATOM 5118 N N . MET A 1 665 ? -38.215 11.215 9.142 1.00 80.62 665 MET A N 1
ATOM 5119 C CA . MET A 1 665 ? -38.101 10.943 7.696 1.00 80.62 665 MET A CA 1
ATOM 5120 C C . MET A 1 665 ? -36.645 10.638 7.286 1.00 80.62 665 MET A C 1
ATOM 5122 O O . MET A 1 665 ? -36.103 11.223 6.348 1.00 80.62 665 MET A O 1
ATOM 5126 N N . ASN A 1 666 ? -35.997 9.740 8.032 1.00 83.44 666 ASN A N 1
ATOM 5127 C CA . ASN A 1 666 ? -34.600 9.339 7.840 1.00 83.44 666 ASN A CA 1
ATOM 5128 C C . ASN A 1 666 ? -34.515 7.893 7.337 1.00 83.44 666 ASN A C 1
ATOM 5130 O O . ASN A 1 666 ? -35.295 7.051 7.780 1.00 83.44 666 ASN A O 1
ATOM 5134 N N . GLY A 1 667 ? -33.525 7.583 6.496 1.00 73.31 667 GLY A N 1
ATOM 5135 C CA . GLY A 1 667 ? -33.299 6.213 6.014 1.00 73.31 667 GLY A CA 1
ATOM 5136 C C . GLY A 1 667 ? -34.412 5.699 5.102 1.00 73.31 667 GLY A C 1
ATOM 5137 O O . GLY A 1 667 ? -34.736 4.516 5.144 1.00 73.31 667 GLY A O 1
ATOM 5138 N N . LEU A 1 668 ? -35.006 6.597 4.315 1.00 81.06 668 LEU A N 1
ATOM 5139 C CA . LEU A 1 668 ? -35.943 6.289 3.236 1.00 81.06 668 LEU A CA 1
ATOM 5140 C C . LEU A 1 668 ? -35.247 6.529 1.890 1.00 81.06 668 LEU A C 1
ATOM 5142 O O . LEU A 1 668 ? -34.307 7.321 1.813 1.00 81.06 668 LEU A O 1
ATOM 5146 N N . VAL A 1 669 ? -35.734 5.883 0.830 1.00 81.50 669 VAL A N 1
ATOM 5147 C CA . VAL A 1 669 ? -35.316 6.153 -0.553 1.00 81.50 669 VAL A CA 1
ATOM 5148 C C . VAL A 1 669 ? -36.519 6.691 -1.315 1.00 81.50 669 VAL A C 1
ATOM 5150 O O . VAL A 1 669 ? -37.483 5.966 -1.555 1.00 81.50 669 VAL A O 1
ATOM 5153 N N . ASN A 1 670 ? -36.456 7.967 -1.687 1.00 78.19 670 ASN A N 1
ATOM 5154 C CA . ASN A 1 670 ? -37.409 8.603 -2.588 1.00 78.19 670 ASN A CA 1
ATOM 5155 C C . ASN A 1 670 ? -36.768 8.733 -3.974 1.00 78.19 670 ASN A C 1
ATOM 5157 O O . ASN A 1 670 ? -35.635 9.194 -4.097 1.00 78.19 670 ASN A O 1
ATOM 5161 N N . THR A 1 671 ? -37.489 8.350 -5.028 1.00 73.62 671 THR A N 1
ATOM 5162 C CA . THR A 1 671 ? -37.001 8.454 -6.410 1.00 73.62 671 THR A CA 1
ATOM 5163 C C . THR A 1 671 ? -38.114 8.978 -7.307 1.00 73.62 671 THR A C 1
ATOM 5165 O O . THR A 1 671 ? -39.108 8.293 -7.550 1.00 73.62 671 THR A O 1
ATOM 5168 N N . ALA A 1 672 ? -37.951 10.198 -7.819 1.00 75.06 672 ALA A N 1
ATOM 5169 C CA . ALA A 1 672 ? -38.750 10.673 -8.939 1.00 75.06 672 ALA A CA 1
ATOM 5170 C C . ALA A 1 672 ? -38.278 9.958 -10.214 1.00 75.06 672 ALA A C 1
ATOM 5172 O O . ALA A 1 672 ? -37.082 9.913 -10.495 1.00 75.06 672 ALA A O 1
ATOM 5173 N N . ALA A 1 673 ? -39.203 9.386 -10.988 1.00 76.88 673 ALA A N 1
ATOM 5174 C CA . ALA A 1 673 ? -38.835 8.664 -12.203 1.00 76.88 673 ALA A CA 1
ATOM 5175 C C . ALA A 1 673 ? -38.126 9.606 -13.208 1.00 76.88 673 ALA A C 1
ATOM 5177 O O . ALA A 1 673 ? -38.660 10.691 -13.474 1.00 76.88 673 ALA A O 1
ATOM 5178 N N . PRO A 1 674 ? -36.981 9.213 -13.808 1.00 77.00 674 PRO A N 1
ATOM 5179 C CA . PRO A 1 674 ? -36.201 10.046 -14.731 1.00 77.00 674 PRO A CA 1
ATOM 5180 C C . PRO A 1 674 ? -36.836 10.101 -16.134 1.00 77.00 674 PRO A C 1
ATOM 5182 O O . PRO A 1 674 ? -36.237 9.743 -17.144 1.00 77.00 674 PRO A O 1
ATOM 5185 N N . ILE A 1 675 ? -38.095 10.538 -16.203 1.00 79.69 675 ILE A N 1
ATOM 5186 C CA . ILE A 1 675 ? -38.876 10.643 -17.438 1.00 79.69 675 ILE A CA 1
ATOM 5187 C C . ILE A 1 675 ? -38.911 12.085 -17.951 1.00 79.69 675 ILE A C 1
ATOM 5189 O O . ILE A 1 675 ? -39.209 13.019 -17.208 1.00 79.69 675 ILE A O 1
ATOM 5193 N N . LEU A 1 676 ? -38.693 12.266 -19.257 1.00 74.44 676 LEU A N 1
ATOM 5194 C CA . LEU A 1 676 ? -38.654 13.580 -19.923 1.00 74.44 676 LEU A CA 1
ATOM 5195 C C . LEU A 1 676 ? -39.964 14.387 -19.822 1.00 74.44 676 LEU A C 1
ATOM 5197 O O . LEU A 1 676 ? -39.962 15.594 -20.041 1.00 74.44 676 LEU A O 1
ATOM 5201 N N . SER A 1 677 ? -41.087 13.748 -19.482 1.00 78.56 677 SER A N 1
ATOM 5202 C CA . SER A 1 677 ? -42.360 14.434 -19.213 1.00 78.56 677 SER A CA 1
ATOM 5203 C C . SER A 1 677 ? -42.437 15.069 -17.818 1.00 78.56 677 SER A C 1
ATOM 5205 O O . SER A 1 677 ? -43.411 15.767 -17.526 1.00 78.56 677 SER A O 1
ATOM 5207 N N . GLY A 1 678 ? -41.485 14.760 -16.926 1.00 71.19 678 GLY A N 1
ATOM 5208 C CA . GLY A 1 678 ? -41.460 15.177 -15.519 1.00 71.19 678 GLY A CA 1
ATOM 5209 C C . GLY A 1 678 ? -42.710 14.810 -14.710 1.00 71.19 678 GLY A C 1
ATOM 5210 O O . GLY A 1 678 ? -42.921 15.374 -13.640 1.00 71.19 678 GLY A O 1
ATOM 5211 N N . ALA A 1 679 ? -43.578 13.942 -15.249 1.00 76.56 679 ALA A N 1
ATOM 5212 C CA . ALA A 1 679 ? -44.957 13.741 -14.798 1.00 76.56 679 ALA A CA 1
ATOM 5213 C C . ALA A 1 679 ? -45.734 15.060 -14.551 1.00 76.56 679 ALA A C 1
ATOM 5215 O O . ALA A 1 679 ? -46.526 15.157 -13.616 1.00 76.56 679 ALA A O 1
ATOM 5216 N N . ALA A 1 680 ? -45.566 16.066 -15.422 1.00 72.00 680 ALA A N 1
ATOM 5217 C CA . ALA A 1 680 ? -46.150 17.413 -15.289 1.00 72.00 680 ALA A CA 1
ATOM 5218 C C . ALA A 1 680 ? -47.700 17.490 -15.255 1.00 72.00 680 ALA A C 1
ATOM 5220 O O . ALA A 1 680 ? -48.272 18.574 -15.128 1.00 72.00 680 ALA A O 1
ATOM 5221 N N . HIS A 1 681 ? -48.396 16.356 -15.374 1.00 81.12 681 HIS A N 1
ATOM 5222 C CA . HIS A 1 681 ? -49.851 16.217 -15.233 1.00 81.12 681 HIS A CA 1
ATOM 5223 C C . HIS A 1 681 ? -50.236 15.202 -14.137 1.00 81.12 681 HIS A C 1
ATOM 5225 O O . HIS A 1 681 ? -51.262 14.528 -14.236 1.00 81.12 681 HIS A O 1
ATOM 5231 N N . ALA A 1 682 ? -49.404 15.068 -13.098 1.00 80.00 682 ALA A N 1
ATOM 5232 C CA . ALA A 1 682 ? -49.719 14.294 -11.902 1.00 80.00 682 ALA A CA 1
ATOM 5233 C C . ALA A 1 682 ? -51.029 14.773 -11.244 1.00 80.00 682 ALA A C 1
ATOM 5235 O O . ALA A 1 682 ? -51.329 15.967 -11.193 1.00 80.00 682 ALA A O 1
ATOM 5236 N N . ILE A 1 683 ? -51.826 13.825 -10.744 1.00 77.19 683 ILE A N 1
ATOM 5237 C CA . ILE A 1 683 ? -53.142 14.086 -10.149 1.00 77.19 683 ILE A CA 1
ATOM 5238 C C . ILE A 1 683 ? -53.043 13.904 -8.633 1.00 77.19 683 ILE A C 1
ATOM 5240 O O . ILE A 1 683 ? -52.653 12.841 -8.160 1.00 77.19 683 ILE A O 1
ATOM 5244 N N . GLY A 1 684 ? -53.442 14.926 -7.871 1.00 75.62 684 GLY A N 1
ATOM 5245 C CA . GLY A 1 684 ? -53.502 14.876 -6.402 1.00 75.62 684 GLY A CA 1
ATOM 5246 C C . GLY A 1 684 ? -52.215 15.273 -5.667 1.00 75.62 684 GLY A C 1
ATOM 5247 O O . GLY A 1 684 ? -52.224 15.320 -4.441 1.00 75.62 684 GLY A O 1
ATOM 5248 N N . GLY A 1 685 ? -51.142 15.606 -6.386 1.00 78.00 685 GLY A N 1
ATOM 5249 C CA . GLY A 1 685 ? -49.887 16.112 -5.828 1.00 78.00 685 GLY A CA 1
ATOM 5250 C C . GLY A 1 685 ? -48.899 16.495 -6.930 1.00 78.00 685 GLY A C 1
ATOM 5251 O O . GLY A 1 685 ? -49.111 16.159 -8.095 1.00 78.00 685 GLY A O 1
ATOM 5252 N N . GLU A 1 686 ? -47.826 17.194 -6.567 1.00 79.31 686 GLU A N 1
ATOM 5253 C CA . GLU A 1 686 ? -46.720 17.495 -7.481 1.00 79.31 686 GLU A CA 1
ATOM 5254 C C . GLU A 1 686 ? -45.599 16.457 -7.366 1.00 79.31 686 GLU A C 1
ATOM 5256 O O . GLU A 1 686 ? -45.353 15.910 -6.290 1.00 79.31 686 GLU A O 1
ATOM 5261 N N . VAL A 1 687 ? -44.874 16.232 -8.466 1.00 77.25 687 VAL A N 1
ATOM 5262 C CA . VAL A 1 687 ? -43.581 15.540 -8.419 1.00 77.25 687 VAL A CA 1
ATOM 5263 C C . VAL A 1 687 ? -42.497 16.523 -7.971 1.00 77.25 687 VAL A C 1
ATOM 5265 O O . VAL A 1 687 ? -42.449 17.672 -8.427 1.00 77.25 687 VAL A O 1
ATOM 5268 N N . VAL A 1 688 ? -41.660 16.042 -7.052 1.00 75.44 688 VAL A N 1
ATOM 5269 C CA . VAL A 1 688 ? -40.611 16.762 -6.319 1.00 75.44 688 VAL A CA 1
ATOM 5270 C C . VAL A 1 688 ? -39.275 16.078 -6.606 1.00 75.44 688 VAL A C 1
ATOM 5272 O O . VAL A 1 688 ? -39.240 14.848 -6.636 1.00 75.44 688 VAL A O 1
ATOM 5275 N N . GLY A 1 689 ? -38.210 16.843 -6.864 1.00 67.12 689 GLY A N 1
ATOM 5276 C CA . GLY A 1 689 ? -36.890 16.288 -7.209 1.00 67.12 689 GLY A CA 1
ATOM 5277 C C . GLY A 1 689 ? -36.815 15.619 -8.594 1.00 67.12 689 GLY A C 1
ATOM 5278 O O . GLY A 1 689 ? -35.853 14.925 -8.902 1.00 67.12 689 GLY A O 1
ATOM 5279 N N . GLY A 1 690 ? -37.839 15.788 -9.441 1.00 70.44 690 GLY A N 1
ATOM 5280 C CA . GLY A 1 690 ? -37.867 15.256 -10.809 1.00 70.44 690 GLY A CA 1
ATOM 5281 C C . GLY A 1 690 ? -37.338 16.242 -11.858 1.00 70.44 690 GLY A C 1
ATOM 5282 O O . GLY A 1 690 ? -37.266 17.442 -11.612 1.00 70.44 690 GLY A O 1
ATOM 5283 N N . LEU A 1 691 ? -37.077 15.751 -13.077 1.00 69.81 691 LEU A N 1
ATOM 5284 C CA . LEU A 1 691 ? -36.541 16.513 -14.228 1.00 69.81 691 LEU A CA 1
ATOM 5285 C C . LEU A 1 691 ? -37.228 17.865 -14.534 1.00 69.81 691 LEU A C 1
ATOM 5287 O O . LEU A 1 691 ? -36.596 18.749 -15.104 1.00 69.81 691 LEU A O 1
ATOM 5291 N N . ALA A 1 692 ? -38.509 18.032 -14.184 1.00 64.62 692 ALA A N 1
ATOM 5292 C CA . ALA A 1 692 ? -39.276 19.269 -14.396 1.00 64.62 692 ALA A CA 1
ATOM 5293 C C . ALA A 1 692 ? -39.322 20.217 -13.173 1.00 64.62 692 ALA A C 1
ATOM 5295 O O . ALA A 1 692 ? -40.040 21.216 -13.201 1.00 64.62 692 ALA A O 1
ATOM 5296 N N . ASP A 1 693 ? -38.600 19.897 -12.097 1.00 66.75 693 ASP A N 1
ATOM 5297 C CA . ASP A 1 693 ? -38.421 20.724 -10.894 1.00 66.75 693 ASP A CA 1
ATOM 5298 C C . ASP A 1 693 ? -37.092 21.493 -10.992 1.00 66.75 693 ASP A C 1
ATOM 5300 O O . ASP A 1 693 ? -37.075 22.719 -11.113 1.00 66.75 693 ASP A O 1
ATOM 5304 N N . ALA A 1 694 ? -35.982 20.754 -11.076 1.00 67.31 694 ALA A N 1
ATOM 5305 C CA . ALA A 1 694 ? -34.689 21.241 -11.546 1.00 67.31 694 ALA A CA 1
ATOM 5306 C C . ALA A 1 694 ? -33.833 20.067 -12.052 1.00 67.31 694 ALA A C 1
ATOM 5308 O O . ALA A 1 694 ? -33.985 18.939 -11.589 1.00 67.31 694 ALA A O 1
ATOM 5309 N N . VAL A 1 695 ? -32.897 20.349 -12.961 1.00 69.38 695 VAL A N 1
ATOM 5310 C CA . VAL A 1 695 ? -31.794 19.432 -13.277 1.00 69.38 695 VAL A CA 1
ATOM 5311 C C . VAL A 1 695 ? -30.614 19.831 -12.401 1.00 69.38 695 VAL A C 1
ATOM 5313 O O . VAL A 1 695 ? -30.062 20.918 -12.570 1.00 69.38 695 VAL A O 1
ATOM 5316 N N . LEU A 1 696 ? -30.275 18.980 -11.435 1.00 70.25 696 LEU A N 1
ATOM 5317 C CA . LEU A 1 696 ? -29.086 19.137 -10.603 1.00 70.25 696 LEU A CA 1
ATOM 5318 C C . LEU A 1 696 ? -27.901 18.439 -11.272 1.00 70.25 696 LEU A C 1
ATOM 5320 O O . LEU A 1 696 ? -28.056 17.373 -11.862 1.00 70.25 696 LEU A O 1
ATOM 5324 N N . ASP A 1 697 ? -26.725 19.051 -11.171 1.00 62.50 697 ASP A N 1
ATOM 5325 C CA . ASP A 1 697 ? -25.464 18.428 -11.571 1.00 62.50 697 ASP A CA 1
ATOM 5326 C C . ASP A 1 697 ? -25.011 17.427 -10.490 1.00 62.50 697 ASP A C 1
ATOM 5328 O O . ASP A 1 697 ? -25.252 17.646 -9.302 1.00 62.50 697 ASP A O 1
ATOM 5332 N N . VAL A 1 698 ? -24.340 16.344 -10.885 1.00 62.25 698 VAL A N 1
ATOM 5333 C CA . VAL A 1 698 ? -23.935 15.230 -10.005 1.00 62.25 698 VAL A CA 1
ATOM 5334 C C . VAL A 1 698 ? -22.955 15.692 -8.917 1.00 62.25 698 VAL A C 1
ATOM 5336 O O . VAL A 1 698 ? -22.926 15.127 -7.827 1.00 62.25 698 VAL A O 1
ATOM 5339 N N . ALA A 1 699 ? -22.195 16.760 -9.179 1.00 58.19 699 ALA A N 1
ATOM 5340 C CA . ALA A 1 699 ? -21.310 17.407 -8.208 1.00 58.19 699 ALA A CA 1
ATOM 5341 C C . ALA A 1 699 ? -22.003 18.476 -7.326 1.00 58.19 699 ALA A C 1
ATOM 5343 O O . ALA A 1 699 ? -21.339 19.142 -6.529 1.00 58.19 699 ALA A O 1
ATOM 5344 N N . SER A 1 700 ? -23.316 18.701 -7.468 1.00 59.25 700 SER A N 1
ATOM 5345 C CA . SER A 1 700 ? -24.028 19.812 -6.825 1.00 59.25 700 SER A CA 1
ATOM 5346 C C . SER A 1 700 ? -24.872 19.365 -5.628 1.00 59.25 700 SER A C 1
ATOM 5348 O O . SER A 1 700 ? -26.006 18.915 -5.773 1.00 59.25 700 SER A O 1
ATOM 5350 N N . ASN A 1 701 ? -24.354 19.588 -4.416 1.00 64.25 701 ASN A N 1
ATOM 5351 C CA . ASN A 1 701 ? -25.030 19.310 -3.137 1.00 64.25 701 ASN A CA 1
ATOM 5352 C C . ASN A 1 701 ? -26.183 20.305 -2.822 1.00 64.25 701 ASN A C 1
ATOM 5354 O O . ASN A 1 701 ? -26.290 20.834 -1.713 1.00 64.25 701 ASN A O 1
ATOM 5358 N N . VAL A 1 702 ? -27.034 20.623 -3.805 1.00 73.75 702 VAL A N 1
ATOM 5359 C CA . VAL A 1 702 ? -28.031 21.706 -3.753 1.00 73.75 702 VAL A CA 1
ATOM 5360 C C . VAL A 1 702 ? -29.446 21.167 -3.964 1.00 73.75 702 VAL A C 1
ATOM 5362 O O . VAL A 1 702 ? -29.832 20.859 -5.080 1.00 73.75 702 VAL A O 1
ATOM 5365 N N . LEU A 1 703 ? -30.265 21.159 -2.909 1.00 75.06 703 LEU A N 1
ATOM 5366 C CA . LEU A 1 703 ? -31.680 20.754 -2.976 1.00 75.06 703 LEU A CA 1
ATOM 5367 C C . LEU A 1 703 ? -32.476 21.537 -4.035 1.00 75.06 703 LEU A C 1
ATOM 5369 O O . LEU A 1 703 ? -32.372 22.774 -4.096 1.00 75.06 703 LEU A O 1
ATOM 5373 N N . THR A 1 704 ? -33.340 20.845 -4.781 1.00 75.38 704 THR A N 1
ATOM 5374 C CA . THR A 1 704 ? -34.292 21.441 -5.737 1.00 75.38 704 THR A CA 1
ATOM 5375 C C . THR A 1 704 ? -35.292 22.392 -5.051 1.00 75.38 704 THR A C 1
ATOM 5377 O O . THR A 1 704 ? -35.457 22.359 -3.823 1.00 75.38 704 THR A O 1
ATOM 5380 N N . PRO A 1 705 ? -35.983 23.272 -5.804 1.00 77.88 705 PRO A N 1
ATOM 5381 C CA . PRO A 1 705 ? -36.966 24.193 -5.237 1.00 77.88 705 PRO A CA 1
ATOM 5382 C C . PRO A 1 705 ? -38.065 23.516 -4.407 1.00 77.88 705 PRO A C 1
ATOM 5384 O O . PRO A 1 705 ? -38.386 24.024 -3.328 1.00 77.88 705 PRO A O 1
ATOM 5387 N N . LYS A 1 706 ? -38.622 22.376 -4.847 1.00 78.88 706 LYS A N 1
ATOM 5388 C CA . LYS A 1 706 ? -39.712 21.716 -4.104 1.00 78.88 706 LYS A CA 1
ATOM 5389 C C . LYS A 1 706 ? -39.224 20.799 -2.987 1.00 78.88 706 LYS A C 1
ATOM 5391 O O . LYS A 1 706 ? -39.917 20.701 -1.981 1.00 78.88 706 LYS A O 1
ATOM 5396 N N . GLU A 1 707 ? -38.033 20.204 -3.066 1.00 77.81 707 GLU A N 1
ATOM 5397 C CA . GLU A 1 707 ? -37.454 19.438 -1.940 1.00 77.81 707 GLU A CA 1
ATOM 5398 C C . GLU A 1 707 ? -37.256 20.308 -0.692 1.00 77.81 707 GLU A C 1
ATOM 5400 O O . GLU A 1 707 ? -37.447 19.847 0.434 1.00 77.81 707 GLU A O 1
ATOM 5405 N N . ARG A 1 708 ? -36.941 21.597 -0.880 1.00 77.44 708 ARG A N 1
ATOM 5406 C CA . ARG A 1 708 ? -36.891 22.587 0.211 1.00 77.44 708 ARG A CA 1
ATOM 5407 C C . ARG A 1 708 ? -38.268 22.883 0.808 1.00 77.44 708 ARG A C 1
ATOM 5409 O O . ARG A 1 708 ? -38.355 23.217 1.986 1.00 77.44 708 ARG A O 1
ATOM 5416 N N . ALA A 1 709 ? -39.327 22.788 0.005 1.00 75.69 709 ALA A N 1
ATOM 5417 C CA . ALA A 1 709 ? -40.708 23.008 0.432 1.00 75.69 709 ALA A CA 1
ATOM 5418 C C . ALA A 1 709 ? -41.370 21.743 1.014 1.00 75.69 709 ALA A C 1
ATOM 5420 O O . ALA A 1 709 ? -42.310 21.859 1.801 1.00 75.69 709 ALA A O 1
ATOM 5421 N N . GLN A 1 710 ? -40.881 20.549 0.659 1.00 77.81 710 GLN A N 1
ATOM 5422 C CA . GLN A 1 710 ? -41.488 19.261 0.999 1.00 77.81 710 GLN A CA 1
ATOM 5423 C C . GLN A 1 710 ? -40.480 18.293 1.665 1.00 77.81 710 GLN A C 1
ATOM 5425 O O . GLN A 1 710 ? -39.977 17.369 1.019 1.00 77.81 710 GLN A O 1
ATOM 5430 N N . PRO A 1 711 ? -40.240 18.429 2.988 1.00 72.88 711 PRO A N 1
ATOM 5431 C CA . PRO A 1 711 ? -39.332 17.563 3.756 1.00 72.88 711 PRO A CA 1
ATOM 5432 C C . PRO A 1 711 ? -39.697 16.069 3.797 1.00 72.88 711 PRO A C 1
ATOM 5434 O O . PRO A 1 711 ? -38.920 15.266 4.294 1.00 72.88 711 PRO A O 1
ATOM 5437 N N . SER A 1 712 ? -40.879 15.675 3.313 1.00 72.06 712 SER A N 1
ATOM 5438 C CA . SER A 1 712 ? -41.254 14.264 3.156 1.00 72.06 712 SER A CA 1
ATOM 5439 C C . SER A 1 712 ? -40.676 13.615 1.892 1.00 72.06 712 SER A C 1
ATOM 5441 O O . SER A 1 712 ? -40.545 12.394 1.856 1.00 72.06 712 SER A O 1
ATOM 5443 N N . ALA A 1 713 ? -40.326 14.413 0.877 1.00 69.06 713 ALA A N 1
ATOM 5444 C CA . ALA A 1 713 ? -39.587 13.966 -0.305 1.00 69.06 713 ALA A CA 1
ATOM 5445 C C . ALA A 1 713 ? -38.067 14.046 -0.073 1.00 69.06 713 ALA A C 1
ATOM 5447 O O . ALA A 1 713 ? -37.331 13.131 -0.431 1.00 69.06 713 ALA A O 1
ATOM 5448 N N . ASN A 1 714 ? -37.611 15.102 0.606 1.00 75.38 714 ASN A N 1
ATOM 5449 C CA . ASN A 1 714 ? -36.222 15.284 1.027 1.00 75.38 714 ASN A CA 1
ATOM 5450 C C . ASN A 1 714 ? -35.891 14.434 2.273 1.00 75.38 714 ASN A C 1
ATOM 5452 O O . ASN A 1 714 ? -35.820 14.938 3.396 1.00 75.38 714 ASN A O 1
ATOM 5456 N N . SER A 1 715 ? -35.753 13.123 2.074 1.00 73.50 715 SER A N 1
ATOM 5457 C CA . SER A 1 715 ? -35.405 12.154 3.116 1.00 73.50 715 SER A CA 1
ATOM 5458 C C . SER A 1 715 ? -33.908 12.164 3.421 1.00 73.50 715 SER A C 1
ATOM 5460 O O . SER A 1 715 ? -33.095 11.964 2.520 1.00 73.50 715 SER A O 1
ATOM 5462 N N . SER A 1 716 ? -33.536 12.309 4.695 1.00 78.94 716 SER A N 1
ATOM 5463 C CA . SER A 1 716 ? -32.127 12.266 5.107 1.00 78.94 716 SER A CA 1
ATOM 5464 C C . SER A 1 716 ? -31.563 10.848 4.949 1.00 78.94 716 SER A C 1
ATOM 5466 O O . SER A 1 716 ? -32.059 9.905 5.580 1.00 78.94 716 SER A O 1
ATOM 5468 N N . SER A 1 717 ? -30.551 10.683 4.095 1.00 79.44 717 SER A N 1
ATOM 5469 C CA . SER A 1 717 ? -29.941 9.387 3.790 1.00 79.44 717 SER A CA 1
ATOM 5470 C C . SER A 1 717 ? -29.105 8.848 4.956 1.00 79.44 717 SER A C 1
ATOM 5472 O O . SER A 1 717 ? -28.546 9.592 5.761 1.00 79.44 717 SER A O 1
ATOM 5474 N N . ILE A 1 718 ? -28.997 7.520 5.045 1.00 87.81 718 ILE A N 1
ATOM 5475 C CA . ILE A 1 718 ? -28.065 6.836 5.955 1.00 87.81 718 ILE A CA 1
ATOM 5476 C C . ILE A 1 718 ? -26.954 6.260 5.086 1.00 87.81 718 ILE A C 1
ATOM 5478 O O . ILE A 1 718 ? -26.908 5.068 4.789 1.00 87.81 718 ILE A O 1
ATOM 5482 N N . SER A 1 719 ? -26.124 7.163 4.580 1.00 84.44 719 SER A N 1
ATOM 5483 C CA . SER A 1 719 ? -25.125 6.887 3.555 1.00 84.44 719 SER A CA 1
ATOM 5484 C C . SER A 1 719 ? -23.710 7.136 4.055 1.00 84.44 719 SER A C 1
ATOM 5486 O O . SER A 1 719 ? -23.492 7.845 5.038 1.00 84.44 719 SER A O 1
ATOM 5488 N N . GLY A 1 720 ? -22.746 6.561 3.352 1.00 84.25 720 GLY A N 1
ATOM 5489 C CA . GLY A 1 720 ? -21.335 6.840 3.553 1.00 84.25 720 GLY A CA 1
ATOM 5490 C C . GLY A 1 720 ? -20.479 6.188 2.480 1.00 84.25 720 GLY A C 1
ATOM 5491 O O . GLY A 1 720 ? -20.971 5.494 1.589 1.00 84.25 720 GLY A O 1
ATOM 5492 N N . ASP A 1 721 ? -19.188 6.424 2.595 1.00 86.62 721 ASP A N 1
ATOM 5493 C CA . ASP A 1 721 ? -18.204 6.047 1.596 1.00 86.62 721 ASP A CA 1
ATOM 5494 C C . ASP A 1 721 ? -17.842 4.551 1.666 1.00 86.62 721 ASP A C 1
ATOM 5496 O O . ASP A 1 721 ? -17.942 3.920 2.719 1.00 86.62 721 ASP A O 1
ATOM 5500 N N . ILE A 1 722 ? -17.346 3.986 0.565 1.00 90.62 722 ILE A N 1
ATOM 5501 C CA . ILE A 1 722 ? -16.813 2.617 0.466 1.00 90.62 722 ILE A CA 1
ATOM 5502 C C . ILE A 1 722 ? -15.266 2.673 0.419 1.00 90.62 722 ILE A C 1
ATOM 5504 O O . ILE A 1 722 ? -14.703 2.637 -0.676 1.00 90.62 722 ILE A O 1
ATOM 5508 N N . PRO A 1 723 ? -14.548 2.797 1.560 1.00 89.25 723 PRO A N 1
ATOM 5509 C CA . PRO A 1 723 ? -13.084 2.656 1.648 1.00 89.25 723 PRO A CA 1
ATOM 5510 C C . PRO A 1 723 ? -12.621 1.315 1.068 1.00 89.25 723 PRO A C 1
ATOM 5512 O O . PRO A 1 723 ? -13.175 0.303 1.437 1.00 89.25 723 PRO A O 1
ATOM 5515 N N . ILE A 1 724 ? -11.601 1.250 0.210 1.00 88.50 724 ILE A N 1
ATOM 5516 C CA . ILE A 1 724 ? -10.842 -0.000 -0.047 1.00 88.50 724 ILE A CA 1
ATOM 5517 C C . ILE A 1 724 ? -9.812 -0.357 1.115 1.00 88.50 724 ILE A C 1
ATOM 5519 O O . ILE A 1 724 ? -10.310 -0.893 2.102 1.00 88.50 724 ILE A O 1
ATOM 5523 N N . SER A 1 725 ? -8.485 0.006 1.145 1.00 86.06 725 SER A N 1
ATOM 5524 C CA . SER A 1 725 ? -7.573 0.307 2.344 1.00 86.06 725 SER A CA 1
ATOM 5525 C C . SER A 1 725 ? -6.236 1.261 2.044 1.00 86.06 725 SER A C 1
ATOM 5527 O O . SER A 1 725 ? -6.397 2.043 1.182 1.00 86.06 725 SER A O 1
ATOM 5529 N N . ARG A 1 726 ? -4.942 1.447 2.499 1.00 83.50 726 ARG A N 1
ATOM 5530 C CA . ARG A 1 726 ? -3.846 2.326 1.852 1.00 83.50 726 ARG A CA 1
ATOM 5531 C C . ARG A 1 726 ? -2.519 1.795 1.145 1.00 83.50 726 ARG A C 1
ATOM 5533 O O . ARG A 1 726 ? -1.476 2.419 1.320 1.00 83.50 726 ARG A O 1
ATOM 5540 N N . PHE A 1 727 ? -2.435 0.712 0.354 1.00 78.81 727 PHE A N 1
ATOM 5541 C CA . PHE A 1 727 ? -1.180 0.151 -0.235 1.00 78.81 727 PHE A CA 1
ATOM 5542 C C . PHE A 1 727 ? -1.123 0.060 -1.781 1.00 78.81 727 PHE A C 1
ATOM 5544 O O . PHE A 1 727 ? -0.040 -0.230 -2.291 1.00 78.81 727 PHE A O 1
ATOM 5551 N N . VAL A 1 728 ? -2.212 0.281 -2.535 1.00 82.25 728 VAL A N 1
ATOM 5552 C CA . VAL A 1 728 ? -2.268 0.009 -3.987 1.00 82.25 728 VAL A CA 1
ATOM 5553 C C . VAL A 1 728 ? -2.171 1.281 -4.808 1.00 82.25 728 VAL A C 1
ATOM 5555 O O . VAL A 1 728 ? -2.654 2.342 -4.429 1.00 82.25 728 VAL A O 1
ATOM 5558 N N . GLU A 1 729 ? -1.611 1.118 -6.000 1.00 79.31 729 GLU A N 1
ATOM 5559 C CA . GLU A 1 729 ? -1.682 2.095 -7.084 1.00 79.31 729 GLU A CA 1
ATOM 5560 C C . GLU A 1 729 ? -3.034 2.018 -7.829 1.00 79.31 729 GLU A C 1
ATOM 5562 O O . GLU A 1 729 ? -3.542 3.028 -8.312 1.00 79.31 729 GLU A O 1
ATOM 5567 N N . MET A 1 730 ? -3.631 0.816 -7.912 1.00 84.88 730 MET A N 1
ATOM 5568 C CA . MET A 1 730 ? -4.910 0.530 -8.585 1.00 84.88 730 MET A CA 1
ATOM 5569 C C . MET A 1 730 ? -5.529 -0.809 -8.145 1.00 84.88 730 MET A C 1
ATOM 5571 O O . MET A 1 730 ? -4.823 -1.724 -7.711 1.00 84.88 730 MET A O 1
ATOM 5575 N N . LEU A 1 731 ? -6.841 -0.984 -8.340 1.00 87.12 731 LEU A N 1
ATOM 5576 C CA . LEU A 1 731 ? -7.502 -2.279 -8.164 1.00 87.12 731 LEU A CA 1
ATOM 5577 C C . LEU A 1 731 ? -7.225 -3.209 -9.349 1.00 87.12 731 LEU A C 1
ATOM 5579 O O . LEU A 1 731 ? -7.894 -3.127 -10.380 1.00 87.12 731 LEU A O 1
ATOM 5583 N N . L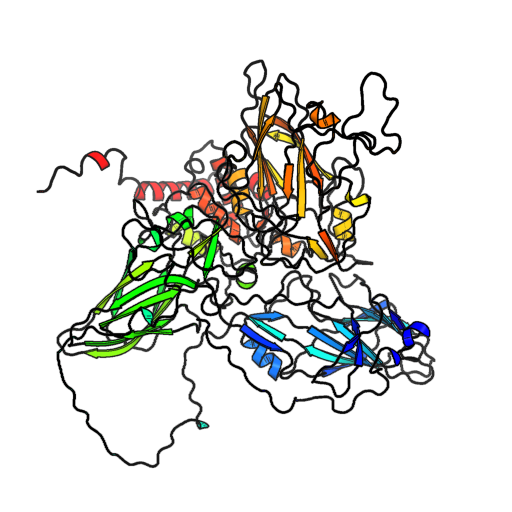YS A 1 732 ? -6.307 -4.162 -9.163 1.00 88.94 732 LYS A N 1
ATOM 5584 C CA . LYS A 1 732 ? -6.229 -5.383 -9.979 1.00 88.94 732 LYS A CA 1
ATOM 5585 C C . LYS A 1 732 ? -6.730 -6.575 -9.164 1.00 88.94 732 LYS A C 1
ATOM 5587 O O . LYS A 1 732 ? -6.075 -6.975 -8.201 1.00 88.94 732 LYS A O 1
ATOM 5592 N N . TYR A 1 733 ? -7.900 -7.125 -9.498 1.00 88.25 733 TYR A N 1
ATOM 5593 C CA . TYR A 1 733 ? -8.511 -8.182 -8.683 1.00 88.25 733 TYR A CA 1
ATOM 5594 C C . TYR A 1 733 ? -7.852 -9.547 -8.903 1.00 88.25 733 TYR A C 1
ATOM 5596 O O . TYR A 1 733 ? -7.969 -10.152 -9.970 1.00 88.25 733 TYR A O 1
ATOM 5604 N N . VAL A 1 734 ? -7.205 -10.063 -7.858 1.00 85.44 734 VAL A N 1
ATOM 5605 C CA . VAL A 1 734 ? -6.614 -11.406 -7.818 1.00 85.44 734 VAL A CA 1
ATOM 5606 C C . VAL A 1 734 ? -6.985 -12.033 -6.476 1.00 85.44 734 VAL A C 1
ATOM 5608 O O . VAL A 1 734 ? -6.392 -11.698 -5.452 1.00 85.44 734 VAL A O 1
ATOM 5611 N N . LYS A 1 735 ? -7.970 -12.945 -6.471 1.00 85.56 735 LYS A N 1
ATOM 5612 C CA . LYS A 1 735 ? -8.545 -13.554 -5.251 1.00 85.56 735 LYS A CA 1
ATOM 5613 C C . LYS A 1 735 ? -7.479 -14.022 -4.229 1.00 85.56 735 LYS A C 1
ATOM 5615 O O . LYS A 1 735 ? -7.556 -13.561 -3.095 1.00 85.56 735 LYS A O 1
ATOM 5620 N N . PRO A 1 736 ? -6.438 -14.805 -4.595 1.00 84.69 736 PRO A N 1
ATOM 5621 C CA . PRO A 1 736 ? -5.395 -15.216 -3.645 1.00 84.69 736 PRO A CA 1
ATOM 5622 C C . PRO A 1 736 ? -4.564 -14.077 -3.038 1.00 84.69 736 PRO A C 1
ATOM 5624 O O . PRO A 1 736 ? -4.043 -14.245 -1.940 1.00 84.69 736 PRO A O 1
ATOM 5627 N N . ASN A 1 737 ? -4.425 -12.940 -3.734 1.00 83.06 737 ASN A N 1
ATOM 5628 C CA . ASN A 1 737 ? -3.777 -11.755 -3.170 1.00 83.06 737 ASN A CA 1
ATOM 5629 C C . ASN A 1 737 ? -4.719 -11.089 -2.168 1.00 83.06 737 ASN A C 1
ATOM 5631 O O . ASN A 1 737 ? -4.292 -10.765 -1.076 1.00 83.06 737 ASN A O 1
ATOM 5635 N N . TYR A 1 738 ? -6.005 -10.930 -2.495 1.00 85.62 738 TYR A N 1
ATOM 5636 C CA . TYR A 1 738 ? -6.964 -10.236 -1.622 1.00 85.62 738 TYR A CA 1
ATOM 5637 C C . TYR A 1 738 ? -7.322 -11.071 -0.372 1.00 85.62 738 TYR A C 1
ATOM 5639 O O . TYR A 1 738 ? -7.830 -10.539 0.611 1.00 85.62 738 TYR A O 1
ATOM 5647 N N . GLU A 1 739 ? -7.018 -12.372 -0.388 1.00 83.44 739 GLU A N 1
ATOM 5648 C CA . GLU A 1 739 ? -7.137 -13.290 0.751 1.00 83.44 739 GLU A CA 1
ATOM 5649 C C . GLU A 1 739 ? -5.969 -13.196 1.763 1.00 83.44 739 GLU A C 1
ATOM 5651 O O . GLU A 1 739 ? -6.164 -13.513 2.937 1.00 83.44 739 GLU A O 1
ATOM 5656 N N . SER A 1 740 ? -4.772 -12.746 1.358 1.00 76.94 740 SER A N 1
ATOM 5657 C CA . SER A 1 740 ? -3.710 -12.310 2.293 1.00 76.94 740 SER A CA 1
ATOM 5658 C C . SER A 1 740 ? -3.764 -10.804 2.566 1.00 76.94 740 SER A C 1
ATOM 5660 O O . SER A 1 740 ? -3.480 -10.334 3.666 1.00 76.94 740 SER A O 1
ATOM 5662 N N . ASP A 1 741 ? -4.221 -10.045 1.577 1.00 80.69 741 ASP A N 1
ATOM 5663 C CA . ASP A 1 741 ? -4.129 -8.599 1.497 1.00 80.69 741 ASP A CA 1
ATOM 5664 C C . ASP A 1 741 ? -5.532 -7.992 1.292 1.00 80.69 741 ASP A C 1
ATOM 5666 O O . ASP A 1 741 ? -5.844 -7.555 0.183 1.00 80.69 741 ASP A O 1
ATOM 5670 N N . PRO A 1 742 ? -6.428 -7.961 2.297 1.00 85.31 742 PRO A N 1
ATOM 5671 C CA . PRO A 1 742 ? -7.800 -7.524 2.078 1.00 85.31 742 PRO A CA 1
ATOM 5672 C C . PRO A 1 742 ? -7.833 -6.088 1.565 1.00 85.31 742 PRO A C 1
ATOM 5674 O O . PRO A 1 742 ? -7.495 -5.155 2.290 1.00 85.31 742 PRO A O 1
ATOM 5677 N N . VAL A 1 743 ? -8.222 -5.922 0.298 1.00 87.69 743 VAL A N 1
ATOM 5678 C CA . VAL A 1 743 ? -8.408 -4.600 -0.303 1.00 87.69 743 VAL A CA 1
ATOM 5679 C C . VAL A 1 743 ? -9.807 -4.086 -0.010 1.00 87.69 743 VAL A C 1
ATOM 5681 O O . VAL A 1 743 ? -9.920 -2.915 0.282 1.00 87.69 743 VAL A O 1
ATOM 5684 N N . PHE A 1 744 ? -10.857 -4.911 -0.061 1.00 91.94 744 PHE A N 1
ATOM 5685 C CA . PHE A 1 744 ? -12.252 -4.465 0.097 1.00 91.94 744 PHE A CA 1
ATOM 5686 C C . PHE A 1 744 ? -12.710 -4.313 1.562 1.00 91.94 744 PHE A C 1
ATOM 5688 O O . PHE A 1 744 ? -12.253 -5.074 2.422 1.00 91.94 744 PHE A O 1
ATOM 5695 N N . PRO A 1 745 ? -13.639 -3.381 1.860 1.00 93.38 745 PRO A N 1
ATOM 5696 C CA . PRO A 1 745 ? -14.039 -3.073 3.229 1.00 93.38 745 PRO A CA 1
ATOM 5697 C C . PRO A 1 745 ? -15.111 -4.003 3.786 1.00 93.38 745 PRO A C 1
ATOM 5699 O O . PRO A 1 745 ? -15.826 -4.707 3.067 1.00 93.38 745 PRO A O 1
ATOM 5702 N N . THR A 1 746 ? -15.307 -3.874 5.096 1.00 94.56 746 THR A N 1
ATOM 5703 C CA . THR A 1 746 ? -16.515 -4.336 5.780 1.00 94.56 746 THR A CA 1
ATOM 5704 C C . THR A 1 746 ? -17.373 -3.135 6.180 1.00 94.56 746 THR A C 1
ATOM 5706 O O . THR A 1 746 ? -16.924 -2.279 6.946 1.00 94.56 746 THR A O 1
ATOM 5709 N N . LEU A 1 747 ? -18.629 -3.098 5.735 1.00 95.00 747 LEU A N 1
ATOM 5710 C CA . LEU A 1 747 ? -19.651 -2.230 6.315 1.00 95.00 747 LEU A CA 1
ATOM 5711 C C . LEU A 1 747 ? -20.135 -2.837 7.639 1.00 95.00 747 LEU A C 1
ATOM 5713 O O . LEU A 1 747 ? -20.475 -4.019 7.712 1.00 95.00 747 LEU A O 1
ATOM 5717 N N . LEU A 1 748 ? -20.167 -2.022 8.690 1.00 95.12 748 LEU A N 1
ATOM 5718 C CA . LEU A 1 748 ? -20.587 -2.413 10.031 1.00 95.12 748 LEU A CA 1
ATOM 5719 C C . LEU A 1 748 ? -21.838 -1.630 10.427 1.00 95.12 748 LEU A C 1
ATOM 5721 O O . LEU A 1 748 ? -21.841 -0.398 10.380 1.00 95.12 748 LEU A O 1
ATOM 5725 N N . VAL A 1 749 ? -22.882 -2.347 10.845 1.00 95.81 749 VAL A N 1
ATOM 5726 C CA . VAL A 1 749 ? -24.195 -1.783 11.192 1.00 95.81 749 VAL A CA 1
ATOM 5727 C C . VAL A 1 749 ? -24.602 -2.255 12.588 1.00 95.81 749 VAL A C 1
ATOM 5729 O O . VAL A 1 749 ? -24.679 -3.454 12.840 1.00 95.81 749 VAL A O 1
ATOM 5732 N N . GLU A 1 750 ? -24.866 -1.320 13.502 1.00 95.12 750 GLU A N 1
ATOM 5733 C CA . GLU A 1 750 ? -25.249 -1.579 14.899 1.00 95.12 750 GLU A CA 1
ATOM 5734 C C . GLU A 1 750 ? -26.586 -0.862 15.198 1.00 95.12 750 GLU A C 1
ATOM 5736 O O . GLU A 1 750 ? -26.594 0.333 15.525 1.00 95.12 750 GLU A O 1
ATOM 5741 N N . PRO A 1 751 ? -27.744 -1.535 15.036 1.00 92.88 751 PRO A N 1
ATOM 5742 C CA . PRO A 1 751 ? -29.053 -0.946 15.299 1.00 92.88 751 PRO A CA 1
ATOM 5743 C C . PRO A 1 751 ? -29.380 -1.020 16.797 1.00 92.88 751 PRO A C 1
ATOM 5745 O O . PRO A 1 751 ? -29.624 -2.092 17.350 1.00 92.88 751 PRO A O 1
ATOM 5748 N N . GLN A 1 752 ? -29.395 0.128 17.471 1.00 91.00 752 GLN A N 1
ATOM 5749 C CA . GLN A 1 752 ? -29.522 0.226 18.925 1.00 91.00 752 GLN A CA 1
ATOM 5750 C C . GLN A 1 752 ? -30.897 0.731 19.387 1.00 91.00 752 GLN A C 1
ATOM 5752 O O . GLN A 1 752 ? -31.498 1.611 18.762 1.00 91.00 752 GLN A O 1
ATOM 5757 N N . ASN A 1 753 ? -31.312 0.297 20.582 1.00 87.50 753 ASN A N 1
ATOM 5758 C CA . ASN A 1 753 ? -32.472 0.828 21.324 1.00 87.50 753 ASN A CA 1
ATOM 5759 C C . ASN A 1 753 ? -33.817 0.771 20.563 1.00 87.50 753 ASN A C 1
ATOM 5761 O O . ASN A 1 753 ? -34.652 1.660 20.735 1.00 87.50 753 ASN A O 1
ATOM 5765 N N . PHE A 1 754 ? -34.043 -0.243 19.722 1.00 90.88 754 PHE A N 1
ATOM 5766 C CA . PHE A 1 754 ? -35.305 -0.375 18.988 1.00 90.88 754 PHE A CA 1
ATOM 5767 C C . PHE A 1 754 ? -36.455 -0.793 19.906 1.00 90.88 754 PHE A C 1
ATOM 5769 O O . PHE A 1 754 ? -36.485 -1.912 20.419 1.00 90.88 754 PHE A O 1
ATOM 5776 N N . ILE A 1 755 ? -37.412 0.116 20.096 1.00 90.94 755 ILE A N 1
ATOM 5777 C CA . ILE A 1 755 ? -38.586 -0.069 20.952 1.00 90.94 755 ILE A CA 1
ATOM 5778 C C . ILE A 1 755 ? -39.889 0.107 20.174 1.00 90.94 755 ILE A C 1
ATOM 5780 O O . ILE A 1 755 ? -39.985 0.888 19.228 1.00 90.94 755 ILE A O 1
ATOM 5784 N N . THR A 1 756 ? -40.908 -0.622 20.616 1.00 91.25 756 THR A N 1
ATOM 5785 C CA . THR A 1 756 ? -42.297 -0.501 20.157 1.00 91.25 756 THR A CA 1
ATOM 5786 C C . THR A 1 756 ? -43.096 0.477 21.022 1.00 91.25 756 THR A C 1
ATOM 5788 O O . THR A 1 756 ? -42.736 0.745 22.169 1.00 91.25 756 THR A O 1
ATOM 5791 N N . ASN A 1 757 ? -44.269 0.903 20.539 1.00 88.75 757 ASN A N 1
ATOM 5792 C CA . ASN A 1 757 ? -45.292 1.604 21.337 1.00 88.75 757 ASN A CA 1
ATOM 5793 C C . ASN A 1 757 ? -45.663 0.905 22.667 1.00 88.75 757 ASN A C 1
ATOM 5795 O O . ASN A 1 757 ? -46.159 1.556 23.581 1.00 88.75 757 ASN A O 1
ATOM 5799 N N . ALA A 1 758 ? -45.430 -0.407 22.793 1.00 88.88 758 ALA A N 1
ATOM 5800 C CA . ALA A 1 758 ? -45.643 -1.173 24.023 1.00 88.88 758 ALA A CA 1
ATOM 5801 C C . ALA A 1 758 ? -44.438 -1.129 24.992 1.00 88.88 758 ALA A C 1
ATOM 5803 O O . ALA A 1 758 ? -44.349 -1.959 25.895 1.00 88.88 758 ALA A O 1
ATOM 5804 N N . MET A 1 759 ? -43.469 -0.229 24.769 1.00 87.19 759 MET A N 1
ATOM 5805 C CA . MET A 1 759 ? -42.171 -0.152 25.465 1.00 87.19 759 MET A CA 1
ATOM 5806 C C . MET A 1 759 ? -41.372 -1.469 25.459 1.00 87.19 759 MET A C 1
ATOM 5808 O O . MET A 1 759 ? -40.448 -1.656 26.247 1.00 87.19 759 MET A O 1
ATOM 5812 N N . THR A 1 760 ? -41.717 -2.388 24.555 1.00 90.00 760 THR A N 1
ATOM 5813 C CA . THR A 1 760 ? -41.056 -3.686 24.396 1.00 90.00 760 THR A CA 1
ATOM 5814 C C . THR A 1 760 ? -39.947 -3.544 23.360 1.00 90.00 760 THR A C 1
ATOM 5816 O O . THR A 1 760 ? -40.196 -2.992 22.281 1.00 90.00 760 THR A O 1
ATOM 5819 N N . LYS A 1 761 ? -38.740 -4.022 23.691 1.00 89.69 761 LYS A N 1
ATOM 5820 C CA . LYS A 1 761 ? -37.595 -4.074 22.771 1.00 89.69 761 LYS A CA 1
ATOM 5821 C C . LYS A 1 761 ? -37.920 -5.014 21.599 1.00 89.69 761 LYS A C 1
ATOM 5823 O O . LYS A 1 761 ? -38.486 -6.081 21.819 1.00 89.69 761 LYS A O 1
ATOM 5828 N N . LEU A 1 762 ? -37.557 -4.631 20.377 1.00 90.75 762 LEU A N 1
ATOM 5829 C CA . LEU A 1 762 ? -37.483 -5.552 19.238 1.00 90.75 762 LEU A CA 1
ATOM 5830 C C . LEU A 1 762 ? -36.119 -6.239 19.220 1.00 90.75 762 LEU A C 1
ATOM 5832 O O . LEU A 1 762 ? -35.112 -5.559 19.369 1.00 90.75 762 LEU A O 1
ATOM 5836 N N . ASP A 1 763 ? -36.068 -7.549 18.977 1.00 89.69 763 ASP A N 1
ATOM 5837 C CA . ASP A 1 763 ? -34.791 -8.272 18.873 1.00 89.69 763 ASP A CA 1
ATOM 5838 C C . ASP A 1 763 ? -34.100 -8.080 17.513 1.00 89.69 763 ASP A C 1
ATOM 5840 O O . ASP A 1 763 ? -32.871 -8.140 17.439 1.00 89.69 763 ASP A O 1
ATOM 5844 N N . LYS A 1 764 ? -34.864 -7.785 16.453 1.00 93.12 764 LYS A N 1
ATOM 5845 C CA . LYS A 1 764 ? -34.385 -7.567 15.079 1.00 93.12 764 LYS A CA 1
ATOM 5846 C C . LYS A 1 764 ? -35.115 -6.411 14.387 1.00 93.12 764 LYS A C 1
ATOM 5848 O O . LYS A 1 764 ? -36.231 -6.070 14.779 1.00 93.12 764 LYS A O 1
ATOM 5853 N N . ILE A 1 765 ? -34.524 -5.880 13.314 1.00 92.69 765 ILE A N 1
ATOM 5854 C CA . ILE A 1 765 ? -35.186 -4.985 12.345 1.00 92.69 765 ILE A CA 1
ATOM 5855 C C . ILE A 1 765 ? -34.873 -5.394 10.894 1.00 92.69 765 ILE A C 1
ATOM 5857 O O . ILE A 1 765 ? -33.770 -5.882 10.646 1.00 92.69 765 ILE A O 1
ATOM 5861 N N . PRO A 1 766 ? -35.784 -5.186 9.925 1.00 93.38 766 PRO A N 1
ATOM 5862 C CA . PRO A 1 766 ? -35.468 -5.310 8.504 1.00 93.38 766 PRO A CA 1
ATOM 5863 C C . PRO A 1 766 ? -34.683 -4.085 8.009 1.00 93.38 766 PRO A C 1
ATOM 5865 O O . PRO A 1 766 ? -35.063 -2.951 8.310 1.00 93.38 766 PRO A O 1
ATOM 5868 N N . ILE A 1 767 ? -33.626 -4.309 7.224 1.00 93.62 767 ILE A N 1
ATOM 5869 C CA . ILE A 1 767 ? -32.935 -3.266 6.452 1.00 93.62 767 ILE A CA 1
ATOM 5870 C C . ILE A 1 767 ? -32.613 -3.741 5.030 1.00 93.62 767 ILE A C 1
ATOM 5872 O O . ILE A 1 767 ? -32.515 -4.939 4.748 1.00 93.62 767 ILE A O 1
ATOM 5876 N N . GLU A 1 768 ? -32.373 -2.769 4.161 1.00 93.94 768 GLU A N 1
ATOM 5877 C CA . GLU A 1 768 ? -31.813 -2.937 2.822 1.00 93.94 768 GLU A CA 1
ATOM 5878 C C . GLU A 1 768 ? -30.583 -2.026 2.684 1.00 93.94 768 GLU A C 1
ATOM 5880 O O . GLU A 1 768 ? -30.538 -0.943 3.276 1.00 93.94 768 GLU A O 1
ATOM 5885 N N . VAL A 1 769 ? -29.559 -2.462 1.946 1.00 93.69 769 VAL A N 1
ATOM 5886 C CA . VAL A 1 769 ? -28.348 -1.664 1.693 1.00 93.69 769 VAL A CA 1
ATOM 5887 C C . VAL A 1 769 ? -28.027 -1.665 0.210 1.00 93.69 769 VAL A C 1
ATOM 5889 O O . VAL A 1 769 ? -27.754 -2.715 -0.367 1.00 93.69 769 VAL A O 1
ATOM 5892 N N . PHE A 1 770 ? -28.009 -0.476 -0.379 1.00 91.06 770 PHE A N 1
ATOM 5893 C CA . PHE A 1 770 ? -27.572 -0.239 -1.749 1.00 91.06 770 PHE A CA 1
ATOM 5894 C C . PHE A 1 770 ? -26.102 0.192 -1.789 1.00 91.06 770 PHE A C 1
ATOM 5896 O O . PHE A 1 770 ? -25.622 0.835 -0.851 1.00 91.06 770 PHE A O 1
ATOM 5903 N N . ALA A 1 771 ? -25.406 -0.105 -2.884 1.00 91.38 771 ALA A N 1
ATOM 5904 C CA . ALA A 1 771 ? -24.059 0.382 -3.179 1.00 91.38 771 ALA A CA 1
ATOM 5905 C C . ALA A 1 771 ? -23.934 0.847 -4.639 1.00 91.38 771 ALA A C 1
ATOM 5907 O O . ALA A 1 771 ? -24.660 0.379 -5.516 1.00 91.38 771 ALA A O 1
ATOM 5908 N N . ASN A 1 772 ? -22.986 1.745 -4.909 1.00 87.50 772 ASN A N 1
ATOM 5909 C CA . ASN A 1 772 ? -22.579 2.122 -6.264 1.00 87.50 772 ASN A CA 1
ATOM 5910 C C . ASN A 1 772 ? -21.050 2.268 -6.377 1.00 87.50 772 ASN A C 1
ATOM 5912 O O . ASN A 1 772 ? -20.346 2.377 -5.372 1.00 87.50 772 ASN A O 1
ATOM 5916 N N . MET A 1 773 ? -20.536 2.268 -7.612 1.00 88.94 773 MET A N 1
ATOM 5917 C CA . MET A 1 773 ? -19.101 2.394 -7.917 1.00 88.94 773 MET A CA 1
ATOM 5918 C C . MET A 1 773 ? -18.855 3.376 -9.082 1.00 88.94 773 MET A C 1
ATOM 5920 O O . MET A 1 773 ? -18.025 3.145 -9.955 1.00 88.94 773 MET A O 1
ATOM 5924 N N . ARG A 1 774 ? -19.584 4.502 -9.096 1.00 82.12 774 ARG A N 1
ATOM 5925 C CA . ARG A 1 774 ? -19.587 5.551 -10.151 1.00 82.12 774 ARG A CA 1
ATOM 5926 C C . ARG A 1 774 ? -18.305 6.393 -10.261 1.00 82.12 774 ARG A C 1
ATOM 5928 O O . ARG A 1 774 ? -18.305 7.513 -10.761 1.00 82.12 774 ARG A O 1
ATOM 5935 N N . ASN A 1 775 ? -17.233 5.928 -9.648 1.00 84.38 775 ASN A N 1
ATOM 5936 C CA . ASN A 1 775 ? -16.278 6.806 -8.990 1.00 84.38 775 ASN A CA 1
ATOM 5937 C C . ASN A 1 775 ? -14.843 6.300 -9.195 1.00 84.38 775 ASN A C 1
ATOM 5939 O O . ASN A 1 775 ? -13.983 6.311 -8.314 1.00 84.38 775 ASN A O 1
ATOM 5943 N N . VAL A 1 776 ? -14.640 5.790 -10.408 1.00 85.94 776 VAL A N 1
ATOM 5944 C CA . VAL A 1 776 ? -13.443 5.111 -10.880 1.00 85.94 776 VAL A CA 1
ATOM 5945 C C . VAL A 1 776 ? -13.212 5.436 -12.355 1.00 85.94 776 VAL A C 1
ATOM 5947 O O . VAL A 1 776 ? -14.154 5.621 -13.122 1.00 85.94 776 VAL A O 1
ATOM 5950 N N . LYS A 1 777 ? -11.946 5.506 -12.744 1.00 87.19 777 LYS A N 1
ATOM 5951 C CA . LYS A 1 777 ? -11.445 5.315 -14.104 1.00 87.19 777 LYS A CA 1
ATOM 5952 C C . LYS A 1 777 ? -11.200 3.828 -14.350 1.00 87.19 777 LYS A C 1
ATOM 5954 O O . LYS A 1 777 ? -11.091 3.023 -13.420 1.00 87.19 777 LYS A O 1
ATOM 5959 N N . VAL A 1 778 ? -11.064 3.471 -15.616 1.00 86.94 778 VAL A N 1
ATOM 5960 C CA . VAL A 1 778 ? -10.763 2.110 -16.063 1.00 86.94 778 VAL A CA 1
ATOM 5961 C C . VAL A 1 778 ? -9.543 2.105 -16.976 1.00 86.94 778 VAL A C 1
ATOM 5963 O O . VAL A 1 778 ? -9.327 3.010 -17.783 1.00 86.94 778 VAL A O 1
ATOM 5966 N N . GLU A 1 779 ? -8.733 1.058 -16.875 1.00 84.31 779 GLU A N 1
ATOM 5967 C CA . GLU A 1 779 ? -7.698 0.749 -17.859 1.00 84.31 779 GLU A CA 1
ATOM 5968 C C . GLU A 1 779 ? -7.810 -0.729 -18.247 1.00 84.31 779 GLU A C 1
ATOM 5970 O O . GLU A 1 779 ? -8.285 -1.576 -17.486 1.00 84.31 779 GLU A O 1
ATOM 5975 N N . ARG A 1 780 ? -7.282 -1.051 -19.430 1.00 79.62 780 ARG A N 1
ATOM 5976 C CA . ARG A 1 780 ? -6.898 -2.415 -19.796 1.00 79.62 780 ARG A CA 1
ATOM 5977 C C . ARG A 1 780 ? -8.087 -3.375 -19.939 1.00 79.62 780 ARG A C 1
ATOM 5979 O O . ARG A 1 780 ? -8.241 -4.322 -19.172 1.00 79.62 780 ARG A O 1
ATOM 5986 N N . ASN A 1 781 ? -8.897 -3.142 -20.976 1.00 86.06 781 ASN A N 1
ATOM 5987 C CA . ASN A 1 781 ? -9.942 -4.069 -21.422 1.00 86.06 781 ASN A CA 1
ATOM 5988 C C . ASN A 1 781 ? -9.382 -5.489 -21.609 1.00 86.06 781 ASN A C 1
ATOM 5990 O O . ASN A 1 781 ? -8.325 -5.664 -22.229 1.00 86.06 781 ASN A O 1
ATOM 5994 N N . LEU A 1 782 ? -10.119 -6.481 -21.113 1.00 85.44 782 LEU A N 1
ATOM 5995 C CA . LEU A 1 782 ? -9.783 -7.898 -21.203 1.00 85.44 782 LEU A CA 1
ATOM 5996 C C . LEU A 1 782 ? -10.720 -8.625 -22.164 1.00 85.44 782 LEU A C 1
ATOM 5998 O O . LEU A 1 782 ? -11.924 -8.385 -22.173 1.00 85.44 782 LEU A O 1
ATOM 6002 N N . PHE A 1 783 ? -10.156 -9.559 -22.923 1.00 85.12 783 PHE A N 1
ATOM 6003 C CA . PHE A 1 783 ? -10.882 -10.441 -23.832 1.00 85.12 783 PHE A CA 1
ATOM 6004 C C . PHE A 1 783 ? -10.482 -11.894 -23.546 1.00 85.12 783 PHE A C 1
ATOM 6006 O O . PHE A 1 783 ? -9.346 -12.157 -23.145 1.00 85.12 783 PHE A O 1
ATOM 6013 N N . ASP A 1 784 ? -11.411 -12.831 -23.736 1.00 80.31 784 ASP A N 1
ATOM 6014 C CA . ASP A 1 784 ? -11.172 -14.285 -23.713 1.00 80.31 784 ASP A CA 1
ATOM 6015 C C . ASP A 1 784 ? -10.434 -14.815 -22.455 1.00 80.31 784 ASP A C 1
ATOM 6017 O O . ASP A 1 784 ? -9.634 -15.752 -22.518 1.00 80.31 784 ASP A O 1
ATOM 6021 N N . ARG A 1 785 ? -10.676 -14.193 -21.291 1.00 80.62 785 ARG A N 1
ATOM 6022 C CA . ARG A 1 785 ? -10.116 -14.602 -19.987 1.00 80.62 785 ARG A CA 1
ATOM 6023 C C . ARG A 1 785 ? -10.815 -15.859 -19.451 1.00 80.62 785 ARG A C 1
ATOM 6025 O O . ARG A 1 785 ? -12.034 -15.962 -19.542 1.00 80.62 785 ARG A O 1
ATOM 6032 N N . THR A 1 786 ? -10.063 -16.772 -18.830 1.00 82.88 786 THR A N 1
ATOM 6033 C CA . THR A 1 786 ? -10.635 -17.951 -18.144 1.00 82.88 786 THR A CA 1
ATOM 6034 C C . THR A 1 786 ? -10.823 -17.679 -16.651 1.00 82.88 786 THR A C 1
ATOM 6036 O O . THR A 1 786 ? -11.810 -18.104 -16.058 1.00 82.88 786 THR A O 1
ATOM 6039 N N . ILE A 1 787 ? -9.892 -16.953 -16.026 1.00 82.56 787 ILE A N 1
ATOM 6040 C CA . ILE A 1 787 ? -9.963 -16.588 -14.608 1.00 82.56 787 ILE A CA 1
ATOM 6041 C C . ILE A 1 787 ? -10.784 -15.303 -14.455 1.00 82.56 787 ILE A C 1
ATOM 6043 O O . ILE A 1 787 ? -10.305 -14.189 -14.704 1.00 82.56 787 ILE A O 1
ATOM 6047 N N . VAL A 1 788 ? -12.028 -15.467 -14.011 1.00 84.81 788 VAL A N 1
ATOM 6048 C CA . VAL A 1 788 ? -12.990 -14.397 -13.709 1.00 84.81 788 VAL A CA 1
ATOM 6049 C C . VAL A 1 788 ? -13.235 -14.258 -12.197 1.00 84.81 788 VAL A C 1
ATOM 6051 O O . VAL A 1 788 ? -12.984 -15.202 -11.445 1.00 84.81 788 VAL A O 1
ATOM 6054 N N . PRO A 1 789 ? -13.711 -13.097 -11.711 1.00 83.56 789 PRO A N 1
ATOM 6055 C CA . PRO A 1 789 ? -14.330 -12.997 -10.396 1.00 83.56 789 PRO A CA 1
ATOM 6056 C C . PRO A 1 789 ? -15.685 -13.722 -10.420 1.00 83.56 789 PRO A C 1
ATOM 6058 O O . PRO A 1 789 ? -16.616 -13.292 -11.091 1.00 83.56 789 PRO A O 1
ATOM 6061 N N . GLU A 1 790 ? -15.788 -14.843 -9.712 1.00 81.50 790 GLU A N 1
ATOM 6062 C CA . GLU A 1 790 ? -17.040 -15.599 -9.582 1.00 81.50 790 GLU A CA 1
ATOM 6063 C C . GLU A 1 790 ? -17.973 -14.906 -8.573 1.00 81.50 790 GLU A C 1
ATOM 6065 O O . GLU A 1 790 ? -17.684 -14.906 -7.373 1.00 81.50 790 GLU A O 1
ATOM 6070 N N . VAL A 1 791 ? -19.084 -14.329 -9.041 1.00 80.62 791 VAL A N 1
ATOM 6071 C CA . VAL A 1 791 ? -20.229 -13.966 -8.185 1.00 80.62 791 VAL A CA 1
ATOM 6072 C C . VAL A 1 791 ? -20.908 -15.263 -7.723 1.00 80.62 791 VAL A C 1
ATOM 6074 O O . VAL A 1 791 ? -20.981 -16.227 -8.484 1.00 80.62 791 VAL A O 1
ATOM 6077 N N . VAL A 1 792 ? -21.387 -15.313 -6.476 1.00 77.12 792 VAL A N 1
ATOM 6078 C CA . VAL A 1 792 ? -22.106 -16.481 -5.937 1.00 77.12 792 VAL A CA 1
ATOM 6079 C C . VAL A 1 792 ? -23.554 -16.095 -5.650 1.00 77.12 792 VAL A C 1
ATOM 6081 O O . VAL A 1 792 ? -23.812 -15.197 -4.850 1.00 77.12 792 VAL A O 1
ATOM 6084 N N . GLU A 1 793 ? -24.480 -16.792 -6.306 1.00 74.25 793 GLU A N 1
ATOM 6085 C CA . GLU A 1 793 ? -25.931 -16.596 -6.212 1.00 74.25 793 GLU A CA 1
ATOM 6086 C C . GLU A 1 793 ? -26.420 -16.569 -4.749 1.00 74.25 793 GLU A C 1
ATOM 6088 O O . GLU A 1 793 ? -26.035 -17.416 -3.938 1.00 74.25 793 GLU A O 1
ATOM 6093 N N . GLU A 1 794 ? -27.222 -15.554 -4.408 1.00 70.94 794 GLU A N 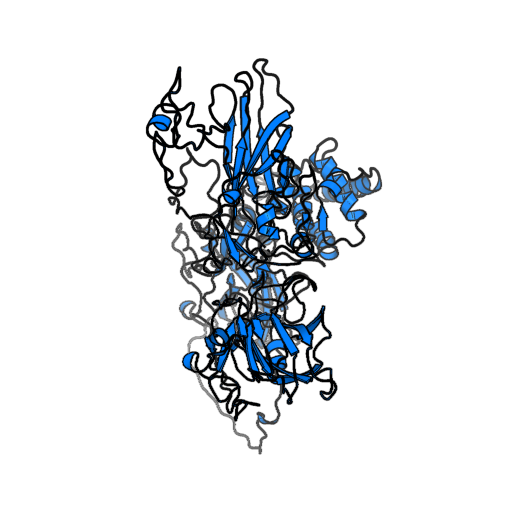1
ATOM 6094 C CA . GLU A 1 794 ? -27.773 -15.262 -3.070 1.00 70.94 794 GLU A CA 1
ATOM 6095 C C . GLU A 1 794 ? -26.760 -15.157 -1.899 1.00 70.94 794 GLU A C 1
ATOM 6097 O O . GLU A 1 794 ? -27.169 -15.019 -0.741 1.00 70.94 794 GLU A O 1
ATOM 6102 N N . GLN A 1 795 ? -25.439 -15.177 -2.136 1.00 74.69 795 GLN A N 1
ATOM 6103 C CA . GLN A 1 795 ? -24.438 -15.224 -1.059 1.00 74.69 795 GLN A CA 1
ATOM 6104 C C . GLN A 1 795 ? -23.602 -13.952 -0.908 1.00 74.69 795 GLN A C 1
ATOM 6106 O O . GLN A 1 795 ? -22.775 -13.590 -1.743 1.00 74.69 795 GLN A O 1
ATOM 6111 N N . ILE A 1 796 ? -23.710 -13.345 0.276 1.00 78.50 796 ILE A N 1
ATOM 6112 C CA . ILE A 1 796 ? -22.771 -12.323 0.746 1.00 78.50 796 ILE A CA 1
ATOM 6113 C C . ILE A 1 796 ? -21.418 -12.991 1.044 1.00 78.50 796 ILE A C 1
ATOM 6115 O O . ILE A 1 796 ? -21.344 -13.984 1.787 1.00 78.50 796 ILE A O 1
ATOM 6119 N N . SER A 1 797 ? -20.349 -12.413 0.488 1.00 83.50 797 SER A N 1
ATOM 6120 C CA . SER A 1 797 ? -18.963 -12.830 0.732 1.00 83.50 797 SER A CA 1
ATOM 6121 C C . SER A 1 797 ? -18.635 -12.868 2.228 1.00 83.50 797 SER A C 1
ATOM 6123 O O . SER A 1 797 ? -19.115 -12.048 3.008 1.00 83.50 797 SER A O 1
ATOM 6125 N N . ASP A 1 798 ? -17.813 -13.830 2.647 1.00 86.12 798 ASP A N 1
ATOM 6126 C CA . ASP A 1 798 ? -17.368 -13.908 4.040 1.00 86.12 798 ASP A CA 1
ATOM 6127 C C . ASP A 1 798 ? -16.182 -12.966 4.305 1.00 86.12 798 ASP A C 1
ATOM 6129 O O . ASP A 1 798 ? -15.362 -12.708 3.422 1.00 86.12 798 ASP A O 1
ATOM 6133 N N . LEU A 1 799 ? -16.076 -12.468 5.534 1.00 88.31 799 LEU A N 1
ATOM 6134 C CA . LEU A 1 799 ? -14.978 -11.604 5.957 1.00 88.31 799 LEU A CA 1
ATOM 6135 C C . LEU A 1 799 ? -13.709 -12.449 6.139 1.00 88.31 799 LEU A C 1
ATOM 6137 O O . LEU A 1 799 ? -13.685 -13.399 6.927 1.00 88.31 799 LEU A O 1
ATOM 6141 N N . VAL A 1 800 ? -12.644 -12.090 5.420 1.00 87.75 800 VAL A N 1
ATOM 6142 C CA . VAL A 1 800 ? -11.340 -12.769 5.475 1.00 87.75 800 VAL A CA 1
ATOM 6143 C C . VAL A 1 800 ? -10.423 -12.093 6.495 1.00 87.75 800 VAL A C 1
ATOM 6145 O O . VAL A 1 800 ? -10.272 -10.874 6.506 1.00 87.75 800 VAL A O 1
ATOM 6148 N N . ILE A 1 801 ? -9.791 -12.898 7.348 1.00 84.44 801 ILE A N 1
ATOM 6149 C CA . ILE A 1 801 ? -8.873 -12.480 8.409 1.00 84.44 801 ILE A CA 1
ATOM 6150 C C . ILE A 1 801 ? -7.470 -13.036 8.094 1.00 84.44 801 ILE A C 1
ATOM 6152 O O . ILE A 1 801 ? -7.210 -14.223 8.333 1.00 84.44 801 ILE A O 1
ATOM 6156 N N . PRO A 1 802 ? -6.549 -12.205 7.571 1.00 75.44 802 PRO A N 1
ATOM 6157 C CA . PRO A 1 802 ? -5.152 -12.578 7.356 1.00 75.44 802 PRO A CA 1
ATOM 6158 C C . PRO A 1 802 ? -4.430 -12.970 8.644 1.00 75.44 802 PRO A C 1
ATOM 6160 O O . PRO A 1 802 ? -4.802 -12.553 9.748 1.00 75.44 802 PRO A O 1
ATOM 6163 N N . ASN A 1 803 ? -3.361 -13.757 8.504 1.00 70.81 803 ASN A N 1
ATOM 6164 C CA . ASN A 1 803 ? -2.647 -14.329 9.642 1.00 70.81 803 ASN A CA 1
ATOM 6165 C C . ASN A 1 803 ? -2.145 -13.279 10.647 1.00 70.81 803 ASN A C 1
ATOM 6167 O O . ASN A 1 803 ? -2.295 -13.472 11.853 1.00 70.81 803 ASN A O 1
ATOM 6171 N N . GLU A 1 804 ? -1.595 -12.155 10.184 1.00 65.94 804 GLU A N 1
ATOM 6172 C CA . GLU A 1 804 ? -1.025 -11.126 11.058 1.00 65.94 804 GLU A CA 1
ATOM 6173 C C . GLU A 1 804 ? -2.091 -10.297 11.797 1.00 65.94 804 GLU A C 1
ATOM 6175 O O . GLU A 1 804 ? -1.790 -9.662 12.808 1.00 65.94 804 GLU A O 1
ATOM 6180 N N . LYS A 1 805 ? -3.361 -10.348 11.364 1.00 72.50 805 LYS A N 1
ATOM 6181 C CA . LYS A 1 805 ? -4.488 -9.701 12.064 1.00 72.50 805 LYS A CA 1
ATOM 6182 C C . LYS A 1 805 ? -4.962 -10.505 13.278 1.00 72.50 805 LYS A C 1
ATOM 6184 O O . LYS A 1 805 ? -5.452 -9.920 14.247 1.00 72.50 805 LYS A O 1
ATOM 6189 N N . LEU A 1 806 ? -4.772 -11.830 13.269 1.00 73.44 806 LEU A N 1
ATOM 6190 C CA . LEU A 1 806 ? -5.163 -12.728 14.368 1.00 73.44 806 LEU A CA 1
ATOM 6191 C C . LEU A 1 806 ? -4.503 -12.329 15.697 1.00 73.44 806 LEU A C 1
ATOM 6193 O O . LEU A 1 806 ? -5.127 -12.439 16.753 1.00 73.44 806 LEU A O 1
ATOM 6197 N N . GLY A 1 807 ? -3.278 -11.798 15.651 1.00 67.12 807 GLY A N 1
ATOM 6198 C CA . GLY A 1 807 ? -2.575 -11.308 16.836 1.00 67.12 807 GLY A CA 1
ATOM 6199 C C . GLY A 1 807 ? -3.230 -10.092 17.494 1.00 67.12 807 GLY A C 1
ATOM 6200 O O . GLY A 1 807 ? -3.358 -10.031 18.720 1.00 67.12 807 GLY A O 1
ATOM 6201 N N . TYR A 1 808 ? -3.725 -9.151 16.690 1.00 68.88 808 TYR A N 1
ATOM 6202 C CA . TYR A 1 808 ? -4.455 -7.982 17.185 1.00 68.88 808 TYR A CA 1
ATOM 6203 C C . TYR A 1 808 ? -5.829 -8.372 17.755 1.00 68.88 808 TYR A C 1
ATOM 6205 O O . TYR A 1 808 ? -6.223 -7.858 18.803 1.00 68.88 808 TYR A O 1
ATOM 6213 N N . ILE A 1 809 ? -6.511 -9.342 17.135 1.00 76.25 809 ILE A N 1
ATOM 6214 C CA . ILE A 1 809 ? -7.785 -9.900 17.623 1.00 76.25 809 ILE A CA 1
ATOM 6215 C C . ILE A 1 809 ? -7.585 -10.639 18.959 1.00 76.25 809 ILE A C 1
ATOM 6217 O O . ILE A 1 809 ? -8.335 -10.411 19.910 1.00 76.25 809 ILE A O 1
ATOM 6221 N N . MET A 1 810 ? -6.534 -11.460 19.082 1.00 73.44 810 MET A N 1
ATOM 6222 C CA . MET A 1 810 ? -6.162 -12.132 20.337 1.00 73.44 810 MET A CA 1
ATOM 6223 C C . MET A 1 810 ? -5.927 -11.124 21.470 1.00 73.44 810 MET A C 1
ATOM 6225 O O . MET A 1 810 ? -6.488 -11.261 22.558 1.00 73.44 810 MET A O 1
ATOM 6229 N N . ARG A 1 811 ? -5.142 -10.071 21.211 1.00 67.81 811 ARG A N 1
ATOM 6230 C CA . ARG A 1 811 ? -4.883 -8.984 22.169 1.00 67.81 811 ARG A CA 1
ATOM 6231 C C . ARG A 1 811 ? -6.181 -8.318 22.642 1.00 67.81 811 ARG A C 1
ATOM 6233 O O . ARG A 1 811 ? -6.336 -8.073 23.838 1.00 67.81 811 ARG A O 1
ATOM 6240 N N . ASP A 1 812 ? -7.113 -8.044 21.734 1.00 72.19 812 ASP A N 1
ATOM 6241 C CA . ASP A 1 812 ? -8.398 -7.415 22.057 1.00 72.19 812 ASP A CA 1
ATOM 6242 C C . ASP A 1 812 ? -9.297 -8.320 22.928 1.00 72.19 812 ASP A C 1
ATOM 6244 O O . ASP A 1 812 ? -9.933 -7.827 23.867 1.00 72.19 812 ASP A O 1
ATOM 6248 N N . PHE A 1 813 ? -9.298 -9.642 22.701 1.00 75.06 813 PHE A N 1
ATOM 6249 C CA . PHE A 1 813 ? -9.953 -10.605 23.599 1.00 75.06 813 PHE A CA 1
ATOM 6250 C C . PHE A 1 813 ? -9.321 -10.604 24.998 1.00 75.06 813 PHE A C 1
ATOM 6252 O O . PHE A 1 813 ? -10.043 -10.488 25.991 1.00 75.06 813 PHE A O 1
ATOM 6259 N N . LEU A 1 814 ? -7.986 -10.667 25.096 1.00 68.38 814 LEU A N 1
ATOM 6260 C CA . LEU A 1 814 ? -7.262 -10.660 26.377 1.00 68.38 814 LEU A CA 1
ATOM 6261 C C . LEU A 1 814 ? -7.505 -9.369 27.182 1.00 68.38 814 LEU A C 1
ATOM 6263 O O . LEU A 1 814 ? -7.598 -9.406 28.407 1.00 68.38 814 LEU A O 1
ATOM 6267 N N . GLN A 1 815 ? -7.693 -8.227 26.516 1.00 67.12 815 GLN A N 1
ATOM 6268 C CA . GLN A 1 815 ? -8.068 -6.970 27.175 1.00 67.12 815 GLN A CA 1
ATOM 6269 C C . GLN A 1 815 ? -9.549 -6.912 27.612 1.00 67.12 815 GLN A C 1
ATOM 6271 O O . GLN A 1 815 ? -9.941 -5.988 28.339 1.00 67.12 815 GLN A O 1
ATOM 6276 N N . SER A 1 816 ? -10.407 -7.850 27.197 1.00 73.19 816 SER A N 1
ATOM 6277 C CA . SER A 1 816 ? -11.847 -7.827 27.480 1.00 73.19 816 SER A CA 1
ATOM 6278 C C . SER A 1 816 ? -12.220 -8.609 28.743 1.00 73.19 816 SER A C 1
ATOM 6280 O O . SER A 1 816 ? -12.232 -9.837 28.776 1.00 73.19 816 SER A O 1
ATOM 6282 N N . LYS A 1 817 ? -12.678 -7.893 29.784 1.00 74.62 817 LYS A N 1
ATOM 6283 C CA . LYS A 1 817 ? -13.221 -8.507 31.015 1.00 74.62 817 LYS A CA 1
ATOM 6284 C C . LYS A 1 817 ? -14.452 -9.395 30.762 1.00 74.62 817 LYS A C 1
ATOM 6286 O O . LYS A 1 817 ? -14.803 -10.185 31.635 1.00 74.62 817 LYS A O 1
ATOM 6291 N N . HIS A 1 818 ? -15.113 -9.263 29.609 1.00 77.44 818 HIS A N 1
ATOM 6292 C CA . HIS A 1 818 ? -16.272 -10.079 29.242 1.00 77.44 818 HIS A CA 1
ATOM 6293 C C . HIS A 1 818 ? -15.841 -11.411 28.618 1.00 77.44 818 HIS A C 1
ATOM 6295 O O . HIS A 1 818 ? -16.378 -12.440 29.009 1.00 77.44 818 HIS A O 1
ATOM 6301 N N . ALA A 1 819 ? -14.789 -11.434 27.791 1.00 76.81 819 ALA A N 1
ATOM 6302 C CA . ALA A 1 819 ? -14.273 -12.652 27.152 1.00 76.81 819 ALA A CA 1
ATOM 6303 C C . ALA A 1 819 ? -13.880 -13.776 28.137 1.00 76.81 819 ALA A C 1
ATOM 6305 O O . ALA A 1 819 ? -13.890 -14.950 27.777 1.00 76.81 819 ALA A O 1
ATOM 6306 N N . PHE A 1 820 ? -13.589 -13.457 29.403 1.00 73.31 820 PHE A N 1
ATOM 6307 C CA . PHE A 1 820 ? -13.294 -14.451 30.447 1.00 73.31 820 PHE A CA 1
ATOM 6308 C C . PHE A 1 820 ? -14.504 -14.882 31.297 1.00 73.31 820 PHE A C 1
ATOM 6310 O O . PHE A 1 820 ? -14.388 -15.857 32.053 1.00 73.31 820 PHE A O 1
ATOM 6317 N N . ARG A 1 821 ? -15.643 -14.180 31.203 1.00 74.62 821 ARG A N 1
ATOM 6318 C CA . ARG A 1 821 ? -16.874 -14.437 31.972 1.00 74.62 821 ARG A CA 1
ATOM 6319 C C . ARG A 1 821 ? -17.760 -15.458 31.240 1.00 74.62 821 ARG A C 1
ATOM 6321 O O . ARG A 1 821 ? -18.266 -15.126 30.166 1.00 74.62 821 ARG A O 1
ATOM 6328 N N . PRO A 1 822 ? -17.992 -16.659 31.811 1.00 77.88 822 PRO A N 1
ATOM 6329 C CA . PRO A 1 822 ? -18.906 -17.643 31.233 1.00 77.88 822 PRO A CA 1
ATOM 6330 C C . PRO A 1 822 ? -20.305 -17.067 30.992 1.00 77.88 822 PRO A C 1
ATOM 6332 O O . PRO A 1 822 ? -20.765 -16.220 31.756 1.00 77.88 822 PRO A O 1
ATOM 6335 N N . GLY A 1 823 ? -20.970 -17.523 29.928 1.00 78.81 823 GLY A N 1
ATOM 6336 C CA . GLY A 1 823 ? -22.318 -17.076 29.557 1.00 78.81 823 GLY A CA 1
ATOM 6337 C C . GLY A 1 823 ? -22.401 -15.725 28.830 1.00 78.81 823 GLY A C 1
ATOM 6338 O O . GLY A 1 823 ? -23.503 -15.271 28.548 1.00 78.81 823 GLY A O 1
ATOM 6339 N N . THR A 1 824 ? -21.277 -15.076 28.505 1.00 86.88 824 THR A N 1
ATOM 6340 C CA . THR A 1 824 ? -21.264 -13.876 27.642 1.00 86.88 824 THR A CA 1
ATOM 6341 C C . THR A 1 824 ? -20.989 -14.237 26.180 1.00 86.88 824 THR A C 1
ATOM 6343 O O . THR A 1 824 ? -20.243 -15.180 25.908 1.00 86.88 824 THR A O 1
ATOM 6346 N N . LYS A 1 825 ? -21.516 -13.452 25.227 1.00 88.56 825 LYS A N 1
ATOM 6347 C CA . LYS A 1 825 ? -21.255 -13.642 23.786 1.00 88.56 825 LYS A CA 1
ATOM 6348 C C . LYS A 1 825 ? -19.756 -13.576 23.461 1.00 88.56 825 LYS A C 1
ATOM 6350 O O . LYS A 1 825 ? -19.235 -14.417 22.735 1.00 88.56 825 LYS A O 1
ATOM 6355 N N . GLN A 1 826 ? -19.049 -12.636 24.096 1.00 86.62 826 GLN A N 1
ATOM 6356 C CA . GLN A 1 826 ? -17.597 -12.473 23.995 1.00 86.62 826 GLN A CA 1
ATOM 6357 C C . GLN A 1 826 ? -16.838 -13.739 24.425 1.00 86.62 826 GLN A C 1
ATOM 6359 O O . GLN A 1 826 ? -15.800 -14.050 23.851 1.00 86.62 826 GLN A O 1
ATOM 6364 N N . HIS A 1 827 ? -17.330 -14.473 25.430 1.00 84.81 827 HIS A N 1
ATOM 6365 C CA . HIS A 1 827 ? -16.704 -15.714 25.891 1.00 84.81 827 HIS A CA 1
ATOM 6366 C C . HIS A 1 827 ? -16.921 -16.880 24.921 1.00 84.81 827 HIS A C 1
ATOM 6368 O O . HIS A 1 827 ? -15.996 -17.664 24.710 1.00 84.81 827 HIS A O 1
ATOM 6374 N N . THR A 1 828 ? -18.101 -16.972 24.299 1.00 88.12 828 THR A N 1
ATOM 6375 C CA . THR A 1 828 ? -18.376 -17.960 23.244 1.00 88.12 828 THR A CA 1
ATOM 6376 C C . THR A 1 828 ? -17.445 -17.741 22.054 1.00 88.12 828 THR A C 1
ATOM 6378 O O . THR A 1 828 ? -16.683 -18.648 21.719 1.00 88.12 828 THR A O 1
ATOM 6381 N N . TYR A 1 829 ? -17.396 -16.521 21.503 1.00 89.81 829 TYR A N 1
ATOM 6382 C CA . TYR A 1 829 ? -16.480 -16.205 20.402 1.00 89.81 829 TYR A CA 1
ATOM 6383 C C . TYR A 1 829 ? -15.007 -16.398 20.782 1.00 89.81 829 TYR A C 1
ATOM 6385 O O . TYR A 1 829 ? -14.231 -16.860 19.951 1.00 89.81 829 TYR A O 1
ATOM 6393 N N . PHE A 1 830 ? -14.604 -16.125 22.030 1.00 86.12 830 PHE A N 1
ATOM 6394 C CA . PHE A 1 830 ? -13.221 -16.367 22.450 1.00 86.12 830 PHE A CA 1
ATOM 6395 C C . PHE A 1 830 ? -12.875 -17.863 22.506 1.00 86.12 830 PHE A C 1
ATOM 6397 O O . PHE A 1 830 ? -11.805 -18.253 22.041 1.00 86.12 830 PHE A O 1
ATOM 6404 N N . LYS A 1 831 ? -13.782 -18.721 23.007 1.00 82.06 831 LYS A N 1
ATOM 6405 C CA . LYS A 1 831 ? -13.612 -20.183 22.929 1.00 82.06 831 LYS A CA 1
ATOM 6406 C C . LYS A 1 831 ? -13.498 -20.648 21.478 1.00 82.06 831 LYS A C 1
ATOM 6408 O O . LYS A 1 831 ? -12.570 -21.380 21.160 1.00 82.06 831 LYS A O 1
ATOM 6413 N N . GLN A 1 832 ? -14.396 -20.193 20.608 1.00 86.31 832 GLN A N 1
ATOM 6414 C CA . GLN A 1 832 ? -14.413 -20.566 19.192 1.00 86.31 832 GLN A CA 1
ATOM 6415 C C . GLN A 1 832 ? -13.149 -20.122 18.443 1.00 86.31 832 GLN A C 1
ATOM 6417 O O . GLN A 1 832 ? -12.546 -20.912 17.720 1.00 86.31 832 GLN A O 1
ATOM 6422 N N . PHE A 1 833 ? -12.691 -18.891 18.674 1.00 84.38 833 PHE A N 1
ATOM 6423 C CA . PHE A 1 833 ? -11.438 -18.366 18.131 1.00 84.38 833 PHE A CA 1
ATOM 6424 C C . PHE A 1 833 ? -10.232 -19.218 18.559 1.00 84.38 833 PHE A C 1
ATOM 6426 O O . PHE A 1 833 ? -9.381 -19.550 17.733 1.00 84.38 833 PHE A O 1
ATOM 6433 N N . LEU A 1 834 ? -10.194 -19.652 19.826 1.00 78.62 834 LEU A N 1
ATOM 6434 C CA . LEU A 1 834 ? -9.190 -20.598 20.320 1.00 78.62 834 LEU A CA 1
ATOM 6435 C C . LEU A 1 834 ? -9.325 -21.991 19.676 1.00 78.62 834 LEU A C 1
ATOM 6437 O O . LEU A 1 834 ? -8.294 -22.569 19.334 1.00 78.62 834 LEU A O 1
ATOM 6441 N N . THR A 1 835 ? -10.541 -22.510 19.441 1.00 78.62 835 THR A N 1
ATOM 6442 C CA . THR A 1 835 ? -10.752 -23.762 18.683 1.00 78.62 835 THR A CA 1
ATOM 6443 C C . THR A 1 835 ? -10.092 -23.667 17.308 1.00 78.62 835 THR A C 1
ATOM 6445 O O . THR A 1 835 ? -9.261 -24.508 16.964 1.00 78.62 835 THR A O 1
ATOM 6448 N N . VAL A 1 836 ? -10.409 -22.621 16.535 1.00 77.62 836 VAL A N 1
ATOM 6449 C CA . VAL A 1 836 ? -9.896 -22.455 15.165 1.00 77.62 836 VAL A CA 1
ATOM 6450 C C . VAL A 1 836 ? -8.371 -22.383 15.155 1.00 77.62 836 VAL A C 1
ATOM 6452 O O . VAL A 1 836 ? -7.739 -23.120 14.399 1.00 77.62 836 VAL A O 1
ATOM 6455 N N . LEU A 1 837 ? -7.770 -21.577 16.039 1.00 72.69 837 LEU A N 1
ATOM 6456 C CA . LEU A 1 837 ? -6.312 -21.459 16.155 1.00 72.69 837 LEU A CA 1
ATOM 6457 C C . LEU A 1 837 ? -5.621 -22.783 16.527 1.00 72.69 837 LEU A C 1
ATOM 6459 O O . LEU A 1 837 ? -4.510 -23.019 16.062 1.00 72.69 837 LEU A O 1
ATOM 6463 N N . GLN A 1 838 ? -6.263 -23.653 17.315 1.00 67.50 838 GLN A N 1
ATOM 6464 C CA . GLN A 1 838 ? -5.732 -24.981 17.658 1.00 67.50 838 GLN A CA 1
ATOM 6465 C C . GLN A 1 838 ? -5.890 -26.007 16.523 1.00 67.50 838 GLN A C 1
ATOM 6467 O O . GLN A 1 838 ? -5.026 -26.861 16.346 1.00 67.50 838 GLN A O 1
ATOM 6472 N N . THR A 1 839 ? -6.980 -25.944 15.753 1.00 65.12 839 THR A N 1
ATOM 6473 C CA . THR A 1 839 ? -7.259 -26.897 14.655 1.00 65.12 839 THR A CA 1
ATOM 6474 C C . THR A 1 839 ? -6.573 -26.561 13.325 1.00 65.12 839 THR A C 1
ATOM 6476 O O . THR A 1 839 ? -6.550 -27.388 12.413 1.00 65.12 839 THR A O 1
ATOM 6479 N N . ARG A 1 840 ? -6.022 -25.351 13.185 1.00 61.16 840 ARG A N 1
ATOM 6480 C CA . ARG A 1 840 ? -5.466 -24.823 11.932 1.00 61.16 840 ARG A CA 1
ATOM 6481 C C . ARG A 1 840 ? -4.083 -25.403 11.629 1.00 61.16 840 ARG A C 1
ATOM 6483 O O . ARG A 1 840 ? -3.109 -25.094 12.304 1.00 61.16 840 ARG A O 1
ATOM 6490 N N . THR A 1 841 ? -3.988 -26.192 10.560 1.00 47.75 841 THR A N 1
ATOM 6491 C CA . THR A 1 841 ? -2.756 -26.904 10.175 1.00 47.75 841 THR A CA 1
ATOM 6492 C C . THR A 1 841 ? -1.877 -26.190 9.141 1.00 47.75 841 THR A C 1
ATOM 6494 O O . THR A 1 841 ? -0.675 -26.443 9.131 1.00 47.75 841 THR A O 1
ATOM 6497 N N . SER A 1 842 ? -2.417 -25.320 8.269 1.00 52.78 842 SER A N 1
ATOM 6498 C CA . SER A 1 842 ? -1.601 -24.648 7.224 1.00 52.78 842 SER A CA 1
ATOM 6499 C C . SER A 1 842 ? -2.187 -23.409 6.510 1.00 52.78 842 SER A C 1
ATOM 6501 O O . SER A 1 842 ? -1.465 -22.766 5.748 1.00 52.78 842 SER A O 1
ATOM 6503 N N . GLY A 1 843 ? -3.468 -23.057 6.689 1.00 56.59 843 GLY A N 1
ATOM 6504 C CA . GLY A 1 843 ? -4.123 -22.003 5.887 1.00 56.59 843 GLY A CA 1
ATOM 6505 C C . GLY A 1 843 ? -3.548 -20.592 6.098 1.00 56.59 843 GLY A C 1
ATOM 6506 O O . GLY A 1 843 ? -3.291 -20.201 7.235 1.00 56.59 843 GLY A O 1
ATOM 6507 N N . ARG A 1 844 ? -3.388 -19.797 5.025 1.00 65.75 844 ARG A N 1
ATOM 6508 C CA . ARG A 1 844 ? -2.822 -18.424 5.083 1.00 65.75 844 ARG A CA 1
ATOM 6509 C C . ARG A 1 844 ? -3.710 -17.408 5.812 1.00 65.75 844 ARG A C 1
ATOM 6511 O O . ARG A 1 844 ? -3.190 -16.478 6.416 1.00 65.75 844 ARG A O 1
ATOM 6518 N N . TYR A 1 845 ? -5.017 -17.628 5.809 1.00 75.81 845 TYR A N 1
ATOM 6519 C CA . TYR A 1 845 ? -6.028 -16.805 6.469 1.00 75.81 845 TYR A CA 1
ATOM 6520 C C . TYR A 1 845 ? -7.001 -17.688 7.267 1.00 75.81 845 TYR A C 1
ATOM 6522 O O . TYR A 1 845 ? -6.886 -18.918 7.272 1.00 75.81 845 TYR A O 1
ATOM 6530 N N . VAL A 1 846 ? -7.944 -17.043 7.946 1.00 83.50 846 VAL A N 1
ATOM 6531 C CA . VAL A 1 846 ? -9.143 -17.619 8.573 1.00 83.50 846 VAL A CA 1
ATOM 6532 C C . VAL A 1 846 ? -10.338 -16.779 8.113 1.00 83.50 846 VAL A C 1
ATOM 6534 O O . VAL A 1 846 ? -10.169 -15.585 7.885 1.00 83.50 846 VAL A O 1
ATOM 6537 N N . THR A 1 847 ? -11.532 -17.347 7.956 1.00 88.12 847 THR A N 1
ATOM 6538 C CA . THR A 1 847 ? -12.742 -16.556 7.649 1.00 88.12 847 THR A CA 1
ATOM 6539 C C . THR A 1 847 ? -13.629 -16.370 8.882 1.00 88.12 847 THR A C 1
ATOM 6541 O O . THR A 1 847 ? -13.512 -17.113 9.860 1.00 88.12 847 THR A O 1
ATOM 6544 N N . LEU A 1 848 ? -14.515 -15.374 8.876 1.00 89.94 848 LEU A N 1
ATOM 6545 C CA . LEU A 1 848 ? -15.391 -15.110 10.019 1.00 89.94 848 LEU A CA 1
ATOM 6546 C C . LEU A 1 848 ? -16.357 -16.276 10.287 1.00 89.94 848 LEU A C 1
ATOM 6548 O O . LEU A 1 848 ? -16.473 -16.673 11.449 1.00 89.94 848 LEU A O 1
ATOM 6552 N N . LYS A 1 849 ? -16.959 -16.888 9.252 1.00 89.19 849 LYS A N 1
ATOM 6553 C CA . LYS A 1 849 ? -17.824 -18.079 9.408 1.00 89.19 849 LYS A CA 1
ATOM 6554 C C . LYS A 1 849 ? -17.076 -19.250 10.050 1.00 89.19 849 LYS A C 1
ATOM 6556 O O . LYS A 1 849 ? -17.596 -19.896 10.954 1.00 89.19 849 LYS A O 1
ATOM 6561 N N . GLN A 1 850 ? -15.805 -19.467 9.691 1.00 86.94 850 GLN A N 1
ATOM 6562 C CA . GLN A 1 850 ? -14.973 -20.499 10.331 1.00 86.94 850 GLN A CA 1
ATOM 6563 C C . GLN A 1 850 ? -14.834 -20.302 11.848 1.00 86.94 850 GLN A C 1
ATOM 6565 O O . GLN A 1 850 ? -14.636 -21.286 12.556 1.00 86.94 850 GLN A O 1
ATOM 6570 N N . ILE A 1 851 ? -14.944 -19.067 12.355 1.00 86.44 851 ILE A N 1
ATOM 6571 C CA . ILE A 1 851 ? -14.952 -18.775 13.793 1.00 86.44 851 ILE A CA 1
ATOM 6572 C C . ILE A 1 851 ? -16.371 -18.877 14.364 1.00 86.44 851 ILE A C 1
ATOM 6574 O O . ILE A 1 851 ? -16.544 -19.524 15.393 1.00 86.44 851 ILE A O 1
ATOM 6578 N N . THR A 1 852 ? -17.394 -18.286 13.736 1.00 87.81 852 THR A N 1
ATOM 6579 C CA . THR A 1 852 ? -18.771 -18.320 14.278 1.00 87.81 852 THR A CA 1
ATOM 6580 C C . THR A 1 852 ? -19.356 -19.725 14.349 1.00 87.81 852 THR A C 1
ATOM 6582 O O . THR A 1 852 ? -20.163 -19.999 15.238 1.00 87.81 852 THR A O 1
ATOM 6585 N N . ASP A 1 853 ? -18.912 -20.612 13.462 1.00 87.38 853 ASP A N 1
ATOM 6586 C CA . ASP A 1 853 ? -19.463 -21.956 13.289 1.00 87.38 853 ASP A CA 1
ATOM 6587 C C . ASP A 1 853 ? -18.585 -23.023 13.977 1.00 87.38 853 ASP A C 1
ATOM 6589 O O . ASP A 1 853 ? -18.921 -24.210 13.994 1.00 87.38 853 ASP A O 1
ATOM 6593 N N . ALA A 1 854 ? -17.456 -22.620 14.577 1.00 83.44 854 ALA A N 1
ATOM 6594 C CA . ALA A 1 854 ? -16.539 -23.535 15.249 1.00 83.44 854 ALA A CA 1
ATOM 6595 C C . ALA A 1 854 ? -17.191 -24.197 16.480 1.00 83.44 854 ALA A C 1
ATOM 6597 O O . ALA A 1 854 ? -17.851 -23.516 17.276 1.00 83.44 854 ALA A O 1
ATOM 6598 N N . PRO A 1 855 ? -16.960 -25.503 16.714 1.00 79.25 855 PRO A N 1
ATOM 6599 C CA . PRO A 1 855 ? -17.466 -26.176 17.899 1.00 79.25 855 PRO A CA 1
ATOM 6600 C C . PRO A 1 855 ? -16.789 -25.649 19.171 1.00 79.25 855 PRO A C 1
ATOM 6602 O O . PRO A 1 855 ? -15.579 -25.400 19.223 1.00 79.25 855 PRO A O 1
ATOM 6605 N N . VAL A 1 856 ? -17.581 -25.515 20.233 1.00 70.69 856 VAL A N 1
ATOM 6606 C CA . VAL A 1 856 ? -17.119 -25.068 21.551 1.00 70.69 856 VAL A CA 1
ATOM 6607 C C . VAL A 1 856 ? -16.524 -26.266 22.302 1.00 70.69 856 VAL A C 1
ATOM 6609 O O . VAL A 1 856 ? -17.234 -27.013 22.969 1.00 70.69 856 VAL A O 1
ATOM 6612 N N . GLY A 1 857 ? -15.214 -26.484 22.157 1.00 58.03 857 GLY A N 1
ATOM 6613 C CA . GLY A 1 857 ? -14.499 -27.589 22.809 1.00 58.03 857 GLY A CA 1
ATOM 6614 C C . GLY A 1 857 ? -14.340 -27.366 24.316 1.00 58.03 857 GLY A C 1
ATOM 6615 O O . GLY A 1 857 ? -13.502 -26.574 24.740 1.00 58.03 857 GLY A O 1
ATOM 6616 N N . ASP A 1 858 ? -15.135 -28.056 25.134 1.00 56.94 858 ASP A N 1
ATOM 6617 C CA . ASP A 1 858 ? -15.343 -27.648 26.531 1.00 56.94 858 ASP A CA 1
ATOM 6618 C C . ASP A 1 858 ? -14.303 -28.115 27.561 1.00 56.94 858 ASP A C 1
ATOM 6620 O O . ASP A 1 858 ? -14.268 -27.538 28.646 1.00 56.94 858 ASP A O 1
ATOM 6624 N N . GLU A 1 859 ? -13.424 -29.072 27.252 1.00 55.31 859 GLU A N 1
ATOM 6625 C CA . GLU A 1 859 ? -12.380 -29.529 28.189 1.00 55.31 859 GLU A CA 1
ATOM 6626 C C . GLU A 1 859 ? -11.050 -28.790 27.969 1.00 55.31 859 GLU A C 1
ATOM 6628 O O . GLU A 1 859 ? -10.707 -27.895 28.739 1.00 55.31 859 GLU A O 1
ATOM 6633 N N . LEU A 1 860 ? -10.320 -29.088 26.889 1.00 53.22 860 LEU A N 1
ATOM 6634 C CA . LEU A 1 860 ? -8.940 -28.615 26.678 1.00 53.22 860 LEU A CA 1
ATOM 6635 C C . LEU A 1 860 ? -8.834 -27.081 26.512 1.00 53.22 860 LEU A C 1
ATOM 6637 O O . LEU A 1 860 ? -7.889 -26.456 26.998 1.00 53.22 860 LEU A O 1
ATOM 6641 N N . ILE A 1 861 ? -9.834 -26.432 25.903 1.00 56.50 861 ILE A N 1
ATOM 6642 C CA . ILE A 1 861 ? -9.888 -24.960 25.807 1.00 56.50 861 ILE A CA 1
ATOM 6643 C C . ILE A 1 861 ? -10.282 -24.349 27.158 1.00 56.50 861 ILE A C 1
ATOM 6645 O O . ILE A 1 861 ? -9.738 -23.312 27.540 1.00 56.50 861 ILE A O 1
ATOM 6649 N N . SER A 1 862 ? -11.157 -25.003 27.930 1.00 58.34 862 SER A N 1
ATOM 6650 C CA . SER A 1 862 ? -11.431 -24.587 29.310 1.00 58.34 862 SER A CA 1
ATOM 6651 C C . SER A 1 862 ? -10.209 -24.766 30.209 1.00 58.34 862 SER A C 1
ATOM 6653 O O . SER A 1 862 ? -10.003 -23.914 31.064 1.00 58.34 862 SER A O 1
ATOM 6655 N N . GLU A 1 863 ? -9.356 -25.774 29.992 1.00 51.69 863 GLU A N 1
ATOM 6656 C CA . GLU A 1 863 ? -8.061 -25.905 30.673 1.00 51.69 863 GLU A CA 1
ATOM 6657 C C . GLU A 1 863 ? -7.081 -24.796 30.287 1.00 51.69 863 GLU A C 1
ATOM 6659 O O . GLU A 1 863 ? -6.420 -24.250 31.168 1.00 51.69 863 GLU A O 1
ATOM 6664 N N . GLN A 1 864 ? -6.995 -24.397 29.012 1.00 58.59 864 GLN A N 1
ATOM 6665 C CA . GLN A 1 864 ? -6.168 -23.246 28.622 1.00 58.59 864 GLN A CA 1
ATOM 6666 C C . GLN A 1 864 ? -6.703 -21.936 29.219 1.00 58.59 864 GLN A C 1
ATOM 6668 O O . GLN A 1 864 ? -5.928 -21.148 29.765 1.00 58.59 864 GLN A O 1
ATOM 6673 N N . LEU A 1 865 ? -8.023 -21.729 29.207 1.00 57.91 865 LEU A N 1
ATOM 6674 C CA . LEU A 1 865 ? -8.676 -20.593 29.860 1.00 57.91 865 LEU A CA 1
ATOM 6675 C C . LEU A 1 865 ? -8.502 -20.627 31.385 1.00 57.91 865 LEU A C 1
ATOM 6677 O O . LEU A 1 865 ? -8.302 -19.576 31.985 1.00 57.91 865 LEU A O 1
ATOM 6681 N N . GLU A 1 866 ? -8.530 -21.799 32.021 1.00 51.59 866 GLU A N 1
ATOM 6682 C CA . GLU A 1 866 ? -8.204 -21.989 33.440 1.00 51.59 866 GLU A CA 1
ATOM 6683 C C . GLU A 1 866 ? -6.725 -21.732 33.719 1.00 51.59 866 GLU A C 1
ATOM 6685 O O . GLU A 1 866 ? -6.409 -21.087 34.710 1.00 51.59 866 GLU A O 1
ATOM 6690 N N . ARG A 1 867 ? -5.803 -22.155 32.848 1.00 45.66 867 ARG A N 1
ATOM 6691 C CA . ARG A 1 867 ? -4.366 -21.875 32.986 1.00 45.66 867 ARG A CA 1
ATOM 6692 C C . ARG A 1 867 ? -4.106 -20.373 32.920 1.00 45.66 867 ARG A C 1
ATOM 6694 O O . ARG A 1 867 ? -3.414 -19.848 33.788 1.00 45.66 867 ARG A O 1
ATOM 6701 N N . VAL A 1 868 ? -4.728 -19.675 31.967 1.00 49.91 868 VAL A N 1
ATOM 6702 C CA . VAL A 1 868 ? -4.689 -18.206 31.869 1.00 49.91 868 VAL A CA 1
ATOM 6703 C C . VAL A 1 868 ? -5.361 -17.549 33.083 1.00 49.91 868 VAL A C 1
ATOM 6705 O O . VAL A 1 868 ? -4.797 -16.611 33.635 1.00 49.91 868 VAL A O 1
ATOM 6708 N N . LYS A 1 869 ? -6.504 -18.055 33.573 1.00 50.31 869 LYS A N 1
ATOM 6709 C CA . LYS A 1 869 ? -7.194 -17.545 34.780 1.00 50.31 869 LYS A CA 1
ATOM 6710 C C . LYS A 1 869 ? -6.424 -17.787 36.084 1.00 50.31 869 LYS A C 1
ATOM 6712 O O . LYS A 1 869 ? -6.475 -16.938 36.971 1.00 50.31 869 LYS A O 1
ATOM 6717 N N . ARG A 1 870 ? -5.726 -18.917 36.226 1.00 42.09 870 ARG A N 1
ATOM 6718 C CA . ARG A 1 870 ? -4.881 -19.243 37.389 1.00 42.09 870 ARG A CA 1
ATOM 6719 C C . ARG A 1 870 ? -3.616 -18.400 37.386 1.00 42.09 870 ARG A C 1
ATOM 6721 O O . ARG A 1 870 ? -3.330 -17.796 38.410 1.00 42.09 870 ARG A O 1
ATOM 6728 N N . TYR A 1 871 ? -2.943 -18.299 36.236 1.00 39.34 871 TYR A N 1
ATOM 6729 C CA . TYR A 1 871 ? -1.812 -17.392 36.035 1.00 39.34 871 TYR A CA 1
ATOM 6730 C C . TYR A 1 871 ? -2.214 -15.949 36.375 1.00 39.34 871 TYR A C 1
ATOM 6732 O O . TYR A 1 871 ? -1.593 -15.326 37.231 1.00 39.34 871 TYR A O 1
ATOM 6740 N N . LEU A 1 872 ? -3.345 -15.477 35.829 1.00 40.56 872 LEU A N 1
ATOM 6741 C CA . LEU A 1 872 ? -3.949 -14.192 36.187 1.00 40.56 872 LEU A CA 1
ATOM 6742 C C . LEU A 1 872 ? -4.128 -14.027 37.699 1.00 40.56 872 LEU A C 1
ATOM 6744 O O . LEU A 1 872 ? -3.630 -13.049 38.237 1.00 40.56 872 LEU A O 1
ATOM 6748 N N . ARG A 1 873 ? -4.796 -14.962 38.392 1.00 40.69 873 ARG A N 1
ATOM 6749 C CA . ARG A 1 873 ? -4.996 -14.897 39.856 1.00 40.69 873 ARG A CA 1
ATOM 6750 C C . ARG A 1 873 ? -3.671 -14.814 40.618 1.00 40.69 873 ARG A C 1
ATOM 6752 O O . ARG A 1 873 ? -3.494 -13.898 41.414 1.00 40.69 873 ARG A O 1
ATOM 6759 N N . SER A 1 874 ? -2.704 -15.679 40.298 1.00 41.34 874 SER A N 1
ATOM 6760 C CA . SER A 1 874 ? -1.371 -15.664 40.925 1.00 41.34 874 SER A CA 1
ATOM 6761 C C . SER A 1 874 ? -0.562 -14.383 40.681 1.00 41.34 874 SER A C 1
ATOM 6763 O O . SER A 1 874 ? 0.442 -14.166 41.352 1.00 41.34 874 SER A O 1
ATOM 6765 N N . THR A 1 875 ? -0.989 -13.530 39.746 1.00 36.62 875 THR A N 1
ATOM 6766 C CA . THR A 1 875 ? -0.385 -12.221 39.435 1.00 36.62 875 THR A CA 1
ATOM 6767 C C . THR A 1 875 ? -1.368 -11.055 39.680 1.00 36.62 875 THR A C 1
ATOM 6769 O O . THR A 1 875 ? -1.105 -9.922 39.281 1.00 36.62 875 THR A O 1
ATOM 6772 N N . LEU A 1 876 ? -2.511 -11.313 40.333 1.00 39.16 876 LEU A N 1
ATOM 6773 C CA . LEU A 1 876 ? -3.557 -10.328 40.656 1.00 39.16 876 LEU A CA 1
ATOM 6774 C C . LEU A 1 876 ? -3.810 -10.162 42.157 1.00 39.16 876 LEU A C 1
ATOM 6776 O O . LEU A 1 876 ? -4.217 -9.072 42.554 1.00 39.16 876 LEU A O 1
ATOM 6780 N N . ASP A 1 877 ? -3.560 -11.184 42.980 1.00 32.97 877 ASP A N 1
ATOM 6781 C CA . ASP A 1 877 ? -3.813 -11.167 44.434 1.00 32.97 877 ASP A CA 1
ATOM 6782 C C . ASP A 1 877 ? -2.783 -10.312 45.222 1.00 32.97 877 ASP A C 1
ATOM 6784 O O . ASP A 1 877 ? -2.309 -10.699 46.289 1.00 32.97 877 ASP A O 1
ATOM 6788 N N . GLY A 1 878 ? -2.406 -9.148 44.678 1.00 38.56 878 GLY A N 1
ATOM 6789 C CA . GLY A 1 878 ? -1.453 -8.199 45.263 1.00 38.56 878 GLY A CA 1
ATOM 6790 C C . GLY A 1 878 ? -1.956 -6.758 45.413 1.00 38.56 878 GLY A C 1
ATOM 6791 O O . GLY A 1 878 ? -1.326 -6.003 46.145 1.00 38.56 878 GLY A O 1
ATOM 6792 N N . GLU A 1 879 ? -3.055 -6.363 44.754 1.00 33.88 879 GLU A N 1
ATOM 6793 C CA . GLU A 1 879 ? -3.612 -5.002 44.860 1.00 33.88 879 GLU A CA 1
ATOM 6794 C C . GLU A 1 879 ? -5.149 -5.006 44.828 1.00 33.88 879 GLU A C 1
ATOM 6796 O O . GLU A 1 879 ? -5.773 -5.284 43.798 1.00 33.88 879 GLU A O 1
ATOM 6801 N N . THR A 1 880 ? -5.772 -4.648 45.953 1.00 31.48 880 THR A N 1
ATOM 6802 C CA . THR A 1 880 ? -7.218 -4.371 46.026 1.00 31.48 880 THR A CA 1
ATOM 6803 C C . THR A 1 880 ? -7.511 -2.864 45.931 1.00 31.48 880 THR A C 1
ATOM 6805 O O . THR A 1 880 ? -6.653 -2.052 46.283 1.00 31.48 880 THR A O 1
ATOM 6808 N N . PRO A 1 881 ? -8.710 -2.433 45.471 1.00 31.67 881 PRO A N 1
ATOM 6809 C CA . PRO A 1 881 ? -9.006 -1.009 45.258 1.00 31.67 881 PRO A CA 1
ATOM 6810 C C . PRO A 1 881 ? -8.885 -0.108 46.499 1.00 31.67 881 PRO A C 1
ATOM 6812 O O . PRO A 1 881 ? -8.721 1.102 46.350 1.00 31.67 881 PRO A O 1
ATOM 6815 N N . ASP A 1 882 ? -8.961 -0.674 47.705 1.00 30.09 882 ASP A N 1
ATOM 6816 C CA . ASP A 1 882 ? -8.954 0.078 48.964 1.00 30.09 882 ASP A CA 1
ATOM 6817 C C . ASP A 1 882 ? -7.538 0.493 49.425 1.00 30.09 882 ASP A C 1
ATOM 6819 O O . ASP A 1 882 ? -7.380 1.468 50.168 1.00 30.09 882 ASP A O 1
ATOM 6823 N N . GLU A 1 883 ? -6.482 -0.187 48.967 1.00 30.78 883 GLU A N 1
ATOM 6824 C CA . GLU A 1 883 ? -5.113 -0.024 49.497 1.00 30.78 883 GLU A CA 1
ATOM 6825 C C . GLU A 1 883 ? -4.397 1.258 49.043 1.00 30.78 883 GLU A C 1
ATOM 6827 O O . GLU A 1 883 ? -3.397 1.665 49.643 1.00 30.78 883 GLU A O 1
ATOM 6832 N N . PHE A 1 884 ? -4.948 1.972 48.057 1.00 27.36 884 PHE A N 1
ATOM 6833 C CA . PHE A 1 884 ? -4.460 3.304 47.676 1.00 27.36 884 PHE A CA 1
ATOM 6834 C C . PHE A 1 884 ? -4.783 4.387 48.728 1.00 27.36 884 PHE A C 1
ATOM 6836 O O . PHE A 1 884 ? -4.252 5.496 48.661 1.00 27.36 884 PHE A O 1
ATOM 6843 N N . SER A 1 885 ? -5.640 4.083 49.714 1.00 28.11 885 SER A N 1
ATOM 6844 C CA . SER A 1 885 ? -6.043 5.025 50.770 1.00 28.11 885 SER A CA 1
ATOM 6845 C C . SER A 1 885 ? -5.093 5.066 51.979 1.00 28.11 885 SER A C 1
ATOM 6847 O O . SER A 1 885 ? -4.966 6.107 52.625 1.00 28.11 885 SER A O 1
ATOM 6849 N N . THR A 1 886 ? -4.400 3.965 52.289 1.00 27.83 886 THR A N 1
ATOM 6850 C CA . THR A 1 886 ? -3.717 3.763 53.584 1.00 27.83 886 THR A CA 1
ATOM 6851 C C . THR A 1 886 ? -2.207 4.014 53.567 1.00 27.83 886 THR A C 1
ATOM 6853 O O . THR A 1 886 ? -1.629 4.322 54.610 1.00 27.83 886 THR A O 1
ATOM 6856 N N . ARG A 1 887 ? -1.534 3.969 52.408 1.00 26.52 887 ARG A N 1
ATOM 6857 C CA . ARG A 1 887 ? -0.070 4.180 52.295 1.00 26.52 887 ARG A CA 1
ATOM 6858 C C . ARG A 1 887 ? 0.366 5.653 52.207 1.00 26.52 887 ARG A C 1
ATOM 6860 O O . ARG A 1 887 ? 1.253 6.006 51.435 1.00 26.52 887 ARG A O 1
ATOM 6867 N N . LYS A 1 888 ? -0.219 6.525 53.039 1.00 29.95 888 LYS A N 1
ATOM 6868 C CA . LYS A 1 888 ? 0.229 7.929 53.191 1.00 29.95 888 LYS A CA 1
ATOM 6869 C C . LYS A 1 888 ? 0.451 8.396 54.636 1.00 29.95 888 LYS A C 1
ATOM 6871 O O . LYS A 1 888 ? 0.738 9.569 54.854 1.00 29.95 888 LYS A O 1
ATOM 6876 N N . LEU A 1 889 ? 0.351 7.487 55.610 1.00 30.22 889 LEU A N 1
ATOM 6877 C CA . LEU A 1 889 ? 0.548 7.754 57.040 1.00 30.22 889 LEU A CA 1
ATOM 6878 C C . LEU A 1 889 ? 1.307 6.604 57.729 1.00 30.22 889 LEU A C 1
ATOM 6880 O O . LEU A 1 889 ? 0.736 5.906 58.557 1.00 30.22 889 LEU A O 1
ATOM 6884 N N . LEU A 1 890 ? 2.583 6.402 57.368 1.00 29.25 890 LEU A N 1
ATOM 6885 C CA . LEU A 1 890 ? 3.627 5.807 58.231 1.00 29.25 890 LEU A CA 1
ATOM 6886 C C . LEU A 1 890 ? 4.993 5.783 57.515 1.00 29.25 890 LEU A C 1
ATOM 6888 O O . LEU A 1 890 ? 5.387 4.768 56.950 1.00 29.25 890 LEU A O 1
ATOM 6892 N N . LEU A 1 891 ? 5.681 6.929 57.523 1.00 25.95 891 LEU A N 1
ATOM 6893 C CA . LEU A 1 891 ? 7.126 7.075 57.780 1.00 25.95 891 LEU A CA 1
ATOM 6894 C C . LEU A 1 891 ? 7.508 8.556 57.628 1.00 25.95 891 LEU A C 1
ATOM 6896 O O . LEU A 1 891 ? 7.585 9.087 56.520 1.00 25.95 891 LEU A O 1
ATOM 6900 N N . GLN A 1 892 ? 7.686 9.202 58.781 1.00 29.84 892 GLN A N 1
ATOM 6901 C CA . GLN A 1 892 ? 8.615 10.321 58.955 1.00 29.84 892 GLN A CA 1
ATOM 6902 C C . GLN A 1 892 ? 9.996 9.741 59.284 1.00 29.84 892 GLN A C 1
ATOM 6904 O O . GLN A 1 892 ? 10.012 8.614 59.835 1.00 29.84 892 GLN A O 1
#

Foldseek 3Di:
DADDDDDDDDPDQPQAAQDDDPLFDQDQVRDCCCVVVQKDALQDGWDWDDARSYNGIGTARELFDDDDFDAQQFFPDKDFCFQHNKHFAKDKDFADDAPDKDKADFDGDPVVVVVQVQAFKKDWKKKKKKFFDADPQWDWKKWKHFDFADPQWDFGGMIGDCVVRRMHMYIYHADDFFSIDTPVDDDHRGRGNMMMMHINDTRGDPPDPPRTMMMMTMIIGRMMGFFGADQDDDDDDDPVPDDDDPDDDDDDDDDDDDDDDPADDDDQVVDQDDCQLQPPADDPPFFGDAADDQDPLAFAADFPCRNQQNDWAFDDKDKAFDDPDFDKDKDKDQLQADPSQQDPDDGSNFQLQFFFKKFFYCRHRHTFWKKKKWAAEDDPQKWFWKWKALASGPHDIDIAIRSGMDIHGHDFPLRNSHDDLAHEQCSRFPRIDTSRRRMTMMIMDTPTIDGDPPDGMTIITMIMGRRRMDGFWTFAGDDGHPPLCPVVLVVVCVVLSSHAYAFWAADDDDDQDDNDDDVVFDLFDARGRDWNCRQAPQVDFADDFDPQQVDWAFQDWWKDFAQAKDKFFCPQCQGHGPVDPDQDGSRNVQQFFFQWWGFHDTDGNGHFFWKKFKAAPDEQQKKFKKKKAKHAQVVVLVVVCRNLVLDHLSGTHRIDMDIDHRPALERHDADQPADPVSPCVDPPDHDAPYVVQDDDDPPDPDGTPVCVVDVNRVGHIPMDTWTQGHRTHTDRDDPVNCLQHVRGIMMIMHIYDIAGNVRDHDRIGIMIMIIGRSGTGGDITIDRDPDGRRHDPPDRDWRKAFSSSLSSNLVSLVSGPQCLDPPGSNVLLNQLSVQCVVPDDDDRIDTPCSSVVGDRPPPPSVVVSVVSVVSCCVVPVPDDPCVVPPPPPDDD

Radius of gyration: 32.6 Å; chains: 1; bounding box: 115×57×110 Å